Protein AF-G9BAK1-F1 (afdb_monomer_lite)

Foldseek 3Di:
DDDDDDDDYDDDDDDDDPPVVPPVPDDPDDDDDDDDDDDDDDDDDDDDDDDDDDDDDDDDDPDPPFDAKAWDFDEAEEEAAFDKDKTARPVIGGPPFDWDWKKKDWQPRDIDIDRMDIDGHHDFAKGKMKIWIATPVGHIDIDIYMYGYHYDDDDQLVPPQLLVLQVVQLPDQLQVSQVSLVVDDLLSSLNNLLNHQLLSSLSNLLNHDLVSSLSNLQNHDLLSLQRNLLSCVVNVVLLSVLVSLLVHDLVSSLSNLLNHDLVSSLSSLVSVVVPDCVSCLSVLVSVLVSVQPDDDVVSLLVVLLVVLVVQVPDDLVSVLVSLVSNVPGPDDLLSNLSNLVSHDQVSSLVNLVVCVVVPVLLSVQSNLVNHDLVSNQSSLVPHDPVSNVSNVVNHDPVSVVSHPPDPPDPQAEEEEEAAQDPDDDPLVVVCCVVVVSHHYHYHHHADALVSLVRHLEYEHHDNDLVDAHDPRSLVSVLVSVVQFNHEYEYEAEALPDPSLSCQVRSQVSCVSSPHQKGFWQFWKFAPPQAQQGRQFHWWAQPQWDPVCVQLCVVNRTFTQRRFTFMWGAPPNAIHQCVVDDDPQKTAGTKGAQQMARDDGDPDATRHDHHGDGGITGQWMWGAPPVRNYIYIYGRHRCDDPPDHRRDPPSPDCPGRNPPDDNCSSVSSVVSVVCCSRPVSPVVVVVVVVVVVVVVVVVVVVVVVVVVVVVVVVVVVVVVVVVVVVVVVVVVVVVVVVVVVVVVVVVVVVVVVVVVVVVVVVVVVVVVVVVVVVVVCCCPPVVVVVVVD

Secondary structure (DSSP, 8-state):
-----------------TTSTTTSSS------------------------------PPPSPPPPPPPPPB------EEEETT-EEEEE-TT-B-SSS-EEEEEEE-SSS-EEESSEEEEE-SS-EEEEEEEEEEETTS-EEEEEEEEEEEPPPPPPGGGS-HHHHHHHHTTS-HHHHHHHHTTS-HHHHHHHHTTS-HHHHHHHHTTS-HHHHHHHHHHS-HHHHHHHHHHHHHHT-HHHHHHHHTTS-HHHHHHHHHHS-HHHHHHHHHHHHTT-SSSTHHHHHHHHHHHTTS--HHHHHHHHHHHHHHGGGS-HHHHHHHHHHHHHSS--HHHHHHHHHHS-HHHHHHHHHHHHHHT-HHHHHHHTTTS-HHHHHHHHHHS-HHHHHHHHTTS-TTHHHHS-----S-PPEEEEEEET-SS--HHHHHHHHHSTTSEEEEESS---GGGTTTEEEEEEEE-STT----HHHHHHHHHHHTTSSEEEEEE----STT-GGGHHHHHHHHHHTT--EEEEEEEEE-SSSBSSSTTSBEEESTT--GGGGGGGTT-SEEE-SSPEEEEEEETTEEEETTT---TTEEEEEE--TTEEEEEE-SSPPSS--TT-EE--EEEEEEEETTTTEEEEEESS-SS-SSS-S--TT---TTTT-TT--TTHHHHHHHHHHHIIIIIHHHHHHHHHHHHHHHHHHHHHHHHHHHHHHHHHHHHHHHHHHHHHHHHHHHHHHHHHHHHHHHHHHHHHHHHHHHHHHHHHHHHHHHHHHHHHHHHHIIIIIHHHHTT-

Structure (mmCIF, N/CA/C/O backbone):
data_AF-G9BAK1-F1
#
_entry.id   AF-G9BAK1-F1
#
loop_
_atom_site.group_PDB
_atom_site.id
_atom_site.type_symbol
_atom_site.label_atom_id
_atom_site.label_alt_id
_atom_site.label_comp_id
_atom_site.label_asym_id
_atom_site.label_entity_id
_atom_site.label_seq_id
_atom_site.pdbx_PDB_ins_code
_atom_site.Cartn_x
_atom_site.Cartn_y
_atom_site.Cartn_z
_atom_site.occupancy
_atom_site.B_iso_or_equiv
_atom_site.auth_seq_id
_atom_site.auth_comp_id
_atom_site.auth_asym_id
_atom_site.auth_atom_id
_atom_site.pdbx_PDB_model_num
ATOM 1 N N . MET A 1 1 ? 15.906 -34.642 56.738 1.00 37.81 1 MET A N 1
ATOM 2 C CA . MET A 1 1 ? 16.535 -33.307 56.849 1.00 37.81 1 MET A CA 1
ATOM 3 C C . MET A 1 1 ? 15.830 -32.555 57.966 1.00 37.81 1 MET A C 1
ATOM 5 O O . MET A 1 1 ? 14.764 -33.004 58.373 1.00 37.81 1 MET A O 1
ATOM 9 N N . SER A 1 2 ? 16.474 -31.542 58.529 1.00 39.81 2 SER A N 1
ATOM 10 C CA . SER A 1 2 ? 16.173 -30.952 59.840 1.00 39.81 2 SER A CA 1
ATOM 11 C C . SER A 1 2 ? 15.741 -29.482 59.747 1.00 39.81 2 SER A C 1
ATOM 13 O O . SER A 1 2 ? 16.179 -28.809 58.824 1.00 39.81 2 SER A O 1
ATOM 15 N N . ASP A 1 3 ? 14.986 -29.050 60.762 1.00 38.41 3 ASP A N 1
ATOM 16 C CA . ASP A 1 3 ? 14.998 -27.744 61.455 1.00 38.41 3 ASP A CA 1
ATOM 17 C C . ASP A 1 3 ? 14.661 -26.394 60.761 1.00 38.41 3 ASP A C 1
ATOM 19 O O . ASP A 1 3 ? 15.131 -26.100 59.669 1.00 38.41 3 ASP A O 1
ATOM 23 N N . GLU A 1 4 ? 13.942 -25.566 61.563 1.00 37.47 4 GLU A N 1
ATOM 24 C CA . GLU A 1 4 ? 13.828 -24.076 61.615 1.00 37.47 4 GLU A CA 1
ATOM 25 C C . GLU A 1 4 ? 13.172 -23.304 60.430 1.00 37.47 4 GLU A C 1
ATOM 27 O O . GLU A 1 4 ? 13.466 -23.596 59.280 1.00 37.47 4 GLU A O 1
ATOM 32 N N . GLN A 1 5 ? 12.287 -22.288 60.578 1.00 36.91 5 GLN A N 1
ATOM 33 C CA . GLN A 1 5 ? 11.502 -21.648 61.683 1.00 36.91 5 GLN A CA 1
ATOM 34 C C . GLN A 1 5 ? 10.069 -21.279 61.150 1.00 36.91 5 GLN A C 1
ATOM 36 O O . GLN A 1 5 ? 9.868 -21.334 59.942 1.00 36.91 5 GLN A O 1
ATOM 41 N N . ALA A 1 6 ? 8.968 -21.185 61.927 1.00 32.50 6 ALA A N 1
ATOM 42 C CA . ALA A 1 6 ? 8.418 -20.095 62.793 1.00 32.50 6 ALA A CA 1
ATOM 43 C C . ALA A 1 6 ? 8.057 -18.774 62.047 1.00 32.50 6 ALA A C 1
ATOM 45 O O . ALA A 1 6 ? 8.842 -18.354 61.208 1.00 32.50 6 ALA A O 1
ATOM 46 N N . GLU A 1 7 ? 6.923 -18.067 62.236 1.00 31.91 7 GLU A N 1
ATOM 47 C CA . GLU A 1 7 ? 5.794 -18.035 63.217 1.00 31.91 7 GLU A CA 1
ATOM 48 C C . GLU A 1 7 ? 4.438 -17.838 62.453 1.00 31.91 7 GLU A C 1
ATOM 50 O O . GLU A 1 7 ? 4.456 -17.237 61.386 1.00 31.91 7 GLU A O 1
ATOM 55 N N . VAL A 1 8 ? 3.255 -18.420 62.751 1.00 29.33 8 VAL A N 1
ATOM 56 C CA . VAL A 1 8 ? 2.365 -18.513 63.951 1.00 29.33 8 VAL A CA 1
ATOM 57 C C . VAL A 1 8 ? 1.338 -17.336 64.032 1.00 29.33 8 VAL A C 1
ATOM 59 O O . VAL A 1 8 ? 1.750 -16.219 64.302 1.00 29.33 8 VAL A O 1
ATOM 62 N N . VAL A 1 9 ? 0.034 -17.460 63.663 1.00 27.58 9 VAL A N 1
ATOM 63 C CA . VAL A 1 9 ? -1.125 -18.242 64.242 1.00 27.58 9 VAL A CA 1
ATOM 64 C C . VAL A 1 9 ? -1.901 -17.429 65.318 1.00 27.58 9 VAL A C 1
ATOM 66 O O . VAL A 1 9 ? -1.256 -16.829 66.164 1.00 27.58 9 VAL A O 1
ATOM 69 N N . ILE A 1 10 ? -3.247 -17.373 65.449 1.00 29.88 10 ILE A N 1
ATOM 70 C CA . ILE A 1 10 ? -4.430 -17.905 64.715 1.00 29.88 10 ILE A CA 1
ATOM 71 C C . ILE A 1 10 ? -5.707 -17.142 65.167 1.00 29.88 10 ILE A C 1
ATOM 73 O O . ILE A 1 10 ? -5.758 -16.642 66.291 1.00 29.88 10 ILE A O 1
ATOM 77 N N . SER A 1 11 ? -6.773 -17.135 64.356 1.00 30.41 11 SER A N 1
ATOM 78 C CA . SER A 1 11 ? -8.149 -16.793 64.784 1.00 30.41 11 SER A CA 1
ATOM 79 C C . SER A 1 11 ? -8.885 -18.031 65.315 1.00 30.41 11 SER A C 1
ATOM 81 O O . SER A 1 11 ? -8.803 -19.063 64.661 1.00 30.41 11 SER A O 1
ATOM 83 N N . ILE A 1 12 ? -9.634 -17.949 66.431 1.00 28.78 12 ILE A N 1
ATOM 84 C CA . ILE A 1 12 ? -10.990 -18.545 66.543 1.00 28.78 12 ILE A CA 1
ATOM 85 C C . ILE A 1 12 ? -11.695 -18.269 67.886 1.00 28.78 12 ILE A C 1
ATOM 87 O O . ILE A 1 12 ? -11.139 -18.243 68.981 1.00 28.78 12 ILE A O 1
ATOM 91 N N . ASN A 1 13 ? -12.998 -18.120 67.704 1.00 33.25 13 ASN A N 1
ATOM 92 C CA . ASN A 1 13 ? -14.114 -17.815 68.579 1.00 33.25 13 ASN A CA 1
ATOM 93 C C . ASN A 1 13 ? -14.360 -18.738 69.810 1.00 33.25 13 ASN A C 1
ATOM 95 O O . ASN A 1 13 ? -14.209 -19.957 69.769 1.00 33.25 13 ASN A O 1
ATOM 99 N N . SER A 1 14 ? -15.015 -18.141 70.814 1.00 31.92 14 SER A N 1
ATOM 100 C CA . SER A 1 14 ? -16.073 -18.728 71.663 1.00 31.92 14 SER A CA 1
ATOM 101 C C . SER A 1 14 ? -15.767 -19.562 72.937 1.00 31.92 14 SER A C 1
ATOM 103 O O . SER A 1 14 ? -15.103 -20.592 72.962 1.00 31.92 14 SER A O 1
ATOM 105 N N . LYS A 1 15 ? -16.468 -19.149 74.009 1.00 28.89 15 LYS A N 1
ATOM 106 C CA . LYS A 1 15 ? -17.069 -19.983 75.075 1.00 28.89 15 LYS A CA 1
ATOM 107 C C . LYS A 1 15 ? -16.154 -20.902 75.904 1.00 28.89 15 LYS A C 1
ATOM 109 O O . LYS A 1 15 ? -16.392 -22.106 75.999 1.00 28.89 15 LYS A O 1
ATOM 114 N N . LYS A 1 16 ? -15.271 -20.300 76.716 1.00 33.50 16 LYS A N 1
ATOM 115 C CA . LYS A 1 16 ? -14.889 -20.877 78.026 1.00 33.50 16 LYS A CA 1
ATOM 116 C C . LYS A 1 16 ? -14.264 -19.869 79.005 1.00 33.50 16 LYS A C 1
ATOM 118 O O . LYS A 1 16 ? -13.090 -19.993 79.311 1.00 33.50 16 LYS A O 1
ATOM 123 N N . LEU A 1 17 ? -15.031 -18.916 79.565 1.00 35.16 17 LEU A N 1
ATOM 124 C CA . LEU A 1 17 ? -14.616 -18.260 80.830 1.00 35.16 17 LEU A CA 1
ATOM 125 C C . LEU A 1 17 ? -15.716 -17.574 81.673 1.00 35.16 17 LEU A C 1
ATOM 127 O O . LEU A 1 17 ? -15.439 -16.667 82.454 1.00 35.16 17 LEU A O 1
ATOM 131 N N . ILE A 1 18 ? -16.938 -18.124 81.655 1.00 41.12 18 ILE A N 1
ATOM 132 C CA . ILE A 1 18 ? -18.040 -17.796 82.599 1.00 41.12 18 ILE A CA 1
ATOM 133 C C . ILE A 1 18 ? -17.672 -18.078 84.087 1.00 41.12 18 ILE A C 1
ATOM 135 O O . ILE A 1 18 ? -18.438 -17.792 85.000 1.00 41.12 18 ILE A O 1
ATOM 139 N N . ALA A 1 19 ? -16.458 -18.571 84.363 1.00 33.75 19 ALA A N 1
ATOM 140 C CA . ALA A 1 19 ? -15.901 -18.752 85.705 1.00 33.75 19 ALA A CA 1
ATOM 141 C C . ALA A 1 19 ? -15.060 -17.563 86.235 1.00 33.75 19 ALA A C 1
ATOM 143 O O . ALA A 1 19 ? -14.675 -17.594 87.401 1.00 33.75 19 ALA A O 1
ATOM 144 N N . ILE A 1 20 ? -14.762 -16.525 85.433 1.00 39.31 20 ILE A N 1
ATOM 145 C CA . ILE A 1 20 ? -13.957 -15.363 85.885 1.00 39.31 20 ILE A CA 1
ATOM 146 C C . ILE A 1 20 ? -14.805 -14.162 86.352 1.00 39.31 20 ILE A C 1
ATOM 148 O O . ILE A 1 20 ? -14.320 -13.324 87.115 1.00 39.31 20 ILE A O 1
ATOM 152 N N . CYS A 1 21 ? -16.106 -14.138 86.051 1.00 34.81 21 CYS A N 1
ATOM 153 C CA . CYS A 1 21 ? -17.036 -13.063 86.430 1.00 34.81 21 CYS A CA 1
ATOM 154 C C . CYS A 1 21 ? -17.340 -12.916 87.941 1.00 34.81 21 CYS A C 1
ATOM 156 O O . CYS A 1 21 ? -18.261 -12.181 88.282 1.00 34.81 21 CYS A O 1
ATOM 158 N N . PHE A 1 22 ? -16.630 -13.595 88.856 1.00 36.41 22 PHE A N 1
ATOM 159 C CA . PHE A 1 22 ? -16.980 -13.582 90.291 1.00 36.41 22 PHE A CA 1
ATOM 160 C C . PHE A 1 22 ? -15.853 -13.283 91.291 1.00 36.41 22 PHE A C 1
ATOM 162 O O . PHE A 1 22 ? -16.140 -13.122 92.475 1.00 36.41 22 PHE A O 1
ATOM 169 N N . ILE A 1 23 ? -14.586 -13.207 90.862 1.00 36.59 23 ILE A N 1
ATOM 170 C CA . ILE A 1 23 ? -13.446 -12.967 91.780 1.00 36.59 23 ILE A CA 1
ATOM 171 C C . ILE A 1 23 ? -12.523 -11.823 91.304 1.00 36.59 23 ILE A C 1
ATOM 173 O O . ILE A 1 23 ? -11.770 -11.279 92.105 1.00 36.59 23 ILE A O 1
ATOM 177 N N . ALA A 1 24 ? -12.648 -11.361 90.053 1.00 31.78 24 ALA A N 1
ATOM 178 C CA . ALA A 1 24 ? -11.911 -10.200 89.531 1.00 31.78 24 ALA A CA 1
ATOM 179 C C . ALA A 1 24 ? -12.681 -8.858 89.605 1.00 31.78 24 ALA A C 1
ATOM 181 O O . ALA A 1 24 ? -12.133 -7.822 89.243 1.00 31.78 24 ALA A O 1
ATOM 182 N N . LEU A 1 25 ? -13.926 -8.845 90.108 1.00 34.66 25 LEU A N 1
ATOM 183 C CA . LEU A 1 25 ? -14.731 -7.618 90.286 1.00 34.66 25 LEU A CA 1
ATOM 184 C C . LEU A 1 25 ? -14.406 -6.856 91.593 1.00 34.66 25 LEU A C 1
ATOM 186 O O . LEU A 1 25 ? -15.065 -5.875 91.927 1.00 34.66 25 LEU A O 1
ATOM 190 N N . LEU A 1 26 ? -13.411 -7.306 92.366 1.00 30.03 26 LEU A N 1
ATOM 191 C CA . LEU A 1 26 ? -12.984 -6.646 93.599 1.00 30.03 26 LEU A CA 1
ATOM 192 C C . LEU A 1 26 ? -11.457 -6.520 93.671 1.00 30.03 26 LEU A C 1
ATOM 194 O O . LEU A 1 26 ? -10.754 -7.452 94.047 1.00 30.03 26 LEU A O 1
ATOM 198 N N . ALA A 1 27 ? -11.007 -5.286 93.429 1.00 29.19 27 ALA A N 1
ATOM 199 C CA . ALA A 1 27 ? -9.777 -4.689 93.950 1.00 29.19 27 ALA A CA 1
ATOM 200 C C . ALA A 1 27 ? -8.418 -5.117 93.353 1.00 29.19 27 ALA A C 1
ATOM 202 O O . ALA A 1 27 ? -7.609 -5.787 93.993 1.00 29.19 27 ALA A O 1
ATOM 203 N N . PHE A 1 28 ? -8.058 -4.470 92.238 1.00 28.62 28 PHE A N 1
ATOM 204 C CA . PHE A 1 28 ? -6.727 -3.854 92.150 1.00 28.62 28 PHE A CA 1
ATOM 205 C C . PHE A 1 28 ? -6.630 -2.762 93.239 1.00 28.62 28 PHE A C 1
ATOM 207 O O . PHE A 1 28 ? -7.223 -1.694 93.103 1.00 28.62 28 PHE A O 1
ATOM 214 N N . ILE A 1 29 ? -5.930 -3.032 94.347 1.00 33.19 29 ILE A N 1
ATOM 215 C CA . ILE A 1 29 ? -5.664 -2.060 95.424 1.00 33.19 29 ILE A CA 1
ATOM 216 C C . ILE A 1 29 ? -4.180 -2.100 95.811 1.00 33.19 29 ILE A C 1
ATOM 218 O O . ILE A 1 29 ? -3.656 -3.135 96.212 1.00 33.19 29 ILE A O 1
ATOM 222 N N . SER A 1 30 ? -3.537 -0.932 95.774 1.00 29.05 30 SER A N 1
ATOM 223 C CA . SER A 1 30 ? -2.275 -0.624 96.462 1.00 29.05 30 SER A CA 1
ATOM 224 C C . SER A 1 30 ? -2.339 0.832 96.955 1.00 29.05 30 SER A C 1
ATOM 226 O O . SER A 1 30 ? -1.797 1.727 96.322 1.00 29.05 30 SER A O 1
ATOM 228 N N . ILE A 1 31 ? -3.234 1.138 97.902 1.00 34.16 31 ILE A N 1
ATOM 229 C CA . ILE A 1 31 ? -3.016 1.141 99.370 1.00 34.16 31 ILE A CA 1
ATOM 230 C C . ILE A 1 31 ? -2.719 2.562 99.874 1.00 34.16 31 ILE A C 1
ATOM 232 O O . ILE A 1 31 ? -1.738 3.183 99.485 1.00 34.16 31 ILE A O 1
ATOM 236 N N . GLY A 1 32 ? -3.563 3.046 100.792 1.00 24.45 32 GLY A N 1
ATOM 237 C CA . GLY A 1 32 ? -3.430 4.378 101.394 1.00 24.45 32 GLY A CA 1
ATOM 238 C C . GLY A 1 32 ? -4.512 4.733 102.422 1.00 24.45 32 GLY A C 1
ATOM 239 O O . GLY A 1 32 ? -4.908 5.887 102.519 1.00 24.45 32 GLY A O 1
ATOM 240 N N . SER A 1 33 ? -5.050 3.763 103.168 1.00 36.12 33 SER A N 1
ATOM 241 C CA . SER A 1 33 ? -6.020 4.047 104.239 1.00 36.12 33 SER A CA 1
ATOM 242 C C . SER A 1 33 ? -5.337 4.703 105.442 1.00 36.12 33 SER A C 1
ATOM 244 O O . SER A 1 33 ? -4.381 4.116 105.927 1.00 36.12 33 SER A O 1
ATOM 246 N N . TYR A 1 34 ? -5.865 5.808 105.992 1.00 26.39 34 TYR A N 1
ATOM 247 C CA . TYR A 1 34 ? -5.926 6.061 107.450 1.00 26.39 34 TYR A CA 1
ATOM 248 C C . TYR A 1 34 ? -6.833 7.272 107.799 1.00 26.39 34 TYR A C 1
ATOM 250 O O . TYR A 1 34 ? -6.456 8.425 107.656 1.00 26.39 34 TYR A O 1
ATOM 258 N N . VAL A 1 35 ? -8.057 6.976 108.249 1.00 24.73 35 VAL A N 1
ATOM 259 C CA . VAL A 1 35 ? -8.646 7.402 109.542 1.00 24.73 35 VAL A CA 1
ATOM 260 C C . VAL A 1 35 ? -8.288 8.800 110.123 1.00 24.73 35 VAL A C 1
ATOM 262 O O . VAL A 1 35 ? -7.177 9.016 110.586 1.00 24.73 35 VAL A O 1
ATOM 265 N N . ILE A 1 36 ? -9.347 9.608 110.332 1.00 25.80 36 ILE A N 1
ATOM 266 C CA . ILE A 1 36 ? -9.537 10.678 111.352 1.00 25.80 36 ILE A CA 1
ATOM 267 C C . ILE A 1 36 ? -8.824 12.038 111.163 1.00 25.80 36 ILE A C 1
ATOM 269 O O . ILE A 1 36 ? -7.643 12.182 111.433 1.00 25.80 36 ILE A O 1
ATOM 273 N N . ALA A 1 37 ? -9.678 13.038 110.893 1.00 24.48 37 ALA A N 1
ATOM 274 C CA . ALA A 1 37 ? -9.787 14.386 111.482 1.00 24.48 37 ALA A CA 1
ATOM 275 C C . ALA A 1 37 ? -8.594 15.365 111.563 1.00 24.48 37 ALA A C 1
ATOM 277 O O . ALA A 1 37 ? -7.439 15.007 111.732 1.00 24.48 37 ALA A O 1
ATOM 278 N N . LEU A 1 38 ? -9.013 16.631 111.714 1.00 24.34 38 LEU A N 1
ATOM 279 C CA . LEU A 1 38 ? -8.312 17.741 112.369 1.00 24.34 38 LEU A CA 1
ATOM 280 C C . LEU A 1 38 ? -7.180 18.431 111.587 1.00 24.34 38 LEU A C 1
ATOM 282 O O . LEU A 1 38 ? -6.199 17.812 111.201 1.00 24.34 38 LEU A O 1
ATOM 286 N N . LEU A 1 39 ? -7.297 19.770 111.567 1.00 29.94 39 LEU A N 1
ATOM 287 C CA . LEU A 1 39 ? -6.290 20.780 111.204 1.00 29.94 39 LEU A CA 1
ATOM 288 C C . LEU A 1 39 ? -6.089 20.912 109.675 1.00 29.94 39 LEU A C 1
ATOM 290 O O . LEU A 1 39 ? -5.687 19.971 109.007 1.00 29.94 39 LEU A O 1
ATOM 294 N N . ASN A 1 40 ? -6.494 22.021 109.038 1.00 29.00 40 ASN A N 1
ATOM 295 C CA . ASN A 1 40 ? -5.929 23.385 109.154 1.00 29.00 40 ASN A CA 1
ATOM 296 C C . ASN A 1 40 ? -4.388 23.336 109.133 1.00 29.00 40 ASN A C 1
ATOM 298 O O . ASN A 1 40 ? -3.776 22.675 109.960 1.00 29.00 40 ASN A O 1
ATOM 302 N N . PHE A 1 41 ? -3.697 24.030 108.242 1.00 29.55 41 PHE A N 1
ATOM 303 C CA . PHE A 1 41 ? -3.612 25.492 108.167 1.00 29.55 41 PHE A CA 1
ATOM 304 C C . PHE A 1 41 ? -3.372 25.880 106.683 1.00 29.55 41 PHE A C 1
ATOM 306 O O . PHE A 1 41 ? -2.777 25.090 105.956 1.00 29.55 41 PHE A O 1
ATOM 313 N N . ASP A 1 42 ? -4.013 26.926 106.139 1.00 33.44 42 ASP A N 1
ATOM 314 C CA . ASP A 1 42 ? -3.625 28.358 106.262 1.00 33.44 42 ASP A CA 1
ATOM 315 C C . ASP A 1 42 ? -2.359 28.638 105.409 1.00 33.44 42 ASP A C 1
ATOM 317 O O . ASP A 1 42 ? -1.532 27.750 105.233 1.00 33.44 42 ASP A O 1
ATOM 321 N N . SER A 1 43 ? -2.122 29.797 104.803 1.00 33.16 43 SER A N 1
ATOM 322 C CA . SER A 1 43 ? -2.590 31.166 105.057 1.00 33.16 43 SER A CA 1
ATOM 323 C C . SER A 1 43 ? -2.490 31.977 103.729 1.00 33.16 43 SER A C 1
ATOM 325 O O . SER A 1 43 ? -2.056 31.428 102.720 1.00 33.16 43 SER A O 1
ATOM 327 N N . ASP A 1 44 ? -2.908 33.236 103.553 1.00 31.11 44 ASP A N 1
ATOM 328 C CA . ASP A 1 44 ? -2.959 34.389 104.458 1.00 31.11 44 ASP A CA 1
ATOM 329 C C . ASP A 1 44 ? -3.943 35.475 103.949 1.00 31.11 44 ASP A C 1
ATOM 331 O O . ASP A 1 44 ? -4.045 35.696 102.746 1.00 31.11 44 ASP A O 1
ATOM 335 N N . PHE A 1 45 ? -4.499 36.246 104.899 1.00 30.97 45 PHE A N 1
ATOM 336 C CA . PHE A 1 45 ? -4.790 37.700 104.820 1.00 30.97 45 PHE A CA 1
ATOM 337 C C . PHE A 1 45 ? -5.900 38.213 103.866 1.00 30.97 45 PHE A C 1
ATOM 339 O O . PHE A 1 45 ? -6.018 37.793 102.726 1.00 30.97 45 PHE A O 1
ATOM 346 N N . GLN A 1 46 ? -6.714 39.228 104.203 1.00 35.47 46 GLN A N 1
ATOM 347 C CA . GLN A 1 46 ? -7.016 40.005 105.433 1.00 35.47 46 GLN A CA 1
ATOM 348 C C . GLN A 1 46 ? -8.185 40.980 105.065 1.00 35.47 46 GLN A C 1
ATOM 350 O O . GLN A 1 46 ? -8.467 41.132 103.882 1.00 35.47 46 GLN A O 1
ATOM 355 N N . GLU A 1 47 ? -8.913 41.731 105.908 1.00 35.09 47 GLU A N 1
ATOM 356 C CA . GLU A 1 47 ? -9.135 41.844 107.365 1.00 35.09 47 GLU A CA 1
ATOM 357 C C . GLU A 1 47 ? -10.411 42.714 107.594 1.00 35.09 47 GLU A C 1
ATOM 359 O O . GLU A 1 47 ? -10.868 43.363 106.660 1.00 35.09 47 GLU A O 1
ATOM 364 N N . PHE A 1 48 ? -10.903 42.814 108.842 1.00 28.70 48 PHE A N 1
ATOM 365 C CA . PHE A 1 48 ? -11.817 43.851 109.397 1.00 28.70 48 PHE A CA 1
ATOM 366 C C . PHE A 1 48 ? -13.194 44.149 108.729 1.00 28.70 48 PHE A C 1
ATOM 368 O O . PHE A 1 48 ? -13.329 44.354 107.536 1.00 28.70 48 PHE A O 1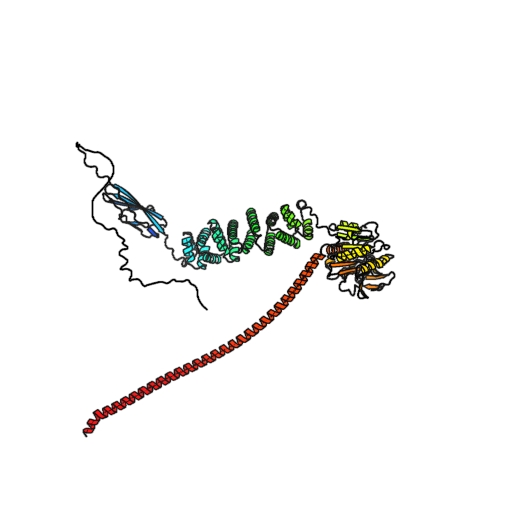
ATOM 375 N N . GLY A 1 49 ? -14.287 44.347 109.481 1.00 29.42 49 GLY A N 1
ATOM 376 C CA . GLY A 1 49 ? -14.471 44.191 110.926 1.00 29.42 49 GLY A CA 1
ATOM 377 C C . GLY A 1 49 ? -15.654 44.982 111.512 1.00 29.42 49 GLY A C 1
ATOM 378 O O . GLY A 1 49 ? -16.060 46.011 110.990 1.00 29.42 49 GLY A O 1
ATOM 379 N N . ILE A 1 50 ? -16.129 44.502 112.668 1.00 30.28 50 ILE A N 1
ATOM 380 C CA . ILE A 1 50 ? -16.876 45.206 113.735 1.00 30.28 50 ILE A CA 1
ATOM 381 C C . ILE A 1 50 ? -18.137 46.027 113.381 1.00 30.28 50 ILE A C 1
ATOM 383 O O . ILE A 1 50 ? -18.102 47.186 112.985 1.00 30.28 50 ILE A O 1
ATOM 387 N N . GLY A 1 51 ? -19.297 45.452 113.706 1.00 29.17 51 GLY A N 1
ATOM 388 C CA . GLY A 1 51 ? -20.586 46.128 113.582 1.00 29.17 51 GLY A CA 1
ATOM 389 C C . GLY A 1 51 ? -20.930 47.176 114.645 1.00 29.17 51 GLY A C 1
ATOM 390 O O . GLY A 1 51 ? -20.245 47.357 115.652 1.00 29.17 51 GLY A O 1
ATOM 391 N N . ARG A 1 52 ? -22.109 47.781 114.462 1.00 32.78 52 ARG A N 1
ATOM 392 C CA . ARG A 1 52 ? -23.050 48.112 115.544 1.00 32.78 52 ARG A CA 1
ATOM 393 C C . ARG A 1 52 ? -24.433 48.456 114.997 1.00 32.78 52 ARG A C 1
ATOM 395 O O . ARG A 1 52 ? -24.571 49.068 113.948 1.00 32.78 52 ARG A O 1
ATOM 402 N N . ALA A 1 53 ? -25.442 48.082 115.773 1.00 34.75 53 ALA A N 1
ATOM 403 C CA . ALA A 1 53 ? -26.847 48.364 115.532 1.00 34.75 53 ALA A CA 1
ATOM 404 C C . ALA A 1 53 ? -27.185 49.862 115.407 1.00 34.75 53 ALA A C 1
ATOM 406 O O . ALA A 1 53 ? -26.767 50.668 116.240 1.00 34.75 53 ALA A O 1
ATOM 407 N N . ALA A 1 54 ? -28.092 50.174 114.481 1.00 33.66 54 ALA A N 1
ATOM 408 C CA . ALA A 1 54 ? -29.134 51.186 114.647 1.00 33.66 54 ALA A CA 1
ATOM 409 C C . ALA A 1 54 ? -30.333 50.767 113.779 1.00 33.66 54 ALA A C 1
ATOM 411 O O . ALA A 1 54 ? -30.179 50.555 112.580 1.00 33.66 54 ALA A O 1
ATOM 412 N N . GLY A 1 55 ? -31.506 50.571 114.382 1.00 48.56 55 GLY A N 1
ATOM 413 C CA . GLY A 1 55 ? -32.686 50.109 113.648 1.00 48.56 55 GLY A CA 1
ATOM 414 C C . GLY A 1 55 ? -33.392 51.242 112.905 1.00 48.56 55 GLY A C 1
ATOM 415 O O . GLY A 1 55 ? -33.509 52.343 113.438 1.00 48.56 55 GLY A O 1
ATOM 416 N N . TYR A 1 56 ? -33.935 50.934 111.728 1.00 35.94 56 TYR A N 1
ATOM 417 C CA . TYR A 1 56 ? -35.044 51.668 111.118 1.00 35.94 56 TYR A CA 1
ATOM 418 C C . TYR A 1 56 ? -36.026 50.674 110.489 1.00 35.94 56 TYR A C 1
ATOM 420 O O . TYR A 1 56 ? -35.638 49.593 110.051 1.00 35.94 56 TYR A O 1
ATOM 428 N N . VAL A 1 57 ? -37.311 51.023 110.523 1.00 52.81 57 VAL A N 1
ATOM 429 C CA . VAL A 1 57 ? -38.424 50.171 110.081 1.00 52.81 57 VAL A CA 1
ATOM 430 C C . VAL A 1 57 ? -38.382 50.010 108.560 1.00 52.81 57 VAL A C 1
ATOM 432 O O . VAL A 1 57 ? -38.398 51.013 107.851 1.00 52.81 57 VAL A O 1
ATOM 435 N N . TRP A 1 58 ? -38.362 48.769 108.068 1.00 34.22 58 TRP A N 1
ATOM 436 C CA . TRP A 1 58 ? -38.480 48.469 106.637 1.00 34.22 58 TRP A CA 1
ATOM 437 C C . TRP A 1 58 ? -39.950 48.166 106.269 1.00 34.22 58 TRP A C 1
ATOM 439 O O . TRP A 1 58 ? -40.670 47.623 107.115 1.00 34.22 58 TRP A O 1
ATOM 449 N N . PRO A 1 59 ? -40.425 48.520 105.055 1.00 56.25 59 PRO A N 1
ATOM 450 C CA . PRO A 1 59 ? -41.720 48.074 104.516 1.00 56.25 59 PRO A CA 1
ATOM 451 C C . PRO A 1 59 ? -41.877 46.536 104.518 1.00 56.25 59 PRO A C 1
ATOM 453 O O . PRO A 1 59 ? -40.889 45.832 104.755 1.00 56.25 59 PRO A O 1
ATOM 456 N N . PRO A 1 60 ? -43.091 45.992 104.253 1.00 52.84 60 PRO A N 1
ATOM 457 C CA . PRO A 1 60 ? -43.260 44.553 104.028 1.00 52.84 60 PRO A CA 1
ATOM 458 C C . PRO A 1 60 ? -42.200 44.033 103.047 1.00 52.84 60 PRO A C 1
ATOM 460 O O . PRO A 1 60 ? -41.810 44.781 102.142 1.00 52.84 60 PRO A O 1
ATOM 463 N N . PRO A 1 61 ? -41.702 42.796 103.240 1.00 53.06 61 PRO A N 1
ATOM 464 C CA . PRO A 1 61 ? -40.638 42.267 102.402 1.00 53.06 61 PRO A CA 1
ATOM 465 C C . PRO A 1 61 ? -41.060 42.365 100.932 1.00 53.06 61 PRO A C 1
ATOM 467 O O . PRO A 1 61 ? -42.231 42.093 100.638 1.00 53.06 61 PRO A O 1
ATOM 470 N N . PRO A 1 62 ? -40.152 42.747 100.012 1.00 57.03 62 PRO A N 1
ATOM 471 C CA . PRO A 1 62 ? -40.424 42.522 98.603 1.00 57.03 62 PRO A CA 1
ATOM 472 C C . PRO A 1 62 ? -40.771 41.041 98.444 1.00 57.03 62 PRO A C 1
ATOM 474 O O . PRO A 1 62 ? -40.127 40.183 99.059 1.00 57.03 62 PRO A O 1
ATOM 477 N N . THR A 1 63 ? -41.806 40.743 97.660 1.00 61.03 63 THR A N 1
ATOM 478 C CA . THR A 1 63 ? -42.014 39.375 97.182 1.00 61.03 63 THR A CA 1
ATOM 479 C C . THR A 1 63 ? -40.692 38.897 96.582 1.00 61.03 63 THR A C 1
ATOM 481 O O . THR A 1 63 ? -40.043 39.704 95.903 1.00 61.03 63 THR A O 1
ATOM 484 N N . PRO A 1 64 ? -40.244 37.658 96.868 1.00 67.25 64 PRO A N 1
ATOM 485 C CA . PRO A 1 64 ? -39.021 37.147 96.261 1.00 67.25 64 PRO A CA 1
ATOM 486 C C . PRO A 1 64 ? -39.098 37.353 94.740 1.00 67.25 64 PRO A C 1
ATOM 488 O O . PRO A 1 64 ? -40.197 37.257 94.182 1.00 67.25 64 PRO A O 1
ATOM 491 N N . PRO A 1 65 ? -37.986 37.735 94.085 1.00 76.25 65 PRO A N 1
ATOM 492 C CA . PRO A 1 65 ? -37.985 37.896 92.641 1.00 76.25 65 PRO A CA 1
ATOM 493 C C . PRO A 1 65 ? -38.423 36.572 92.028 1.00 76.25 65 PRO A C 1
ATOM 495 O O . PRO A 1 65 ? -37.878 35.532 92.389 1.00 76.25 65 PRO A O 1
ATOM 498 N N . ASN A 1 66 ? -39.415 36.639 91.147 1.00 80.56 66 ASN A N 1
ATOM 499 C CA . ASN A 1 66 ? -39.907 35.473 90.442 1.00 80.56 66 ASN A CA 1
ATOM 500 C C . ASN A 1 66 ? -38.779 34.874 89.608 1.00 80.56 66 ASN A C 1
ATOM 502 O O . ASN A 1 66 ? -38.113 35.617 88.880 1.00 80.56 66 ASN A O 1
ATOM 506 N N . TRP A 1 67 ? -38.544 33.576 89.739 1.00 84.62 67 TRP A N 1
ATOM 507 C CA . TRP A 1 67 ? -37.705 32.857 88.792 1.00 84.62 67 TRP A CA 1
ATOM 508 C C . TRP A 1 67 ? -38.642 32.430 87.668 1.00 84.62 67 TRP A C 1
ATOM 510 O O . TRP A 1 67 ? -39.731 31.937 87.937 1.00 84.62 67 TRP A O 1
ATOM 520 N N . THR A 1 68 ? -38.276 32.713 86.419 1.00 89.44 68 THR A N 1
ATOM 521 C CA . THR A 1 68 ? -39.069 32.239 85.282 1.00 89.44 68 THR A CA 1
ATOM 522 C C . THR A 1 68 ? -39.121 30.711 85.305 1.00 89.44 68 THR A C 1
ATOM 524 O O . THR A 1 68 ? -38.196 30.083 85.842 1.00 89.44 68 THR A O 1
ATOM 527 N N . PRO A 1 69 ? -40.166 30.099 84.722 1.00 94.00 69 PRO A N 1
ATOM 528 C CA . PRO A 1 69 ? -40.147 28.668 84.490 1.00 94.00 69 PRO A CA 1
ATOM 529 C C . PRO A 1 69 ? -38.965 28.308 83.579 1.00 94.00 69 PRO A C 1
ATOM 531 O O . PRO A 1 69 ? -38.318 29.175 82.994 1.00 94.00 69 PRO A O 1
ATOM 534 N N . ILE A 1 70 ? -38.691 27.017 83.490 1.00 94.75 70 ILE A N 1
ATOM 535 C CA . ILE A 1 70 ? -37.785 26.406 82.530 1.00 94.75 70 ILE A CA 1
ATOM 536 C C . ILE A 1 70 ? -38.673 25.561 81.624 1.00 94.75 70 ILE A C 1
ATOM 538 O O . ILE A 1 70 ? -39.322 24.623 82.106 1.00 94.75 70 ILE A O 1
ATOM 542 N N . ALA A 1 71 ? -38.744 25.940 80.353 1.00 95.94 71 ALA A N 1
ATOM 543 C CA . ALA A 1 71 ? -39.408 25.161 79.321 1.00 95.94 71 ALA A CA 1
ATOM 544 C C . ALA A 1 71 ? -38.577 23.915 78.964 1.00 95.94 71 ALA A C 1
ATOM 546 O O . ALA A 1 71 ? -37.350 23.943 79.004 1.00 95.94 71 ALA A O 1
ATOM 547 N N . ASP A 1 72 ? -39.268 22.833 78.626 1.00 95.62 72 ASP A N 1
ATOM 548 C CA . ASP A 1 72 ? -38.713 21.615 78.032 1.00 95.62 72 ASP A CA 1
ATOM 549 C C . ASP A 1 72 ? -39.741 21.137 77.002 1.00 95.62 72 ASP A C 1
ATOM 551 O O . ASP A 1 72 ? -40.851 20.736 77.374 1.00 95.62 72 ASP A O 1
ATOM 555 N N . ALA A 1 73 ? -39.416 21.293 75.718 1.00 94.06 73 ALA A N 1
ATOM 556 C CA . ALA A 1 73 ? -40.285 20.955 74.592 1.00 94.06 73 ALA A CA 1
ATOM 557 C C . ALA A 1 73 ? -40.284 19.450 74.260 1.00 94.06 73 ALA A C 1
ATOM 559 O O . ALA A 1 73 ? -41.100 19.010 73.447 1.00 94.06 73 ALA A O 1
ATOM 560 N N . GLY A 1 74 ? -39.416 18.664 74.906 1.00 93.12 74 GLY A N 1
ATOM 561 C CA . GLY A 1 74 ? -39.135 17.276 74.559 1.00 93.12 74 GLY A CA 1
ATOM 562 C C . GLY A 1 74 ? -38.044 17.125 73.484 1.00 93.12 74 GLY A C 1
ATOM 563 O O . GLY A 1 74 ? -37.487 18.113 73.008 1.00 93.12 74 GLY A O 1
ATOM 564 N N . PRO A 1 75 ? -37.693 15.877 73.123 1.00 93.62 75 PRO A N 1
ATOM 565 C CA . PRO A 1 75 ? -36.725 15.594 72.065 1.00 93.62 75 PRO A CA 1
ATOM 566 C C . PRO A 1 75 ? -37.299 15.866 70.666 1.00 93.62 75 PRO A C 1
ATOM 568 O O . PRO A 1 75 ? -38.516 15.903 70.482 1.00 93.62 75 PRO A O 1
ATOM 571 N N . ASP A 1 76 ? -36.408 15.964 69.679 1.00 93.38 76 ASP A N 1
ATOM 572 C CA . ASP A 1 76 ? -36.759 15.979 68.255 1.00 93.38 76 ASP A CA 1
ATOM 573 C C . ASP A 1 76 ? -37.499 14.694 67.826 1.00 93.38 76 ASP A C 1
ATOM 575 O O . ASP A 1 76 ? -37.315 13.624 68.422 1.00 93.38 76 ASP A O 1
ATOM 579 N N . VAL A 1 77 ? -38.341 14.791 66.790 1.00 91.00 77 VAL A N 1
ATOM 580 C CA . VAL A 1 77 ? -39.222 13.700 66.329 1.00 91.00 77 VAL A CA 1
ATOM 581 C C . VAL A 1 77 ? -39.178 13.538 64.806 1.00 91.00 77 VAL A C 1
ATOM 583 O O . VAL A 1 77 ? -39.229 14.517 64.071 1.00 91.00 77 VAL A O 1
ATOM 586 N N . THR A 1 78 ? -39.181 12.291 64.332 1.00 87.94 78 THR A N 1
ATOM 587 C CA . THR A 1 78 ? -39.409 11.934 62.919 1.00 87.94 78 THR A CA 1
ATOM 588 C C . THR A 1 78 ? -40.750 11.209 62.787 1.00 87.94 78 THR A C 1
ATOM 590 O O . THR A 1 78 ? -41.101 10.405 63.655 1.00 87.94 78 THR A O 1
ATOM 593 N N . THR A 1 79 ? -41.526 11.517 61.748 1.00 88.31 79 THR A N 1
ATOM 594 C CA . THR A 1 79 ? -42.859 10.943 61.485 1.00 88.31 79 THR A CA 1
ATOM 595 C C . THR A 1 79 ? -43.218 11.072 59.997 1.00 88.31 79 THR A C 1
ATOM 597 O O . THR A 1 79 ? -42.458 11.686 59.263 1.00 88.31 79 THR A O 1
ATOM 600 N N . ASP A 1 80 ? -44.388 10.587 59.574 1.00 84.81 80 ASP A N 1
ATOM 601 C CA . ASP A 1 80 ? -44.858 10.647 58.180 1.00 84.81 80 ASP A CA 1
ATOM 602 C C . ASP A 1 80 ? -46.090 11.568 58.055 1.00 84.81 80 ASP A C 1
ATOM 604 O O . ASP A 1 80 ? -46.784 11.839 59.049 1.00 84.81 80 ASP A O 1
ATOM 608 N N . VAL A 1 81 ? -46.399 12.052 56.845 1.00 84.94 81 VAL A N 1
ATOM 609 C CA . VAL A 1 81 ? -47.592 12.887 56.595 1.00 84.94 81 VAL A CA 1
ATOM 610 C C . VAL A 1 81 ? -48.867 12.206 57.112 1.00 84.94 81 VAL A C 1
ATOM 612 O O . VAL A 1 81 ? -49.121 11.024 56.893 1.00 84.94 81 VAL A O 1
ATOM 615 N N . GLY A 1 82 ? -49.714 12.966 57.814 1.00 80.88 82 GLY A N 1
ATOM 616 C CA . GLY A 1 82 ? -50.973 12.450 58.362 1.00 80.88 82 GLY A CA 1
ATOM 617 C C . GLY A 1 82 ? -50.847 11.664 59.678 1.00 80.88 82 GLY A C 1
ATOM 618 O O . GLY A 1 82 ? -51.875 11.352 60.291 1.00 80.88 82 GLY A O 1
ATOM 619 N N . VAL A 1 83 ? -49.632 11.390 60.168 1.00 85.88 83 VAL A N 1
ATOM 620 C CA . VAL A 1 83 ? -49.408 10.716 61.456 1.00 85.88 83 VAL A CA 1
ATOM 621 C C . VAL A 1 83 ? -49.558 11.697 62.631 1.00 85.88 83 VAL A C 1
ATOM 623 O O . VAL A 1 83 ? -49.228 12.880 62.563 1.00 85.88 83 VAL A O 1
ATOM 626 N N . ASN A 1 84 ? -50.117 11.205 63.740 1.00 90.19 84 ASN A N 1
ATOM 627 C CA . ASN A 1 84 ? -50.449 12.007 64.918 1.00 90.19 84 ASN A CA 1
ATOM 628 C C . ASN A 1 84 ? -49.286 12.052 65.925 1.00 90.19 84 ASN A C 1
ATOM 630 O O . ASN A 1 84 ? -49.162 11.176 66.790 1.00 90.19 84 ASN A O 1
ATOM 634 N N . VAL A 1 85 ? -48.487 13.116 65.860 1.00 92.62 85 VAL A N 1
ATOM 635 C CA . VAL A 1 85 ? -47.375 13.383 66.782 1.00 92.62 85 VAL A CA 1
ATOM 636 C C . VAL A 1 85 ? -47.904 13.779 68.160 1.00 92.62 85 VAL A C 1
ATOM 638 O O . VAL A 1 85 ? -48.901 14.493 68.285 1.00 92.62 85 VAL A O 1
ATOM 641 N N . THR A 1 86 ? -47.239 13.303 69.216 1.00 95.19 86 THR A N 1
ATOM 642 C CA . THR A 1 86 ? -47.559 13.638 70.612 1.00 95.19 86 THR A CA 1
ATOM 643 C C . THR A 1 86 ? -46.452 14.495 71.204 1.00 95.19 86 THR A C 1
ATOM 645 O O . THR A 1 86 ? -45.314 14.044 71.277 1.00 95.19 86 THR A O 1
ATOM 648 N N . PHE A 1 87 ? -46.799 15.682 71.693 1.00 95.19 87 PHE A N 1
ATOM 649 C CA . PHE A 1 87 ? -45.876 16.583 72.382 1.00 95.19 87 PHE A CA 1
ATOM 650 C C . PHE A 1 87 ? -46.222 16.616 73.865 1.00 95.19 87 PHE A C 1
ATOM 652 O O . PHE A 1 87 ? -47.400 16.737 74.211 1.00 95.19 87 PHE A O 1
ATOM 659 N N . ASP A 1 88 ? -45.221 16.507 74.739 1.00 95.00 88 ASP A N 1
ATOM 660 C CA . ASP A 1 88 ? -45.417 16.507 76.189 1.00 95.00 88 ASP A CA 1
ATOM 661 C C . ASP A 1 88 ? -44.424 17.430 76.895 1.00 95.00 88 ASP A C 1
ATOM 663 O O . ASP A 1 88 ? -43.249 17.116 77.048 1.00 95.00 88 ASP A O 1
ATOM 667 N N . GLY A 1 89 ? -44.927 18.558 77.388 1.00 93.69 89 GLY A N 1
ATOM 668 C CA . GLY A 1 89 ? -44.151 19.551 78.127 1.00 93.69 89 GLY A CA 1
ATOM 669 C C . GLY A 1 89 ? -44.036 19.228 79.615 1.00 93.69 89 GLY A C 1
ATOM 670 O O . GLY A 1 89 ? -43.617 20.089 80.384 1.00 93.69 89 GLY A O 1
ATOM 671 N N . SER A 1 90 ? -44.447 18.032 80.060 1.00 93.56 90 SER A N 1
ATOM 672 C CA . SER A 1 90 ? -44.535 17.671 81.484 1.00 93.56 90 SER A CA 1
ATOM 673 C C . SER A 1 90 ? -43.198 17.708 82.244 1.00 93.56 90 SER A C 1
ATOM 675 O O . SER A 1 90 ? -43.210 17.792 83.475 1.00 93.56 90 SER A O 1
ATOM 677 N N . SER A 1 91 ? -42.067 17.710 81.529 1.00 95.00 91 SER A N 1
ATOM 678 C CA . SER A 1 91 ? -40.716 17.925 82.070 1.00 95.00 91 SER A CA 1
ATOM 679 C C . SER A 1 91 ? -40.410 19.387 82.436 1.00 95.00 91 SER A C 1
ATOM 681 O O . SER A 1 91 ? -39.507 19.635 83.239 1.00 95.00 91 SER A O 1
ATOM 683 N N . SER A 1 92 ? -41.172 20.354 81.906 1.00 95.19 92 SER A N 1
ATOM 684 C CA . SER A 1 92 ? -41.019 21.781 82.222 1.00 95.19 92 SER A CA 1
ATOM 685 C C . SER A 1 92 ? -41.212 22.035 83.722 1.00 95.19 92 SER A C 1
ATOM 687 O O . SER A 1 92 ? -42.072 21.434 84.371 1.00 95.19 92 SER A O 1
ATOM 689 N N . SER A 1 93 ? -40.438 22.955 84.304 1.00 92.81 93 SER A N 1
ATOM 690 C CA . SER A 1 93 ? -40.431 23.165 85.760 1.00 92.81 93 SER A CA 1
ATOM 691 C C . SER A 1 93 ? -40.346 24.632 86.172 1.00 92.81 93 SER A C 1
ATOM 693 O O . SER A 1 93 ? -39.779 25.458 85.474 1.00 92.81 93 SER A O 1
ATOM 695 N N . ASP A 1 94 ? -40.900 24.965 87.337 1.00 90.12 94 ASP A N 1
ATOM 696 C CA . ASP A 1 94 ? -40.767 26.283 87.964 1.00 90.12 94 ASP A CA 1
ATOM 697 C C . ASP A 1 94 ? -40.014 26.117 89.302 1.00 90.12 94 ASP A C 1
ATOM 699 O O . ASP A 1 94 ? -40.514 25.421 90.196 1.00 90.12 94 ASP A O 1
ATOM 703 N N . PRO A 1 95 ? -38.813 26.709 89.465 1.00 87.81 95 PRO A N 1
ATOM 704 C CA . PRO A 1 95 ? -38.025 26.589 90.692 1.00 87.81 95 PRO A CA 1
ATOM 705 C C . PRO A 1 95 ? -38.632 27.234 91.952 1.00 87.81 95 PRO A C 1
ATOM 707 O O . PRO A 1 95 ? -38.213 26.880 93.059 1.00 87.81 95 PRO A O 1
ATOM 710 N N . ASP A 1 96 ? -39.550 28.201 91.822 1.00 85.50 96 ASP A N 1
ATOM 711 C CA . ASP A 1 96 ? -40.070 29.006 92.945 1.00 85.50 96 ASP A CA 1
ATOM 712 C C . ASP A 1 96 ? -41.616 29.136 92.993 1.00 85.50 96 ASP A C 1
ATOM 714 O O . ASP A 1 96 ? -42.179 29.716 93.936 1.00 85.50 96 ASP A O 1
ATOM 718 N N . GLY A 1 97 ? -42.313 28.496 92.051 1.00 88.00 97 GLY A N 1
ATOM 719 C CA . GLY A 1 97 ? -43.769 28.475 91.924 1.00 88.00 97 GLY A CA 1
ATOM 720 C C . GLY A 1 97 ? -44.342 27.204 91.274 1.00 88.00 97 GLY A C 1
ATOM 721 O O . GLY A 1 97 ? -44.084 26.084 91.715 1.00 88.00 97 GLY A O 1
ATOM 722 N N . THR A 1 98 ? -45.234 27.401 90.301 1.00 90.62 98 THR A N 1
ATOM 723 C CA . THR A 1 98 ? -45.904 26.355 89.509 1.00 90.62 98 THR A CA 1
ATOM 724 C C . THR A 1 98 ? -46.295 26.913 88.142 1.00 90.62 98 THR A C 1
ATOM 726 O O . THR A 1 98 ? -46.950 27.958 88.093 1.00 90.62 98 THR A O 1
ATOM 729 N N . ILE A 1 99 ? -46.029 26.172 87.064 1.00 95.06 99 ILE A N 1
ATOM 730 C CA . ILE A 1 99 ? -46.524 26.487 85.713 1.00 95.06 99 ILE A CA 1
ATOM 731 C C . ILE A 1 99 ? -48.062 26.419 85.689 1.00 95.06 99 ILE A C 1
ATOM 733 O O . ILE A 1 99 ? -48.648 25.441 86.163 1.00 95.06 99 ILE A O 1
ATOM 737 N N . THR A 1 100 ? -48.718 27.458 85.166 1.00 94.62 100 THR A N 1
ATOM 738 C CA . THR A 1 100 ? -50.181 27.538 85.013 1.00 94.62 100 THR A CA 1
ATOM 739 C C . THR A 1 100 ? -50.654 27.278 83.592 1.00 94.62 100 THR A C 1
ATOM 741 O O . THR A 1 100 ? -51.744 26.732 83.430 1.00 94.62 100 THR A O 1
ATOM 744 N N . ASP A 1 101 ? -49.849 27.621 82.583 1.00 95.75 101 ASP A N 1
ATOM 745 C CA . ASP A 1 101 ? -50.236 27.547 81.174 1.00 95.75 101 ASP A CA 1
ATOM 746 C C . ASP A 1 101 ? -49.091 27.012 80.302 1.00 95.75 101 ASP A C 1
ATOM 748 O O . ASP A 1 101 ? -47.920 27.311 80.538 1.00 95.75 101 ASP A O 1
ATOM 752 N N . TYR A 1 102 ? -49.463 26.238 79.281 1.00 97.31 102 TYR A N 1
ATOM 753 C CA . TYR A 1 102 ? -48.587 25.625 78.279 1.00 97.31 102 TYR A CA 1
ATOM 754 C C . TYR A 1 102 ? -49.164 25.951 76.900 1.00 97.31 102 TYR A C 1
ATOM 756 O O . TYR A 1 102 ? -50.333 25.640 76.643 1.00 97.31 102 TYR A O 1
ATOM 764 N N . SER A 1 103 ? -48.373 26.579 76.033 1.00 96.75 103 SER A N 1
ATOM 765 C CA . SER A 1 103 ? -48.771 27.006 74.689 1.00 96.75 103 SER A CA 1
ATOM 766 C C . SER A 1 103 ? -47.781 26.483 73.657 1.00 96.75 103 SER A C 1
ATOM 768 O O . SER A 1 103 ? -46.590 26.746 73.768 1.00 96.75 103 SER A O 1
ATOM 770 N N . TRP A 1 104 ? -48.285 25.798 72.639 1.00 97.31 104 TRP A N 1
ATOM 771 C CA . TRP A 1 104 ? -47.509 25.189 71.563 1.00 97.31 104 TRP A CA 1
ATOM 772 C C . TRP A 1 104 ? -47.757 25.917 70.244 1.00 97.31 104 TRP A C 1
ATOM 774 O O . TRP A 1 104 ? -48.903 26.230 69.921 1.00 97.31 104 TRP A O 1
ATOM 784 N N . SER A 1 105 ? -46.695 26.150 69.479 1.00 96.81 105 SER A N 1
ATOM 785 C CA . SER A 1 105 ? -46.729 26.604 68.085 1.00 96.81 105 SER A CA 1
ATOM 786 C C . SER A 1 105 ? -45.999 25.568 67.242 1.00 96.81 105 SER A C 1
ATOM 788 O O . SER A 1 105 ? -44.836 25.301 67.527 1.00 96.81 105 SER A O 1
ATOM 790 N N . PHE A 1 106 ? -46.652 24.982 66.237 1.00 96.38 106 PHE A N 1
ATOM 791 C CA . PHE A 1 106 ? -46.136 23.783 65.558 1.00 96.38 106 PHE A CA 1
ATOM 792 C C . PHE A 1 106 ? -45.275 24.051 64.316 1.00 96.38 106 PHE A C 1
ATOM 794 O O . PHE A 1 106 ? -44.800 23.103 63.702 1.00 96.38 106 PHE A O 1
ATOM 801 N N . GLY A 1 107 ? -45.068 25.317 63.943 1.00 92.94 107 GLY A N 1
ATOM 802 C CA . GLY A 1 107 ? -44.253 25.724 62.788 1.00 92.94 107 GLY A CA 1
ATOM 803 C C . GLY A 1 107 ? -45.037 25.863 61.476 1.00 92.94 107 GLY A C 1
ATOM 804 O O . GLY A 1 107 ? -44.717 26.728 60.670 1.00 92.94 107 GLY A O 1
ATOM 805 N N . ASP A 1 108 ? -46.133 25.120 61.315 1.00 90.69 108 ASP A N 1
ATOM 806 C CA . ASP A 1 108 ? -47.048 25.151 60.157 1.00 90.69 108 ASP A CA 1
ATOM 807 C C . ASP A 1 108 ? -48.132 26.257 60.228 1.00 90.69 108 ASP A C 1
ATOM 809 O O . ASP A 1 108 ? -49.058 26.316 59.419 1.00 90.69 108 ASP A O 1
ATOM 813 N N . GLY A 1 109 ? -48.046 27.138 61.229 1.00 91.38 109 GLY A N 1
ATOM 814 C CA . GLY A 1 109 ? -49.039 28.179 61.518 1.00 91.38 109 GLY A CA 1
ATOM 815 C C . GLY A 1 109 ? -50.182 27.746 62.446 1.00 91.38 109 GLY A C 1
ATOM 816 O O . GLY A 1 109 ? -50.999 28.589 62.830 1.00 91.38 109 GLY A O 1
ATOM 817 N N . SER A 1 110 ? -50.237 26.477 62.856 1.00 93.94 110 SER A N 1
ATOM 818 C CA . SER A 1 110 ? -51.177 25.983 63.864 1.00 93.94 110 SER A CA 1
ATOM 819 C C . SER A 1 110 ? -50.612 26.077 65.296 1.00 93.94 110 SER A C 1
ATOM 821 O O . SER A 1 110 ? -49.417 26.288 65.525 1.00 93.94 110 SER A O 1
ATOM 823 N N . SER A 1 111 ? -51.498 25.994 66.295 1.00 95.00 111 SER A N 1
ATOM 824 C CA . SER A 1 111 ? -51.137 26.094 67.717 1.00 95.00 111 SER A CA 1
ATOM 825 C C . SER A 1 111 ? -52.121 25.348 68.620 1.00 95.00 111 SER A C 1
ATOM 827 O O . SER A 1 111 ? -53.296 25.187 68.282 1.00 95.00 111 SER A O 1
ATOM 829 N N . ALA A 1 112 ? -51.649 24.918 69.792 1.00 95.56 112 ALA A N 1
ATOM 830 C CA . ALA A 1 112 ? -52.446 24.220 70.804 1.00 95.56 112 ALA A CA 1
ATOM 831 C C . ALA A 1 112 ? -52.081 24.667 72.228 1.00 95.56 112 ALA A C 1
ATOM 833 O O . ALA A 1 112 ? -51.047 25.290 72.458 1.00 95.56 112 ALA A O 1
ATOM 834 N N . THR A 1 113 ? -52.921 24.331 73.210 1.00 95.06 113 THR A N 1
ATOM 835 C CA . THR A 1 113 ? -52.643 24.583 74.632 1.00 95.06 113 THR A CA 1
ATOM 836 C C . THR A 1 113 ? -52.912 23.345 75.479 1.00 95.06 113 THR A C 1
ATOM 838 O O . THR A 1 113 ? -53.914 22.652 75.296 1.00 95.06 113 THR A O 1
ATOM 841 N N . GLY A 1 114 ? -52.013 23.067 76.423 1.00 94.31 114 GLY A N 1
ATOM 842 C CA . GLY A 1 114 ? -52.057 21.874 77.269 1.00 94.31 114 GLY A CA 1
ATOM 843 C C . GLY A 1 114 ? -50.667 21.315 77.570 1.00 94.31 114 GLY A C 1
ATOM 844 O O . GLY A 1 114 ? -49.720 21.573 76.834 1.00 94.31 114 GLY A O 1
ATOM 845 N N . VAL A 1 115 ? -50.554 20.557 78.666 1.00 93.25 115 VAL A N 1
ATOM 846 C CA . VAL A 1 115 ? -49.293 19.897 79.066 1.00 93.25 115 VAL A CA 1
ATOM 847 C C . VAL A 1 115 ? -48.870 18.886 78.002 1.00 93.25 115 VAL A C 1
ATOM 849 O O . VAL A 1 115 ? -47.747 18.939 77.519 1.00 93.25 115 VAL A O 1
ATOM 852 N N . THR A 1 116 ? -49.812 18.035 77.595 1.00 95.31 116 THR A N 1
ATOM 853 C CA . THR A 1 116 ? -49.657 17.075 76.503 1.00 95.31 116 THR A CA 1
ATOM 854 C C . THR A 1 116 ? -50.658 17.424 75.405 1.00 95.31 116 THR A C 1
ATOM 856 O O . THR A 1 116 ? -51.845 17.608 75.695 1.00 95.31 116 THR A O 1
ATOM 859 N N . VAL A 1 117 ? -50.196 17.527 74.161 1.00 95.25 117 VAL A N 1
ATOM 860 C CA . VAL A 1 117 ? -51.009 17.872 72.985 1.00 95.25 117 VAL A CA 1
ATOM 861 C C . VAL A 1 117 ? -50.694 16.937 71.818 1.00 95.25 117 VAL A C 1
ATOM 863 O O . VAL A 1 117 ? -49.668 16.258 71.807 1.00 95.25 117 VAL A O 1
ATOM 866 N N . TYR A 1 118 ? -51.591 16.905 70.836 1.00 93.94 118 TYR A N 1
ATOM 867 C CA . TYR A 1 118 ? -51.422 16.142 69.604 1.00 93.94 118 TYR A CA 1
ATOM 868 C C . TYR A 1 118 ? -51.500 17.075 68.402 1.00 93.94 118 TYR A C 1
ATOM 870 O O . TYR A 1 118 ? -52.318 18.000 68.414 1.00 93.94 118 TYR A O 1
ATOM 878 N N . HIS A 1 119 ? -50.695 16.806 67.379 1.00 95.06 119 HIS A N 1
ATOM 879 C CA . HIS A 1 119 ? -50.738 17.517 66.103 1.00 95.06 119 HIS A CA 1
ATOM 880 C C . HIS A 1 119 ? -50.504 16.561 64.931 1.00 95.06 119 HIS A C 1
ATOM 882 O O . HIS A 1 119 ? -49.906 15.500 65.104 1.00 95.06 119 HIS A O 1
ATOM 888 N N . VAL A 1 120 ? -51.004 16.935 63.756 1.00 92.81 120 VAL A N 1
ATOM 889 C CA . VAL A 1 120 ? -50.861 16.192 62.499 1.00 92.81 120 VAL A CA 1
ATOM 890 C C . VAL A 1 120 ? -50.421 17.182 61.430 1.00 92.81 120 VAL A C 1
ATOM 892 O O . VAL A 1 120 ? -51.133 18.153 61.166 1.00 92.81 120 VAL A O 1
ATOM 895 N N . TYR A 1 121 ? -49.278 16.916 60.807 1.00 90.19 121 TYR A N 1
ATOM 896 C CA . TYR A 1 121 ? -48.778 17.699 59.683 1.00 90.19 121 TYR A CA 1
ATOM 897 C C . TYR A 1 121 ? -49.415 17.210 58.377 1.00 90.19 121 TYR A C 1
ATOM 899 O O . TYR A 1 121 ? -49.565 16.006 58.155 1.00 90.19 121 TYR A O 1
ATOM 907 N N . GLY A 1 122 ? -49.858 18.159 57.547 1.00 82.88 122 GLY A N 1
ATOM 908 C CA . GLY A 1 122 ? -50.554 17.893 56.280 1.00 82.88 122 GLY A CA 1
ATOM 909 C C . GLY A 1 122 ? -49.659 17.916 55.039 1.00 82.88 122 GLY A C 1
ATOM 910 O O . GLY A 1 122 ? -50.160 17.700 53.940 1.00 82.88 122 GLY A O 1
ATOM 911 N N . SER A 1 123 ? -48.373 18.200 55.225 1.00 82.69 123 SER A N 1
ATOM 912 C CA . SER A 1 123 ? -47.318 18.187 54.214 1.00 82.69 123 SER A CA 1
ATOM 913 C C . SER A 1 123 ? -46.029 17.731 54.896 1.00 82.69 123 SER A C 1
ATOM 915 O O . SER A 1 123 ? -45.885 17.881 56.114 1.00 82.69 123 SER A O 1
ATOM 917 N N . ASP A 1 124 ? -45.131 17.161 54.113 1.00 85.31 124 ASP A N 1
ATOM 918 C CA . ASP A 1 124 ? -43.768 16.785 54.470 1.00 85.31 124 ASP A CA 1
ATOM 919 C C . ASP A 1 124 ? -42.911 18.011 54.866 1.00 85.31 124 ASP A C 1
ATOM 921 O O . ASP A 1 124 ? -43.387 19.154 54.921 1.00 85.31 124 ASP A O 1
ATOM 925 N N . GLY A 1 125 ? -41.652 17.760 55.225 1.00 87.81 125 GLY A N 1
ATOM 926 C CA . GLY A 1 125 ? -40.662 18.777 55.569 1.00 87.81 125 GLY A CA 1
ATOM 927 C C . GLY A 1 125 ? -40.423 18.970 57.071 1.00 87.81 125 GLY A C 1
ATOM 928 O O . GLY A 1 125 ? -40.919 18.235 57.928 1.00 87.81 125 GLY A O 1
ATOM 929 N N . THR A 1 126 ? -39.600 19.972 57.398 1.00 90.94 126 THR A N 1
ATOM 930 C CA . THR A 1 126 ? -39.079 20.194 58.758 1.00 90.94 126 THR A CA 1
ATOM 931 C C . THR A 1 126 ? -39.748 21.378 59.451 1.00 90.94 126 THR A C 1
ATOM 933 O O . THR A 1 126 ? -39.637 22.527 59.021 1.00 90.94 126 THR A O 1
ATOM 936 N N . TYR A 1 127 ? -40.371 21.112 60.597 1.00 93.94 127 TYR A N 1
ATOM 937 C CA . TYR A 1 127 ? -41.137 22.077 61.376 1.00 93.94 127 TYR A CA 1
ATOM 938 C C . TYR A 1 127 ? -40.485 22.353 62.735 1.00 93.94 127 TYR A C 1
ATOM 940 O O . TYR A 1 127 ? -40.196 21.442 63.509 1.00 93.94 127 TYR A O 1
ATOM 948 N N . THR A 1 128 ? -40.277 23.630 63.067 1.00 95.69 128 THR A N 1
ATOM 949 C CA . THR A 1 128 ? -39.818 24.034 64.406 1.00 95.69 128 THR A CA 1
ATOM 950 C C . THR A 1 128 ? -41.009 24.191 65.345 1.00 95.69 128 THR A C 1
ATOM 952 O O . THR A 1 128 ? -41.785 25.144 65.236 1.00 95.69 128 THR A O 1
ATOM 955 N N . VAL A 1 129 ? -41.127 23.281 66.308 1.00 96.56 129 VAL A N 1
ATOM 956 C CA . VAL A 1 129 ? -42.146 23.324 67.355 1.00 96.56 129 VAL A CA 1
ATOM 957 C C . VAL A 1 129 ? -41.619 24.128 68.534 1.00 96.56 129 VAL A C 1
ATOM 959 O O . VAL A 1 129 ? -40.533 23.869 69.037 1.00 96.56 129 VAL A O 1
ATOM 962 N N . THR A 1 130 ? -42.386 25.116 68.992 1.00 96.38 130 THR A N 1
ATOM 963 C CA . THR A 1 130 ? -42.044 25.941 70.160 1.00 96.38 130 THR A CA 1
ATOM 964 C C . THR A 1 130 ? -43.050 25.714 71.279 1.00 96.38 130 THR A C 1
ATOM 966 O O . THR A 1 130 ? -44.237 26.012 71.111 1.00 96.38 130 THR A O 1
ATOM 969 N N . LEU A 1 131 ? -42.574 25.259 72.439 1.00 97.12 131 LEU A N 1
ATOM 970 C CA . LEU A 1 131 ? -43.316 25.321 73.694 1.00 97.12 131 LEU A CA 1
ATOM 971 C C . LEU A 1 131 ? -43.039 26.666 74.369 1.00 97.12 131 LEU A C 1
ATOM 973 O O . LEU A 1 131 ? -41.896 27.074 74.516 1.00 97.12 131 LEU A O 1
ATOM 977 N N . THR A 1 132 ? -44.083 27.343 74.836 1.00 96.25 132 THR A N 1
ATOM 978 C CA . THR A 1 132 ? -43.996 28.461 75.782 1.00 96.25 132 THR A CA 1
ATOM 979 C C . THR A 1 132 ? -44.781 28.116 77.042 1.00 96.25 132 THR A C 1
ATOM 981 O O . THR A 1 132 ? -45.985 27.851 76.975 1.00 96.25 132 THR A O 1
ATOM 984 N N . VAL A 1 133 ? -44.122 28.151 78.199 1.00 95.31 133 VAL A N 1
ATOM 985 C CA . VAL A 1 133 ? -44.741 27.923 79.514 1.00 95.31 133 VAL A CA 1
ATOM 986 C C . VAL A 1 133 ? -44.856 29.225 80.299 1.00 95.31 133 VAL A C 1
ATOM 988 O O . VAL A 1 133 ? -43.995 30.097 80.206 1.00 95.31 133 VAL A O 1
ATOM 991 N N . THR A 1 134 ? -45.932 29.371 81.076 1.00 93.75 134 THR A N 1
ATOM 992 C CA . THR A 1 134 ? -46.188 30.545 81.934 1.00 93.75 134 THR A CA 1
ATOM 993 C C . THR A 1 134 ? -46.379 30.121 83.387 1.00 93.75 134 THR A C 1
ATOM 995 O O . THR A 1 134 ? -47.131 29.188 83.660 1.00 93.75 134 THR A O 1
ATOM 998 N N . ASP A 1 135 ? -45.728 30.808 84.325 1.00 92.81 135 ASP A N 1
ATOM 999 C CA . ASP A 1 135 ? -45.837 30.544 85.764 1.00 92.81 135 ASP A CA 1
ATOM 1000 C C . ASP A 1 135 ? -46.991 31.285 86.469 1.00 92.81 135 ASP A C 1
ATOM 1002 O O . ASP A 1 135 ? -47.611 32.221 85.956 1.00 92.81 135 ASP A O 1
ATOM 1006 N N . ASN A 1 136 ? -47.244 30.895 87.721 1.00 88.88 136 ASN A N 1
ATOM 1007 C CA . ASN A 1 136 ? -48.285 31.462 88.581 1.00 88.88 136 ASN A CA 1
ATOM 1008 C C . ASN A 1 136 ? -48.050 32.920 89.038 1.00 88.88 136 ASN A C 1
ATOM 1010 O O . ASN A 1 136 ? -48.846 33.451 89.824 1.00 88.88 136 ASN A O 1
ATOM 1014 N N . ARG A 1 137 ? -46.990 33.580 88.563 1.00 88.44 137 ARG A N 1
ATOM 1015 C CA . ARG A 1 137 ? -46.705 35.015 88.712 1.00 88.44 137 ARG A CA 1
ATOM 1016 C C . ARG A 1 137 ? -46.496 35.723 87.362 1.00 88.44 137 ARG A C 1
ATOM 1018 O O . ARG A 1 137 ? -46.100 36.891 87.362 1.00 88.44 137 ARG A O 1
ATOM 1025 N N . ALA A 1 138 ? -46.858 35.068 86.257 1.00 88.00 138 ALA A N 1
ATOM 1026 C CA . ALA A 1 138 ? -46.764 35.533 84.874 1.00 88.00 138 ALA A CA 1
ATOM 1027 C C . ALA A 1 138 ? -45.333 35.769 84.344 1.00 88.00 138 ALA A C 1
ATOM 1029 O O . ALA A 1 138 ? -45.140 36.590 83.444 1.00 88.00 138 ALA A O 1
ATOM 1030 N N . GLY A 1 139 ? -44.333 35.062 84.876 1.00 90.00 139 GLY A N 1
ATOM 1031 C CA . GLY A 1 139 ? -43.087 34.822 84.148 1.00 90.00 139 GLY A CA 1
ATOM 1032 C C . GLY A 1 139 ? -43.291 33.768 83.056 1.00 90.00 139 GLY A C 1
ATOM 1033 O O . GLY A 1 139 ? -44.183 32.925 83.152 1.00 90.00 139 GLY A O 1
ATOM 1034 N N . THR A 1 140 ? -42.490 33.842 81.996 1.00 94.12 140 THR A N 1
ATOM 1035 C CA . THR A 1 140 ? -42.587 32.963 80.823 1.00 94.12 140 THR A CA 1
ATOM 1036 C C . THR A 1 140 ? -41.212 32.500 80.385 1.00 94.12 140 THR A C 1
ATOM 1038 O O . THR A 1 140 ? -40.261 33.278 80.474 1.00 94.12 140 THR A O 1
ATOM 1041 N N . ASP A 1 141 ? -41.140 31.292 79.841 1.00 96.50 141 ASP A N 1
ATOM 1042 C CA . ASP A 1 141 ? -39.958 30.752 79.169 1.00 96.50 141 ASP A CA 1
ATOM 1043 C C . ASP A 1 141 ? -40.379 29.885 77.977 1.00 96.50 141 ASP A C 1
ATOM 1045 O O . ASP A 1 141 ? -41.542 29.468 77.899 1.00 96.50 141 ASP A O 1
ATOM 1049 N N . SER A 1 142 ? -39.465 29.653 77.036 1.00 95.44 142 SER A N 1
ATOM 1050 C CA . SER A 1 142 ? -39.758 28.922 75.801 1.00 95.44 142 SER A CA 1
ATOM 1051 C C . SER A 1 142 ? -38.597 28.060 75.331 1.00 95.44 142 SER A C 1
ATOM 1053 O O . SER A 1 142 ? -37.462 28.530 75.302 1.00 95.44 142 SER A O 1
ATOM 1055 N N . ASP A 1 143 ? -38.922 26.859 74.866 1.00 97.19 143 ASP A N 1
ATOM 1056 C CA . ASP A 1 143 ? -37.987 25.872 74.329 1.00 97.19 143 ASP A CA 1
ATOM 1057 C C . ASP A 1 143 ? -38.500 25.325 72.987 1.00 97.19 143 ASP A C 1
ATOM 1059 O O . ASP A 1 143 ? -39.685 25.479 72.658 1.00 97.19 143 ASP A O 1
ATOM 1063 N N . THR A 1 144 ? -37.614 24.725 72.192 1.00 96.12 144 THR A N 1
ATOM 1064 C CA . THR A 1 144 ? -37.910 24.289 70.821 1.00 96.12 144 THR A CA 1
ATOM 1065 C C . THR A 1 144 ? -37.432 22.876 70.528 1.00 96.12 144 THR A C 1
ATOM 1067 O O . THR A 1 144 ? -36.272 22.565 70.778 1.00 96.12 144 THR A O 1
ATOM 1070 N N . ALA A 1 145 ? -38.289 22.094 69.874 1.00 94.38 145 ALA A N 1
ATOM 1071 C CA . ALA A 1 145 ? -37.956 20.806 69.271 1.00 94.38 145 ALA A CA 1
ATOM 1072 C C . ALA A 1 145 ? -38.198 20.864 67.753 1.00 94.38 145 ALA A C 1
ATOM 1074 O O . ALA A 1 145 ? -39.041 21.631 67.276 1.00 94.38 145 ALA A O 1
ATOM 1075 N N . THR A 1 146 ? -37.472 20.059 66.986 1.00 94.12 146 THR A N 1
ATOM 1076 C CA . THR A 1 146 ? -37.685 19.895 65.543 1.00 94.12 146 THR A CA 1
ATOM 1077 C C . THR A 1 146 ? -38.526 18.657 65.251 1.00 94.12 146 THR A C 1
ATOM 1079 O O . THR A 1 146 ? -38.427 17.636 65.933 1.00 94.12 146 THR A O 1
ATOM 1082 N N . VAL A 1 147 ? -39.391 18.764 64.244 1.00 93.56 147 VAL A N 1
ATOM 1083 C CA . VAL A 1 147 ? -40.161 17.640 63.712 1.00 93.56 147 VAL A CA 1
ATOM 1084 C C . VAL A 1 147 ? -39.873 17.516 62.229 1.00 93.56 147 VAL A C 1
ATOM 1086 O O . VAL A 1 147 ? -40.132 18.458 61.484 1.00 93.56 147 VAL A O 1
ATOM 1089 N N . THR A 1 148 ? -39.371 16.361 61.812 1.00 91.12 148 THR A N 1
ATOM 1090 C CA . THR A 1 148 ? -39.174 16.017 60.402 1.00 91.12 148 THR A CA 1
ATOM 1091 C C . THR A 1 148 ? -40.319 15.116 59.960 1.00 91.12 148 THR A C 1
ATOM 1093 O O . THR A 1 148 ? -40.558 14.078 60.581 1.00 91.12 148 THR A O 1
ATOM 1096 N N . VAL A 1 149 ? -41.039 15.528 58.920 1.00 88.12 149 VAL A N 1
ATOM 1097 C CA . VAL A 1 149 ? -42.181 14.803 58.357 1.00 88.12 149 VAL A CA 1
ATOM 1098 C C . VAL A 1 149 ? -41.770 14.246 56.994 1.00 88.12 149 VAL A C 1
ATOM 1100 O O . VAL A 1 149 ? -41.509 15.025 56.083 1.00 88.12 149 VAL A O 1
ATOM 1103 N N . GLY A 1 150 ? -41.676 12.923 56.870 1.00 77.44 150 GLY A N 1
ATOM 1104 C CA . GLY A 1 150 ? -41.463 12.229 55.596 1.00 77.44 150 GLY A CA 1
ATOM 1105 C C . GLY A 1 150 ? -42.744 12.160 54.764 1.00 77.44 150 GLY A C 1
ATOM 1106 O O . GLY A 1 150 ? -43.841 12.372 55.296 1.00 77.44 150 GLY A O 1
ATOM 1107 N N . ALA A 1 151 ? -42.601 11.874 53.468 1.00 68.62 151 ALA A N 1
ATOM 1108 C CA . ALA A 1 151 ? -43.715 11.766 52.530 1.00 68.62 151 ALA A CA 1
ATOM 1109 C C . ALA A 1 151 ? -44.727 10.674 52.941 1.00 68.62 151 ALA A C 1
ATOM 1111 O O . ALA A 1 151 ? -44.486 9.864 53.839 1.00 68.62 151 ALA A O 1
ATOM 1112 N N . ALA A 1 152 ? -45.897 10.656 52.301 1.00 63.19 152 ALA A N 1
ATOM 1113 C CA . ALA A 1 152 ? -46.779 9.498 52.420 1.00 63.19 152 ALA A CA 1
ATOM 1114 C C . ALA A 1 152 ? -46.137 8.306 51.681 1.00 63.19 152 ALA A C 1
ATOM 1116 O O . ALA A 1 152 ? -45.593 8.531 50.603 1.00 63.19 152 ALA A O 1
ATOM 1117 N N . PRO A 1 153 ? -46.208 7.068 52.208 1.00 58.72 153 PRO A N 1
ATOM 1118 C CA . PRO A 1 153 ? -45.745 5.903 51.461 1.00 58.72 153 PRO A CA 1
ATOM 1119 C C . PRO A 1 153 ? -46.545 5.786 50.160 1.00 58.72 153 PRO A C 1
ATOM 1121 O O . PRO A 1 153 ? -47.778 5.894 50.197 1.00 58.72 153 PRO A O 1
ATOM 1124 N N . LEU A 1 154 ? -45.840 5.592 49.044 1.00 62.25 154 LEU A N 1
ATOM 1125 C CA . LEU A 1 154 ? -46.444 5.375 47.733 1.00 62.25 154 LEU A CA 1
ATOM 1126 C C . LEU A 1 154 ? -47.327 4.113 47.728 1.00 62.25 154 LEU A C 1
ATOM 1128 O O . LEU A 1 154 ? -47.214 3.232 48.589 1.00 62.25 154 LEU A O 1
ATOM 1132 N N . GLU A 1 155 ? -48.245 4.050 46.762 1.00 64.81 155 GLU A N 1
ATOM 1133 C CA . GLU A 1 155 ? -48.749 2.752 46.308 1.00 64.81 155 GLU A CA 1
ATOM 1134 C C . GLU A 1 155 ? -47.641 2.096 45.466 1.00 64.81 155 GLU A C 1
ATOM 1136 O O . GLU A 1 155 ? -46.841 2.799 44.859 1.00 64.81 155 GLU A O 1
ATOM 1141 N N . ASP A 1 156 ? -47.558 0.767 45.508 1.00 79.12 156 ASP A N 1
ATOM 1142 C CA . ASP A 1 156 ? -46.487 -0.021 44.883 1.00 79.12 156 ASP A CA 1
ATOM 1143 C C . ASP A 1 156 ? -46.383 0.309 43.382 1.00 79.12 156 ASP A C 1
ATOM 1145 O O . ASP A 1 156 ? -47.363 0.118 42.653 1.00 79.12 156 ASP A O 1
ATOM 1149 N N . ILE A 1 157 ? -45.243 0.849 42.929 1.00 82.62 157 ILE A N 1
ATOM 1150 C CA . ILE A 1 157 ? -45.125 1.373 41.560 1.00 82.62 157 ILE A CA 1
ATOM 1151 C C . ILE A 1 157 ? -45.213 0.264 40.496 1.00 82.62 157 ILE A C 1
ATOM 1153 O O . ILE A 1 157 ? -45.627 0.545 39.374 1.00 82.62 157 ILE A O 1
ATOM 1157 N N . GLU A 1 158 ? -44.958 -1.003 40.861 1.00 81.94 158 GLU A N 1
ATOM 1158 C CA . GLU A 1 158 ? -45.160 -2.183 39.996 1.00 81.94 158 GLU A CA 1
ATOM 1159 C C . GLU A 1 158 ? -46.650 -2.387 39.610 1.00 81.94 158 GLU A C 1
ATOM 1161 O O . GLU A 1 158 ? -46.959 -2.985 38.578 1.00 81.94 158 GLU A O 1
ATOM 1166 N N . ASP A 1 159 ? -47.595 -1.879 40.415 1.00 83.62 159 ASP A N 1
ATOM 1167 C CA . ASP A 1 159 ? -49.049 -1.960 40.178 1.00 83.62 159 ASP A CA 1
ATOM 1168 C C . ASP A 1 159 ? -49.617 -0.711 39.441 1.00 83.62 159 ASP A C 1
ATOM 1170 O O . ASP A 1 159 ? -50.822 -0.660 39.151 1.00 83.62 159 ASP A O 1
ATOM 1174 N N . MET A 1 160 ? -48.789 0.303 39.144 1.00 89.69 160 MET A N 1
ATOM 1175 C CA . MET A 1 160 ? -49.176 1.574 38.501 1.00 89.69 160 MET A CA 1
ATOM 1176 C C . MET A 1 160 ? -48.992 1.540 36.968 1.00 89.69 160 MET A C 1
ATOM 1178 O O . MET A 1 160 ? -48.370 0.635 36.419 1.00 89.69 160 MET A O 1
ATOM 1182 N N . THR A 1 161 ? -49.554 2.511 36.233 1.00 91.31 161 THR A N 1
ATOM 1183 C CA . THR A 1 161 ? -49.140 2.739 34.829 1.00 91.31 161 THR A CA 1
ATOM 1184 C C . THR A 1 161 ? -47.875 3.601 34.776 1.00 91.31 161 THR A C 1
ATOM 1186 O O . THR A 1 161 ? -47.750 4.462 35.649 1.00 91.31 161 THR A O 1
ATOM 1189 N N . PRO A 1 162 ? -47.010 3.481 33.748 1.00 92.19 162 PRO A N 1
ATOM 1190 C CA . PRO A 1 162 ? -45.784 4.279 33.648 1.00 92.19 162 PRO A CA 1
ATOM 1191 C C . PRO A 1 162 ? -46.021 5.792 33.788 1.00 92.19 162 PRO A C 1
ATOM 1193 O O . PRO A 1 162 ? -45.461 6.408 34.688 1.00 92.19 162 PRO A O 1
ATOM 1196 N N . GLU A 1 163 ? -47.001 6.341 33.056 1.00 92.62 163 GLU A N 1
ATOM 1197 C CA . GLU A 1 163 ? -47.488 7.733 33.172 1.00 92.62 163 GLU A CA 1
ATOM 1198 C C . GLU A 1 163 ? -47.827 8.167 34.625 1.00 92.62 163 GLU A C 1
ATOM 1200 O O . GLU A 1 163 ? -47.663 9.326 35.009 1.00 92.62 163 GLU A O 1
ATOM 1205 N N . GLU A 1 164 ? -48.364 7.253 35.444 1.00 89.19 164 GLU A N 1
ATOM 1206 C CA . GLU A 1 164 ? -48.765 7.527 36.834 1.00 89.19 164 GLU A CA 1
ATOM 1207 C C . GLU A 1 164 ? -47.578 7.393 37.802 1.00 89.19 164 GLU A C 1
ATOM 1209 O O . GLU A 1 164 ? -47.525 8.126 38.792 1.00 89.19 164 GLU A O 1
ATOM 1214 N N . ALA A 1 165 ? -46.643 6.476 37.527 1.00 90.50 165 ALA A N 1
ATOM 1215 C CA . ALA A 1 165 ? -45.437 6.251 38.321 1.00 90.50 165 ALA A CA 1
ATOM 1216 C C . ALA A 1 165 ? -44.393 7.355 38.084 1.00 90.50 165 ALA A C 1
ATOM 1218 O O . ALA A 1 165 ? -43.917 7.948 39.051 1.00 90.50 165 ALA A O 1
ATOM 1219 N N . ALA A 1 166 ? -44.134 7.727 36.826 1.00 92.56 166 ALA A N 1
ATOM 1220 C CA . ALA A 1 166 ? -43.285 8.858 36.448 1.00 92.56 166 ALA A CA 1
ATOM 1221 C C . ALA A 1 166 ? -43.712 10.148 37.172 1.00 92.56 166 ALA A C 1
ATOM 1223 O O . ALA A 1 166 ? -42.927 10.769 37.891 1.00 92.56 166 ALA A O 1
ATOM 1224 N N . ALA A 1 167 ? -45.005 10.484 37.109 1.00 90.00 167 ALA A N 1
ATOM 1225 C CA . ALA A 1 167 ? -45.573 11.650 37.787 1.00 90.00 167 ALA A CA 1
ATOM 1226 C C . ALA A 1 167 ? -45.526 11.580 39.332 1.00 90.00 167 ALA A C 1
ATOM 1228 O O . ALA A 1 167 ? -45.700 12.608 39.997 1.00 90.00 167 ALA A O 1
ATOM 1229 N N . ALA A 1 168 ? -45.333 10.394 39.919 1.00 87.44 168 ALA A N 1
ATOM 1230 C CA . ALA A 1 168 ? -45.078 10.235 41.349 1.00 87.44 168 ALA A CA 1
ATOM 1231 C C . ALA A 1 168 ? -43.594 10.471 41.679 1.00 87.44 168 ALA A C 1
ATOM 1233 O O . ALA A 1 168 ? -43.304 11.224 42.612 1.00 87.44 168 ALA A O 1
ATOM 1234 N N . LEU A 1 169 ? -42.682 9.893 40.887 1.00 89.50 169 LEU A N 1
ATOM 1235 C CA . LEU A 1 169 ? -41.225 9.991 41.044 1.00 89.50 169 LEU A CA 1
ATOM 1236 C C . LEU A 1 169 ? -40.695 11.414 40.801 1.00 89.50 169 LEU A C 1
ATOM 1238 O O . LEU A 1 169 ? -39.866 11.890 41.572 1.00 89.50 169 LEU A O 1
ATOM 1242 N N . GLU A 1 170 ? -41.240 12.157 39.829 1.00 90.31 170 GLU A N 1
ATOM 1243 C CA . GLU A 1 170 ? -40.919 13.583 39.607 1.00 90.31 170 GLU A CA 1
ATOM 1244 C C . GLU A 1 170 ? -41.152 14.472 40.849 1.00 90.31 170 GLU A C 1
ATOM 1246 O O . GLU A 1 170 ? -40.596 15.567 40.962 1.00 90.31 170 GLU A O 1
ATOM 1251 N N . GLY A 1 171 ? -41.995 14.027 41.787 1.00 80.75 171 GLY A N 1
ATOM 1252 C CA . GLY A 1 171 ? -42.274 14.724 43.042 1.00 80.75 171 GLY A CA 1
ATOM 1253 C C . GLY A 1 171 ? -41.307 14.412 44.191 1.00 80.75 171 GLY A C 1
ATOM 1254 O O . GLY A 1 171 ? -41.501 14.957 45.282 1.00 80.75 171 GLY A O 1
ATOM 1255 N N . MET A 1 172 ? -40.325 13.530 43.987 1.00 86.12 172 MET A N 1
ATOM 1256 C CA . MET A 1 172 ? -39.467 12.965 45.037 1.00 86.12 172 MET A CA 1
ATOM 1257 C C . MET A 1 172 ? -38.065 13.590 45.086 1.00 86.12 172 MET A C 1
ATOM 1259 O O . MET A 1 172 ? -37.738 14.508 44.334 1.00 86.12 172 MET A O 1
ATOM 1263 N N . THR A 1 173 ? -37.232 13.123 46.022 1.00 89.12 173 THR A N 1
ATOM 1264 C CA . THR A 1 173 ? -35.779 13.322 45.917 1.00 89.12 173 THR A CA 1
ATOM 1265 C C . THR A 1 173 ? -35.197 12.332 44.907 1.00 89.12 173 THR A C 1
ATOM 1267 O O . THR A 1 173 ? -35.819 11.311 44.619 1.00 89.12 173 THR A O 1
ATOM 1270 N N . ALA A 1 174 ? -34.012 12.627 44.368 1.00 89.62 174 ALA A N 1
ATOM 1271 C CA . ALA A 1 174 ? -33.323 11.720 43.452 1.00 89.62 174 ALA A CA 1
ATOM 1272 C C . ALA A 1 174 ? -33.042 10.363 44.116 1.00 89.62 174 ALA A C 1
ATOM 1274 O O . ALA A 1 174 ? -33.240 9.323 43.501 1.00 89.62 174 ALA A O 1
ATOM 1275 N N . GLU A 1 175 ? -32.648 10.383 45.392 1.00 90.69 175 GLU A N 1
ATOM 1276 C CA . GLU A 1 175 ? -32.367 9.183 46.174 1.00 90.69 175 GLU A CA 1
ATOM 1277 C C . GLU A 1 175 ? -33.629 8.354 46.466 1.00 90.69 175 GLU A C 1
ATOM 1279 O O . GLU A 1 175 ? -33.596 7.137 46.312 1.00 90.69 175 GLU A O 1
ATOM 1284 N N . ASP A 1 176 ? -34.753 8.989 46.833 1.00 88.88 176 ASP A N 1
ATOM 1285 C CA . ASP A 1 176 ? -36.023 8.270 47.039 1.00 88.88 176 ASP A CA 1
ATOM 1286 C C . ASP A 1 176 ? -36.558 7.683 45.712 1.00 88.88 176 ASP A C 1
ATOM 1288 O O . ASP A 1 176 ? -37.143 6.604 45.709 1.00 88.88 176 ASP A O 1
ATOM 1292 N N . ALA A 1 177 ? -36.356 8.374 44.581 1.00 89.94 177 ALA A N 1
ATOM 1293 C CA . ALA A 1 177 ? -36.765 7.881 43.265 1.00 89.94 177 ALA A CA 1
ATOM 1294 C C . ALA A 1 177 ? -35.894 6.709 42.776 1.00 89.94 177 ALA A C 1
ATOM 1296 O O . ALA A 1 177 ? -36.418 5.761 42.193 1.00 89.94 177 ALA A O 1
ATOM 1297 N N . ALA A 1 178 ? -34.585 6.748 43.044 1.00 93.88 178 ALA A N 1
ATOM 1298 C CA . ALA A 1 178 ? -33.665 5.653 42.747 1.00 93.88 178 ALA A CA 1
ATOM 1299 C C . ALA A 1 178 ? -33.997 4.379 43.545 1.00 93.88 178 ALA A C 1
ATOM 1301 O O . ALA A 1 178 ? -34.062 3.303 42.955 1.00 93.88 178 ALA A O 1
ATOM 1302 N N . ASP A 1 179 ? -34.290 4.504 44.849 1.00 91.38 179 ASP A N 1
ATOM 1303 C CA . ASP A 1 179 ? -34.705 3.383 45.715 1.00 91.38 179 ASP A CA 1
ATOM 1304 C C . ASP A 1 179 ? -35.963 2.655 45.173 1.00 91.38 179 ASP A C 1
ATOM 1306 O O . ASP A 1 179 ? -36.086 1.437 45.326 1.00 91.38 179 ASP A O 1
ATOM 1310 N N . GLU A 1 180 ? -36.899 3.377 44.540 1.00 92.44 180 GLU A N 1
ATOM 1311 C CA . GLU A 1 180 ? -38.099 2.794 43.915 1.00 92.44 180 GLU A CA 1
ATOM 1312 C C . GLU A 1 180 ? -37.789 2.180 42.529 1.00 92.44 180 GLU A C 1
ATOM 1314 O O . GLU A 1 180 ? -38.250 1.073 42.243 1.00 92.44 180 GLU A O 1
ATOM 1319 N N . LEU A 1 181 ? -36.963 2.829 41.691 1.00 92.44 181 LEU A N 1
ATOM 1320 C CA . LEU A 1 181 ? -36.533 2.290 40.385 1.00 92.44 181 LEU A CA 1
ATOM 1321 C C . LEU A 1 181 ? -35.714 0.991 40.523 1.00 92.44 181 LEU A C 1
ATOM 1323 O O . LEU A 1 181 ? -35.951 0.040 39.781 1.00 92.44 181 LEU A O 1
ATOM 1327 N N . GLU A 1 182 ? -34.821 0.893 41.516 1.00 92.81 182 GLU A N 1
ATOM 1328 C CA . GLU A 1 182 ? -34.113 -0.356 41.863 1.00 92.81 182 GLU A CA 1
ATOM 1329 C C . GLU A 1 182 ? -35.049 -1.454 42.415 1.00 92.81 182 GLU A C 1
ATOM 1331 O O . GLU A 1 182 ? -34.665 -2.625 42.526 1.00 92.81 182 GLU A O 1
ATOM 1336 N N . GLY A 1 183 ? -36.281 -1.095 42.792 1.00 88.25 183 GLY A N 1
ATOM 1337 C CA . GLY A 1 183 ? -37.291 -2.005 43.325 1.00 88.25 183 GLY A CA 1
ATOM 1338 C C . GLY A 1 183 ? -38.040 -2.826 42.268 1.00 88.25 183 GLY A C 1
ATOM 1339 O O . GLY A 1 183 ? -38.603 -3.870 42.616 1.00 88.25 183 GLY A O 1
ATOM 1340 N N . VAL A 1 184 ? -38.041 -2.388 41.003 1.00 91.56 184 VAL A N 1
ATOM 1341 C CA . VAL A 1 184 ? -38.801 -2.991 39.891 1.00 91.56 184 VAL A CA 1
ATOM 1342 C C . VAL A 1 184 ? -37.897 -3.705 38.870 1.00 91.56 184 VAL A C 1
ATOM 1344 O O . VAL A 1 184 ? -36.681 -3.789 39.027 1.00 91.56 184 VAL A O 1
ATOM 1347 N N . SER A 1 185 ? -38.484 -4.309 37.831 1.00 93.56 185 SER A N 1
ATOM 1348 C CA . SER A 1 185 ? -37.729 -4.845 36.687 1.00 93.56 185 SER A CA 1
ATOM 1349 C C . SER A 1 185 ? -37.200 -3.736 35.776 1.00 93.56 185 SER A C 1
ATOM 1351 O O . SER A 1 185 ? -37.888 -2.741 35.591 1.00 93.56 185 SER A O 1
ATOM 1353 N N . VAL A 1 186 ? -36.051 -3.970 35.128 1.00 93.94 186 VAL A N 1
ATOM 1354 C CA . VAL A 1 186 ? -35.429 -3.060 34.141 1.00 93.94 186 VAL A CA 1
ATOM 1355 C C . VAL A 1 186 ? -36.431 -2.587 33.076 1.00 93.94 186 VAL A C 1
ATOM 1357 O O . VAL A 1 186 ? -36.650 -1.389 32.979 1.00 93.94 186 VAL A O 1
ATOM 1360 N N . GLU A 1 187 ? -37.152 -3.507 32.417 1.00 93.75 187 GLU A N 1
ATOM 1361 C CA . GLU A 1 187 ? -38.241 -3.212 31.450 1.00 93.75 187 GLU A CA 1
ATOM 1362 C C . GLU A 1 187 ? -39.293 -2.235 32.021 1.00 93.75 187 GLU A C 1
ATOM 1364 O O . GLU A 1 187 ? -39.802 -1.361 31.331 1.00 93.75 187 GLU A O 1
ATOM 1369 N N . THR A 1 188 ? -39.603 -2.340 33.318 1.00 93.50 188 THR A N 1
ATOM 1370 C CA . THR A 1 188 ? -40.558 -1.453 34.007 1.00 93.50 188 THR A CA 1
ATOM 1371 C C . THR A 1 188 ? -39.936 -0.112 34.386 1.00 93.50 188 THR A C 1
ATOM 1373 O O . THR A 1 188 ? -40.618 0.906 34.338 1.00 93.50 188 THR A O 1
ATOM 1376 N N . ALA A 1 189 ? -38.661 -0.094 34.776 1.00 95.12 189 ALA A N 1
ATOM 1377 C CA . ALA A 1 189 ? -37.933 1.135 35.063 1.00 95.12 189 ALA A CA 1
ATOM 1378 C C . ALA A 1 189 ? -37.708 1.962 33.785 1.00 95.12 189 ALA A C 1
ATOM 1380 O O . ALA A 1 189 ? -37.893 3.173 33.833 1.00 95.12 189 ALA A O 1
ATOM 1381 N N . ALA A 1 190 ? -37.398 1.318 32.655 1.00 96.06 190 ALA A N 1
ATOM 1382 C CA . ALA A 1 190 ? -37.280 1.944 31.339 1.00 96.06 190 ALA A CA 1
ATOM 1383 C C . ALA A 1 190 ? -38.614 2.567 30.886 1.00 96.06 190 ALA A C 1
ATOM 1385 O O . ALA A 1 190 ? -38.665 3.780 30.692 1.00 96.06 190 ALA A O 1
ATOM 1386 N N . ASP A 1 191 ? -39.708 1.785 30.867 1.00 95.69 191 ASP A N 1
ATOM 1387 C CA . ASP A 1 191 ? -41.080 2.266 30.596 1.00 95.69 191 ASP A CA 1
ATOM 1388 C C . ASP A 1 191 ? -41.440 3.516 31.438 1.00 95.69 191 ASP A C 1
ATOM 1390 O O . ASP A 1 191 ? -42.128 4.423 30.972 1.00 95.69 191 ASP A O 1
ATOM 1394 N N . ILE A 1 192 ? -41.022 3.556 32.712 1.00 95.25 192 ILE A N 1
ATOM 1395 C CA . ILE A 1 192 ? -41.282 4.679 33.630 1.00 95.25 192 ILE A CA 1
ATOM 1396 C C . ILE A 1 192 ? -40.392 5.886 33.315 1.00 95.25 192 ILE A C 1
ATOM 1398 O O . ILE A 1 192 ? -40.874 7.017 33.354 1.00 95.25 192 ILE A O 1
ATOM 1402 N N . VAL A 1 193 ? -39.111 5.656 33.032 1.00 95.75 193 VAL A N 1
ATOM 1403 C CA . VAL A 1 193 ? -38.120 6.694 32.729 1.00 95.75 193 VAL A CA 1
ATOM 1404 C C . VAL A 1 193 ? -38.437 7.406 31.408 1.00 95.75 193 VAL A C 1
ATOM 1406 O O . VAL A 1 193 ? -38.298 8.626 31.365 1.00 95.75 193 VAL A O 1
ATOM 1409 N N . GLU A 1 194 ? -38.952 6.698 30.395 1.00 95.62 194 GLU A N 1
ATOM 1410 C CA . GLU A 1 194 ? -39.452 7.286 29.134 1.00 95.62 194 GLU A CA 1
ATOM 1411 C C . GLU A 1 194 ? -40.599 8.296 29.340 1.00 95.62 194 GLU A C 1
ATOM 1413 O O . GLU A 1 194 ? -40.763 9.229 28.559 1.00 95.62 194 GLU A O 1
ATOM 1418 N N . GLU A 1 195 ? -41.401 8.154 30.400 1.00 95.62 195 GLU A N 1
ATOM 1419 C CA . GLU A 1 195 ? -42.526 9.058 30.697 1.00 95.62 195 GLU A CA 1
ATOM 1420 C C . GLU A 1 195 ? -42.148 10.194 31.680 1.00 95.62 195 GLU A C 1
ATOM 1422 O O . GLU A 1 195 ? -42.997 11.019 32.037 1.00 95.62 195 GLU A O 1
ATOM 1427 N N . MET A 1 196 ? -40.891 10.257 32.145 1.00 94.12 196 MET A N 1
ATOM 1428 C CA . MET A 1 196 ? -40.378 11.309 33.036 1.00 94.12 196 MET A CA 1
ATOM 1429 C C . MET A 1 196 ? -39.744 12.468 32.254 1.00 94.12 196 MET A C 1
ATOM 1431 O O . MET A 1 196 ? -39.084 12.276 31.240 1.00 94.12 196 MET A O 1
ATOM 1435 N N . ALA A 1 197 ? -39.831 13.696 32.775 1.00 91.88 197 ALA A N 1
ATOM 1436 C CA . ALA A 1 197 ? -39.037 14.801 32.238 1.00 91.88 197 ALA A CA 1
ATOM 1437 C C . ALA A 1 197 ? -37.521 14.520 32.354 1.00 91.88 197 ALA A C 1
ATOM 1439 O O . ALA A 1 197 ? -37.041 14.200 33.444 1.00 91.88 197 ALA A O 1
ATOM 1440 N N . GLY A 1 198 ? -36.756 14.735 31.275 1.00 90.38 198 GLY A N 1
ATOM 1441 C CA . GLY A 1 198 ? -35.323 14.401 31.186 1.00 90.38 198 GLY A CA 1
ATOM 1442 C C . GLY A 1 198 ? -34.445 14.896 32.348 1.00 90.38 198 GLY A C 1
ATOM 1443 O O . GLY A 1 198 ? -33.617 14.145 32.852 1.00 90.38 198 GLY A O 1
ATOM 1444 N N . GLU A 1 199 ? -34.664 16.114 32.870 1.00 94.19 199 GLU A N 1
ATOM 1445 C CA . GLU A 1 199 ? -33.969 16.617 34.078 1.00 94.19 199 GLU A CA 1
ATOM 1446 C C . GLU A 1 199 ? -34.222 15.729 35.320 1.00 94.19 199 GLU A C 1
ATOM 1448 O O . GLU A 1 199 ? -33.317 15.463 36.117 1.00 94.19 199 GLU A O 1
ATOM 1453 N N . SER A 1 200 ? -35.461 15.266 35.504 1.00 93.12 200 SER A N 1
ATOM 1454 C CA . SER A 1 200 ? -35.871 14.411 36.623 1.00 93.12 200 SER A CA 1
ATOM 1455 C C . SER A 1 200 ? -35.394 12.973 36.434 1.00 93.12 200 SER A C 1
ATOM 1457 O O . SER A 1 200 ? -34.861 12.397 37.383 1.00 93.12 200 SER A O 1
ATOM 1459 N N . ALA A 1 201 ? -35.516 12.427 35.221 1.00 94.38 201 ALA A N 1
ATOM 1460 C CA . ALA A 1 201 ? -34.987 11.115 34.852 1.00 94.38 201 ALA A CA 1
ATOM 1461 C C . ALA A 1 201 ? -33.468 11.041 35.078 1.00 94.38 201 ALA A C 1
ATOM 1463 O O . ALA A 1 201 ? -32.988 10.181 35.815 1.00 94.38 201 ALA A O 1
ATOM 1464 N N . ALA A 1 202 ? -32.715 12.011 34.549 1.00 95.81 202 ALA A N 1
ATOM 1465 C CA . ALA A 1 202 ? -31.267 12.089 34.718 1.00 95.81 202 ALA A CA 1
ATOM 1466 C C . ALA A 1 202 ? -30.840 12.255 36.182 1.00 95.81 202 ALA A C 1
ATOM 1468 O O . ALA A 1 202 ? -29.803 11.740 36.597 1.00 95.81 202 ALA A O 1
ATOM 1469 N N . SER A 1 203 ? -31.625 12.979 36.984 1.00 95.12 203 SER A N 1
ATOM 1470 C CA . SER A 1 203 ? -31.358 13.124 38.419 1.00 95.12 203 SER A CA 1
ATOM 1471 C C . SER A 1 203 ? -31.568 11.817 39.183 1.00 95.12 203 SER A C 1
ATOM 1473 O O . SER A 1 203 ? -30.752 11.500 40.042 1.00 95.12 203 SER A O 1
ATOM 1475 N N . ALA A 1 204 ? -32.628 11.062 38.872 1.00 94.44 204 ALA A N 1
ATOM 1476 C CA . ALA A 1 204 ? -32.908 9.772 39.500 1.00 94.44 204 ALA A CA 1
ATOM 1477 C C . ALA A 1 204 ? -31.881 8.705 39.084 1.00 94.44 204 ALA A C 1
ATOM 1479 O O . ALA A 1 204 ? -31.267 8.080 39.943 1.00 94.44 204 ALA A O 1
ATOM 1480 N N . LEU A 1 205 ? -31.613 8.559 37.781 1.00 96.31 205 LEU A N 1
ATOM 1481 C CA . LEU A 1 205 ? -30.633 7.604 37.247 1.00 96.31 205 LEU A CA 1
ATOM 1482 C C . LEU A 1 205 ? -29.206 7.853 37.760 1.00 96.31 205 LEU A C 1
ATOM 1484 O O . LEU A 1 205 ? -28.487 6.899 38.034 1.00 96.31 205 LEU A O 1
ATOM 1488 N N . ALA A 1 206 ? -28.802 9.111 37.976 1.00 96.00 206 ALA A N 1
ATOM 1489 C CA . ALA A 1 206 ? -27.507 9.431 38.590 1.00 96.00 206 ALA A CA 1
ATOM 1490 C C . ALA A 1 206 ? -27.375 8.976 40.063 1.00 96.00 206 ALA A C 1
ATOM 1492 O O . ALA A 1 206 ? -26.270 9.003 40.609 1.00 96.00 206 ALA A O 1
ATOM 1493 N N . ALA A 1 207 ? -28.481 8.598 40.717 1.00 94.75 207 ALA A N 1
ATOM 1494 C CA . ALA A 1 207 ? -28.517 8.089 42.088 1.00 94.75 207 ALA A CA 1
ATOM 1495 C C . ALA A 1 207 ? -28.738 6.562 42.187 1.00 94.75 207 ALA A C 1
ATOM 1497 O O . ALA A 1 207 ? -28.548 6.014 43.274 1.00 94.75 207 ALA A O 1
ATOM 1498 N N . VAL A 1 208 ? -29.091 5.891 41.083 1.00 96.12 208 VAL A N 1
ATOM 1499 C CA . VAL A 1 208 ? -29.191 4.421 40.955 1.00 96.12 208 VAL A CA 1
ATOM 1500 C C . VAL A 1 208 ? -27.785 3.792 40.900 1.00 96.12 208 VAL A C 1
ATOM 1502 O O . VAL A 1 208 ? -26.819 4.449 40.501 1.00 96.12 208 VAL A O 1
ATOM 1505 N N . ASP A 1 209 ? -27.632 2.521 41.296 1.00 94.31 209 ASP A N 1
ATOM 1506 C CA . ASP A 1 209 ? -26.384 1.771 41.080 1.00 94.31 209 ASP A CA 1
ATOM 1507 C C . ASP A 1 209 ? -25.955 1.826 39.595 1.00 94.31 209 ASP A C 1
ATOM 1509 O O . ASP A 1 209 ? -26.751 1.458 38.727 1.00 94.31 209 ASP A O 1
ATOM 1513 N N . PRO A 1 210 ? -24.703 2.221 39.275 1.00 92.19 210 PRO A N 1
ATOM 1514 C CA . PRO A 1 210 ? -24.249 2.423 37.897 1.00 92.19 210 PRO A CA 1
ATOM 1515 C C . PRO A 1 210 ? -24.556 1.271 36.939 1.00 92.19 210 PRO A C 1
ATOM 1517 O O . PRO A 1 210 ? -24.982 1.511 35.814 1.00 92.19 210 PRO A O 1
ATOM 1520 N N . SER A 1 211 ? -24.413 0.022 37.395 1.00 91.50 211 SER A N 1
ATOM 1521 C CA . SER A 1 211 ? -24.668 -1.144 36.541 1.00 91.50 211 SER A CA 1
ATOM 1522 C C . SER A 1 211 ? -26.150 -1.320 36.206 1.00 91.50 211 SER A C 1
ATOM 1524 O O . SER A 1 211 ? -26.488 -1.775 35.121 1.00 91.50 211 SER A O 1
ATOM 1526 N N . THR A 1 212 ? -27.038 -0.910 37.115 1.00 94.12 212 THR A N 1
ATOM 1527 C CA . THR A 1 212 ? -28.491 -0.932 36.896 1.00 94.12 212 THR A CA 1
ATOM 1528 C C . THR A 1 212 ? -28.937 0.275 36.070 1.00 94.12 212 THR A C 1
ATOM 1530 O O . THR A 1 212 ? -29.810 0.135 35.222 1.00 94.12 212 THR A O 1
ATOM 1533 N N . ALA A 1 213 ? -28.311 1.443 36.251 1.00 95.56 213 ALA A N 1
ATOM 1534 C CA . ALA A 1 213 ? -28.574 2.622 35.425 1.00 95.56 213 ALA A CA 1
ATOM 1535 C C . ALA A 1 213 ? -28.219 2.383 33.945 1.00 95.56 213 ALA A C 1
ATOM 1537 O O . ALA A 1 213 ? -28.995 2.763 33.073 1.00 95.56 213 ALA A O 1
ATOM 1538 N N . VAL A 1 214 ? -27.099 1.702 33.668 1.00 95.25 214 VAL A N 1
ATOM 1539 C CA . VAL A 1 214 ? -26.715 1.265 32.312 1.00 95.25 214 VAL A CA 1
ATOM 1540 C C . VAL A 1 214 ? -27.730 0.269 31.740 1.00 95.25 214 VAL A C 1
ATOM 1542 O O . VAL A 1 214 ? -28.253 0.523 30.660 1.00 95.25 214 VAL A O 1
ATOM 1545 N N . GLU A 1 215 ? -28.094 -0.794 32.476 1.00 95.44 215 GLU A N 1
ATOM 1546 C CA . GLU A 1 215 ? -29.114 -1.762 32.018 1.00 95.44 215 GLU A CA 1
ATOM 1547 C C . GLU A 1 215 ? -30.473 -1.091 31.712 1.00 95.44 215 GLU A C 1
ATOM 1549 O O . GLU A 1 215 ? -31.155 -1.505 30.778 1.00 95.44 215 GLU A O 1
ATOM 1554 N N . ILE A 1 216 ? -30.869 -0.049 32.459 1.00 95.75 216 ILE A N 1
ATOM 1555 C CA . ILE A 1 216 ? -32.090 0.733 32.181 1.00 95.75 216 ILE A CA 1
ATOM 1556 C C . ILE A 1 216 ? -31.930 1.572 30.908 1.00 95.75 216 ILE A C 1
ATOM 1558 O O . ILE A 1 216 ? -32.815 1.549 30.059 1.00 95.75 216 ILE A O 1
ATOM 1562 N N . LEU A 1 217 ? -30.818 2.299 30.755 1.00 95.00 217 LEU A N 1
ATOM 1563 C CA . LEU A 1 217 ? -30.566 3.157 29.589 1.00 95.00 217 LEU A CA 1
ATOM 1564 C C . LEU A 1 217 ? -30.478 2.375 28.268 1.00 95.00 217 LEU A C 1
ATOM 1566 O O . LEU A 1 217 ? -30.780 2.938 27.221 1.00 95.00 217 LEU A O 1
ATOM 1570 N N . GLU A 1 218 ? -30.091 1.098 28.305 1.00 93.94 218 GLU A N 1
ATOM 1571 C CA . GLU A 1 218 ? -30.058 0.219 27.126 1.00 93.94 218 GLU A CA 1
ATOM 1572 C C . GLU A 1 218 ? -31.437 -0.311 26.688 1.00 93.94 218 GLU A C 1
ATOM 1574 O O . GLU A 1 218 ? -31.583 -0.725 25.537 1.00 93.94 218 GLU A O 1
ATOM 1579 N N . ASP A 1 219 ? -32.442 -0.304 27.573 1.00 94.94 219 ASP A N 1
ATOM 1580 C CA . ASP A 1 219 ? -33.817 -0.757 27.279 1.00 94.94 219 ASP A CA 1
ATOM 1581 C C . ASP A 1 219 ? -34.762 0.427 26.942 1.00 94.94 219 ASP A C 1
ATOM 1583 O O . ASP A 1 219 ? -35.895 0.210 26.513 1.00 94.94 219 ASP A O 1
ATOM 1587 N N . VAL A 1 220 ? -34.286 1.674 27.095 1.00 94.44 220 VAL A N 1
ATOM 1588 C CA . VAL A 1 220 ? -34.967 2.934 26.718 1.00 94.44 220 VAL A CA 1
ATOM 1589 C C . VAL A 1 220 ? -34.734 3.270 25.236 1.00 94.44 220 VAL A C 1
ATOM 1591 O O . VAL A 1 220 ? -33.652 3.056 24.688 1.00 94.44 220 VAL A O 1
ATOM 1594 N N . ALA A 1 221 ? -35.735 3.843 24.565 1.00 89.81 221 ALA A N 1
ATOM 1595 C CA . ALA A 1 221 ? -35.625 4.290 23.177 1.00 89.81 221 ALA A CA 1
ATOM 1596 C C . ALA A 1 221 ? -34.593 5.426 22.978 1.00 89.81 221 ALA A C 1
ATOM 1598 O O . ALA A 1 221 ? -34.633 6.437 23.672 1.00 89.81 221 ALA A O 1
ATOM 1599 N N . GLU A 1 222 ? -33.732 5.306 21.956 1.00 82.06 222 GLU A N 1
ATOM 1600 C CA . GLU A 1 222 ? -32.616 6.235 21.652 1.00 82.06 222 GLU A CA 1
ATOM 1601 C C . GLU A 1 222 ? -32.998 7.737 21.666 1.00 82.06 222 GLU A C 1
ATOM 1603 O O . GLU A 1 222 ? -32.241 8.547 22.200 1.00 82.06 222 GLU A O 1
ATOM 1608 N N . GLU A 1 223 ? -34.177 8.107 21.138 1.00 83.62 223 GLU A N 1
ATOM 1609 C CA . GLU A 1 223 ? -34.706 9.492 21.123 1.00 83.62 223 GLU A CA 1
ATOM 1610 C C . GLU A 1 223 ? -34.935 10.030 22.553 1.00 83.62 223 GLU A C 1
ATOM 1612 O O . GLU A 1 223 ? -34.561 11.161 22.859 1.00 83.62 223 GLU A O 1
ATOM 1617 N N . GLU A 1 224 ? -35.459 9.198 23.459 1.00 93.00 224 GLU A N 1
ATOM 1618 C CA . GLU A 1 224 ? -35.700 9.559 24.863 1.00 93.00 224 GLU A CA 1
ATOM 1619 C C . GLU A 1 224 ? -34.395 9.522 25.687 1.00 93.00 224 GLU A C 1
ATOM 1621 O O . GLU A 1 224 ? -34.202 10.352 26.579 1.00 93.00 224 GLU A O 1
ATOM 1626 N N . VAL A 1 225 ? -33.434 8.640 25.355 1.00 91.12 225 VAL A N 1
ATOM 1627 C CA . VAL A 1 225 ? -32.079 8.700 25.948 1.00 91.12 225 VAL A CA 1
ATOM 1628 C C . VAL A 1 225 ? -31.401 10.038 25.620 1.00 91.12 225 VAL A C 1
ATOM 1630 O O . VAL A 1 225 ? -30.742 10.613 26.489 1.00 91.12 225 VAL A O 1
ATOM 1633 N N . GLY A 1 226 ? -31.607 10.576 24.413 1.00 87.38 226 GLY A N 1
ATOM 1634 C CA . GLY A 1 226 ? -31.147 11.912 24.024 1.00 87.38 226 GLY A CA 1
ATOM 1635 C C . GLY A 1 226 ? -31.661 13.020 24.956 1.00 87.38 226 GLY A C 1
ATOM 1636 O O . GLY A 1 226 ? -30.866 13.792 25.504 1.00 87.38 226 GLY A O 1
ATOM 1637 N N . ASP A 1 227 ? -32.971 13.045 25.220 1.00 92.38 227 ASP A N 1
ATOM 1638 C CA . ASP A 1 227 ? -33.616 14.008 26.131 1.00 92.38 227 ASP A CA 1
ATOM 1639 C C . ASP A 1 227 ? -33.160 13.826 27.603 1.00 92.38 227 ASP A C 1
ATOM 1641 O O . ASP A 1 227 ? -33.014 14.806 28.349 1.00 92.38 227 ASP A O 1
ATOM 1645 N N . ILE A 1 228 ? -32.860 12.593 28.036 1.00 95.81 228 ILE A N 1
ATOM 1646 C CA . ILE A 1 228 ? -32.280 12.296 29.362 1.00 95.81 228 ILE A CA 1
ATOM 1647 C C . ILE A 1 228 ? -30.842 12.825 29.467 1.00 95.81 228 ILE A C 1
ATOM 1649 O O . ILE A 1 228 ? -30.488 13.455 30.465 1.00 95.81 228 ILE A O 1
ATOM 1653 N N . LEU A 1 229 ? -30.009 12.620 28.446 1.00 93.25 229 LEU A N 1
ATOM 1654 C CA . LEU A 1 229 ? -28.631 13.121 28.397 1.00 93.25 229 LEU A CA 1
ATOM 1655 C C . LEU A 1 229 ? -28.582 14.661 28.363 1.00 93.25 229 LEU A C 1
ATOM 1657 O O . LEU A 1 229 ? -27.789 15.273 29.087 1.00 93.25 229 LEU A O 1
ATOM 1661 N N . ASP A 1 230 ? -29.490 15.305 27.623 1.00 92.62 230 ASP A N 1
ATOM 1662 C CA . ASP A 1 230 ? -29.710 16.756 27.689 1.00 92.62 230 ASP A CA 1
ATOM 1663 C C . ASP A 1 230 ? -30.130 17.209 29.100 1.00 92.62 230 ASP A C 1
ATOM 1665 O O . ASP A 1 230 ? -29.712 18.271 29.579 1.00 92.62 230 ASP A O 1
ATOM 1669 N N . GLY A 1 231 ? -30.944 16.407 29.792 1.00 94.19 231 GLY A N 1
ATOM 1670 C CA . GLY A 1 231 ? -31.286 16.589 31.202 1.00 94.19 231 GLY A CA 1
ATOM 1671 C C . GLY A 1 231 ? -30.072 16.483 32.130 1.00 94.19 231 GLY A C 1
ATOM 1672 O O . GLY A 1 231 ? -29.917 17.316 33.023 1.00 94.19 231 GLY A O 1
ATOM 1673 N N . ALA A 1 232 ? -29.175 15.523 31.890 1.00 95.81 232 ALA A N 1
ATOM 1674 C CA . ALA A 1 232 ? -27.977 15.289 32.696 1.00 95.81 232 ALA A CA 1
ATOM 1675 C C . ALA A 1 232 ? -27.008 16.480 32.672 1.00 95.81 232 ALA A C 1
ATOM 1677 O O . ALA A 1 232 ? -26.475 16.862 33.717 1.00 95.81 232 ALA A O 1
ATOM 1678 N N . VAL A 1 233 ? -26.814 17.121 31.515 1.00 92.25 233 VAL A N 1
ATOM 1679 C CA . VAL A 1 233 ? -25.987 18.337 31.423 1.00 92.25 233 VAL A CA 1
ATOM 1680 C C . VAL A 1 233 ? -26.651 19.516 32.142 1.00 92.25 233 VAL A C 1
ATOM 1682 O O . VAL A 1 233 ? -25.986 20.258 32.867 1.00 92.25 233 VAL A O 1
ATOM 1685 N N . GLN A 1 234 ? -27.976 19.658 32.032 1.00 93.12 234 GLN A N 1
ATOM 1686 C CA . GLN A 1 234 ? -28.728 20.718 32.717 1.00 93.12 234 GLN A CA 1
ATOM 1687 C C . GLN A 1 234 ? -28.728 20.573 34.248 1.00 93.12 234 GLN A C 1
ATOM 1689 O O . GLN A 1 234 ? -28.713 21.586 34.958 1.00 93.12 234 GLN A O 1
ATOM 1694 N N . THR A 1 235 ? -28.698 19.344 34.770 1.00 92.75 235 THR A N 1
ATOM 1695 C CA . THR A 1 235 ? -28.619 19.062 36.213 1.00 92.75 235 THR A CA 1
ATOM 1696 C C . THR A 1 235 ? -27.185 19.001 36.749 1.00 92.75 235 THR A C 1
ATOM 1698 O O . THR A 1 235 ? -26.986 19.134 37.959 1.00 92.75 235 THR A O 1
ATOM 1701 N N . GLY A 1 236 ? -26.184 18.888 35.870 1.00 92.06 236 GLY A N 1
ATOM 1702 C CA . GLY A 1 236 ? -24.761 18.831 36.219 1.00 92.06 236 GLY A CA 1
ATOM 1703 C C . GLY A 1 236 ? -24.239 17.424 36.531 1.00 92.06 236 GLY A C 1
ATOM 1704 O O . GLY A 1 236 ? -23.233 17.299 37.227 1.00 92.06 236 GLY A O 1
ATOM 1705 N N . ASN A 1 237 ? -24.902 16.383 36.020 1.00 92.81 237 ASN A N 1
ATOM 1706 C CA . ASN A 1 237 ? -24.533 14.970 36.170 1.00 92.81 237 ASN A CA 1
ATOM 1707 C C . ASN A 1 237 ? -23.614 14.459 35.034 1.00 92.81 237 ASN A C 1
ATOM 1709 O O . ASN A 1 237 ? -23.490 13.251 34.835 1.00 92.81 237 ASN A O 1
ATOM 1713 N N . THR A 1 238 ? -22.963 15.360 34.288 1.00 89.25 238 THR A N 1
ATOM 1714 C CA . THR A 1 238 ? -22.161 15.054 33.088 1.00 89.25 238 THR A CA 1
ATOM 1715 C C . THR A 1 238 ? -21.061 14.012 33.334 1.00 89.25 238 THR A C 1
ATOM 1717 O O . THR A 1 238 ? -20.945 13.081 32.549 1.00 89.25 238 THR A O 1
ATOM 1720 N N . GLU A 1 239 ? -20.308 14.106 34.443 1.00 87.50 239 GLU A N 1
ATOM 1721 C CA . GLU A 1 239 ? -19.271 13.115 34.822 1.00 87.50 239 GLU A CA 1
ATOM 1722 C C . GLU A 1 239 ? -19.851 11.715 35.111 1.00 87.50 239 GLU A C 1
ATOM 1724 O O . GLU A 1 239 ? -19.168 10.704 34.965 1.00 87.50 239 GLU A O 1
ATOM 1729 N N . THR A 1 240 ? -21.106 11.637 35.562 1.00 92.31 240 THR A N 1
ATOM 1730 C CA . THR A 1 240 ? -21.775 10.362 35.850 1.00 92.31 240 THR A CA 1
ATOM 1731 C C . THR A 1 240 ? -22.247 9.716 34.553 1.00 92.31 240 THR A C 1
ATOM 1733 O O . THR A 1 240 ? -21.919 8.562 34.286 1.00 92.31 240 THR A O 1
ATOM 1736 N N . PHE A 1 241 ? -22.936 10.475 33.700 1.00 92.81 241 PHE A N 1
ATOM 1737 C CA . PHE A 1 241 ? -23.438 9.962 32.425 1.00 92.81 241 PHE A CA 1
ATOM 1738 C C . PHE A 1 241 ? -22.333 9.693 31.399 1.00 92.81 241 PHE A C 1
ATOM 1740 O O . PHE A 1 241 ? -22.462 8.745 30.630 1.00 92.81 241 PHE A O 1
ATOM 1747 N N . SER A 1 242 ? -21.211 10.421 31.431 1.00 86.00 242 SER A N 1
ATOM 1748 C CA . SER A 1 242 ? -20.037 10.060 30.628 1.00 86.00 242 SER A CA 1
ATOM 1749 C C . SER A 1 242 ? -19.477 8.686 31.011 1.00 86.00 242 SER A C 1
ATOM 1751 O O . SER A 1 242 ? -19.051 7.940 30.135 1.00 86.00 242 SER A O 1
ATOM 1753 N N . SER A 1 243 ? -19.527 8.308 32.296 1.00 86.00 243 SER A N 1
ATOM 1754 C CA . SER A 1 243 ? -19.136 6.961 32.729 1.00 86.00 243 SER A CA 1
ATOM 1755 C C . SER A 1 243 ? -20.140 5.882 32.304 1.00 86.00 243 SER A C 1
ATOM 1757 O O . SER A 1 243 ? -19.713 4.807 31.897 1.00 86.00 243 SER A O 1
ATOM 1759 N N . PHE A 1 244 ? -21.447 6.177 32.300 1.00 92.19 244 PHE A N 1
ATOM 1760 C CA . PHE A 1 244 ? -22.472 5.247 31.803 1.00 92.19 244 PHE A CA 1
ATOM 1761 C C . PHE A 1 244 ? -22.318 4.990 30.296 1.00 92.19 244 PHE A C 1
ATOM 1763 O O . PHE A 1 244 ? -22.300 3.839 29.870 1.00 92.19 244 PHE A O 1
ATOM 1770 N N . LEU A 1 245 ? -22.099 6.040 29.496 1.00 84.81 245 LEU A N 1
ATOM 1771 C CA . LEU A 1 245 ? -21.870 5.936 28.046 1.00 84.81 245 LEU A CA 1
ATOM 1772 C C . LEU A 1 245 ? -20.610 5.129 27.672 1.00 84.81 245 LEU A C 1
ATOM 1774 O O . LEU A 1 245 ? -20.523 4.634 26.553 1.00 84.81 245 LEU A O 1
ATOM 1778 N N . LEU A 1 246 ? -19.637 4.994 28.582 1.00 80.38 246 LEU A N 1
ATOM 1779 C CA . LEU A 1 246 ? -18.455 4.136 28.405 1.00 80.38 246 LEU A CA 1
ATOM 1780 C C . LEU A 1 246 ? -18.702 2.663 28.793 1.00 80.38 246 LEU A C 1
ATOM 1782 O O . LEU A 1 246 ? -17.863 1.816 28.483 1.00 80.38 246 LEU A O 1
ATOM 1786 N N . GLU A 1 247 ? -19.808 2.356 29.480 1.00 85.50 247 GLU A N 1
ATOM 1787 C CA . GLU A 1 247 ? -20.190 0.997 29.900 1.00 85.50 247 GLU A CA 1
ATOM 1788 C C . GLU A 1 247 ? -21.333 0.388 29.055 1.00 85.50 247 GLU A C 1
ATOM 1790 O O . GLU A 1 247 ? -21.466 -0.835 29.046 1.00 85.50 247 GLU A O 1
ATOM 1795 N N . MET A 1 248 ? -22.102 1.210 28.324 1.00 86.25 248 MET A N 1
ATOM 1796 C CA . MET A 1 248 ? -23.178 0.801 27.398 1.00 86.25 248 MET A CA 1
ATOM 1797 C C . MET A 1 248 ? -22.678 0.106 26.111 1.00 86.25 248 MET A C 1
ATOM 1799 O O . MET A 1 248 ? -21.539 0.297 25.679 1.00 86.25 248 MET A O 1
ATOM 1803 N N . GLU A 1 249 ? -23.561 -0.642 25.435 1.00 82.12 249 GLU A N 1
ATOM 1804 C CA . GLU A 1 249 ? -23.347 -1.117 24.061 1.00 82.12 249 GLU A CA 1
ATOM 1805 C C . GLU A 1 249 ? -23.078 0.051 23.084 1.00 82.12 249 GLU A C 1
ATOM 1807 O O . GLU A 1 249 ? -23.760 1.077 23.074 1.00 82.12 249 GLU A O 1
ATOM 1812 N N . GLU A 1 250 ? -22.067 -0.136 22.231 1.00 67.62 250 GLU A N 1
ATOM 1813 C CA . GLU A 1 250 ? -21.456 0.896 21.378 1.00 67.62 250 GLU A CA 1
ATOM 1814 C C . GLU A 1 250 ? -22.446 1.585 20.423 1.00 67.62 250 GLU A C 1
ATOM 1816 O O . GLU A 1 250 ? -22.477 2.815 20.345 1.00 67.62 250 GLU A O 1
ATOM 1821 N N . ASP A 1 251 ? -23.282 0.800 19.733 1.00 66.44 251 ASP A N 1
ATOM 1822 C CA . ASP A 1 251 ? -24.310 1.317 18.821 1.00 66.44 251 ASP A CA 1
ATOM 1823 C C . ASP A 1 251 ? -25.371 2.138 19.585 1.00 66.44 251 ASP A C 1
ATOM 1825 O O . ASP A 1 251 ? -25.798 3.189 19.105 1.00 66.44 251 ASP A O 1
ATOM 1829 N N . THR A 1 252 ? -25.752 1.704 20.793 1.00 76.69 252 THR A N 1
ATOM 1830 C CA . THR A 1 252 ? -26.761 2.361 21.643 1.00 76.69 252 THR A CA 1
ATOM 1831 C C . THR A 1 252 ? -26.248 3.690 22.193 1.00 76.69 252 THR A C 1
ATOM 1833 O O . THR A 1 252 ? -26.936 4.706 22.102 1.00 76.69 252 THR A O 1
ATOM 1836 N N . ALA A 1 253 ? -25.012 3.717 22.704 1.00 74.06 253 ALA A N 1
ATOM 1837 C CA . ALA A 1 253 ? -24.365 4.944 23.168 1.00 74.06 253 ALA A CA 1
ATOM 1838 C C . ALA A 1 253 ? -24.192 5.964 22.026 1.00 74.06 253 ALA A C 1
ATOM 1840 O O . ALA A 1 253 ? -24.406 7.162 22.223 1.00 74.06 253 ALA A O 1
ATOM 1841 N N . ALA A 1 254 ? -23.851 5.499 20.818 1.00 64.06 254 ALA A N 1
ATOM 1842 C CA . ALA A 1 254 ? -23.740 6.349 19.635 1.00 64.06 254 ALA A CA 1
ATOM 1843 C C . ALA A 1 254 ? -25.104 6.884 19.152 1.00 64.06 254 ALA A C 1
ATOM 1845 O O . ALA A 1 254 ? -25.195 8.062 18.806 1.00 64.06 254 ALA A O 1
ATOM 1846 N N . GLY A 1 255 ? -26.153 6.052 19.148 1.00 67.00 255 GLY A N 1
ATOM 1847 C CA . GLY A 1 255 ? -27.522 6.452 18.798 1.00 67.00 255 GLY A CA 1
ATOM 1848 C C . GLY A 1 255 ? -28.079 7.503 19.758 1.00 67.00 255 GLY A C 1
ATOM 1849 O O . GLY A 1 255 ? -28.477 8.584 19.327 1.00 67.00 255 GLY A O 1
ATOM 1850 N N . ALA A 1 256 ? -27.986 7.246 21.065 1.00 79.69 256 ALA A N 1
ATOM 1851 C CA . ALA A 1 256 ? -28.384 8.188 22.108 1.00 79.69 256 ALA A CA 1
ATOM 1852 C C . ALA A 1 256 ? -27.673 9.548 21.982 1.00 79.69 256 ALA A C 1
ATOM 1854 O O . ALA A 1 256 ? -28.314 10.596 22.028 1.00 79.69 256 ALA A O 1
ATOM 1855 N N . LEU A 1 257 ? -26.350 9.543 21.771 1.00 75.56 257 LEU A N 1
ATOM 1856 C CA . LEU A 1 257 ? -25.567 10.767 21.583 1.00 75.56 257 LEU A CA 1
ATOM 1857 C C . LEU A 1 257 ? -25.995 11.565 20.338 1.00 75.56 257 LEU A C 1
ATOM 1859 O O . LEU A 1 257 ? -25.968 12.794 20.387 1.00 75.56 257 LEU A O 1
ATOM 1863 N N . LEU A 1 258 ? -26.415 10.905 19.252 1.00 69.31 258 LEU A N 1
ATOM 1864 C CA . LEU A 1 258 ? -26.882 11.565 18.023 1.00 69.31 258 LEU A CA 1
ATOM 1865 C C . LEU A 1 258 ? -28.216 12.311 18.186 1.00 69.31 258 LEU A C 1
ATOM 1867 O O . LEU A 1 258 ? -28.431 13.288 17.466 1.00 69.31 258 LEU A O 1
ATOM 1871 N N . GLU A 1 259 ? -29.076 11.885 19.113 1.00 80.69 259 GLU A N 1
ATOM 1872 C CA . GLU A 1 259 ? -30.359 12.546 19.395 1.00 80.69 259 GLU A CA 1
ATOM 1873 C C . GLU A 1 259 ? -30.242 13.653 20.475 1.00 80.69 259 GLU A C 1
ATOM 1875 O O . GLU A 1 259 ? -31.148 14.475 20.608 1.00 80.69 259 GLU A O 1
ATOM 1880 N N . THR A 1 260 ? -29.110 13.762 21.195 1.00 80.62 260 THR A N 1
ATOM 1881 C CA . THR A 1 260 ? -28.849 14.894 22.121 1.00 80.62 260 THR A CA 1
ATOM 1882 C C . THR A 1 260 ? -28.736 16.244 21.408 1.00 80.62 260 THR A C 1
ATOM 1884 O O . THR A 1 260 ? -28.311 16.332 20.249 1.00 80.62 260 THR A O 1
ATOM 1887 N N . THR A 1 261 ? -29.007 17.356 22.108 1.00 80.50 261 THR A N 1
ATOM 1888 C CA . THR A 1 261 ? -28.660 18.666 21.543 1.00 80.50 261 THR A CA 1
ATOM 1889 C C . THR A 1 261 ? -27.138 18.803 21.337 1.00 80.50 261 THR A C 1
ATOM 1891 O O . THR A 1 261 ? -26.360 18.513 22.250 1.00 80.50 261 THR A O 1
ATOM 1894 N N . PRO A 1 262 ? -26.665 19.352 20.193 1.00 64.81 262 PRO A N 1
ATOM 1895 C CA . PRO A 1 262 ? -25.235 19.366 19.852 1.00 64.81 262 PRO A CA 1
ATOM 1896 C C . PRO A 1 262 ? -24.299 20.049 20.860 1.00 64.81 262 PRO A C 1
ATOM 1898 O O . PRO A 1 262 ? -23.096 19.809 20.837 1.00 64.81 262 PRO A O 1
ATOM 1901 N N . VAL A 1 263 ? -24.823 20.933 21.717 1.00 69.38 263 VAL A N 1
ATOM 1902 C CA . VAL A 1 263 ? -24.032 21.604 22.762 1.00 69.38 263 VAL A CA 1
ATOM 1903 C C . VAL A 1 263 ? -23.811 20.671 23.952 1.00 69.38 263 VAL A C 1
ATOM 1905 O O . VAL A 1 263 ? -22.681 20.528 24.400 1.00 69.38 263 VAL A O 1
ATOM 1908 N N . HIS A 1 264 ? -24.859 20.001 24.432 1.00 82.06 264 HIS A N 1
ATOM 1909 C CA . HIS A 1 264 ? -24.752 19.084 25.565 1.00 82.06 264 HIS A CA 1
ATOM 1910 C C . HIS A 1 264 ? -24.080 17.760 25.174 1.00 82.06 264 HIS A C 1
ATOM 1912 O O . HIS A 1 264 ? -23.298 17.227 25.957 1.00 82.06 264 HIS A O 1
ATOM 1918 N N . GLY A 1 265 ? -24.300 17.269 23.947 1.00 74.00 265 GLY A N 1
ATOM 1919 C CA . GLY A 1 265 ? -23.547 16.139 23.398 1.00 74.00 265 GLY A CA 1
ATOM 1920 C C . GLY A 1 265 ? -22.037 16.411 23.360 1.00 74.00 265 GLY A C 1
ATOM 1921 O O . GLY A 1 265 ? -21.245 15.542 23.717 1.00 74.00 265 GLY A O 1
ATOM 1922 N N . ALA A 1 266 ? -21.624 17.642 23.026 1.00 66.56 266 ALA A N 1
ATOM 1923 C CA . ALA A 1 266 ? -20.221 18.050 23.107 1.00 66.56 266 ALA A CA 1
ATOM 1924 C C . ALA A 1 266 ? -19.700 18.087 24.558 1.00 66.56 266 ALA A C 1
ATOM 1926 O O . ALA A 1 266 ? -18.625 17.547 24.816 1.00 66.56 266 ALA A O 1
ATOM 1927 N N . ASP A 1 267 ? -20.468 18.646 25.504 1.00 75.56 267 ASP A N 1
ATOM 1928 C CA . ASP A 1 267 ? -20.109 18.672 26.935 1.00 75.56 267 ASP A CA 1
ATOM 1929 C C . ASP A 1 267 ? -19.956 17.242 27.521 1.00 75.56 267 ASP A C 1
ATOM 1931 O O . ASP A 1 267 ? -19.076 16.985 28.346 1.00 75.56 267 ASP A O 1
ATOM 1935 N N . LEU A 1 268 ? -20.789 16.285 27.085 1.00 77.19 268 LEU A N 1
ATOM 1936 C CA . LEU A 1 268 ? -20.709 14.869 27.475 1.00 77.19 268 LEU A CA 1
ATOM 1937 C C . LEU A 1 268 ? -19.477 14.172 26.886 1.00 77.19 268 LEU A C 1
ATOM 1939 O O . LEU A 1 268 ? -18.766 13.480 27.615 1.00 77.19 268 LEU A O 1
ATOM 1943 N N . VAL A 1 269 ? -19.186 14.385 25.599 1.00 70.50 269 VAL A N 1
ATOM 1944 C CA . VAL A 1 269 ? -17.985 13.842 24.941 1.00 70.50 269 VAL A CA 1
ATOM 1945 C C . VAL A 1 269 ? -16.703 14.415 25.562 1.00 70.50 269 VAL A C 1
ATOM 1947 O O . VAL A 1 269 ? -15.747 13.664 25.763 1.00 70.50 269 VAL A O 1
ATOM 1950 N N . GLU A 1 270 ? -16.681 15.697 25.952 1.00 67.38 270 GLU A N 1
ATOM 1951 C CA . GLU A 1 270 ? -15.564 16.292 26.705 1.00 67.38 270 GLU A CA 1
ATOM 1952 C C . GLU A 1 270 ? -15.340 15.552 28.040 1.00 67.38 270 GLU A C 1
ATOM 1954 O O . GLU A 1 270 ? -14.216 15.146 28.342 1.00 67.38 270 GLU A O 1
ATOM 1959 N N . ALA A 1 271 ? -16.408 15.264 28.794 1.00 73.56 271 ALA A N 1
ATOM 1960 C CA . ALA A 1 271 ? -16.325 14.514 30.051 1.00 73.56 271 ALA A CA 1
ATOM 1961 C C . ALA A 1 271 ? -15.946 13.024 29.874 1.00 73.56 271 ALA A C 1
ATOM 1963 O O . ALA A 1 271 ? -15.278 12.450 30.741 1.00 73.56 271 ALA A O 1
ATOM 1964 N N . MET A 1 272 ? -16.333 12.379 28.765 1.00 71.81 272 MET A N 1
ATOM 1965 C CA . MET A 1 272 ? -15.866 11.024 28.420 1.00 71.81 272 MET A CA 1
ATOM 1966 C C . MET A 1 272 ? -14.356 11.028 28.145 1.00 71.81 272 MET A C 1
ATOM 1968 O O . MET A 1 272 ? -13.626 10.178 28.662 1.00 71.81 272 MET A O 1
ATOM 1972 N N . ALA A 1 273 ? -13.875 12.027 27.398 1.00 60.75 273 ALA A N 1
ATOM 1973 C CA . ALA A 1 273 ? -12.470 12.172 27.026 1.00 60.75 273 ALA A CA 1
ATOM 1974 C C . ALA A 1 273 ? -11.532 12.453 28.216 1.00 60.75 273 ALA A C 1
ATOM 1976 O O . ALA A 1 273 ? -10.352 12.107 28.163 1.00 60.75 273 ALA A O 1
ATOM 1977 N N . GLU A 1 274 ? -12.029 13.032 29.314 1.00 64.75 274 GLU A N 1
ATOM 1978 C CA . GLU A 1 274 ? -11.252 13.160 30.557 1.00 64.75 274 GLU A CA 1
ATOM 1979 C C . GLU A 1 274 ? -11.142 11.845 31.365 1.00 64.75 274 GLU A C 1
ATOM 1981 O O . GLU A 1 274 ? -10.334 11.776 32.297 1.00 64.75 274 GLU A O 1
ATOM 1986 N N . THR A 1 275 ? -11.916 10.804 31.020 1.00 62.56 275 THR A N 1
ATOM 1987 C CA . THR A 1 275 ? -12.123 9.608 31.860 1.00 62.56 275 THR A CA 1
ATOM 1988 C C . THR A 1 275 ? -11.324 8.374 31.406 1.00 62.56 275 THR A C 1
ATOM 1990 O O . THR A 1 275 ? -10.437 7.933 32.141 1.00 62.56 275 THR A O 1
ATOM 1993 N N . ASP A 1 276 ? -11.596 7.814 30.219 1.00 55.75 276 ASP A N 1
ATOM 1994 C CA . ASP A 1 276 ? -10.800 6.727 29.608 1.00 55.75 276 ASP A CA 1
ATOM 1995 C C . ASP A 1 276 ? -10.908 6.778 28.075 1.00 55.75 276 ASP A C 1
ATOM 1997 O O . ASP A 1 276 ? -11.948 6.484 27.490 1.00 55.75 276 ASP A O 1
ATOM 2001 N N . LEU A 1 277 ? -9.813 7.167 27.419 1.00 51.66 277 LEU A N 1
ATOM 2002 C CA . LEU A 1 277 ? -9.751 7.329 25.964 1.00 51.66 277 LEU A CA 1
ATOM 2003 C C . LEU A 1 277 ? -9.418 6.035 25.213 1.00 51.66 277 LEU A C 1
ATOM 2005 O O . LEU A 1 277 ? -9.642 5.950 24.008 1.00 51.66 277 LEU A O 1
ATOM 2009 N N . THR A 1 278 ? -8.903 5.013 25.901 1.00 51.25 278 THR A N 1
ATOM 2010 C CA . THR A 1 278 ? -8.510 3.746 25.262 1.00 51.25 278 THR A CA 1
ATOM 2011 C C . THR A 1 278 ? -9.703 2.866 24.893 1.00 51.25 278 THR A C 1
ATOM 2013 O O . THR A 1 278 ? -9.594 2.045 23.984 1.00 51.25 278 THR A O 1
ATOM 2016 N N . SER A 1 279 ? -10.838 3.047 25.570 1.00 50.34 279 SER A N 1
ATOM 2017 C CA . SER A 1 279 ? -12.145 2.483 25.210 1.00 50.34 279 SER A CA 1
ATOM 2018 C C . SER A 1 279 ? -12.933 3.357 24.225 1.00 50.34 279 SER A C 1
ATOM 2020 O O . SER A 1 279 ? -13.867 2.867 23.604 1.00 50.34 279 SER A O 1
ATOM 2022 N N . ALA A 1 280 ? -12.549 4.624 24.042 1.00 50.25 280 ALA A N 1
ATOM 2023 C CA . ALA A 1 280 ? -13.337 5.638 23.337 1.00 50.25 280 ALA A CA 1
ATOM 2024 C C . ALA A 1 280 ? -13.066 5.742 21.819 1.00 50.25 280 ALA A C 1
ATOM 2026 O O . ALA A 1 280 ? -13.465 6.720 21.191 1.00 50.25 280 ALA A O 1
ATOM 2027 N N . ALA A 1 281 ? -12.385 4.771 21.198 1.00 49.84 281 ALA A N 1
ATOM 2028 C CA . ALA A 1 281 ? -12.061 4.826 19.764 1.00 49.84 281 ALA A CA 1
ATOM 2029 C C . ALA A 1 281 ? -13.321 4.893 18.873 1.00 49.84 281 ALA A C 1
ATOM 2031 O O . ALA A 1 281 ? -13.369 5.662 17.915 1.00 49.84 281 ALA A O 1
ATOM 2032 N N . SER A 1 282 ? -14.369 4.159 19.246 1.00 49.16 282 SER A N 1
ATOM 2033 C CA . SER A 1 282 ? -15.701 4.228 18.636 1.00 49.16 282 SER A CA 1
ATOM 2034 C C . SER A 1 282 ? -16.463 5.502 19.013 1.00 49.16 282 SER A C 1
ATOM 2036 O O . SER A 1 282 ? -17.185 6.056 18.189 1.00 49.16 282 SER A O 1
ATOM 2038 N N . THR A 1 283 ? -16.248 6.046 20.216 1.00 46.44 283 THR A N 1
ATOM 2039 C CA . THR A 1 283 ? -16.761 7.369 20.613 1.00 46.44 283 THR A CA 1
ATOM 2040 C C . THR A 1 283 ? -16.159 8.490 19.761 1.00 46.44 283 THR A C 1
ATOM 2042 O O . THR A 1 283 ? -16.850 9.460 19.470 1.00 46.44 283 THR A O 1
ATOM 2045 N N . VAL A 1 284 ? -14.909 8.360 19.299 1.00 49.75 284 VAL A N 1
ATOM 2046 C CA . VAL A 1 284 ? -14.302 9.291 18.331 1.00 49.75 284 VAL A CA 1
ATOM 2047 C C . VAL A 1 284 ? -14.964 9.155 16.951 1.00 49.75 284 VAL A C 1
ATOM 2049 O O . VAL A 1 284 ? -15.265 10.172 16.330 1.00 49.75 284 VAL A O 1
ATOM 2052 N N . GLU A 1 285 ? -15.295 7.942 16.498 1.00 52.12 285 GLU A N 1
ATOM 2053 C CA . GLU A 1 285 ? -16.084 7.723 15.269 1.00 52.12 285 GLU A CA 1
ATOM 2054 C C . GLU A 1 285 ? -17.518 8.292 15.395 1.00 52.12 285 GLU A C 1
ATOM 2056 O O . GLU A 1 285 ? -18.036 8.931 14.476 1.00 52.12 285 GLU A O 1
ATOM 2061 N N . ALA A 1 286 ? -18.157 8.136 16.559 1.00 46.66 286 ALA A N 1
ATOM 2062 C CA . ALA A 1 286 ? -19.456 8.735 16.873 1.00 46.66 286 ALA A CA 1
ATOM 2063 C C . ALA A 1 286 ? -19.382 10.271 16.962 1.00 46.66 286 ALA A C 1
ATOM 2065 O O . ALA A 1 286 ? -20.263 10.958 16.446 1.00 46.66 286 ALA A O 1
ATOM 2066 N N . ALA A 1 287 ? -18.303 10.829 17.520 1.00 47.00 287 ALA A N 1
ATOM 2067 C CA . ALA A 1 287 ? -18.040 12.265 17.526 1.00 47.00 287 ALA A CA 1
ATOM 2068 C C . ALA A 1 287 ? -17.853 12.804 16.096 1.00 47.00 287 ALA A C 1
ATOM 2070 O O . ALA A 1 287 ? -18.431 13.833 15.757 1.00 47.00 287 ALA A O 1
ATOM 2071 N N . VAL A 1 288 ? -17.142 12.086 15.218 1.00 49.78 288 VAL A N 1
ATOM 2072 C CA . VAL A 1 288 ? -17.027 12.414 13.782 1.00 49.78 288 VAL A CA 1
ATOM 2073 C C . VAL A 1 288 ? -18.395 12.407 13.083 1.00 49.78 288 VAL A C 1
ATOM 2075 O O . VAL A 1 288 ? -18.674 13.296 12.275 1.00 49.78 288 VAL A O 1
ATOM 2078 N N . LYS A 1 289 ? -19.300 11.490 13.450 1.00 47.84 289 LYS A N 1
ATOM 2079 C CA . LYS A 1 289 ? -20.693 11.476 12.959 1.00 47.84 289 LYS A CA 1
ATOM 2080 C C . LYS A 1 289 ? -21.538 12.631 13.526 1.00 47.84 289 LYS A C 1
ATOM 2082 O O . LYS A 1 289 ? -22.316 13.220 12.778 1.00 47.84 289 LYS A O 1
ATOM 2087 N N . LEU A 1 290 ? -21.340 13.021 14.789 1.00 46.09 290 LEU A N 1
ATOM 2088 C CA . LEU A 1 290 ? -21.980 14.183 15.431 1.00 46.09 290 LEU A CA 1
ATOM 2089 C C . LEU A 1 290 ? -21.520 15.534 14.847 1.00 46.09 290 LEU A C 1
ATOM 2091 O O . LEU A 1 290 ? -22.332 16.441 14.650 1.00 46.09 290 LEU A O 1
ATOM 2095 N N . ILE A 1 291 ? -20.232 15.666 14.506 1.00 47.28 291 ILE A N 1
ATOM 2096 C CA . ILE A 1 291 ? -19.654 16.857 13.850 1.00 47.28 291 ILE A CA 1
ATOM 2097 C C . ILE A 1 291 ? -20.356 17.167 12.515 1.00 47.28 291 ILE A C 1
ATOM 2099 O O . ILE A 1 291 ? -20.414 18.328 12.100 1.00 47.28 291 ILE A O 1
ATOM 2103 N N . ALA A 1 292 ? -20.906 16.154 11.841 1.00 43.69 292 ALA A N 1
ATOM 2104 C CA . ALA A 1 292 ? -21.352 16.237 10.454 1.00 43.69 292 ALA A CA 1
ATOM 2105 C C . ALA A 1 292 ? -22.600 17.110 10.189 1.00 43.69 292 ALA A C 1
ATOM 2107 O O . ALA A 1 292 ? -22.912 17.329 9.014 1.00 43.69 292 ALA A O 1
ATOM 2108 N N . LEU A 1 293 ? -23.327 17.591 11.215 1.00 41.34 293 LEU A N 1
ATOM 2109 C CA . LEU A 1 293 ? -24.622 18.269 11.018 1.00 41.34 293 LEU A CA 1
ATOM 2110 C C . LEU A 1 293 ? -24.702 19.767 11.392 1.00 41.34 293 LEU A C 1
ATOM 2112 O O . LEU A 1 293 ? -24.955 20.550 10.474 1.00 41.34 293 LEU A O 1
ATOM 2116 N N . GLU A 1 294 ? -24.535 20.215 12.651 1.00 44.09 294 GLU A N 1
ATOM 2117 C CA . GLU A 1 294 ? -24.888 21.618 13.024 1.00 44.09 294 GLU A CA 1
ATOM 2118 C C . GLU A 1 294 ? -23.951 22.386 14.005 1.00 44.09 294 GLU A C 1
ATOM 2120 O O . GLU A 1 294 ? -24.342 23.439 14.514 1.00 44.09 294 GLU A O 1
ATOM 2125 N N . LEU A 1 295 ? -22.705 21.956 14.264 1.00 48.06 295 LEU A N 1
ATOM 2126 C CA . LEU A 1 295 ? -21.792 22.702 15.165 1.00 48.06 295 LEU A CA 1
ATOM 2127 C C . LEU A 1 295 ? -21.279 24.044 14.586 1.00 48.06 295 LEU A C 1
ATOM 2129 O O . LEU A 1 295 ? -20.944 24.154 13.407 1.00 48.06 295 LEU A O 1
ATOM 2133 N N . GLU A 1 296 ? -21.152 25.065 15.445 1.00 45.19 296 GLU A N 1
ATOM 2134 C CA . GLU A 1 296 ? -20.516 26.358 15.119 1.00 45.19 296 GLU A CA 1
ATOM 2135 C C . GLU A 1 296 ? -18.969 26.254 15.150 1.00 45.19 296 GLU A C 1
ATOM 2137 O O . GLU A 1 296 ? -18.427 25.494 15.959 1.00 45.19 296 GLU A O 1
ATOM 2142 N N . PRO A 1 297 ? -18.223 27.054 14.354 1.00 49.25 297 PRO A N 1
ATOM 2143 C CA . PRO A 1 297 ? -16.790 26.828 14.104 1.00 49.25 297 PRO A CA 1
ATOM 2144 C C . PRO A 1 297 ? -15.878 26.764 15.337 1.00 49.25 297 PRO A C 1
ATOM 2146 O O . PRO A 1 297 ? -14.903 26.025 15.332 1.00 49.25 297 PRO A O 1
ATOM 2149 N N . ALA A 1 298 ? -16.194 27.492 16.411 1.00 49.84 298 ALA A N 1
ATOM 2150 C CA . ALA A 1 298 ? -15.374 27.490 17.627 1.00 49.84 298 ALA A CA 1
ATOM 2151 C C . ALA A 1 298 ? -15.447 26.167 18.418 1.00 49.84 298 ALA A C 1
ATOM 2153 O O . ALA A 1 298 ? -14.513 25.843 19.145 1.00 49.84 298 ALA A O 1
ATOM 2154 N N . ALA A 1 299 ? -16.542 25.407 18.287 1.00 47.72 299 ALA A N 1
ATOM 2155 C CA . ALA A 1 299 ? -16.660 24.072 18.879 1.00 47.72 299 ALA A CA 1
ATOM 2156 C C . ALA A 1 299 ? -15.940 23.018 18.021 1.00 47.72 299 ALA A C 1
ATOM 2158 O O . ALA A 1 299 ? -15.336 22.095 18.555 1.00 47.72 299 ALA A O 1
ATOM 2159 N N . GLN A 1 300 ? -15.942 23.203 16.695 1.00 50.41 300 GLN A N 1
ATOM 2160 C CA . GLN A 1 300 ? -15.152 22.390 15.764 1.00 50.41 300 GLN A CA 1
ATOM 2161 C C . GLN A 1 300 ? -13.647 22.568 16.027 1.00 50.41 300 GLN A C 1
ATOM 2163 O O . GLN A 1 300 ? -12.926 21.585 16.144 1.00 50.41 300 GLN A O 1
ATOM 2168 N N . GLU A 1 301 ? -13.186 23.815 16.177 1.00 48.66 301 GLU A N 1
ATOM 2169 C CA . GLU A 1 301 ? -11.788 24.163 16.474 1.00 48.66 301 GLU A CA 1
ATOM 2170 C C . GLU A 1 301 ? -11.311 23.530 17.795 1.00 48.66 301 GLU A C 1
ATOM 2172 O O . GLU A 1 301 ? -10.282 22.861 17.806 1.00 48.66 301 GLU A O 1
ATOM 2177 N N . ALA A 1 302 ? -12.095 23.640 18.876 1.00 50.84 302 ALA A N 1
ATOM 2178 C CA . ALA A 1 302 ? -11.755 23.054 20.177 1.00 50.84 302 ALA A CA 1
ATOM 2179 C C . ALA A 1 302 ? -11.707 21.513 20.163 1.00 50.84 302 ALA A C 1
ATOM 2181 O O . ALA A 1 302 ? -10.810 20.915 20.757 1.00 50.84 302 ALA A O 1
ATOM 2182 N N . LEU A 1 303 ? -12.647 20.864 19.467 1.00 50.81 303 LEU A N 1
ATOM 2183 C CA . LEU A 1 303 ? -12.687 19.405 19.351 1.00 50.81 303 LEU A CA 1
ATOM 2184 C C . LEU A 1 303 ? -11.506 18.872 18.526 1.00 50.81 303 LEU A C 1
ATOM 2186 O O . LEU A 1 303 ? -10.913 17.859 18.885 1.00 50.81 303 LEU A O 1
ATOM 2190 N N . LEU A 1 304 ? -11.113 19.579 17.463 1.00 50.88 304 LEU A N 1
ATOM 2191 C CA . LEU A 1 304 ? -9.973 19.210 16.620 1.00 50.88 304 LEU A CA 1
ATOM 2192 C C . LEU A 1 304 ? -8.619 19.496 17.285 1.00 50.88 304 LEU A C 1
ATOM 2194 O O . LEU A 1 304 ? -7.720 18.665 17.175 1.00 50.88 304 LEU A O 1
ATOM 2198 N N . GLU A 1 305 ? -8.482 20.606 18.020 1.00 52.09 305 GLU A N 1
ATOM 2199 C CA . GLU A 1 305 ? -7.304 20.886 18.860 1.00 52.09 305 GLU A CA 1
ATOM 2200 C C . GLU A 1 305 ? -7.109 19.761 19.894 1.00 52.09 305 GLU A C 1
ATOM 2202 O O . GLU A 1 305 ? -5.982 19.330 20.136 1.00 52.09 305 GLU A O 1
ATOM 2207 N N . ARG A 1 306 ? -8.209 19.209 20.434 1.00 48.62 306 ARG A N 1
ATOM 2208 C CA . ARG A 1 306 ? -8.167 18.113 21.410 1.00 48.62 306 ARG A CA 1
ATOM 2209 C C . ARG A 1 306 ? -7.926 16.733 20.802 1.00 48.62 306 ARG A C 1
ATOM 2211 O O . ARG A 1 306 ? -7.141 15.976 21.364 1.00 48.62 306 ARG A O 1
ATOM 2218 N N . VAL A 1 307 ? -8.541 16.420 19.657 1.00 49.81 307 VAL A N 1
ATOM 2219 C CA . VAL A 1 307 ? -8.223 15.202 18.890 1.00 49.81 307 VAL A CA 1
ATOM 2220 C C . VAL A 1 307 ? -6.740 15.196 18.534 1.00 49.81 307 VAL A C 1
ATOM 2222 O O . VAL A 1 307 ? -6.093 14.177 18.738 1.00 49.81 307 VAL A O 1
ATOM 2225 N N . ALA A 1 308 ? -6.178 16.323 18.088 1.00 49.75 308 ALA A N 1
ATOM 2226 C CA . ALA A 1 308 ? -4.763 16.410 17.738 1.00 49.75 308 ALA A CA 1
ATOM 2227 C C . ALA A 1 308 ? -3.817 16.204 18.937 1.00 49.75 308 ALA A C 1
ATOM 2229 O O . ALA A 1 308 ? -2.858 15.443 18.822 1.00 49.75 308 ALA A O 1
ATOM 2230 N N . ASP A 1 309 ? -4.150 16.768 20.105 1.00 48.81 309 ASP A N 1
ATOM 2231 C CA . ASP A 1 309 ? -3.497 16.498 21.403 1.00 48.81 309 ASP A CA 1
ATOM 2232 C C . ASP A 1 309 ? -3.478 14.990 21.770 1.00 48.81 309 ASP A C 1
ATOM 2234 O O . ASP A 1 309 ? -2.654 14.556 22.574 1.00 48.81 309 ASP A O 1
ATOM 2238 N N . MET A 1 310 ? -4.388 14.183 21.203 1.00 46.38 310 MET A N 1
ATOM 2239 C CA . MET A 1 310 ? -4.518 12.735 21.437 1.00 46.38 310 MET A CA 1
ATOM 2240 C C . MET A 1 310 ? -3.830 11.863 20.368 1.00 46.38 310 MET A C 1
ATOM 2242 O O . MET A 1 310 ? -3.674 10.659 20.579 1.00 46.38 310 MET A O 1
ATOM 2246 N N . LEU A 1 311 ? -3.388 12.431 19.237 1.00 48.91 311 LEU A N 1
ATOM 2247 C CA . LEU A 1 311 ? -2.765 11.672 18.138 1.00 48.91 311 LEU A CA 1
ATOM 2248 C C . LEU A 1 311 ? -1.366 11.123 18.486 1.00 48.91 311 LEU A C 1
ATOM 2250 O O . LEU A 1 311 ? -0.860 10.274 17.755 1.00 48.91 311 LEU A O 1
ATOM 2254 N N . GLU A 1 312 ? -0.752 11.555 19.597 1.00 49.12 312 GLU A N 1
ATOM 2255 C CA . GLU A 1 312 ? 0.568 11.080 20.059 1.00 49.12 312 GLU A CA 1
ATOM 2256 C C . GLU A 1 312 ? 0.550 9.599 20.527 1.00 49.12 312 GLU A C 1
ATOM 2258 O O . GLU A 1 312 ? 1.591 8.941 20.509 1.00 49.12 312 GLU A O 1
ATOM 2263 N N . ASP A 1 313 ? -0.620 9.047 20.896 1.00 45.06 313 ASP A N 1
ATOM 2264 C CA . ASP A 1 313 ? -0.766 7.706 21.507 1.00 45.06 313 ASP A CA 1
ATOM 2265 C C . ASP A 1 313 ? -1.530 6.662 20.641 1.00 45.06 313 ASP A C 1
ATOM 2267 O O . ASP A 1 313 ? -1.715 5.519 21.073 1.00 45.06 313 ASP A O 1
ATOM 2271 N N . VAL A 1 314 ? -1.958 6.997 19.414 1.00 45.81 314 VAL A N 1
ATOM 2272 C CA . VAL A 1 314 ? -2.785 6.123 18.541 1.00 45.81 314 VAL A CA 1
ATOM 2273 C C . VAL A 1 314 ? -1.982 5.539 17.361 1.00 45.81 314 VAL A C 1
ATOM 2275 O O . VAL A 1 314 ? -1.007 6.118 16.888 1.00 45.81 314 VAL A O 1
ATOM 2278 N N . THR A 1 315 ? -2.368 4.355 16.866 1.00 51.59 315 THR A N 1
ATOM 2279 C CA . THR A 1 315 ? -1.721 3.699 15.715 1.00 51.59 315 THR A CA 1
ATOM 2280 C C . THR A 1 315 ? -1.968 4.423 14.392 1.00 51.59 315 THR A C 1
ATOM 2282 O O . THR A 1 315 ? -3.110 4.720 14.057 1.00 51.59 315 THR A O 1
ATOM 2285 N N . VAL A 1 316 ? -0.899 4.613 13.608 1.00 43.25 316 VAL A N 1
ATOM 2286 C CA . VAL A 1 316 ? -0.883 5.372 12.340 1.00 43.25 316 VAL A CA 1
ATOM 2287 C C . VAL A 1 316 ? -2.001 4.969 11.369 1.00 43.25 316 VAL A C 1
ATOM 2289 O O . VAL A 1 316 ? -2.697 5.852 10.879 1.00 43.25 316 VAL A O 1
ATOM 2292 N N . ASP A 1 317 ? -2.248 3.669 11.168 1.00 43.59 317 ASP A N 1
ATOM 2293 C CA . ASP A 1 317 ? -3.324 3.172 10.288 1.00 43.59 317 ASP A CA 1
ATOM 2294 C C . ASP A 1 317 ? -4.707 3.746 10.672 1.00 43.59 317 ASP A C 1
ATOM 2296 O O . ASP A 1 317 ? -5.464 4.210 9.823 1.00 43.59 317 ASP A O 1
ATOM 2300 N N . THR A 1 318 ? -5.010 3.796 11.975 1.00 49.31 318 THR A N 1
ATOM 2301 C CA . THR A 1 318 ? -6.264 4.346 12.520 1.00 49.31 318 THR A CA 1
ATOM 2302 C C . THR A 1 318 ? -6.367 5.856 12.300 1.00 49.31 318 THR A C 1
ATOM 2304 O O . THR A 1 318 ? -7.463 6.383 12.128 1.00 49.31 318 THR A O 1
ATOM 2307 N N . LEU A 1 319 ? -5.230 6.559 12.282 1.00 49.75 319 LEU A N 1
ATOM 2308 C CA . LEU A 1 319 ? -5.183 7.996 12.013 1.00 49.75 319 LEU A CA 1
ATOM 2309 C C . LEU A 1 319 ? -5.432 8.305 10.536 1.00 49.75 319 LEU A C 1
ATOM 2311 O O . LEU A 1 319 ? -6.083 9.300 10.227 1.00 49.75 319 LEU A O 1
ATOM 2315 N N . VAL A 1 320 ? -4.949 7.448 9.633 1.00 47.03 320 VAL A N 1
ATOM 2316 C CA . VAL A 1 320 ? -5.186 7.572 8.190 1.00 47.03 320 VAL A CA 1
ATOM 2317 C C . VAL A 1 320 ? -6.663 7.343 7.862 1.00 47.03 320 VAL A C 1
ATOM 2319 O O . VAL A 1 320 ? -7.248 8.171 7.163 1.00 47.03 320 VAL A O 1
ATOM 2322 N N . ASP A 1 321 ? -7.289 6.295 8.408 1.00 52.19 321 ASP A N 1
ATOM 2323 C CA . ASP A 1 321 ? -8.718 6.020 8.189 1.00 52.19 321 ASP A CA 1
ATOM 2324 C C . ASP A 1 321 ? -9.609 7.155 8.736 1.00 52.19 321 ASP A C 1
ATOM 2326 O O . ASP A 1 321 ? -10.442 7.695 8.001 1.00 52.19 321 ASP A O 1
ATOM 2330 N N . LEU A 1 322 ? -9.369 7.602 9.978 1.00 50.88 322 LEU A N 1
ATOM 2331 C CA . LEU A 1 322 ? -10.092 8.726 10.590 1.00 50.88 322 LEU A CA 1
ATOM 2332 C C . LEU A 1 322 ? -9.924 10.023 9.780 1.00 50.88 322 LEU A C 1
ATOM 2334 O O . LEU A 1 322 ? -10.878 10.779 9.591 1.00 50.88 322 LEU A O 1
ATOM 2338 N N . PHE A 1 323 ? -8.719 10.288 9.266 1.00 51.88 323 PHE A N 1
ATOM 2339 C CA . PHE A 1 323 ? -8.447 11.479 8.465 1.00 51.88 323 PHE A CA 1
ATOM 2340 C C . PHE A 1 323 ? -9.122 11.426 7.088 1.00 51.88 323 PHE A C 1
ATOM 2342 O O . PHE A 1 323 ? -9.631 12.445 6.623 1.00 51.88 323 PHE A O 1
ATOM 2349 N N . ILE A 1 324 ? -9.171 10.258 6.437 1.00 51.44 324 ILE A N 1
ATOM 2350 C CA . ILE A 1 324 ? -9.926 10.072 5.189 1.00 51.44 324 ILE A CA 1
ATOM 2351 C C . ILE A 1 324 ? -11.419 10.328 5.433 1.00 51.44 324 ILE A C 1
ATOM 2353 O O . ILE A 1 324 ? -12.073 10.944 4.590 1.00 51.44 324 ILE A O 1
ATOM 2357 N N . GLU A 1 325 ? -11.965 9.923 6.578 1.00 51.28 325 GLU A N 1
ATOM 2358 C CA . GLU A 1 325 ? -13.366 10.183 6.915 1.00 51.28 325 GLU A CA 1
ATOM 2359 C C . GLU A 1 325 ? -13.626 11.676 7.207 1.00 51.28 325 GLU A C 1
ATOM 2361 O O . GLU A 1 325 ? -14.536 12.262 6.615 1.00 51.28 325 GLU A O 1
ATOM 2366 N N . ILE A 1 326 ? -12.759 12.338 7.986 1.00 49.12 326 ILE A N 1
ATOM 2367 C CA . ILE A 1 326 ? -12.798 13.795 8.236 1.00 49.12 326 ILE A CA 1
ATOM 2368 C C . ILE A 1 326 ? -12.672 14.604 6.932 1.00 49.12 326 ILE A C 1
ATOM 2370 O O . ILE A 1 326 ? -13.382 15.593 6.750 1.00 49.12 326 ILE A O 1
ATOM 2374 N N . ALA A 1 327 ? -11.815 14.182 6.000 1.00 47.62 327 ALA A N 1
ATOM 2375 C CA . ALA A 1 327 ? -11.637 14.828 4.698 1.00 47.62 327 ALA A CA 1
ATOM 2376 C C . ALA A 1 327 ? -12.875 14.729 3.787 1.00 47.62 327 ALA A C 1
ATOM 2378 O O . ALA A 1 327 ? -13.054 15.561 2.900 1.00 47.62 327 ALA A O 1
ATOM 2379 N N . ASN A 1 328 ? -13.734 13.726 4.003 1.00 47.56 328 ASN A N 1
ATOM 2380 C CA . ASN A 1 328 ? -14.984 13.534 3.264 1.00 47.56 328 ASN A CA 1
ATOM 2381 C C . ASN A 1 328 ? -16.203 14.215 3.927 1.00 47.56 328 ASN A C 1
ATOM 2383 O O . ASN A 1 328 ? -17.289 14.244 3.336 1.00 47.56 328 ASN A O 1
ATOM 2387 N N . LEU A 1 329 ? -16.045 14.792 5.124 1.00 46.22 329 LEU A N 1
ATOM 2388 C CA . LEU A 1 329 ? -17.028 15.694 5.731 1.00 46.22 329 LEU A CA 1
ATOM 2389 C C . LEU A 1 329 ? -17.004 17.079 5.050 1.00 46.22 329 LEU A C 1
ATOM 2391 O O . LEU A 1 329 ? -16.035 17.426 4.376 1.00 46.22 329 LEU A O 1
ATOM 2395 N N . PRO A 1 330 ? -18.031 17.934 5.238 1.00 46.69 330 PRO A N 1
ATOM 2396 C CA . PRO A 1 330 ? -18.016 19.327 4.774 1.00 46.69 330 PRO A CA 1
ATOM 2397 C C . PRO A 1 330 ? -17.081 20.234 5.611 1.00 46.69 330 PRO A C 1
ATOM 2399 O O . PRO A 1 330 ? -17.464 21.336 6.009 1.00 46.69 330 PRO A O 1
ATOM 2402 N N . ALA A 1 331 ? -15.857 19.774 5.886 1.00 51.97 331 ALA A N 1
ATOM 2403 C CA . ALA A 1 331 ? -14.796 20.545 6.522 1.00 51.97 331 ALA A CA 1
ATOM 2404 C C . ALA A 1 331 ? -14.250 21.619 5.564 1.00 51.97 331 ALA A C 1
ATOM 2406 O O . ALA A 1 331 ? -14.299 21.476 4.342 1.00 51.97 331 ALA A O 1
ATOM 2407 N N . THR A 1 332 ? -13.719 22.718 6.108 1.00 66.69 332 THR A N 1
ATOM 2408 C CA . THR A 1 332 ? -13.050 23.736 5.280 1.00 66.69 332 THR A CA 1
ATOM 2409 C C . THR A 1 332 ? -11.551 23.437 5.157 1.00 66.69 332 THR A C 1
ATOM 2411 O O . THR A 1 332 ? -10.978 22.874 6.090 1.00 66.69 332 THR A O 1
ATOM 2414 N N . PRO A 1 333 ? -10.870 23.855 4.073 1.00 70.81 333 PRO A N 1
ATOM 2415 C CA . PRO A 1 333 ? -9.419 23.674 3.942 1.00 70.81 333 PRO A CA 1
ATOM 2416 C C . PRO A 1 333 ? -8.601 24.309 5.082 1.00 70.81 333 PRO A C 1
ATOM 2418 O O . PRO A 1 333 ? -7.544 23.797 5.438 1.00 70.81 333 PRO A O 1
ATOM 2421 N N . GLU A 1 334 ? -9.119 25.381 5.694 1.00 72.19 334 GLU A N 1
ATOM 2422 C CA . GLU A 1 334 ? -8.564 26.018 6.899 1.00 72.19 334 GLU A CA 1
ATOM 2423 C C . GLU A 1 334 ? -8.617 25.067 8.107 1.00 72.19 334 GLU A C 1
ATOM 2425 O O . GLU A 1 334 ? -7.616 24.873 8.789 1.00 72.19 334 GLU A O 1
ATOM 2430 N N . THR A 1 335 ? -9.751 24.386 8.301 1.00 59.41 335 THR A N 1
ATOM 2431 C CA . THR A 1 335 ? -9.953 23.359 9.337 1.00 59.41 335 THR A CA 1
ATOM 2432 C C . THR A 1 335 ? -8.969 22.194 9.188 1.00 59.41 335 THR A C 1
ATOM 2434 O O . THR A 1 335 ? -8.362 21.765 10.167 1.00 59.41 335 THR A O 1
ATOM 2437 N N . VAL A 1 336 ? -8.778 21.698 7.960 1.00 67.38 336 VAL A N 1
ATOM 2438 C CA . VAL A 1 336 ? -7.855 20.585 7.672 1.00 67.38 336 VAL A CA 1
ATOM 2439 C C . VAL A 1 336 ? -6.395 20.997 7.908 1.00 67.38 336 VAL A C 1
ATOM 2441 O O . VAL A 1 336 ? -5.612 20.205 8.431 1.00 67.38 336 VAL A O 1
ATOM 2444 N N . ALA A 1 337 ? -6.031 22.243 7.591 1.00 75.69 337 ALA A N 1
ATOM 2445 C CA . ALA A 1 337 ? -4.695 22.770 7.857 1.00 75.69 337 ALA A CA 1
ATOM 2446 C C . ALA A 1 337 ? -4.388 22.850 9.362 1.00 75.69 337 ALA A C 1
ATOM 2448 O O . ALA A 1 337 ? -3.317 22.413 9.775 1.00 75.69 337 ALA A O 1
ATOM 2449 N N . THR A 1 338 ? -5.328 23.316 10.194 1.00 66.75 338 THR A N 1
ATOM 2450 C CA . THR A 1 338 ? -5.159 23.332 11.662 1.00 66.75 338 THR A CA 1
ATOM 2451 C C . THR A 1 338 ? -4.910 21.933 12.232 1.00 66.75 338 THR A C 1
ATOM 2453 O O . THR A 1 338 ? -4.051 21.774 13.096 1.00 66.75 338 THR A O 1
ATOM 2456 N N . VAL A 1 339 ? -5.595 20.906 11.714 1.00 60.19 339 VAL A N 1
ATOM 2457 C CA . VAL A 1 339 ? -5.355 19.505 12.108 1.00 60.19 339 VAL A CA 1
ATOM 2458 C C . VAL A 1 339 ? -3.947 19.057 11.703 1.00 60.19 339 VAL A C 1
ATOM 2460 O O . VAL A 1 339 ? -3.205 18.561 12.546 1.00 60.19 339 VAL A O 1
ATOM 2463 N N . MET A 1 340 ? -3.537 19.295 10.450 1.00 75.69 340 MET A N 1
ATOM 2464 C CA . MET A 1 340 ? -2.184 18.961 9.975 1.00 75.69 340 MET A CA 1
ATOM 2465 C C . MET A 1 340 ? -1.063 19.648 10.775 1.00 75.69 340 MET A C 1
ATOM 2467 O O . MET A 1 340 ? 0.031 19.102 10.871 1.00 75.69 340 MET A O 1
ATOM 2471 N N . GLU A 1 341 ? -1.300 20.835 11.340 1.00 78.62 341 GLU A N 1
ATOM 2472 C CA . GLU A 1 341 ? -0.307 21.564 12.145 1.00 78.62 341 GLU A CA 1
ATOM 2473 C C . GLU A 1 341 ? -0.084 21.001 13.545 1.00 78.62 341 GLU A C 1
ATOM 2475 O O . GLU A 1 341 ? 1.004 21.169 14.096 1.00 78.62 341 GLU A O 1
ATOM 2480 N N . ALA A 1 342 ? -1.095 20.354 14.117 1.00 62.06 342 ALA A N 1
ATOM 2481 C CA . ALA A 1 342 ? -1.020 19.749 15.440 1.00 62.06 342 ALA A CA 1
ATOM 2482 C C . ALA A 1 342 ? -0.636 18.252 15.390 1.00 62.06 342 ALA A C 1
ATOM 2484 O O . ALA A 1 342 ? -0.478 17.616 16.429 1.00 62.06 342 ALA A O 1
ATOM 2485 N N . MET A 1 343 ? -0.449 17.699 14.188 1.00 63.19 343 MET A N 1
ATOM 2486 C CA . MET A 1 343 ? -0.035 16.318 13.939 1.00 63.19 343 MET A CA 1
ATOM 2487 C C . MET A 1 343 ? 1.486 16.130 13.889 1.00 63.19 343 MET A C 1
ATOM 2489 O O . MET A 1 343 ? 2.245 16.997 13.455 1.00 63.19 343 MET A O 1
ATOM 2493 N N . ASP A 1 344 ? 1.921 14.918 14.229 1.00 73.50 344 ASP A N 1
ATOM 2494 C CA . ASP A 1 344 ? 3.308 14.487 14.077 1.00 73.50 344 ASP A CA 1
ATOM 2495 C C . ASP A 1 344 ? 3.676 14.326 12.586 1.00 73.50 344 ASP A C 1
ATOM 2497 O O . ASP A 1 344 ? 2.998 13.625 11.826 1.00 73.50 344 ASP A O 1
ATOM 2501 N N . LEU A 1 345 ? 4.781 14.952 12.158 1.00 76.62 345 LEU A N 1
ATOM 2502 C CA . LEU A 1 345 ? 5.176 15.065 10.742 1.00 76.62 345 LEU A CA 1
ATOM 2503 C C . LEU A 1 345 ? 5.143 13.740 9.941 1.00 76.62 345 LEU A C 1
ATOM 2505 O O . LEU A 1 345 ? 4.682 13.777 8.799 1.00 76.62 345 LEU A O 1
ATOM 2509 N N . PRO A 1 346 ? 5.588 12.573 10.462 1.00 75.19 346 PRO A N 1
ATOM 2510 C CA . PRO A 1 346 ? 5.509 11.313 9.719 1.00 75.19 346 PRO A CA 1
ATOM 2511 C C . PRO A 1 346 ? 4.083 10.931 9.300 1.00 75.19 346 PRO A C 1
ATOM 2513 O O . PRO A 1 346 ? 3.895 10.462 8.181 1.00 75.19 346 PRO A O 1
ATOM 2516 N N . VAL A 1 347 ? 3.087 11.183 10.158 1.00 65.38 347 VAL A N 1
ATOM 2517 C CA . VAL A 1 347 ? 1.673 10.872 9.884 1.00 65.38 347 VAL A CA 1
ATOM 2518 C C . VAL A 1 347 ? 1.121 11.824 8.823 1.00 65.38 347 VAL A C 1
ATOM 2520 O O . VAL A 1 347 ? 0.459 11.398 7.878 1.00 65.38 347 VAL A O 1
ATOM 2523 N N . VAL A 1 348 ? 1.466 13.114 8.914 1.00 77.25 348 VAL A N 1
ATOM 2524 C CA . VAL A 1 348 ? 1.074 14.115 7.907 1.00 77.25 348 VAL A CA 1
ATOM 2525 C C . VAL A 1 348 ? 1.642 13.770 6.528 1.00 77.25 348 VAL A C 1
ATOM 2527 O O . VAL A 1 348 ? 0.954 13.920 5.522 1.00 77.25 348 VAL A O 1
ATOM 2530 N N . LEU A 1 349 ? 2.877 13.267 6.456 1.00 80.25 349 LEU A N 1
ATOM 2531 C CA . LEU A 1 349 ? 3.493 12.857 5.191 1.00 80.25 349 LEU A CA 1
ATOM 2532 C C . LEU A 1 349 ? 2.790 11.653 4.548 1.00 80.25 349 LEU A C 1
ATOM 2534 O O . LEU A 1 349 ? 2.653 11.621 3.324 1.00 80.25 349 LEU A O 1
ATOM 2538 N N . GLU A 1 350 ? 2.311 10.692 5.336 1.00 75.38 350 GLU A N 1
ATOM 2539 C CA . GLU A 1 350 ? 1.549 9.540 4.838 1.00 75.38 350 GLU A CA 1
ATOM 2540 C C . GLU A 1 350 ? 0.163 9.949 4.316 1.00 75.38 350 GLU A C 1
ATOM 2542 O O . GLU A 1 350 ? -0.230 9.570 3.209 1.00 75.38 350 GLU A O 1
ATOM 2547 N N . VAL A 1 351 ? -0.525 10.831 5.045 1.00 73.06 351 VAL A N 1
ATOM 2548 C CA . VAL A 1 351 ? -1.774 11.477 4.613 1.00 73.06 351 VAL A CA 1
ATOM 2549 C C . VAL A 1 351 ? -1.591 12.231 3.288 1.00 73.06 351 VAL A C 1
ATOM 2551 O O . VAL A 1 351 ? -2.344 12.016 2.334 1.00 73.06 351 VAL A O 1
ATOM 2554 N N . VAL A 1 352 ? -0.555 13.071 3.192 1.00 82.69 352 VAL A N 1
ATOM 2555 C CA . VAL A 1 352 ? -0.218 13.841 1.982 1.00 82.69 352 VAL A CA 1
ATOM 2556 C C . VAL A 1 352 ? 0.097 12.913 0.804 1.00 82.69 352 VAL A C 1
ATOM 2558 O O . VAL A 1 352 ? -0.392 13.140 -0.302 1.00 82.69 352 VAL A O 1
ATOM 2561 N N . THR A 1 353 ? 0.859 11.839 1.034 1.00 78.69 353 THR A N 1
ATOM 2562 C CA . THR A 1 353 ? 1.167 10.823 0.010 1.00 78.69 353 THR A CA 1
ATOM 2563 C C . THR A 1 353 ? -0.108 10.127 -0.476 1.00 78.69 353 THR A C 1
ATOM 2565 O O . THR A 1 353 ? -0.289 9.916 -1.676 1.00 78.69 353 THR A O 1
ATOM 2568 N N . THR A 1 354 ? -1.037 9.838 0.438 1.00 76.62 354 THR A N 1
ATOM 2569 C CA . THR A 1 354 ? -2.323 9.209 0.119 1.00 76.62 354 THR A CA 1
ATOM 2570 C C . THR A 1 354 ? -3.180 10.109 -0.772 1.00 76.62 354 THR A C 1
ATOM 2572 O O . THR A 1 354 ? -3.610 9.648 -1.829 1.00 76.62 354 THR A O 1
ATOM 2575 N N . TRP A 1 355 ? -3.344 11.396 -0.436 1.00 77.81 355 TRP A N 1
ATOM 2576 C CA . TRP A 1 355 ? -4.086 12.364 -1.269 1.00 77.81 355 TRP A CA 1
ATOM 2577 C C . TRP A 1 355 ? -3.460 12.555 -2.658 1.00 77.81 355 TRP A C 1
ATOM 2579 O O . TRP A 1 355 ? -4.170 12.673 -3.660 1.00 77.81 355 TRP A O 1
ATOM 2589 N N . VAL A 1 356 ? -2.126 12.536 -2.749 1.00 76.69 356 VAL A N 1
ATOM 2590 C CA . VAL A 1 356 ? -1.424 12.555 -4.041 1.00 76.69 356 VAL A CA 1
ATOM 2591 C C . VAL A 1 356 ? -1.727 11.298 -4.860 1.00 76.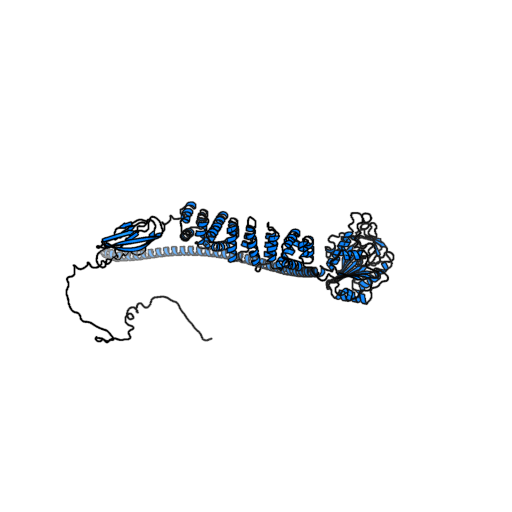69 356 VAL A C 1
ATOM 2593 O O . VAL A 1 356 ? -1.966 11.402 -6.064 1.00 76.69 356 VAL A O 1
ATOM 2596 N N . SER A 1 357 ? -1.762 10.123 -4.224 1.00 72.88 357 SER A N 1
ATOM 2597 C CA . SER A 1 357 ? -2.037 8.847 -4.897 1.00 72.88 357 SER A CA 1
ATOM 2598 C C . SER A 1 357 ? -3.490 8.696 -5.373 1.00 72.88 357 SER A C 1
ATOM 2600 O O . SER A 1 357 ? -3.730 8.080 -6.414 1.00 72.88 357 SER A O 1
ATOM 2602 N N . THR A 1 358 ? -4.455 9.279 -4.652 1.00 69.50 358 THR A N 1
ATOM 2603 C CA . THR A 1 358 ? -5.880 9.281 -5.023 1.00 69.50 358 THR A CA 1
ATOM 2604 C C . THR A 1 358 ? -6.222 10.361 -6.049 1.00 69.50 358 THR A C 1
ATOM 2606 O O . THR A 1 358 ? -7.181 10.198 -6.804 1.00 69.50 358 THR A O 1
ATOM 2609 N N . GLY A 1 359 ? -5.400 11.411 -6.149 1.00 72.69 359 GLY A N 1
ATOM 2610 C CA . GLY A 1 359 ? -5.513 12.467 -7.156 1.00 72.69 359 GLY A CA 1
ATOM 2611 C C . GLY A 1 359 ? -6.201 13.748 -6.677 1.00 72.69 359 GLY A C 1
ATOM 2612 O O . GLY A 1 359 ? -6.446 14.625 -7.506 1.00 72.69 359 GLY A O 1
ATOM 2613 N N . GLU A 1 360 ? -6.449 13.894 -5.372 1.00 76.50 360 GLU A N 1
ATOM 2614 C CA . GLU A 1 360 ? -7.124 15.050 -4.751 1.00 76.50 360 GLU A CA 1
ATOM 2615 C C . GLU A 1 360 ? -6.170 16.257 -4.594 1.00 76.50 360 GLU A C 1
ATOM 2617 O O . GLU A 1 360 ? -5.992 16.851 -3.529 1.00 76.50 360 GLU A O 1
ATOM 2622 N N . LEU A 1 361 ? -5.485 16.602 -5.690 1.00 79.88 361 LEU A N 1
ATOM 2623 C CA . LEU A 1 361 ? -4.399 17.584 -5.727 1.00 79.88 361 LEU A CA 1
ATOM 2624 C C . LEU A 1 361 ? -4.883 19.040 -5.646 1.00 79.88 361 LEU A C 1
ATOM 2626 O O . LEU A 1 361 ? -4.117 19.898 -5.207 1.00 79.88 361 LEU A O 1
ATOM 2630 N N . GLU A 1 362 ? -6.115 19.333 -6.081 1.00 80.56 362 GLU A N 1
ATOM 2631 C CA . GLU A 1 362 ? -6.702 20.678 -5.965 1.00 80.56 362 GLU A CA 1
ATOM 2632 C C . GLU A 1 362 ? -7.037 20.996 -4.498 1.00 80.56 362 GLU A C 1
ATOM 2634 O O . GLU A 1 362 ? -6.613 22.039 -3.998 1.00 80.56 362 GLU A O 1
ATOM 2639 N N . ASP A 1 363 ? -7.678 20.065 -3.785 1.00 79.81 363 ASP A N 1
ATOM 2640 C CA . ASP A 1 363 ? -8.017 20.224 -2.367 1.00 79.81 363 ASP A CA 1
ATOM 2641 C C . ASP A 1 363 ? -6.752 20.255 -1.491 1.00 79.81 363 ASP A C 1
ATOM 2643 O O . ASP A 1 363 ? -6.611 21.127 -0.631 1.00 79.81 363 ASP A O 1
ATOM 2647 N N . LEU A 1 364 ? -5.764 19.388 -1.769 1.00 83.25 364 LEU A N 1
ATOM 2648 C CA . LEU A 1 364 ? -4.464 19.407 -1.082 1.00 83.25 364 LEU A CA 1
ATOM 2649 C C . LEU A 1 364 ? -3.753 20.761 -1.232 1.00 83.25 364 LEU A C 1
ATOM 2651 O O . LEU A 1 364 ? -3.157 21.280 -0.286 1.00 83.25 364 LEU A O 1
ATOM 2655 N N . ALA A 1 365 ? -3.824 21.348 -2.429 1.00 85.75 365 ALA A N 1
ATOM 2656 C CA . ALA A 1 365 ? -3.234 22.647 -2.716 1.00 85.75 365 ALA A CA 1
ATOM 2657 C C . ALA A 1 365 ? -3.975 23.810 -2.038 1.00 85.75 365 ALA A C 1
ATOM 2659 O O . ALA A 1 365 ? -3.335 24.818 -1.717 1.00 85.75 365 ALA A O 1
ATOM 2660 N N . GLU A 1 366 ? -5.285 23.683 -1.803 1.00 85.31 366 GLU A N 1
ATOM 2661 C CA . GLU A 1 366 ? -6.051 24.655 -1.021 1.00 85.31 366 GLU A CA 1
ATOM 2662 C C . GLU A 1 366 ? -5.673 24.573 0.467 1.00 85.31 366 GLU A C 1
ATOM 2664 O O . GLU A 1 366 ? -5.326 25.603 1.044 1.00 85.31 366 GLU A O 1
ATOM 2669 N N . VAL A 1 367 ? -5.592 23.367 1.051 1.00 87.12 367 VAL A N 1
ATOM 2670 C CA . VAL A 1 367 ? -5.111 23.137 2.434 1.00 87.12 367 VAL A CA 1
ATOM 2671 C C . VAL A 1 367 ? -3.701 23.706 2.642 1.00 87.12 367 VAL A C 1
ATOM 2673 O O . VAL A 1 367 ? -3.457 24.442 3.599 1.00 87.12 367 VAL A O 1
ATOM 2676 N N . PHE A 1 368 ? -2.777 23.471 1.701 1.00 91.56 368 PHE A N 1
ATOM 2677 C CA . PHE A 1 368 ? -1.416 24.029 1.752 1.00 91.56 368 PHE A CA 1
ATOM 2678 C C . PHE A 1 368 ? -1.382 25.570 1.737 1.00 91.56 368 PHE A C 1
ATOM 2680 O O . PHE A 1 368 ? -0.365 26.165 2.094 1.00 91.56 368 PHE A O 1
ATOM 2687 N N . GLY A 1 369 ? -2.463 26.240 1.324 1.00 87.94 369 GLY A N 1
ATOM 2688 C CA . GLY A 1 369 ? -2.611 27.695 1.404 1.00 87.94 369 GLY A CA 1
ATOM 2689 C C . GLY A 1 369 ? -2.880 28.237 2.813 1.00 87.94 369 GLY A C 1
ATOM 2690 O O . GLY A 1 369 ? -2.689 29.435 3.027 1.00 87.94 369 GLY A O 1
ATOM 2691 N N . TYR A 1 370 ? -3.295 27.381 3.752 1.00 86.00 370 TYR A N 1
ATOM 2692 C CA . TYR A 1 370 ? -3.639 27.749 5.130 1.00 86.00 370 TYR A CA 1
ATOM 2693 C C . TYR A 1 370 ? -2.568 27.366 6.165 1.00 86.00 370 TYR A C 1
ATOM 2695 O O . TYR A 1 370 ? -2.556 27.947 7.247 1.00 86.00 370 TYR A O 1
ATOM 2703 N N . LEU A 1 371 ? -1.647 26.459 5.819 1.00 87.50 371 LEU A N 1
ATOM 2704 C CA . LEU A 1 371 ? -0.540 26.035 6.683 1.00 87.50 371 LEU A CA 1
ATOM 2705 C C . LEU A 1 371 ? 0.461 27.164 6.999 1.00 87.50 371 LEU A C 1
ATOM 2707 O O . LEU A 1 371 ? 0.782 28.012 6.158 1.00 87.50 371 LEU A O 1
ATOM 2711 N N . THR A 1 372 ? 1.048 27.116 8.194 1.00 88.81 372 THR A N 1
ATOM 2712 C CA . THR A 1 372 ? 2.178 27.950 8.608 1.00 88.81 372 THR A CA 1
ATOM 2713 C C . THR A 1 372 ? 3.417 27.681 7.751 1.00 88.81 372 THR A C 1
ATOM 2715 O O . THR A 1 372 ? 3.638 26.581 7.253 1.00 88.81 372 THR A O 1
ATOM 2718 N N . GLU A 1 373 ? 4.286 28.690 7.621 1.00 85.44 373 GLU A N 1
ATOM 2719 C CA . GLU A 1 373 ? 5.550 28.590 6.869 1.00 85.44 373 GLU A CA 1
ATOM 2720 C C . GLU A 1 373 ? 6.472 27.468 7.398 1.00 85.44 373 GLU A C 1
ATOM 2722 O O . GLU A 1 373 ? 7.240 26.900 6.625 1.00 85.44 373 GLU A O 1
ATOM 2727 N N . GLU A 1 374 ? 6.382 27.130 8.691 1.00 83.81 374 GLU A N 1
ATOM 2728 C CA . GLU A 1 374 ? 7.159 26.068 9.348 1.00 83.81 374 GLU A CA 1
ATOM 2729 C C . GLU A 1 374 ? 6.608 24.681 8.978 1.00 83.81 374 GLU A C 1
ATOM 2731 O O . GLU A 1 374 ? 7.305 23.914 8.315 1.00 83.81 374 GLU A O 1
ATOM 2736 N N . THR A 1 375 ? 5.329 24.406 9.256 1.00 85.38 375 THR A N 1
ATOM 2737 C CA . THR A 1 375 ? 4.679 23.128 8.909 1.00 85.38 375 THR A CA 1
ATOM 2738 C C . THR A 1 375 ? 4.683 22.869 7.400 1.00 85.38 375 THR A C 1
ATOM 2740 O O . THR A 1 375 ? 5.020 21.772 6.956 1.00 85.38 375 THR A O 1
ATOM 2743 N N . LEU A 1 376 ? 4.396 23.890 6.583 1.00 88.50 376 LEU A N 1
ATOM 2744 C CA . LEU A 1 376 ? 4.468 23.795 5.124 1.00 88.50 376 LEU A CA 1
ATOM 2745 C C . LEU A 1 376 ? 5.893 23.464 4.647 1.00 88.50 376 LEU A C 1
ATOM 2747 O O . LEU A 1 376 ? 6.053 22.692 3.706 1.00 88.50 376 LEU A O 1
ATOM 2751 N N . THR A 1 377 ? 6.932 24.012 5.288 1.00 82.31 377 THR A N 1
ATOM 2752 C CA . THR A 1 377 ? 8.340 23.695 4.982 1.00 82.31 377 THR A CA 1
ATOM 2753 C C . THR A 1 377 ? 8.683 22.248 5.329 1.00 82.31 377 THR A C 1
ATOM 2755 O O . THR A 1 377 ? 9.330 21.563 4.530 1.00 82.31 377 THR A O 1
ATOM 2758 N N . ASP A 1 378 ? 8.247 21.772 6.491 1.00 84.31 378 ASP A N 1
ATOM 2759 C CA . ASP A 1 378 ? 8.564 20.430 6.977 1.00 84.31 378 ASP A CA 1
ATOM 2760 C C . ASP A 1 378 ? 7.838 19.349 6.160 1.00 84.31 378 ASP A C 1
ATOM 2762 O O . ASP A 1 378 ? 8.483 18.411 5.684 1.00 84.31 378 ASP A O 1
ATOM 2766 N N . ILE A 1 379 ? 6.549 19.538 5.851 1.00 88.31 379 ILE A N 1
ATOM 2767 C CA . ILE A 1 379 ? 5.810 18.689 4.900 1.00 88.31 379 ILE A CA 1
ATOM 2768 C C . ILE A 1 379 ? 6.493 18.726 3.529 1.00 88.31 379 ILE A C 1
ATOM 2770 O O . ILE A 1 379 ? 6.859 17.685 2.981 1.00 88.31 379 ILE A O 1
ATOM 2774 N N . TRP A 1 380 ? 6.738 19.921 2.979 1.00 86.38 380 TRP A N 1
ATOM 2775 C CA . TRP A 1 380 ? 7.318 20.069 1.644 1.00 86.38 380 TRP A CA 1
ATOM 2776 C C . TRP A 1 380 ? 8.686 19.402 1.510 1.00 86.38 380 TRP A C 1
ATOM 2778 O O . TRP A 1 380 ? 9.009 18.860 0.452 1.00 86.38 380 TRP A O 1
ATOM 2788 N N . THR A 1 381 ? 9.514 19.435 2.555 1.00 77.00 381 THR A N 1
ATOM 2789 C CA . THR A 1 381 ? 10.833 18.788 2.545 1.00 77.00 381 THR A CA 1
ATOM 2790 C C . THR A 1 381 ? 10.763 17.284 2.814 1.00 77.00 381 THR A C 1
ATOM 2792 O O . THR A 1 381 ? 11.552 16.553 2.213 1.00 77.00 381 THR A O 1
ATOM 2795 N N . GLY A 1 382 ? 9.799 16.815 3.613 1.00 74.00 382 GLY A N 1
ATOM 2796 C CA . GLY A 1 382 ? 9.560 15.394 3.883 1.00 74.00 382 GLY A CA 1
ATOM 2797 C C . GLY A 1 382 ? 8.910 14.609 2.734 1.00 74.00 382 GLY A C 1
ATOM 2798 O O . GLY A 1 382 ? 9.174 13.417 2.600 1.00 74.00 382 GLY A O 1
ATOM 2799 N N . MET A 1 383 ? 8.121 15.262 1.872 1.00 76.94 383 MET A N 1
ATOM 2800 C CA . MET A 1 383 ? 7.517 14.650 0.673 1.00 76.94 383 MET A CA 1
ATOM 2801 C C . MET A 1 383 ? 8.566 14.042 -0.280 1.00 76.94 383 MET A C 1
ATOM 2803 O O . MET A 1 383 ? 9.720 14.494 -0.341 1.00 76.94 383 MET A O 1
ATOM 2807 N N . THR A 1 384 ? 8.172 13.074 -1.119 1.00 76.19 384 THR A N 1
ATOM 2808 C CA . THR A 1 384 ? 9.066 12.593 -2.185 1.00 76.19 384 THR A CA 1
ATOM 2809 C C . THR A 1 384 ? 9.225 13.641 -3.296 1.00 76.19 384 THR A C 1
ATOM 2811 O O . THR A 1 384 ? 8.526 14.657 -3.366 1.00 76.19 384 THR A O 1
ATOM 2814 N N . ALA A 1 385 ? 10.186 13.426 -4.202 1.00 60.97 385 ALA A N 1
ATOM 2815 C CA . ALA A 1 385 ? 10.333 14.279 -5.382 1.00 60.97 385 ALA A CA 1
ATOM 2816 C C . ALA A 1 385 ? 9.131 14.178 -6.342 1.00 60.97 385 ALA A C 1
ATOM 2818 O O . ALA A 1 385 ? 8.809 15.169 -6.996 1.00 60.97 385 ALA A O 1
ATOM 2819 N N . SER A 1 386 ? 8.463 13.018 -6.397 1.00 65.75 386 SER A N 1
ATOM 2820 C CA . SER A 1 386 ? 7.282 12.801 -7.237 1.00 65.75 386 SER A CA 1
ATOM 2821 C C . SER A 1 386 ? 6.071 13.551 -6.683 1.00 65.75 386 SER A C 1
ATOM 2823 O O . SER A 1 386 ? 5.453 14.329 -7.410 1.00 65.75 386 SER A O 1
ATOM 2825 N N . ASP A 1 387 ? 5.818 13.431 -5.377 1.00 78.81 387 ASP A N 1
ATOM 2826 C CA . ASP A 1 387 ? 4.672 14.076 -4.724 1.00 78.81 387 ASP A CA 1
ATOM 2827 C C . ASP A 1 387 ? 4.792 15.597 -4.780 1.00 78.81 387 ASP A C 1
ATOM 2829 O O . ASP A 1 387 ? 3.840 16.291 -5.142 1.00 78.81 387 ASP A O 1
ATOM 2833 N N . ARG A 1 388 ? 5.998 16.131 -4.518 1.00 78.69 388 ARG A N 1
ATOM 2834 C CA . ARG A 1 388 ? 6.278 17.560 -4.714 1.00 78.69 388 ARG A CA 1
ATOM 2835 C C . ARG A 1 388 ? 5.939 18.002 -6.132 1.00 78.69 388 ARG A C 1
ATOM 2837 O O . ARG A 1 388 ? 5.318 19.046 -6.288 1.00 78.69 388 ARG A O 1
ATOM 2844 N N . ALA A 1 389 ? 6.336 17.247 -7.158 1.00 69.56 389 ALA A N 1
ATOM 2845 C CA . ALA A 1 389 ? 6.077 17.616 -8.549 1.00 69.56 389 ALA A CA 1
ATOM 2846 C C . ALA A 1 389 ? 4.574 17.609 -8.888 1.00 69.56 389 ALA A C 1
ATOM 2848 O O . ALA A 1 389 ? 4.104 18.532 -9.555 1.00 69.56 389 ALA A O 1
ATOM 2849 N N . ALA A 1 390 ? 3.818 16.625 -8.389 1.00 72.38 390 ALA A N 1
ATOM 2850 C CA . ALA A 1 390 ? 2.367 16.554 -8.559 1.00 72.38 390 ALA A CA 1
ATOM 2851 C C . ALA A 1 390 ? 1.661 17.757 -7.905 1.00 72.38 390 ALA A C 1
ATOM 2853 O O . ALA A 1 390 ? 0.937 18.504 -8.576 1.00 72.38 390 ALA A O 1
ATOM 2854 N N . VAL A 1 391 ? 1.939 18.007 -6.622 1.00 79.06 391 VAL A N 1
ATOM 2855 C CA . VAL A 1 391 ? 1.315 19.093 -5.850 1.00 79.06 391 VAL A CA 1
ATOM 2856 C C . VAL A 1 391 ? 1.728 20.473 -6.373 1.00 79.06 391 VAL A C 1
ATOM 2858 O O . VAL A 1 391 ? 0.869 21.338 -6.531 1.00 79.06 391 VAL A O 1
ATOM 2861 N N . TYR A 1 392 ? 3.001 20.683 -6.745 1.00 78.75 392 TYR A N 1
ATOM 2862 C CA . TYR A 1 392 ? 3.517 21.985 -7.209 1.00 78.75 392 TYR A CA 1
ATOM 2863 C C . TYR A 1 392 ? 2.690 22.609 -8.339 1.00 78.75 392 TYR A C 1
ATOM 2865 O O . TYR A 1 392 ? 2.551 23.829 -8.404 1.00 78.75 392 TYR A O 1
ATOM 2873 N N . THR A 1 393 ? 2.144 21.781 -9.235 1.00 78.56 393 THR A N 1
ATOM 2874 C CA . THR A 1 393 ? 1.358 22.252 -10.387 1.00 78.56 393 THR A CA 1
ATOM 2875 C C . THR A 1 393 ? -0.017 22.821 -10.019 1.00 78.56 393 THR A C 1
ATOM 2877 O O . THR A 1 393 ? -0.587 23.563 -10.821 1.00 78.56 393 THR A O 1
ATOM 2880 N N . HIS A 1 394 ? -0.504 22.541 -8.806 1.00 81.25 394 HIS A N 1
ATOM 2881 C CA . HIS A 1 394 ? -1.797 22.985 -8.277 1.00 81.25 394 HIS A CA 1
ATOM 2882 C C . HIS A 1 394 ? -1.656 24.127 -7.250 1.00 81.25 394 HIS A C 1
ATOM 2884 O O . HIS A 1 394 ? -2.607 24.873 -7.021 1.00 81.25 394 HIS A O 1
ATOM 2890 N N . LEU A 1 395 ? -0.463 24.323 -6.670 1.00 82.50 395 LEU A N 1
ATOM 2891 C CA . LEU A 1 395 ? -0.221 25.348 -5.650 1.00 82.50 395 LEU A CA 1
ATOM 2892 C C . LEU A 1 395 ? -0.395 26.787 -6.154 1.00 82.50 395 LEU A C 1
ATOM 2894 O O . LEU A 1 395 ? -0.011 27.163 -7.266 1.00 82.50 395 LEU A O 1
ATOM 2898 N N . SER A 1 396 ? -0.897 27.645 -5.263 1.00 86.12 396 SER A N 1
ATOM 2899 C CA . SER A 1 396 ? -0.988 29.080 -5.521 1.00 86.12 396 SER A CA 1
ATOM 2900 C C . SER A 1 396 ? 0.401 29.731 -5.606 1.00 86.12 396 SER A C 1
ATOM 2902 O O . SER A 1 396 ? 1.360 29.312 -4.957 1.00 86.12 396 SER A O 1
ATOM 2904 N N . ALA A 1 397 ? 0.511 30.835 -6.351 1.00 77.25 397 ALA A N 1
ATOM 2905 C CA . ALA A 1 397 ? 1.754 31.607 -6.432 1.00 77.25 397 ALA A CA 1
ATOM 2906 C C . ALA A 1 397 ? 2.177 32.249 -5.091 1.00 77.25 397 ALA A C 1
ATOM 2908 O O . ALA A 1 397 ? 3.329 32.662 -4.962 1.00 77.25 397 ALA A O 1
ATOM 2909 N N . GLU A 1 398 ? 1.261 32.362 -4.122 1.00 84.00 398 GLU A N 1
ATOM 2910 C CA . GLU A 1 398 ? 1.560 32.849 -2.770 1.00 84.00 398 GLU A CA 1
ATOM 2911 C C . GLU A 1 398 ? 2.127 31.706 -1.914 1.00 84.00 398 GLU A C 1
ATOM 2913 O O . GLU A 1 398 ? 3.201 31.869 -1.341 1.00 84.00 398 GLU A O 1
ATOM 2918 N N . THR A 1 399 ? 1.514 30.517 -1.960 1.00 83.69 399 THR A N 1
ATOM 2919 C CA . THR A 1 399 ? 2.023 29.283 -1.333 1.00 83.69 399 THR A CA 1
ATOM 2920 C C . THR A 1 399 ? 3.417 28.923 -1.857 1.00 83.69 399 THR A C 1
ATOM 2922 O O . THR A 1 399 ? 4.349 28.750 -1.078 1.00 83.69 399 THR A O 1
ATOM 2925 N N . ILE A 1 400 ? 3.612 28.926 -3.184 1.00 78.19 400 ILE A N 1
ATOM 2926 C CA . ILE A 1 400 ? 4.910 28.661 -3.836 1.00 78.19 400 ILE A CA 1
ATOM 2927 C C . ILE A 1 400 ? 6.010 29.631 -3.370 1.00 78.19 400 ILE A C 1
ATOM 2929 O O . ILE A 1 400 ? 7.185 29.270 -3.371 1.00 78.19 400 ILE A O 1
ATOM 2933 N N . ALA A 1 401 ? 5.657 30.861 -2.982 1.00 80.25 401 ALA A N 1
ATOM 2934 C CA . ALA A 1 401 ? 6.619 31.854 -2.506 1.00 80.25 401 ALA A CA 1
ATOM 2935 C C . ALA A 1 401 ? 7.023 31.672 -1.029 1.00 80.25 401 ALA A C 1
ATOM 2937 O O . ALA A 1 401 ? 8.013 32.280 -0.615 1.00 80.25 401 ALA A O 1
ATOM 2938 N N . LEU A 1 402 ? 6.270 30.873 -0.263 1.00 79.94 402 LEU A N 1
ATOM 2939 C CA . LEU A 1 402 ? 6.576 30.473 1.116 1.00 79.94 402 LEU A CA 1
ATOM 2940 C C . LEU A 1 402 ? 7.389 29.176 1.178 1.00 79.94 402 LEU A C 1
ATOM 2942 O O . LEU A 1 402 ? 8.146 28.983 2.124 1.00 79.94 402 LEU A O 1
ATOM 2946 N N . LEU A 1 403 ? 7.272 28.312 0.164 1.00 78.06 403 LEU A N 1
ATOM 2947 C CA . LEU A 1 403 ? 8.084 27.101 0.078 1.00 78.06 403 LEU A CA 1
ATOM 2948 C C . LEU A 1 403 ? 9.579 27.452 0.138 1.00 78.06 403 LEU A C 1
ATOM 2950 O O . LEU A 1 403 ? 10.024 28.386 -0.546 1.00 78.06 403 LEU A O 1
ATOM 2954 N N . PRO A 1 404 ? 10.394 26.685 0.885 1.00 66.19 404 PRO A N 1
ATOM 2955 C CA . PRO A 1 404 ? 11.832 26.877 0.859 1.00 66.19 404 PRO A CA 1
ATOM 2956 C C . PRO A 1 404 ? 12.319 26.731 -0.585 1.00 66.19 404 PRO A C 1
ATOM 2958 O O . PRO A 1 404 ? 11.900 25.823 -1.306 1.00 66.19 404 PRO A O 1
ATOM 2961 N N . THR A 1 405 ? 13.266 27.572 -1.014 1.00 54.19 405 THR A N 1
ATOM 2962 C CA . THR A 1 405 ? 14.070 27.247 -2.200 1.00 54.19 405 THR A CA 1
ATOM 2963 C C . THR A 1 405 ? 14.898 26.018 -1.866 1.00 54.19 405 THR A C 1
ATOM 2965 O O . THR A 1 405 ? 16.017 26.139 -1.358 1.00 54.19 405 THR A O 1
ATOM 2968 N N . VAL A 1 406 ? 14.310 24.847 -2.109 1.00 41.38 406 VAL A N 1
ATOM 2969 C CA . VAL A 1 406 ? 14.929 23.545 -1.922 1.00 41.38 406 VAL A CA 1
ATOM 2970 C C . VAL A 1 406 ? 16.236 23.572 -2.703 1.00 41.38 406 VAL A C 1
ATOM 2972 O O . VAL A 1 406 ? 16.248 23.745 -3.924 1.00 41.38 406 VAL A O 1
ATOM 2975 N N . VAL A 1 407 ? 17.353 23.418 -1.991 1.00 40.66 407 VAL A N 1
ATOM 2976 C CA . VAL A 1 407 ? 18.544 22.855 -2.620 1.00 40.66 407 VAL A CA 1
ATOM 2977 C C . VAL A 1 407 ? 18.101 21.458 -3.007 1.00 40.66 407 VAL A C 1
ATOM 2979 O O . VAL A 1 407 ? 17.944 20.615 -2.126 1.00 40.66 407 VAL A O 1
ATOM 2982 N N . LEU A 1 408 ? 17.767 21.275 -4.289 1.00 39.78 408 LEU A N 1
ATOM 2983 C CA . LEU A 1 408 ? 17.383 19.972 -4.822 1.00 39.78 408 LEU A CA 1
ATOM 2984 C C . LEU A 1 408 ? 18.411 18.945 -4.322 1.00 39.78 408 LEU A C 1
ATOM 2986 O O . LEU A 1 408 ? 19.600 19.293 -4.301 1.00 39.78 408 LEU A O 1
ATOM 2990 N N . PRO A 1 409 ? 17.999 17.721 -3.931 1.00 43.38 409 PRO A N 1
ATOM 2991 C CA . PRO A 1 409 ? 18.969 16.640 -3.780 1.00 43.38 409 PRO A CA 1
ATOM 2992 C C . PRO A 1 409 ? 19.829 16.620 -5.046 1.00 43.38 409 PRO A C 1
ATOM 2994 O O . PRO A 1 409 ? 19.282 16.863 -6.127 1.00 43.38 409 PRO A O 1
ATOM 2997 N N . ASP A 1 410 ? 21.150 16.451 -4.894 1.00 59.00 410 ASP A N 1
ATOM 2998 C CA . ASP A 1 410 ? 22.114 16.678 -5.978 1.00 59.00 410 ASP A CA 1
ATOM 2999 C C . ASP A 1 410 ? 21.601 16.034 -7.268 1.00 59.00 410 ASP A C 1
ATOM 3001 O O . ASP A 1 410 ? 21.440 14.816 -7.349 1.00 59.00 410 ASP A O 1
ATOM 3005 N N . ARG A 1 411 ? 21.232 16.894 -8.232 1.00 72.25 411 ARG A N 1
ATOM 3006 C CA . ARG A 1 411 ? 20.499 16.493 -9.440 1.00 72.25 411 ARG A CA 1
ATOM 3007 C C . ARG A 1 411 ? 21.263 15.341 -10.085 1.00 72.25 411 ARG A C 1
ATOM 3009 O O . ARG A 1 411 ? 22.440 15.558 -10.393 1.00 72.25 411 ARG A O 1
ATOM 3016 N N . PRO A 1 412 ? 20.643 14.166 -10.298 1.00 84.69 412 PRO A N 1
ATOM 3017 C CA . PRO A 1 412 ? 21.385 12.986 -10.705 1.00 84.69 412 PRO A CA 1
ATOM 3018 C C . PRO A 1 412 ? 22.140 13.276 -11.999 1.00 84.69 412 PRO A C 1
ATOM 3020 O O . PRO A 1 412 ? 21.632 13.947 -12.908 1.00 84.69 412 PRO A O 1
ATOM 3023 N N . VAL A 1 413 ? 23.401 12.853 -12.026 1.00 91.56 413 VAL A N 1
ATOM 3024 C CA . VAL A 1 413 ? 24.342 13.249 -13.068 1.00 91.56 413 VAL A CA 1
ATOM 3025 C C . VAL A 1 413 ? 24.224 12.289 -14.245 1.00 91.56 413 VAL A C 1
ATOM 3027 O O . VAL A 1 413 ? 24.371 11.073 -14.093 1.00 91.56 413 VAL A O 1
ATOM 3030 N N . VAL A 1 414 ? 23.982 12.856 -15.427 1.00 95.88 414 VAL A N 1
ATOM 3031 C CA . VAL A 1 414 ? 23.970 12.129 -16.700 1.00 95.88 414 VAL A CA 1
ATOM 3032 C C . VAL A 1 414 ? 25.042 12.718 -17.604 1.00 95.88 414 VAL A C 1
ATOM 3034 O O . VAL A 1 414 ? 25.048 13.916 -17.906 1.00 95.88 414 VAL A O 1
ATOM 3037 N N . VAL A 1 415 ? 25.958 11.865 -18.052 1.00 97.62 415 VAL A N 1
ATOM 3038 C CA . VAL A 1 415 ? 27.041 12.237 -18.962 1.00 97.62 415 VAL A CA 1
ATOM 3039 C C . VAL A 1 415 ? 26.610 11.931 -20.391 1.00 97.62 415 VAL A C 1
ATOM 3041 O O . VAL A 1 415 ? 26.375 10.781 -20.739 1.00 97.62 415 VAL A O 1
ATOM 3044 N N . ALA A 1 416 ? 26.529 12.950 -21.243 1.00 96.25 416 ALA A N 1
ATOM 3045 C CA . ALA A 1 416 ? 26.235 12.812 -22.666 1.00 96.25 416 ALA A CA 1
ATOM 3046 C C . ALA A 1 416 ? 27.508 13.067 -23.490 1.00 96.25 416 ALA A C 1
ATOM 3048 O O . ALA A 1 416 ? 27.919 14.213 -23.702 1.00 96.25 416 ALA A O 1
ATOM 3049 N N . GLN A 1 417 ? 28.147 11.998 -23.968 1.00 94.69 417 GLN A N 1
ATOM 3050 C CA . GLN A 1 417 ? 29.339 12.060 -24.812 1.00 94.69 417 GLN A CA 1
ATOM 3051 C C . GLN A 1 417 ? 28.958 11.964 -26.298 1.00 94.69 417 GLN A C 1
ATOM 3053 O O . GLN A 1 417 ? 28.607 10.898 -26.791 1.00 94.69 417 GLN A O 1
ATOM 3058 N N . ILE A 1 418 ? 29.114 13.059 -27.047 1.00 92.25 418 ILE A N 1
ATOM 3059 C CA . ILE A 1 418 ? 29.032 13.081 -28.517 1.00 92.25 418 ILE A CA 1
ATOM 3060 C C . ILE A 1 418 ? 30.461 13.114 -29.084 1.00 92.25 418 ILE A C 1
ATOM 3062 O O . ILE A 1 418 ? 30.981 14.162 -29.489 1.00 92.25 418 ILE A O 1
ATOM 3066 N N . LYS A 1 419 ? 31.143 11.965 -29.071 1.00 91.56 419 LYS A N 1
ATOM 3067 C CA . LYS A 1 419 ? 32.581 11.872 -29.359 1.00 91.56 419 LYS A CA 1
ATOM 3068 C C . LYS A 1 419 ? 32.886 12.277 -30.807 1.00 91.56 419 LYS A C 1
ATOM 3070 O O . LYS A 1 419 ? 32.348 11.719 -31.765 1.00 91.56 419 LYS A O 1
ATOM 3075 N N . GLY A 1 420 ? 33.763 13.267 -30.968 1.00 88.50 420 GLY A N 1
ATOM 3076 C CA . GLY A 1 420 ? 34.171 13.816 -32.264 1.00 88.50 420 GLY A CA 1
ATOM 3077 C C . GLY A 1 420 ? 33.306 14.963 -32.803 1.00 88.50 420 GLY A C 1
ATOM 3078 O O . GLY A 1 420 ? 33.633 15.515 -33.856 1.00 88.50 420 GLY A O 1
ATOM 3079 N N . ALA A 1 421 ? 32.246 15.374 -32.097 1.00 88.88 421 ALA A N 1
ATOM 3080 C CA . ALA A 1 421 ? 31.503 16.584 -32.445 1.00 88.88 421 ALA A CA 1
ATOM 3081 C C . ALA A 1 421 ? 32.255 17.876 -32.062 1.00 88.88 421 ALA A C 1
ATOM 3083 O O . ALA A 1 421 ? 33.211 17.886 -31.284 1.00 88.88 421 ALA A O 1
ATOM 3084 N N . LEU A 1 422 ? 31.807 19.008 -32.615 1.00 86.88 422 LEU A N 1
ATOM 3085 C CA . LEU A 1 422 ? 32.340 20.336 -32.271 1.00 86.88 422 LEU A CA 1
ATOM 3086 C C . LEU A 1 422 ? 31.616 20.985 -31.082 1.00 86.88 422 LEU A C 1
ATOM 3088 O O . LEU A 1 422 ? 32.205 21.805 -30.383 1.00 86.88 422 LEU A O 1
ATOM 3092 N N . GLU A 1 423 ? 30.342 20.651 -30.896 1.00 87.19 423 GLU A N 1
ATOM 3093 C CA . GLU A 1 423 ? 29.446 21.115 -29.836 1.00 87.19 423 GLU A CA 1
ATOM 3094 C C . GLU A 1 423 ? 28.237 20.165 -29.759 1.00 87.19 423 GLU A C 1
ATOM 3096 O O . GLU A 1 423 ? 28.029 19.374 -30.681 1.00 87.19 423 GLU A O 1
ATOM 3101 N N . ALA A 1 424 ? 27.421 20.278 -28.706 1.00 85.81 424 ALA A N 1
ATOM 3102 C CA . ALA A 1 424 ? 26.118 19.615 -28.640 1.00 85.81 424 ALA A CA 1
ATOM 3103 C C . ALA A 1 424 ? 25.234 20.006 -29.838 1.00 85.81 424 ALA A C 1
ATOM 3105 O O . ALA A 1 424 ? 25.177 21.185 -30.214 1.00 85.81 424 ALA A O 1
ATOM 3106 N N . ASP A 1 425 ? 24.523 19.049 -30.426 1.00 84.81 425 ASP A N 1
ATOM 3107 C CA . ASP A 1 425 ? 23.571 19.331 -31.501 1.00 84.81 425 ASP A CA 1
ATOM 3108 C C . ASP A 1 425 ? 22.239 19.909 -30.975 1.00 84.81 425 ASP A C 1
ATOM 3110 O O . ASP A 1 425 ? 22.096 20.258 -29.805 1.00 84.81 425 ASP A O 1
ATOM 3114 N N . THR A 1 426 ? 21.276 20.111 -31.879 1.00 86.19 426 THR A N 1
ATOM 3115 C CA . THR A 1 426 ? 19.975 20.719 -31.550 1.00 86.19 426 THR A CA 1
ATOM 3116 C C . THR A 1 426 ? 19.059 19.785 -30.756 1.00 86.19 426 THR A C 1
ATOM 3118 O O . THR A 1 426 ? 18.274 20.285 -29.960 1.00 86.19 426 THR A O 1
ATOM 3121 N N . ALA A 1 427 ? 19.162 18.466 -30.942 1.00 85.56 427 ALA A N 1
ATOM 3122 C CA . ALA A 1 427 ? 18.378 17.491 -30.192 1.00 85.56 427 ALA A CA 1
ATOM 3123 C C . ALA A 1 427 ? 18.872 17.414 -28.745 1.00 85.56 427 ALA A C 1
ATOM 3125 O O . ALA A 1 427 ? 18.081 17.621 -27.833 1.00 85.56 427 ALA A O 1
ATOM 3126 N N . LEU A 1 428 ? 20.185 17.248 -28.528 1.00 89.38 428 LEU A N 1
ATOM 3127 C CA . LEU A 1 428 ? 20.735 17.222 -27.167 1.00 89.38 428 LEU A CA 1
ATOM 3128 C C . LEU A 1 428 ? 20.520 18.554 -26.427 1.00 89.38 428 LEU A C 1
ATOM 3130 O O . LEU A 1 428 ? 20.217 18.553 -25.240 1.00 89.38 428 LEU A O 1
ATOM 3134 N N . LYS A 1 429 ? 20.611 19.700 -27.115 1.00 90.06 429 LYS A N 1
ATOM 3135 C CA . LYS A 1 429 ? 20.269 21.000 -26.507 1.00 90.06 429 LYS A CA 1
ATOM 3136 C C . LYS A 1 429 ? 18.801 21.081 -26.073 1.00 90.06 429 LYS A C 1
ATOM 3138 O O . LYS A 1 429 ? 18.552 21.631 -25.010 1.00 90.06 429 LYS A O 1
ATOM 3143 N N . ALA A 1 430 ? 17.871 20.525 -26.852 1.00 85.81 430 ALA A N 1
ATOM 3144 C CA . ALA A 1 430 ? 16.462 20.453 -26.467 1.00 85.81 430 ALA A CA 1
ATOM 3145 C C . ALA A 1 430 ? 16.250 19.509 -25.273 1.00 85.81 430 ALA A C 1
ATOM 3147 O O . ALA A 1 430 ? 15.669 19.936 -24.289 1.00 85.81 430 ALA A O 1
ATOM 3148 N N . ILE A 1 431 ? 16.837 18.303 -25.282 1.00 88.06 431 ILE A N 1
ATOM 3149 C CA . ILE A 1 431 ? 16.804 17.368 -24.137 1.00 88.06 431 ILE A CA 1
ATOM 3150 C C . ILE A 1 431 ? 17.241 18.054 -22.834 1.00 88.06 431 ILE A C 1
ATOM 3152 O O . ILE A 1 431 ? 16.602 17.883 -21.804 1.00 88.06 431 ILE A O 1
ATOM 3156 N N . ILE A 1 432 ? 18.321 18.840 -22.869 1.00 88.06 432 ILE A N 1
ATOM 3157 C CA . ILE A 1 432 ? 18.851 19.535 -21.685 1.00 88.06 432 ILE A CA 1
ATOM 3158 C C . ILE A 1 432 ? 17.918 20.664 -21.206 1.00 88.06 432 ILE A C 1
ATOM 3160 O O . ILE A 1 432 ? 17.910 20.983 -20.017 1.00 88.06 432 ILE A O 1
ATOM 3164 N N . GLU A 1 433 ? 17.154 21.282 -22.113 1.00 85.69 433 GLU A N 1
ATOM 3165 C CA . GLU A 1 433 ? 16.146 22.303 -21.790 1.00 85.69 433 GLU A CA 1
ATOM 3166 C C . GLU A 1 433 ? 14.815 21.684 -21.315 1.00 85.69 433 GLU A C 1
ATOM 3168 O O . GLU A 1 433 ? 14.176 22.255 -20.435 1.00 85.69 433 GLU A O 1
ATOM 3173 N N . ASP A 1 434 ? 14.424 20.527 -21.858 1.00 81.81 434 ASP A N 1
ATOM 3174 C CA . ASP A 1 434 ? 13.157 19.835 -21.583 1.00 81.81 434 ASP A CA 1
ATOM 3175 C C . ASP A 1 434 ? 13.240 18.882 -20.364 1.00 81.81 434 ASP A C 1
ATOM 3177 O O . ASP A 1 434 ? 12.248 18.687 -19.664 1.00 81.81 434 ASP A O 1
ATOM 3181 N N . ILE A 1 435 ? 14.414 18.299 -20.080 1.00 83.69 435 ILE A N 1
ATOM 3182 C CA . ILE A 1 435 ? 14.689 17.428 -18.920 1.00 83.69 435 ILE A CA 1
ATOM 3183 C C . ILE A 1 435 ? 15.511 18.217 -17.888 1.00 83.69 435 ILE A C 1
ATOM 3185 O O . ILE A 1 435 ? 16.701 17.972 -17.642 1.00 83.69 435 ILE A O 1
ATOM 3189 N N . ASP A 1 436 ? 14.858 19.216 -17.295 1.00 82.12 436 ASP A N 1
ATOM 3190 C CA . ASP A 1 436 ? 15.482 20.260 -16.481 1.00 82.12 436 ASP A CA 1
ATOM 3191 C C . ASP A 1 436 ? 15.728 19.885 -15.008 1.00 82.12 436 ASP A C 1
ATOM 3193 O O . ASP A 1 436 ? 16.153 20.747 -14.238 1.00 82.12 436 ASP A O 1
ATOM 3197 N N . TYR A 1 437 ? 15.558 18.614 -14.630 1.00 74.62 437 TYR A N 1
ATOM 3198 C CA . TYR A 1 437 ? 15.858 18.052 -13.302 1.00 74.62 437 TYR A CA 1
ATOM 3199 C C . TYR A 1 437 ? 17.162 17.226 -13.253 1.00 74.62 437 TYR A C 1
ATOM 3201 O O . TYR A 1 437 ? 17.643 16.903 -12.171 1.00 74.62 437 TYR A O 1
ATOM 3209 N N . ILE A 1 438 ? 17.798 16.958 -14.398 1.00 87.19 438 ILE A N 1
ATOM 3210 C CA . ILE A 1 438 ? 19.041 16.169 -14.523 1.00 87.19 438 ILE A CA 1
ATOM 3211 C C . ILE A 1 438 ? 20.283 17.066 -14.586 1.00 87.19 438 ILE A C 1
ATOM 3213 O O . ILE A 1 438 ? 20.253 18.113 -15.235 1.00 87.19 438 ILE A O 1
ATOM 3217 N N . ASN A 1 439 ? 21.396 16.703 -13.942 1.00 88.88 439 ASN A N 1
ATOM 3218 C CA . ASN A 1 439 ? 22.660 17.431 -14.114 1.00 88.88 439 ASN A CA 1
ATOM 3219 C C . ASN A 1 439 ? 23.430 16.896 -15.334 1.00 88.88 439 ASN A C 1
ATOM 3221 O O . ASN A 1 439 ? 24.133 15.891 -15.254 1.00 88.88 439 ASN A O 1
ATOM 3225 N N . TRP A 1 440 ? 23.283 17.572 -16.473 1.00 93.31 440 TRP A N 1
ATOM 3226 C CA . TRP A 1 440 ? 23.878 17.154 -17.743 1.00 93.31 440 TRP A CA 1
ATOM 3227 C C . TRP A 1 440 ? 25.347 17.580 -17.884 1.00 93.31 440 TRP A C 1
ATOM 3229 O O . TRP A 1 440 ? 25.651 18.767 -18.039 1.00 93.31 440 TRP A O 1
ATOM 3239 N N . ILE A 1 441 ? 26.258 16.606 -17.945 1.00 95.06 441 ILE A N 1
ATOM 3240 C CA . ILE A 1 441 ? 27.659 16.812 -18.340 1.00 95.06 441 ILE A CA 1
ATOM 3241 C C . ILE A 1 441 ? 27.793 16.466 -19.824 1.00 95.06 441 ILE A C 1
ATOM 3243 O O . ILE A 1 441 ? 27.634 15.314 -20.213 1.00 95.06 441 ILE A O 1
ATOM 3247 N N . VAL A 1 442 ? 28.094 17.451 -20.676 1.00 95.44 442 VAL A N 1
ATOM 3248 C CA . VAL A 1 442 ? 28.222 17.225 -22.126 1.00 95.44 442 VAL A CA 1
ATOM 3249 C C . VAL A 1 442 ? 29.681 17.212 -22.564 1.00 95.44 442 VAL A C 1
ATOM 3251 O O . VAL A 1 442 ? 30.387 18.217 -22.446 1.00 95.44 442 VAL A O 1
ATOM 3254 N N . LEU A 1 443 ? 30.106 16.095 -23.152 1.00 95.19 443 LEU A N 1
ATOM 3255 C CA . LEU A 1 443 ? 31.464 15.868 -23.639 1.00 95.19 443 LEU A CA 1
ATOM 3256 C C . LEU A 1 443 ? 31.471 15.696 -25.161 1.00 95.19 443 LEU A C 1
ATOM 3258 O O . LEU A 1 443 ? 30.577 15.078 -25.733 1.00 95.19 443 LEU A O 1
ATOM 3262 N N . THR A 1 444 ? 32.506 16.198 -25.839 1.00 93.75 444 THR A N 1
ATOM 3263 C CA . THR A 1 444 ? 32.720 15.931 -27.279 1.00 93.75 444 THR A CA 1
ATOM 3264 C C . THR A 1 444 ? 34.081 15.312 -27.609 1.00 93.75 444 THR A C 1
ATOM 3266 O O . THR A 1 444 ? 34.366 15.005 -28.768 1.00 93.75 444 THR A O 1
ATOM 3269 N N . GLY A 1 445 ? 34.929 15.123 -26.597 1.00 90.31 445 GLY A N 1
ATOM 3270 C CA . GLY A 1 445 ? 36.251 14.509 -26.705 1.00 90.31 445 GLY A CA 1
ATOM 3271 C C . GLY A 1 445 ? 36.336 13.191 -25.940 1.00 90.31 445 GLY A C 1
ATOM 3272 O O . GLY A 1 445 ? 35.333 12.498 -25.763 1.00 90.31 445 GLY A O 1
ATOM 3273 N N . ASP A 1 446 ? 37.544 12.862 -25.494 1.00 93.38 446 ASP A N 1
ATOM 3274 C CA . ASP A 1 446 ? 37.801 11.707 -24.633 1.00 93.38 446 ASP A CA 1
ATOM 3275 C C . ASP A 1 446 ? 37.225 11.959 -23.231 1.00 93.38 446 ASP A C 1
ATOM 3277 O O . ASP A 1 446 ? 37.392 13.064 -22.709 1.00 93.38 446 ASP A O 1
ATOM 3281 N N . LEU A 1 447 ? 36.554 10.962 -22.645 1.00 95.69 447 LEU A N 1
ATOM 3282 C CA . LEU A 1 447 ? 36.075 11.033 -21.258 1.00 95.69 447 LEU A CA 1
ATOM 3283 C C . LEU A 1 447 ? 37.184 10.686 -20.248 1.00 95.69 447 LEU A C 1
ATOM 3285 O O . LEU A 1 447 ? 38.191 10.059 -20.591 1.00 95.69 447 LEU A O 1
ATOM 3289 N N . THR A 1 448 ? 36.998 11.079 -18.994 1.00 95.31 448 THR A N 1
ATOM 3290 C CA . THR A 1 448 ? 37.894 10.765 -17.874 1.00 95.31 448 THR A CA 1
ATOM 3291 C C . THR A 1 448 ? 37.111 10.235 -16.672 1.00 95.31 448 THR A C 1
ATOM 3293 O O . THR A 1 448 ? 35.892 10.356 -16.631 1.00 95.31 448 THR A O 1
ATOM 3296 N N . ALA A 1 449 ? 37.802 9.637 -15.693 1.00 92.94 449 ALA A N 1
ATOM 3297 C CA . ALA A 1 449 ? 37.164 9.173 -14.456 1.00 92.94 449 ALA A CA 1
ATOM 3298 C C . ALA A 1 449 ? 36.484 10.333 -13.701 1.00 92.94 449 ALA A C 1
ATOM 3300 O O . ALA A 1 449 ? 35.319 10.215 -13.352 1.00 92.94 449 ALA A O 1
ATOM 3301 N N . ASP A 1 450 ? 37.154 11.491 -13.602 1.00 92.50 450 ASP A N 1
ATOM 3302 C CA . ASP A 1 450 ? 36.609 12.728 -13.022 1.00 92.50 450 ASP A CA 1
ATOM 3303 C C . ASP A 1 450 ? 35.286 13.199 -13.684 1.00 92.50 450 ASP A C 1
ATOM 3305 O O . ASP A 1 450 ? 34.545 13.970 -13.078 1.00 92.50 450 ASP A O 1
ATOM 3309 N N . ASP A 1 451 ? 34.981 12.783 -14.926 1.00 94.06 451 ASP A N 1
ATOM 3310 C CA . ASP A 1 451 ? 33.699 13.090 -15.586 1.00 94.06 451 ASP A CA 1
ATOM 3311 C C . ASP A 1 451 ? 32.563 12.127 -15.167 1.00 94.06 451 ASP A C 1
ATOM 3313 O O . ASP A 1 451 ? 31.397 12.430 -15.415 1.00 94.06 451 ASP A O 1
ATOM 3317 N N . LEU A 1 452 ? 32.895 10.978 -14.561 1.00 95.38 452 LEU A N 1
ATOM 3318 C CA . LEU A 1 452 ? 31.984 9.898 -14.154 1.00 95.38 452 LEU A CA 1
ATOM 3319 C C . LEU A 1 452 ? 31.793 9.761 -12.628 1.00 95.38 452 LEU A C 1
ATOM 3321 O O . LEU A 1 452 ? 30.871 9.051 -12.236 1.00 95.38 452 LEU A O 1
ATOM 3325 N N . ASP A 1 453 ? 32.606 10.426 -11.792 1.00 83.31 453 ASP A N 1
ATOM 3326 C CA . ASP A 1 453 ? 32.661 10.267 -10.316 1.00 83.31 453 ASP A CA 1
ATOM 3327 C C . ASP A 1 453 ? 31.279 10.210 -9.612 1.00 83.31 453 ASP A C 1
ATOM 3329 O O . ASP A 1 453 ? 31.101 9.426 -8.685 1.00 83.31 453 ASP A O 1
ATOM 3333 N N . ASP A 1 454 ? 30.294 11.003 -10.059 1.00 85.44 454 ASP A N 1
ATOM 3334 C CA . ASP A 1 454 ? 28.918 11.033 -9.515 1.00 85.44 454 ASP A CA 1
ATOM 3335 C C . ASP A 1 454 ? 27.844 10.609 -10.550 1.00 85.44 454 ASP A C 1
ATOM 3337 O O . ASP A 1 454 ? 26.642 10.781 -10.332 1.00 85.44 454 ASP A O 1
ATOM 3341 N N . ALA A 1 455 ? 28.249 10.089 -11.714 1.00 93.00 455 ALA A N 1
ATOM 3342 C CA . ALA A 1 455 ? 27.334 9.726 -12.794 1.00 93.00 455 ALA A CA 1
ATOM 3343 C C . ALA A 1 455 ? 26.507 8.478 -12.446 1.00 93.00 455 ALA A C 1
ATOM 3345 O O . ALA A 1 455 ? 27.060 7.428 -12.106 1.00 93.00 455 ALA A O 1
ATOM 3346 N N . ALA A 1 456 ? 25.185 8.584 -12.608 1.00 92.50 456 ALA A N 1
ATOM 3347 C CA . ALA A 1 456 ? 24.269 7.440 -12.633 1.00 92.50 456 ALA A CA 1
ATOM 3348 C C . ALA A 1 456 ? 24.178 6.839 -14.047 1.00 92.50 456 ALA A C 1
ATOM 3350 O O . ALA A 1 456 ? 24.016 5.631 -14.221 1.00 92.50 456 ALA A O 1
ATOM 3351 N N . MET A 1 457 ? 24.340 7.686 -15.075 1.00 96.81 457 MET A N 1
ATOM 3352 C CA . MET A 1 457 ? 24.208 7.279 -16.470 1.00 96.81 457 MET A CA 1
ATOM 3353 C C . MET A 1 457 ? 25.256 7.914 -17.391 1.00 96.81 457 MET A C 1
ATOM 3355 O O . MET A 1 457 ? 25.560 9.105 -17.288 1.00 96.81 457 MET A O 1
ATOM 3359 N N . LEU A 1 458 ? 25.740 7.128 -18.355 1.00 97.88 458 LEU A N 1
ATOM 3360 C CA . LEU A 1 458 ? 26.576 7.567 -19.473 1.00 97.88 458 LEU A CA 1
ATOM 3361 C C . LEU A 1 458 ? 25.873 7.242 -20.795 1.00 97.88 458 LEU A C 1
ATOM 3363 O O . LEU A 1 458 ? 25.658 6.078 -21.110 1.00 97.88 458 LEU A O 1
ATOM 3367 N N . ILE A 1 459 ? 25.577 8.254 -21.607 1.00 97.00 459 ILE A N 1
ATOM 3368 C CA . ILE A 1 459 ? 25.120 8.094 -22.991 1.00 97.00 459 ILE A CA 1
ATOM 3369 C C . ILE A 1 459 ? 26.299 8.409 -23.914 1.00 97.00 459 ILE A C 1
ATOM 3371 O O . ILE A 1 459 ? 26.763 9.552 -23.948 1.00 97.00 459 ILE A O 1
ATOM 3375 N N . SER A 1 460 ? 26.802 7.422 -24.662 1.00 94.75 460 SER A N 1
ATOM 3376 C CA . SER A 1 460 ? 27.954 7.589 -25.561 1.00 94.75 460 SER A CA 1
ATOM 3377 C C . SER A 1 460 ? 27.580 7.349 -27.025 1.00 94.75 460 SER A C 1
ATOM 3379 O O . SER A 1 460 ? 27.138 6.266 -27.416 1.00 94.75 460 SER A O 1
ATOM 3381 N N . VAL A 1 461 ? 27.794 8.385 -27.840 1.00 91.50 461 VAL A N 1
ATOM 3382 C CA . VAL A 1 461 ? 27.480 8.448 -29.271 1.00 91.50 461 VAL A CA 1
ATOM 3383 C C . VAL A 1 461 ? 28.738 8.815 -30.063 1.00 91.50 461 VAL A C 1
ATOM 3385 O O . VAL A 1 461 ? 29.341 9.875 -29.859 1.00 91.50 461 VAL A O 1
ATOM 3388 N N . LEU A 1 462 ? 29.124 7.976 -31.028 1.00 89.94 462 LEU A N 1
ATOM 3389 C CA . LEU A 1 462 ? 30.246 8.240 -31.935 1.00 89.94 462 LEU A CA 1
ATOM 3390 C C . LEU A 1 462 ? 29.826 9.159 -33.093 1.00 89.94 462 LEU A C 1
ATOM 3392 O O . LEU A 1 462 ? 29.419 8.698 -34.152 1.00 89.94 462 LEU A O 1
ATOM 3396 N N . SER A 1 463 ? 29.974 10.478 -32.965 1.00 87.06 463 SER A N 1
ATOM 3397 C CA . SER A 1 463 ? 29.598 11.401 -34.053 1.00 87.06 463 SER A CA 1
ATOM 3398 C C . SER A 1 463 ? 30.576 11.388 -35.236 1.00 87.06 463 SER A C 1
ATOM 3400 O O . SER A 1 463 ? 30.154 11.504 -36.389 1.00 87.06 463 SER A O 1
ATOM 3402 N N . ASP A 1 464 ? 31.872 11.173 -34.993 1.00 85.62 464 ASP A N 1
ATOM 3403 C CA . ASP A 1 464 ? 32.888 11.018 -36.044 1.00 85.62 464 ASP A CA 1
ATOM 3404 C C . ASP A 1 464 ? 33.475 9.599 -36.048 1.00 85.62 464 ASP A C 1
ATOM 3406 O O . ASP A 1 464 ? 34.164 9.177 -35.127 1.00 85.62 464 ASP A O 1
ATOM 3410 N N . LYS A 1 465 ? 33.263 8.878 -37.148 1.00 86.19 465 LYS A N 1
ATOM 3411 C CA . LYS A 1 465 ? 33.806 7.536 -37.429 1.00 86.19 465 LYS A CA 1
ATOM 3412 C C . LYS A 1 465 ? 35.337 7.425 -37.492 1.00 86.19 465 LYS A C 1
ATOM 3414 O O . LYS A 1 465 ? 35.860 6.342 -37.728 1.00 86.19 465 LYS A O 1
ATOM 3419 N N . ALA A 1 466 ? 36.069 8.536 -37.405 1.00 87.06 466 ALA A N 1
ATOM 3420 C CA . ALA A 1 466 ? 37.522 8.518 -37.235 1.00 87.06 466 ALA A CA 1
ATOM 3421 C C . ALA A 1 466 ? 37.958 8.459 -35.757 1.00 87.06 466 ALA A C 1
ATOM 3423 O O . ALA A 1 466 ? 39.160 8.379 -35.495 1.00 87.06 466 ALA A O 1
ATOM 3424 N N . GLN A 1 467 ? 37.013 8.529 -34.812 1.00 90.00 467 GLN A N 1
ATOM 3425 C CA . GLN A 1 467 ? 37.267 8.402 -33.379 1.00 90.00 467 GLN A CA 1
ATOM 3426 C C . GLN A 1 467 ? 37.328 6.934 -32.944 1.00 90.00 467 GLN A C 1
ATOM 3428 O O . GLN A 1 467 ? 36.797 6.045 -33.601 1.00 90.00 467 GLN A O 1
ATOM 3433 N N . SER A 1 468 ? 37.969 6.703 -31.803 1.00 91.62 468 SER A N 1
ATOM 3434 C CA . SER A 1 468 ? 38.045 5.414 -31.115 1.00 91.62 468 SER A CA 1
ATOM 3435 C C . SER A 1 468 ? 38.134 5.665 -29.617 1.00 91.62 468 SER A C 1
ATOM 3437 O O . SER A 1 468 ? 38.748 6.658 -29.216 1.00 91.62 468 SER A O 1
ATOM 3439 N N . TYR A 1 469 ? 37.596 4.772 -28.794 1.00 94.69 469 TYR A N 1
ATOM 3440 C CA . TYR A 1 469 ? 37.804 4.823 -27.349 1.00 94.69 469 TYR A CA 1
ATOM 3441 C C . TYR A 1 469 ? 39.262 4.490 -27.008 1.00 94.69 469 TYR A C 1
ATOM 3443 O O . TYR A 1 469 ? 39.875 3.600 -27.601 1.00 94.69 469 TYR A O 1
ATOM 3451 N N . SER A 1 470 ? 39.854 5.260 -26.100 1.00 95.38 470 SER A N 1
ATOM 3452 C CA . SER A 1 470 ? 41.209 5.017 -25.606 1.00 95.38 470 SER A CA 1
ATOM 3453 C C . SER A 1 470 ? 41.215 4.033 -24.430 1.00 95.38 470 SER A C 1
ATOM 3455 O O . SER A 1 470 ? 40.237 3.922 -23.699 1.00 95.38 470 SER A O 1
ATOM 3457 N N . GLU A 1 471 ? 42.353 3.373 -24.188 1.00 96.38 471 GLU A N 1
ATOM 3458 C CA . GLU A 1 471 ? 42.556 2.471 -23.035 1.00 96.38 471 GLU A CA 1
ATOM 3459 C C . GLU A 1 471 ? 42.210 3.150 -21.692 1.00 96.38 471 GLU A C 1
ATOM 3461 O O . GLU A 1 471 ? 41.719 2.498 -20.776 1.00 96.38 471 GLU A O 1
ATOM 3466 N N . ALA A 1 472 ? 42.407 4.470 -21.584 1.00 97.06 472 ALA A N 1
ATOM 3467 C CA . ALA A 1 472 ? 42.043 5.249 -20.401 1.00 97.06 472 ALA A CA 1
ATOM 3468 C C . ALA A 1 472 ? 40.525 5.476 -20.265 1.00 97.06 472 ALA A C 1
ATOM 3470 O O . ALA A 1 472 ? 40.015 5.397 -19.154 1.00 97.06 472 ALA A O 1
ATOM 3471 N N . GLU A 1 473 ? 39.807 5.712 -21.369 1.00 97.31 473 GLU A N 1
ATOM 3472 C CA . GLU A 1 473 ? 38.338 5.819 -21.364 1.00 97.31 473 GLU A CA 1
ATOM 3473 C C . GLU A 1 473 ? 37.690 4.478 -21.020 1.00 97.31 473 GLU A C 1
ATOM 3475 O O . GLU A 1 473 ? 36.818 4.419 -20.163 1.00 97.31 473 GLU A O 1
ATOM 3480 N N . VAL A 1 474 ? 38.167 3.393 -21.637 1.00 97.75 474 VAL A N 1
ATOM 3481 C CA . VAL A 1 474 ? 37.711 2.024 -21.355 1.00 97.75 474 VAL A CA 1
ATOM 3482 C C . VAL A 1 474 ? 37.969 1.642 -19.896 1.00 97.75 474 VAL A C 1
ATOM 3484 O O . VAL A 1 474 ? 37.124 1.003 -19.274 1.00 97.75 474 VAL A O 1
ATOM 3487 N N . THR A 1 475 ? 39.111 2.050 -19.330 1.00 98.06 475 THR A N 1
ATOM 3488 C CA . THR A 1 475 ? 39.395 1.851 -17.898 1.00 98.06 475 THR A CA 1
ATOM 3489 C C . THR A 1 475 ? 38.422 2.655 -17.035 1.00 98.06 475 THR A C 1
ATOM 3491 O O . THR A 1 475 ? 37.845 2.086 -16.122 1.00 98.06 475 THR A O 1
ATOM 3494 N N . ALA A 1 476 ? 38.180 3.934 -17.347 1.00 98.00 476 ALA A N 1
ATOM 3495 C CA . ALA A 1 476 ? 37.253 4.772 -16.584 1.00 98.00 476 ALA A CA 1
ATOM 3496 C C . ALA A 1 476 ? 35.807 4.243 -16.615 1.00 98.00 476 ALA A C 1
ATOM 3498 O O . ALA A 1 476 ? 35.156 4.222 -15.577 1.00 98.00 476 ALA A O 1
ATOM 3499 N N . ILE A 1 477 ? 35.323 3.768 -17.771 1.00 98.19 477 ILE A N 1
ATOM 3500 C CA . ILE A 1 477 ? 33.992 3.148 -17.880 1.00 98.19 477 ILE A CA 1
ATOM 3501 C C . ILE A 1 477 ? 33.928 1.854 -17.057 1.00 98.19 477 ILE A C 1
ATOM 3503 O O . ILE A 1 477 ? 32.965 1.657 -16.327 1.00 98.19 477 ILE A O 1
ATOM 3507 N N . ASN A 1 478 ? 34.936 0.980 -17.147 1.00 97.88 478 ASN A N 1
ATOM 3508 C CA . ASN A 1 478 ? 34.951 -0.273 -16.385 1.00 97.88 478 ASN A CA 1
ATOM 3509 C C . ASN A 1 478 ? 35.057 -0.043 -14.870 1.00 97.88 478 ASN A C 1
ATOM 3511 O O . ASN A 1 478 ? 34.312 -0.670 -14.124 1.00 97.88 478 ASN A O 1
ATOM 3515 N N . ASP A 1 479 ? 35.933 0.862 -14.420 1.00 97.56 479 ASP A N 1
ATOM 3516 C CA . ASP A 1 479 ? 36.075 1.219 -13.002 1.00 97.56 479 ASP A CA 1
ATOM 3517 C C . ASP A 1 479 ? 34.751 1.794 -12.449 1.00 97.56 479 ASP A C 1
ATOM 3519 O O . ASP A 1 479 ? 34.356 1.449 -11.339 1.00 97.56 479 ASP A O 1
ATOM 3523 N N . TRP A 1 480 ? 34.034 2.604 -13.243 1.00 97.31 480 TRP A N 1
ATOM 3524 C CA . TRP A 1 480 ? 32.715 3.159 -12.907 1.00 97.31 480 TRP A CA 1
ATOM 3525 C C . TRP A 1 480 ? 31.606 2.094 -12.875 1.00 97.31 480 TRP A C 1
ATOM 3527 O O . TRP A 1 480 ? 30.834 2.045 -11.921 1.00 97.31 480 TRP A O 1
ATOM 3537 N N . LEU A 1 481 ? 31.548 1.187 -13.859 1.00 96.31 481 LEU A N 1
ATOM 3538 C CA . LEU A 1 481 ? 30.628 0.038 -13.842 1.00 96.31 481 LEU A CA 1
ATOM 3539 C C . LEU A 1 481 ? 30.932 -0.928 -12.677 1.00 96.31 481 LEU A C 1
ATOM 3541 O O . LEU A 1 481 ? 30.029 -1.588 -12.167 1.00 96.31 481 LEU A O 1
ATOM 3545 N N . ASP A 1 482 ? 32.181 -1.042 -12.220 1.00 95.06 482 ASP A N 1
ATOM 3546 C CA . ASP A 1 482 ? 32.544 -1.864 -11.055 1.00 95.06 482 ASP A CA 1
ATOM 3547 C C . ASP A 1 482 ? 32.000 -1.313 -9.716 1.00 95.06 482 ASP A C 1
ATOM 3549 O O . ASP A 1 482 ? 31.989 -2.052 -8.729 1.00 95.06 482 ASP A O 1
ATOM 3553 N N . GLU A 1 483 ? 31.497 -0.071 -9.672 1.00 91.81 483 GLU A N 1
ATOM 3554 C CA . GLU A 1 483 ? 30.800 0.495 -8.503 1.00 91.81 483 GLU A CA 1
ATOM 3555 C C . GLU A 1 483 ? 29.381 -0.066 -8.314 1.00 91.81 483 GLU A C 1
ATOM 3557 O O . GLU A 1 483 ? 28.921 -0.177 -7.176 1.00 91.81 483 GLU A O 1
ATOM 3562 N N . GLY A 1 484 ? 28.715 -0.444 -9.412 1.00 89.06 484 GLY A N 1
ATOM 3563 C CA . GLY A 1 484 ? 27.305 -0.846 -9.439 1.00 89.06 484 GLY A CA 1
ATOM 3564 C C . GLY A 1 484 ? 26.312 0.325 -9.490 1.00 89.06 484 GLY A C 1
ATOM 3565 O O . GLY A 1 484 ? 26.678 1.484 -9.273 1.00 89.06 484 GLY A O 1
ATOM 3566 N N . GLY A 1 485 ? 25.048 0.022 -9.789 1.00 88.50 485 GLY A N 1
ATOM 3567 C CA . GLY A 1 485 ? 23.966 1.007 -9.925 1.00 88.50 485 GLY A CA 1
ATOM 3568 C C . GLY A 1 485 ? 24.071 1.896 -11.172 1.00 88.50 485 GLY A C 1
ATOM 3569 O O . GLY A 1 485 ? 23.631 3.046 -11.127 1.00 88.50 485 GLY A O 1
ATOM 3570 N N . LYS A 1 486 ? 24.733 1.442 -12.250 1.00 94.31 486 LYS A N 1
ATOM 3571 C CA . LYS A 1 486 ? 25.115 2.286 -13.401 1.00 94.31 486 LYS A CA 1
ATOM 3572 C C . LYS A 1 486 ? 24.431 1.883 -14.705 1.00 94.31 486 LYS A C 1
ATOM 3574 O O . LYS A 1 486 ? 24.445 0.719 -15.099 1.00 94.31 486 LYS A O 1
ATOM 3579 N N . THR A 1 487 ? 23.950 2.868 -15.463 1.00 97.31 487 THR A N 1
ATOM 3580 C CA . THR A 1 487 ? 23.405 2.645 -16.816 1.00 97.31 487 THR A CA 1
ATOM 3581 C C . THR A 1 487 ? 24.297 3.247 -17.899 1.00 97.31 487 THR A C 1
ATOM 3583 O O . THR A 1 487 ? 24.475 4.463 -17.963 1.00 97.31 487 THR A O 1
ATOM 3586 N N . ILE A 1 488 ? 24.806 2.431 -18.822 1.00 97.62 488 ILE A N 1
ATOM 3587 C CA . ILE A 1 488 ? 25.457 2.915 -20.045 1.00 97.62 488 ILE A CA 1
ATOM 3588 C C . ILE A 1 488 ? 24.534 2.727 -21.254 1.00 97.62 488 ILE A C 1
ATOM 3590 O O . ILE A 1 488 ? 24.108 1.617 -21.555 1.00 97.62 488 ILE A O 1
ATOM 3594 N N . TRP A 1 489 ? 24.232 3.815 -21.963 1.00 97.38 489 TRP A N 1
ATOM 3595 C CA . TRP A 1 489 ? 23.521 3.793 -23.242 1.00 97.38 489 TRP A CA 1
ATOM 3596 C C . TRP A 1 489 ? 24.517 4.034 -24.370 1.00 97.38 489 TRP A C 1
ATOM 3598 O O . TRP A 1 489 ? 25.101 5.110 -24.516 1.00 97.38 489 TRP A O 1
ATOM 3608 N N . LEU A 1 490 ? 24.725 2.994 -25.164 1.00 95.44 490 LEU A N 1
ATOM 3609 C CA . LEU A 1 490 ? 25.603 2.982 -26.316 1.00 95.44 490 LEU A CA 1
ATOM 3610 C C . LEU A 1 490 ? 24.773 3.072 -27.597 1.00 95.44 490 LEU A C 1
ATOM 3612 O O . LEU A 1 490 ? 23.868 2.271 -27.822 1.00 95.44 490 LEU A O 1
ATOM 3616 N N . ALA A 1 491 ? 25.108 4.038 -28.451 1.00 88.75 491 ALA A N 1
ATOM 3617 C CA . ALA A 1 491 ? 24.529 4.149 -29.784 1.00 88.75 491 ALA A CA 1
ATOM 3618 C C . ALA A 1 491 ? 25.409 3.436 -30.815 1.00 88.75 491 ALA A C 1
ATOM 3620 O O . ALA A 1 491 ? 26.569 3.802 -31.033 1.00 88.75 491 ALA A O 1
ATOM 3621 N N . GLY A 1 492 ? 24.836 2.430 -31.464 1.00 78.25 492 GLY A N 1
ATOM 3622 C CA . GLY A 1 492 ? 25.250 1.984 -32.781 1.00 78.25 492 GLY A CA 1
ATOM 3623 C C . GLY A 1 492 ? 24.917 3.016 -33.857 1.00 78.25 492 GLY A C 1
ATOM 3624 O O . GLY A 1 492 ? 24.358 4.081 -33.600 1.00 78.25 492 GLY A O 1
ATOM 3625 N N . ASP A 1 493 ? 25.280 2.678 -35.085 1.00 79.00 493 ASP A N 1
ATOM 3626 C CA . ASP A 1 493 ? 24.844 3.383 -36.282 1.00 79.00 493 ASP A CA 1
ATOM 3627 C C . ASP A 1 493 ? 24.584 2.328 -37.356 1.00 79.00 493 ASP A C 1
ATOM 3629 O O . ASP A 1 493 ? 25.171 1.239 -37.345 1.00 79.00 493 ASP A O 1
ATOM 3633 N N . SER A 1 494 ? 23.709 2.679 -38.281 1.00 74.12 494 SER A N 1
ATOM 3634 C CA . SER A 1 494 ? 23.403 1.941 -39.492 1.00 74.12 494 SER A CA 1
ATOM 3635 C C . SER A 1 494 ? 24.644 1.588 -40.322 1.00 74.12 494 SER A C 1
ATOM 3637 O O . SER A 1 494 ? 25.684 2.258 -40.295 1.00 74.12 494 SER A O 1
ATOM 3639 N N . ASP A 1 495 ? 24.507 0.597 -41.204 1.00 72.88 495 ASP A N 1
ATOM 3640 C CA . ASP A 1 495 ? 25.529 0.349 -42.221 1.00 72.88 495 ASP A CA 1
ATOM 3641 C C . ASP A 1 495 ? 25.560 1.437 -43.327 1.00 72.88 495 ASP A C 1
ATOM 3643 O O . ASP A 1 495 ? 26.437 1.435 -44.201 1.00 72.88 495 ASP A O 1
ATOM 3647 N N . TYR A 1 496 ? 24.622 2.391 -43.305 1.00 77.44 496 TYR A N 1
ATOM 3648 C CA . TYR A 1 496 ? 24.296 3.230 -44.449 1.00 77.44 496 TYR A CA 1
ATOM 3649 C C . TYR A 1 496 ? 25.484 4.081 -44.915 1.00 77.44 496 TYR A C 1
ATOM 3651 O O . TYR A 1 496 ? 26.064 4.890 -44.193 1.00 77.44 496 TYR A O 1
ATOM 3659 N N . GLY A 1 497 ? 25.840 3.940 -46.194 1.00 82.38 497 GLY A N 1
ATOM 3660 C CA . GLY A 1 497 ? 26.772 4.811 -46.912 1.00 82.38 497 GLY A CA 1
ATOM 3661 C C . GLY A 1 497 ? 28.233 4.758 -46.447 1.00 82.38 497 GLY A C 1
ATOM 3662 O O . GLY A 1 497 ? 29.114 4.353 -47.206 1.00 82.38 497 GLY A O 1
ATOM 3663 N N . SER A 1 498 ? 28.530 5.283 -45.262 1.00 82.88 498 SER A N 1
ATOM 3664 C CA . SER A 1 498 ? 29.882 5.299 -44.693 1.00 82.88 498 SER A CA 1
ATOM 3665 C C . SER A 1 498 ? 29.913 5.289 -43.168 1.00 82.88 498 SER A C 1
ATOM 3667 O O . SER A 1 498 ? 30.957 5.605 -42.588 1.00 82.88 498 SER A O 1
ATOM 3669 N N . ASP A 1 499 ? 28.762 5.008 -42.572 1.00 82.81 499 ASP A N 1
ATOM 3670 C CA . ASP A 1 499 ? 28.488 5.107 -41.149 1.00 82.81 499 ASP A CA 1
ATOM 3671 C C . ASP A 1 499 ? 28.727 3.748 -40.452 1.00 82.81 499 ASP A C 1
ATOM 3673 O O . ASP A 1 499 ? 29.246 3.733 -39.337 1.00 82.81 499 ASP A O 1
ATOM 3677 N N . TYR A 1 500 ? 28.679 2.644 -41.224 1.00 85.25 500 TYR A N 1
ATOM 3678 C CA . TYR A 1 500 ? 29.206 1.306 -40.883 1.00 85.25 500 TYR A CA 1
ATOM 3679 C C . TYR A 1 500 ? 30.617 1.295 -40.264 1.00 85.25 500 TYR A C 1
ATOM 3681 O O . TYR A 1 500 ? 30.983 0.382 -39.533 1.00 85.25 500 TYR A O 1
ATOM 3689 N N . LEU A 1 501 ? 31.437 2.318 -40.535 1.00 88.12 501 LEU A N 1
ATOM 3690 C CA . LEU A 1 501 ? 32.777 2.469 -39.957 1.00 88.12 501 LEU A CA 1
ATOM 3691 C C . LEU A 1 501 ? 32.765 2.736 -38.436 1.00 88.12 501 LEU A C 1
ATOM 3693 O O . LEU A 1 501 ? 33.828 2.707 -37.818 1.00 88.12 501 LEU A O 1
ATOM 3697 N N . ARG A 1 502 ? 31.595 2.999 -37.837 1.00 89.38 502 ARG A N 1
ATOM 3698 C CA . ARG A 1 502 ? 31.391 3.098 -36.383 1.00 89.38 502 ARG A CA 1
ATOM 3699 C C . ARG A 1 502 ? 31.145 1.736 -35.726 1.00 89.38 502 ARG A C 1
ATOM 3701 O O . ARG A 1 502 ? 31.574 1.555 -34.591 1.00 89.38 502 ARG A O 1
ATOM 3708 N N . ILE A 1 503 ? 30.532 0.785 -36.441 1.00 91.50 503 ILE A N 1
ATOM 3709 C CA . ILE A 1 503 ? 30.053 -0.508 -35.914 1.00 91.50 503 ILE A CA 1
ATOM 3710 C C . ILE A 1 503 ? 31.178 -1.285 -35.217 1.00 91.50 503 ILE A C 1
ATOM 3712 O O . ILE A 1 503 ? 31.061 -1.603 -34.037 1.00 91.50 503 ILE A O 1
ATOM 3716 N N . ASP A 1 504 ? 32.310 -1.503 -35.897 1.00 92.12 504 ASP A N 1
ATOM 3717 C CA . ASP A 1 504 ? 33.487 -2.175 -35.319 1.00 92.12 504 ASP A CA 1
ATOM 3718 C C . ASP A 1 504 ? 34.014 -1.478 -34.048 1.00 92.12 504 ASP A C 1
ATOM 3720 O O . ASP A 1 504 ? 34.463 -2.141 -33.115 1.00 92.12 504 ASP A O 1
ATOM 3724 N N . THR A 1 505 ? 33.959 -0.143 -33.991 1.00 93.25 505 THR A N 1
ATOM 3725 C CA . THR A 1 505 ? 34.436 0.636 -32.832 1.00 93.25 505 THR A CA 1
ATOM 3726 C C . THR A 1 505 ? 33.484 0.502 -31.646 1.00 93.25 505 THR A C 1
ATOM 3728 O O . THR A 1 505 ? 33.938 0.374 -30.510 1.00 93.25 505 THR A O 1
ATOM 3731 N N . GLN A 1 506 ? 32.175 0.487 -31.908 1.00 93.94 506 GLN A N 1
ATOM 3732 C CA . GLN A 1 506 ? 31.152 0.312 -30.880 1.00 93.94 506 GLN A CA 1
ATOM 3733 C C . GLN A 1 506 ? 31.154 -1.118 -30.331 1.00 93.94 506 GLN A C 1
ATOM 3735 O O . GLN A 1 506 ? 31.165 -1.318 -29.119 1.00 93.94 506 GLN A O 1
ATOM 3740 N N . ASN A 1 507 ? 31.248 -2.112 -31.218 1.00 95.44 507 ASN A N 1
ATOM 3741 C CA . ASN A 1 507 ? 31.374 -3.525 -30.866 1.00 95.44 507 ASN A CA 1
ATOM 3742 C C . ASN A 1 507 ? 32.655 -3.824 -30.073 1.00 95.44 507 ASN A C 1
ATOM 3744 O O . ASN A 1 507 ? 32.624 -4.671 -29.182 1.00 95.44 507 ASN A O 1
ATOM 3748 N N . ALA A 1 508 ? 33.757 -3.120 -30.356 1.00 95.81 508 ALA A N 1
ATOM 3749 C CA . ALA A 1 508 ? 34.980 -3.212 -29.562 1.00 95.81 508 ALA A CA 1
ATOM 3750 C C . ALA A 1 508 ? 34.793 -2.650 -28.143 1.00 95.81 508 ALA A C 1
ATOM 3752 O O . ALA A 1 508 ? 35.207 -3.307 -27.195 1.00 95.81 508 ALA A O 1
ATOM 3753 N N . LEU A 1 509 ? 34.121 -1.499 -27.973 1.00 96.38 509 LEU A N 1
ATOM 3754 C CA . LEU A 1 509 ? 33.800 -0.987 -26.634 1.00 96.38 509 LEU A CA 1
ATOM 3755 C C . LEU A 1 509 ? 32.890 -1.958 -25.868 1.00 96.38 509 LEU A C 1
ATOM 3757 O O . LEU A 1 509 ? 33.168 -2.247 -24.710 1.00 96.38 509 LEU A O 1
ATOM 3761 N N . LEU A 1 510 ? 31.847 -2.490 -26.514 1.00 97.62 510 LEU A N 1
ATOM 3762 C CA . LEU A 1 510 ? 30.948 -3.491 -25.928 1.00 97.62 510 LEU A CA 1
ATOM 3763 C C . LEU A 1 510 ? 31.713 -4.747 -25.465 1.00 97.62 510 LEU A C 1
ATOM 3765 O O . LEU A 1 510 ? 31.453 -5.253 -24.377 1.00 97.62 510 LEU A O 1
ATOM 3769 N N . GLU A 1 511 ? 32.696 -5.226 -26.238 1.00 97.12 511 GLU A N 1
ATOM 3770 C CA . GLU A 1 511 ? 33.580 -6.327 -25.821 1.00 97.12 511 GLU A CA 1
ATOM 3771 C C . GLU A 1 511 ? 34.505 -5.939 -24.657 1.00 97.12 511 GLU A C 1
ATOM 3773 O O . GLU A 1 511 ? 34.644 -6.710 -23.707 1.00 97.12 511 GLU A O 1
ATOM 3778 N N . ASP A 1 512 ? 35.096 -4.744 -24.700 1.00 97.62 512 ASP A N 1
ATOM 3779 C CA . ASP A 1 512 ? 36.020 -4.237 -23.681 1.00 97.62 512 ASP A CA 1
ATOM 3780 C C . ASP A 1 512 ? 35.337 -3.917 -22.329 1.00 97.62 512 ASP A C 1
ATOM 3782 O O . ASP A 1 512 ? 36.014 -3.928 -21.299 1.00 97.62 512 ASP A O 1
ATOM 3786 N N . ILE A 1 513 ? 34.018 -3.666 -22.305 1.00 96.75 513 ILE A N 1
ATOM 3787 C CA . ILE A 1 513 ? 33.205 -3.563 -21.070 1.00 96.75 513 ILE A CA 1
ATOM 3788 C C . ILE A 1 513 ? 32.526 -4.885 -20.669 1.00 96.75 513 ILE A C 1
ATOM 3790 O O . ILE A 1 513 ? 31.765 -4.932 -19.707 1.00 96.75 513 ILE A O 1
ATOM 3794 N N . GLY A 1 514 ? 32.789 -5.976 -21.397 1.00 95.94 514 GLY A N 1
ATOM 3795 C CA . GLY A 1 514 ? 32.291 -7.318 -21.076 1.00 95.94 514 GLY A CA 1
ATOM 3796 C C . GLY A 1 514 ? 30.851 -7.628 -21.501 1.00 95.94 514 GLY A C 1
ATOM 3797 O O . GLY A 1 514 ? 30.408 -8.752 -21.270 1.00 95.94 514 GLY A O 1
ATOM 3798 N N . SER A 1 515 ? 30.158 -6.694 -22.155 1.00 97.69 515 SER A N 1
ATOM 3799 C CA . SER A 1 515 ? 28.806 -6.888 -22.694 1.00 97.69 515 SER A CA 1
ATOM 3800 C C . SER A 1 515 ? 28.779 -7.965 -23.789 1.00 97.69 515 SER A C 1
ATOM 3802 O O . SER A 1 515 ? 29.742 -8.134 -24.553 1.00 97.69 515 SER A O 1
ATOM 3804 N N . VAL A 1 516 ? 27.657 -8.677 -23.917 1.00 97.81 516 VAL A N 1
ATOM 3805 C CA . VAL A 1 516 ? 27.381 -9.624 -25.011 1.00 97.81 516 VAL A CA 1
ATOM 3806 C C . VAL A 1 516 ? 26.684 -8.979 -26.214 1.00 97.81 516 VAL A C 1
ATOM 3808 O O . VAL A 1 516 ? 26.767 -9.537 -27.309 1.00 97.81 516 VAL A O 1
ATOM 3811 N N . LEU A 1 517 ? 26.026 -7.827 -26.049 1.00 98.19 517 LEU A N 1
ATOM 3812 C CA . LEU A 1 517 ? 25.293 -7.118 -27.110 1.00 98.19 517 LEU A CA 1
ATOM 3813 C C . LEU A 1 517 ? 26.215 -6.596 -28.222 1.00 98.19 517 LEU A C 1
ATOM 3815 O O . LEU A 1 517 ? 27.300 -6.087 -27.952 1.00 98.19 517 LEU A O 1
ATOM 3819 N N . ARG A 1 518 ? 25.803 -6.700 -29.488 1.00 96.62 518 ARG A N 1
ATOM 3820 C CA . ARG A 1 518 ? 26.559 -6.227 -30.663 1.00 96.62 518 ARG A CA 1
ATOM 3821 C C . ARG A 1 518 ? 25.622 -5.644 -31.724 1.00 96.62 518 ARG A C 1
ATOM 3823 O O . ARG A 1 518 ? 24.469 -6.049 -31.834 1.00 96.62 518 ARG A O 1
ATOM 3830 N N . VAL A 1 519 ? 26.148 -4.731 -32.535 1.00 95.00 519 VAL A N 1
ATOM 3831 C CA . VAL A 1 519 ? 25.490 -4.191 -33.735 1.00 95.00 519 VAL A CA 1
ATOM 3832 C C . VAL A 1 519 ? 25.939 -4.995 -34.960 1.00 95.00 519 VAL A C 1
ATOM 3834 O O . VAL A 1 519 ? 27.137 -5.235 -35.142 1.00 95.00 519 VAL A O 1
ATOM 3837 N N . GLU A 1 520 ? 24.988 -5.411 -35.789 1.00 93.88 520 GLU A N 1
ATOM 3838 C CA . GLU A 1 520 ? 25.205 -6.114 -37.057 1.00 93.88 520 GLU A CA 1
ATOM 3839 C C . GLU A 1 520 ? 25.616 -5.168 -38.189 1.00 93.88 520 GLU A C 1
ATOM 3841 O O . GLU A 1 520 ? 25.290 -3.985 -38.198 1.00 93.88 520 GLU A O 1
ATOM 3846 N N . HIS A 1 521 ? 26.287 -5.709 -39.207 1.00 92.56 521 HIS A N 1
ATOM 3847 C CA . HIS A 1 521 ? 26.765 -4.952 -40.372 1.00 92.56 521 HIS A CA 1
ATOM 3848 C C . HIS A 1 521 ? 25.687 -4.692 -41.450 1.00 92.56 521 HIS A C 1
ATOM 3850 O O . HIS A 1 521 ? 25.974 -4.675 -42.648 1.00 92.56 521 HIS A O 1
ATOM 3856 N N . CYS A 1 522 ? 24.438 -4.472 -41.040 1.00 92.12 522 CYS A N 1
ATOM 3857 C CA . CYS A 1 522 ? 23.300 -4.179 -41.914 1.00 92.12 522 CYS A CA 1
ATOM 3858 C C . CYS A 1 522 ? 22.381 -3.107 -41.314 1.00 92.12 522 CYS A C 1
ATOM 3860 O O . CYS A 1 522 ? 22.421 -2.840 -40.115 1.00 92.12 522 CYS A O 1
ATOM 3862 N N . ALA A 1 523 ? 21.526 -2.518 -42.151 1.00 90.12 523 ALA A N 1
ATOM 3863 C CA . ALA A 1 523 ? 20.446 -1.635 -41.722 1.00 90.12 523 ALA A CA 1
ATOM 3864 C C . ALA A 1 523 ? 19.075 -2.295 -41.915 1.00 90.12 523 ALA A C 1
ATOM 3866 O O . ALA A 1 523 ? 18.793 -2.898 -42.960 1.00 90.12 523 ALA A O 1
ATOM 3867 N N . ALA A 1 524 ? 18.197 -2.113 -40.930 1.00 92.56 524 ALA A N 1
ATOM 3868 C CA . ALA A 1 524 ? 16.785 -2.426 -41.072 1.00 92.56 524 ALA A CA 1
ATOM 3869 C C . ALA A 1 524 ? 16.038 -1.280 -41.779 1.00 92.56 524 ALA A C 1
ATOM 3871 O O . ALA A 1 524 ? 16.190 -0.099 -41.454 1.00 92.56 524 ALA A O 1
ATOM 3872 N N . GLU A 1 525 ? 15.169 -1.634 -42.723 1.00 93.62 525 GLU A N 1
ATOM 3873 C CA . GLU A 1 525 ? 14.125 -0.753 -43.245 1.00 93.62 525 GLU A CA 1
ATOM 3874 C C . GLU A 1 525 ? 12.743 -1.315 -42.889 1.00 93.62 525 GLU A C 1
ATOM 3876 O O . GLU A 1 525 ? 12.569 -2.523 -42.784 1.00 93.62 525 GLU A O 1
ATOM 3881 N N . ASP A 1 526 ? 11.723 -0.466 -42.764 1.00 92.50 526 ASP A N 1
ATOM 3882 C CA . ASP A 1 526 ? 10.348 -0.912 -42.531 1.00 92.50 526 ASP A CA 1
ATOM 3883 C C . ASP A 1 526 ? 9.386 -0.242 -43.532 1.00 92.50 526 ASP A C 1
ATOM 3885 O O . ASP A 1 526 ? 9.129 0.959 -43.441 1.00 92.50 526 ASP A O 1
ATOM 3889 N N . PRO A 1 527 ? 8.814 -0.966 -44.510 1.00 91.38 527 PRO A N 1
ATOM 3890 C CA . PRO A 1 527 ? 7.899 -0.412 -45.506 1.00 91.38 527 PRO A CA 1
ATOM 3891 C C . PRO A 1 527 ? 6.530 0.011 -44.940 1.00 91.38 527 PRO A C 1
ATOM 3893 O O . PRO A 1 527 ? 5.789 0.706 -45.644 1.00 91.38 527 PRO A O 1
ATOM 3896 N N . VAL A 1 528 ? 6.189 -0.364 -43.702 1.00 89.12 528 VAL A N 1
ATOM 3897 C CA . VAL A 1 528 ? 4.902 -0.082 -43.042 1.00 89.12 528 VAL A CA 1
ATOM 3898 C C . VAL A 1 528 ? 5.066 0.899 -41.879 1.00 89.12 528 VAL A C 1
ATOM 3900 O O . VAL A 1 528 ? 4.365 1.911 -41.828 1.00 89.12 528 VAL A O 1
ATOM 3903 N N . SER A 1 529 ? 5.992 0.633 -40.961 1.00 87.69 529 SER A N 1
ATOM 3904 C CA . SER A 1 529 ? 6.274 1.461 -39.791 1.00 87.69 529 SER A CA 1
ATOM 3905 C C . SER A 1 529 ? 7.383 2.475 -40.066 1.00 87.69 529 SER A C 1
ATOM 3907 O O . SER A 1 529 ? 8.520 2.318 -39.630 1.00 87.69 529 SER A O 1
ATOM 3909 N N . ASN A 1 530 ? 7.068 3.536 -40.816 1.00 85.81 530 ASN A N 1
ATOM 3910 C CA . ASN A 1 530 ? 8.079 4.531 -41.171 1.00 85.81 530 ASN A CA 1
ATOM 3911 C C . ASN A 1 530 ? 7.598 5.978 -41.301 1.00 85.81 530 ASN A C 1
ATOM 3913 O O . ASN A 1 530 ? 6.439 6.279 -41.587 1.00 85.81 530 ASN A O 1
ATOM 3917 N N . GLY A 1 531 ? 8.567 6.889 -41.188 1.00 77.94 531 GLY A N 1
ATOM 3918 C CA . GLY A 1 531 ? 8.426 8.327 -41.396 1.00 77.94 531 GLY A CA 1
ATOM 3919 C C . GLY A 1 531 ? 8.410 8.778 -42.860 1.00 77.94 531 GLY A C 1
ATOM 3920 O O . GLY A 1 531 ? 9.161 9.684 -43.249 1.00 77.94 531 GLY A O 1
ATOM 3921 N N . GLY A 1 532 ? 7.587 8.129 -43.687 1.00 77.12 532 GLY A N 1
ATOM 3922 C CA . GLY A 1 532 ? 7.341 8.485 -45.090 1.00 77.12 532 GLY A CA 1
ATOM 3923 C C . GLY A 1 532 ? 8.402 8.012 -46.094 1.00 77.12 532 GLY A C 1
ATOM 3924 O O . GLY A 1 532 ? 8.418 8.482 -47.235 1.00 77.12 532 GLY A O 1
ATOM 3925 N N . ALA A 1 533 ? 9.305 7.130 -45.674 1.00 83.44 533 ALA A N 1
ATOM 3926 C CA . ALA A 1 533 ? 10.222 6.347 -46.501 1.00 83.44 533 ALA A CA 1
ATOM 3927 C C . ALA A 1 533 ? 10.697 5.153 -45.662 1.00 83.44 533 ALA A C 1
ATOM 3929 O O . ALA A 1 533 ? 10.985 5.360 -44.490 1.00 83.44 533 ALA A O 1
ATOM 3930 N N . SER A 1 534 ? 10.806 3.958 -46.244 1.00 87.88 534 SER A N 1
ATOM 3931 C CA . SER A 1 534 ? 11.046 2.689 -45.530 1.00 87.88 534 SER A CA 1
ATOM 3932 C C . SER A 1 534 ? 12.250 2.717 -44.584 1.00 87.88 534 SER A C 1
ATOM 3934 O O . SER A 1 534 ? 12.147 2.292 -43.440 1.00 87.88 534 SER A O 1
ATOM 3936 N N . TYR A 1 535 ? 13.346 3.337 -45.014 1.00 85.50 535 TYR A N 1
ATOM 3937 C CA . TYR A 1 535 ? 14.535 3.531 -44.189 1.00 85.50 535 TYR A CA 1
ATOM 3938 C C . TYR A 1 535 ? 14.310 4.380 -42.923 1.00 85.50 535 TYR A C 1
ATOM 3940 O O . TYR A 1 535 ? 15.056 4.239 -41.968 1.00 85.50 535 TYR A O 1
ATOM 3948 N N . ARG A 1 536 ? 13.279 5.233 -42.843 1.00 84.25 536 ARG A N 1
ATOM 3949 C CA . ARG A 1 536 ? 12.959 6.001 -41.621 1.00 84.25 536 ARG A CA 1
ATOM 3950 C C . ARG A 1 536 ? 12.122 5.177 -40.653 1.00 84.25 536 ARG A C 1
ATOM 3952 O O . ARG A 1 536 ? 10.977 5.549 -40.383 1.00 84.25 536 ARG A O 1
ATOM 3959 N N . VAL A 1 537 ? 12.685 4.067 -40.192 1.00 88.31 537 VAL A N 1
ATOM 3960 C CA . VAL A 1 537 ? 12.043 3.136 -39.261 1.00 88.31 537 VAL A CA 1
ATOM 3961 C C . VAL A 1 537 ? 11.513 3.882 -38.041 1.00 88.31 537 VAL A C 1
ATOM 3963 O O . VAL A 1 537 ? 12.208 4.675 -37.404 1.00 88.31 537 VAL A O 1
ATOM 3966 N N . ILE A 1 538 ? 10.241 3.631 -37.763 1.00 88.12 538 ILE A N 1
ATOM 3967 C CA . ILE A 1 538 ? 9.580 3.949 -36.509 1.00 88.12 538 ILE A CA 1
ATOM 3968 C C . ILE A 1 538 ? 9.429 2.599 -35.810 1.00 88.12 538 ILE A C 1
ATOM 3970 O O . ILE A 1 538 ? 8.531 1.829 -36.155 1.00 88.12 538 ILE A O 1
ATOM 3974 N N . SER A 1 539 ? 10.344 2.280 -34.901 1.00 91.50 539 SER A N 1
ATOM 3975 C CA . SER A 1 539 ? 10.293 1.036 -34.141 1.00 91.50 539 SER A CA 1
ATOM 3976 C C . SER A 1 539 ? 9.048 0.991 -33.256 1.00 91.50 539 SER A C 1
ATOM 3978 O O . SER A 1 539 ? 8.536 2.029 -32.831 1.00 91.50 539 SER A O 1
ATOM 3980 N N . VAL A 1 540 ? 8.552 -0.216 -33.006 1.00 91.94 540 VAL A N 1
ATOM 3981 C CA . VAL A 1 540 ? 7.373 -0.508 -32.189 1.00 91.94 540 VAL A CA 1
ATOM 3982 C C . VAL A 1 540 ? 7.786 -1.110 -30.847 1.00 91.94 540 VAL A C 1
ATOM 3984 O O . VAL A 1 540 ? 8.793 -1.820 -30.760 1.00 91.94 540 VAL A O 1
ATOM 3987 N N . THR A 1 541 ? 6.978 -0.846 -29.822 1.00 93.25 541 THR A N 1
ATOM 3988 C CA . THR A 1 541 ? 7.069 -1.482 -28.498 1.00 93.25 541 THR A CA 1
ATOM 3989 C C . THR A 1 541 ? 6.263 -2.786 -28.414 1.00 93.25 541 THR A C 1
ATOM 3991 O O . THR A 1 541 ? 6.305 -3.444 -27.386 1.00 93.25 541 THR A O 1
ATOM 3994 N N . ASP A 1 542 ? 5.606 -3.221 -29.503 1.00 92.44 542 ASP A N 1
ATOM 3995 C CA . ASP A 1 542 ? 4.788 -4.453 -29.580 1.00 92.44 542 ASP A CA 1
ATOM 3996 C C . ASP A 1 542 ? 5.509 -5.737 -29.095 1.00 92.44 542 ASP A C 1
ATOM 3998 O O . ASP A 1 542 ? 4.847 -6.705 -28.731 1.00 92.44 542 ASP A O 1
ATOM 4002 N N . ASN A 1 543 ? 6.850 -5.753 -29.123 1.00 93.12 543 ASN A N 1
ATOM 4003 C CA . ASN A 1 543 ? 7.709 -6.871 -28.705 1.00 93.12 543 ASN A CA 1
ATOM 4004 C C . ASN A 1 543 ? 8.670 -6.487 -27.555 1.00 93.12 543 ASN A C 1
ATOM 4006 O O . ASN A 1 543 ? 9.762 -7.051 -27.463 1.00 93.12 543 ASN A O 1
ATOM 4010 N N . ILE A 1 544 ? 8.331 -5.482 -26.739 1.00 95.06 544 ILE A N 1
ATOM 4011 C CA . ILE A 1 544 ? 9.104 -5.164 -25.530 1.00 95.06 544 ILE A CA 1
ATOM 4012 C C . ILE A 1 544 ? 9.039 -6.340 -24.544 1.00 95.06 544 ILE A C 1
ATOM 4014 O O . ILE A 1 544 ? 8.026 -7.032 -24.460 1.00 95.06 544 ILE A O 1
ATOM 4018 N N . ALA A 1 545 ? 10.128 -6.588 -23.820 1.00 94.62 545 ALA A N 1
ATOM 4019 C CA . ALA A 1 545 ? 10.152 -7.586 -22.756 1.00 94.62 545 ALA A CA 1
ATOM 4020 C C . ALA A 1 545 ? 9.205 -7.190 -21.606 1.00 94.62 545 ALA A C 1
ATOM 4022 O O . ALA A 1 545 ? 9.142 -6.011 -21.247 1.00 94.62 545 ALA A O 1
ATOM 4023 N N . GLU A 1 546 ? 8.499 -8.164 -21.017 1.00 90.06 546 GLU A N 1
ATOM 4024 C CA . GLU A 1 546 ? 7.509 -7.937 -19.945 1.00 90.06 546 GLU A CA 1
ATOM 4025 C C . GLU A 1 546 ? 8.143 -7.203 -18.746 1.00 90.06 546 GLU A C 1
ATOM 4027 O O . GLU A 1 546 ? 7.540 -6.301 -18.167 1.00 90.06 546 GLU A O 1
ATOM 4032 N N . GLU A 1 547 ? 9.408 -7.509 -18.443 1.00 88.25 547 GLU A N 1
ATOM 4033 C CA . GLU A 1 547 ? 10.216 -6.880 -17.394 1.00 88.25 547 GLU A CA 1
ATOM 4034 C C . GLU A 1 547 ? 10.438 -5.371 -17.609 1.00 88.25 547 GLU A C 1
ATOM 4036 O O . GLU A 1 547 ? 10.709 -4.646 -16.654 1.00 88.25 547 GLU A O 1
ATOM 4041 N N . PHE A 1 548 ? 10.310 -4.884 -18.848 1.00 91.31 548 PHE A N 1
ATOM 4042 C CA . PHE A 1 548 ? 10.586 -3.502 -19.250 1.00 91.31 548 PHE A CA 1
ATOM 4043 C C . PHE A 1 548 ? 9.377 -2.770 -19.857 1.00 91.31 548 PHE A C 1
ATOM 4045 O O . PHE A 1 548 ? 9.522 -1.622 -20.285 1.00 91.31 548 PHE A O 1
ATOM 4052 N N . GLU A 1 549 ? 8.172 -3.359 -19.842 1.00 88.94 549 GLU A N 1
ATOM 4053 C CA . GLU A 1 549 ? 6.935 -2.728 -20.347 1.00 88.94 549 GLU A CA 1
ATOM 4054 C C . GLU A 1 549 ? 6.688 -1.325 -19.764 1.00 88.94 549 GLU A C 1
ATOM 4056 O O . GLU A 1 549 ? 6.176 -0.439 -20.452 1.00 88.94 549 GLU A O 1
ATOM 4061 N N . PHE A 1 550 ? 7.108 -1.078 -18.518 1.00 84.50 550 PHE A N 1
ATOM 4062 C CA . PHE A 1 550 ? 6.972 0.225 -17.862 1.00 84.50 550 PHE A CA 1
ATOM 4063 C C . PHE A 1 550 ? 7.719 1.359 -18.598 1.00 84.50 550 PHE A C 1
ATOM 4065 O O . PHE A 1 550 ? 7.277 2.509 -18.558 1.00 84.50 550 PHE A O 1
ATOM 4072 N N . LEU A 1 551 ? 8.802 1.060 -19.330 1.00 87.44 551 LEU A N 1
ATOM 4073 C CA . LEU A 1 551 ? 9.498 2.044 -20.169 1.00 87.44 551 LEU A CA 1
ATOM 4074 C C . LEU A 1 551 ? 8.636 2.488 -21.360 1.00 87.44 551 LEU A C 1
ATOM 4076 O O . LEU A 1 551 ? 8.768 3.620 -21.827 1.00 87.44 551 LEU A O 1
ATOM 4080 N N . ALA A 1 552 ? 7.725 1.632 -21.830 1.00 86.56 552 ALA A N 1
ATOM 4081 C CA . ALA A 1 552 ? 6.823 1.903 -22.945 1.00 86.56 552 ALA A CA 1
ATOM 4082 C C . ALA A 1 552 ? 5.522 2.630 -22.540 1.00 86.56 552 ALA A C 1
ATOM 4084 O O . ALA A 1 552 ? 4.647 2.843 -23.381 1.00 86.56 552 ALA A O 1
ATOM 4085 N N . VAL A 1 553 ? 5.362 3.066 -21.283 1.00 82.44 553 VAL A N 1
ATOM 4086 C CA . VAL A 1 553 ? 4.159 3.800 -20.850 1.00 82.44 553 VAL A CA 1
ATOM 4087 C C . VAL A 1 553 ? 3.994 5.098 -21.655 1.00 82.44 553 VAL A C 1
ATOM 4089 O O . VAL A 1 553 ? 4.832 5.999 -21.618 1.00 82.44 553 VAL A O 1
ATOM 4092 N N . GLY A 1 554 ? 2.891 5.182 -22.408 1.00 80.31 554 GLY A N 1
ATOM 4093 C CA . GLY A 1 554 ? 2.594 6.282 -23.335 1.00 80.31 554 GLY A CA 1
ATOM 4094 C C . GLY A 1 554 ? 3.285 6.185 -24.706 1.00 80.31 554 GLY A C 1
ATOM 4095 O O . GLY A 1 554 ? 3.099 7.073 -25.543 1.00 80.31 554 GLY A O 1
ATOM 4096 N N . VAL A 1 555 ? 4.046 5.117 -24.956 1.00 84.12 555 VAL A N 1
ATOM 4097 C CA . VAL A 1 555 ? 4.905 4.909 -26.128 1.00 84.12 555 VAL A CA 1
ATOM 4098 C C . VAL A 1 555 ? 4.503 3.626 -26.853 1.00 84.12 555 VAL A C 1
ATOM 4100 O O . VAL A 1 555 ? 4.944 2.534 -26.513 1.00 84.12 555 VAL A O 1
ATOM 4103 N N . ASP A 1 556 ? 3.732 3.764 -27.929 1.00 84.50 556 ASP A N 1
ATOM 4104 C CA . ASP A 1 556 ? 3.513 2.658 -28.873 1.00 84.50 556 ASP A CA 1
ATOM 4105 C C . ASP A 1 556 ? 4.723 2.493 -29.819 1.00 84.50 556 ASP A C 1
ATOM 4107 O O . ASP A 1 556 ? 4.948 1.439 -30.4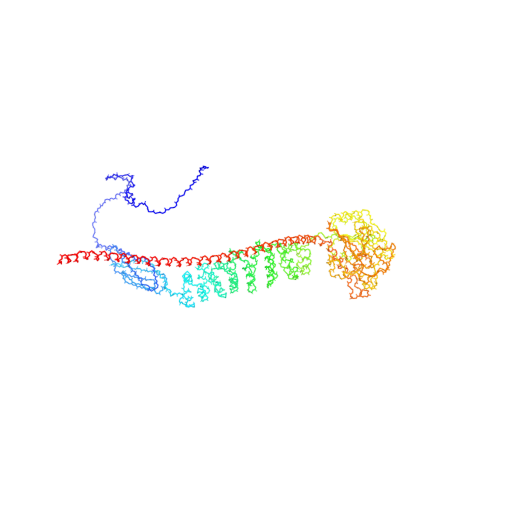22 1.00 84.50 556 ASP A O 1
ATOM 4111 N N . ARG A 1 557 ? 5.451 3.598 -30.059 1.00 84.75 557 ARG A N 1
ATOM 4112 C CA . ARG A 1 557 ? 6.429 3.731 -31.144 1.00 84.75 557 ARG A CA 1
ATOM 4113 C C . ARG A 1 557 ? 7.515 4.776 -30.878 1.00 84.75 557 ARG A C 1
ATOM 4115 O O . ARG A 1 557 ? 7.217 5.865 -30.400 1.00 84.75 557 ARG A O 1
ATOM 4122 N N . ALA A 1 558 ? 8.741 4.522 -31.331 1.00 87.00 558 ALA A N 1
ATOM 4123 C CA . ALA A 1 558 ? 9.864 5.466 -31.273 1.00 87.00 558 ALA A CA 1
ATOM 4124 C C . ALA A 1 558 ? 10.585 5.563 -32.633 1.00 87.00 558 ALA A C 1
ATOM 4126 O O . ALA A 1 558 ? 10.622 4.594 -33.387 1.00 87.00 558 ALA A O 1
ATOM 4127 N N . LEU A 1 559 ? 11.137 6.729 -32.996 1.00 85.25 559 LEU A N 1
ATOM 4128 C CA . LEU A 1 559 ? 11.942 6.843 -34.221 1.00 85.25 559 LEU A CA 1
ATOM 4129 C C . LEU A 1 559 ? 13.357 6.314 -33.959 1.00 85.25 559 LEU A C 1
ATOM 4131 O O . LEU A 1 559 ? 14.011 6.777 -33.039 1.00 85.25 559 LEU A O 1
ATOM 4135 N N . THR A 1 560 ? 13.836 5.419 -34.816 1.00 83.44 560 THR A N 1
ATOM 4136 C CA . THR A 1 560 ? 15.181 4.810 -34.740 1.00 83.44 560 THR A CA 1
ATOM 4137 C C . THR A 1 560 ? 15.943 4.920 -36.068 1.00 83.44 560 THR A C 1
ATOM 4139 O O . THR A 1 560 ? 16.969 4.289 -36.247 1.00 83.44 560 THR A O 1
ATOM 4142 N N . HIS A 1 561 ? 15.395 5.683 -37.025 1.00 81.19 561 HIS A N 1
ATOM 4143 C CA . HIS A 1 561 ? 15.954 6.091 -38.323 1.00 81.19 561 HIS A CA 1
ATOM 4144 C C . HIS A 1 561 ? 17.103 5.220 -38.901 1.00 81.19 561 HIS A C 1
ATOM 4146 O O . HIS A 1 561 ? 18.274 5.512 -38.709 1.00 81.19 561 HIS A O 1
ATOM 4152 N N . SER A 1 562 ? 16.771 4.272 -39.784 1.00 75.81 562 SER A N 1
ATOM 4153 C CA . SER A 1 562 ? 17.715 3.351 -40.452 1.00 75.81 562 SER A CA 1
ATOM 4154 C C . SER A 1 562 ? 18.525 2.440 -39.514 1.00 75.81 562 SER A C 1
ATOM 4156 O O . SER A 1 562 ? 19.661 2.129 -39.859 1.00 75.81 562 SER A O 1
ATOM 4158 N N . PRO A 1 563 ? 17.984 1.979 -38.374 1.00 84.00 563 PRO A N 1
ATOM 4159 C CA . PRO A 1 563 ? 18.793 1.412 -37.301 1.00 84.00 563 PRO A CA 1
ATOM 4160 C C . PRO A 1 563 ? 19.602 0.198 -37.760 1.00 84.00 563 PRO A C 1
ATOM 4162 O O . PRO A 1 563 ? 19.112 -0.656 -38.512 1.00 84.00 563 PRO A O 1
ATOM 4165 N N . GLY A 1 564 ? 20.828 0.100 -37.248 1.00 90.88 564 GLY A N 1
ATOM 4166 C CA . GLY A 1 564 ? 21.571 -1.152 -37.232 1.00 90.88 564 GLY A CA 1
ATOM 4167 C C . GLY A 1 564 ? 20.798 -2.222 -36.458 1.00 90.88 564 GLY A C 1
ATOM 4168 O O . GLY A 1 564 ? 20.169 -1.934 -35.438 1.00 90.88 564 GLY A O 1
ATOM 4169 N N . VAL A 1 565 ? 20.820 -3.461 -36.945 1.00 94.69 565 VAL A N 1
ATOM 4170 C CA . VAL A 1 565 ? 20.172 -4.583 -36.246 1.00 94.69 565 VAL A CA 1
ATOM 4171 C C . VAL A 1 565 ? 21.044 -5.045 -35.086 1.00 94.69 565 VAL A C 1
ATOM 4173 O O . VAL A 1 565 ? 22.270 -5.048 -35.188 1.00 94.69 565 VAL A O 1
ATOM 4176 N N . LEU A 1 566 ? 20.423 -5.427 -33.972 1.00 96.69 566 LEU A N 1
ATOM 4177 C CA . LEU A 1 566 ? 21.135 -5.885 -32.785 1.00 96.69 566 LEU A CA 1
ATOM 4178 C C . LEU A 1 566 ? 21.164 -7.413 -32.688 1.00 96.69 566 LEU A C 1
ATOM 4180 O O . LEU A 1 566 ? 20.171 -8.100 -32.926 1.00 96.69 566 LEU A O 1
ATOM 4184 N N . THR A 1 567 ? 22.318 -7.929 -32.281 1.00 96.81 567 THR A N 1
ATOM 4185 C CA . THR A 1 567 ? 22.596 -9.344 -32.014 1.00 96.81 567 THR A CA 1
ATOM 4186 C C . THR A 1 567 ? 23.268 -9.471 -30.644 1.00 96.81 567 THR A C 1
ATOM 4188 O O . THR A 1 567 ? 23.678 -8.474 -30.046 1.00 96.81 567 THR A O 1
ATOM 4191 N N . ALA A 1 568 ? 23.427 -10.688 -30.132 1.00 97.81 568 ALA A N 1
ATOM 4192 C CA . ALA A 1 568 ? 24.309 -10.950 -28.993 1.00 97.81 568 ALA A CA 1
ATOM 4193 C C . ALA A 1 568 ? 25.333 -12.034 -29.336 1.00 97.81 568 ALA A C 1
ATOM 4195 O O . ALA A 1 568 ? 25.020 -12.988 -30.046 1.00 97.81 568 ALA A O 1
ATOM 4196 N N . TYR A 1 569 ? 26.552 -11.925 -28.807 1.00 97.06 569 TYR A N 1
ATOM 4197 C CA . TYR A 1 569 ? 27.601 -12.930 -28.964 1.00 97.06 569 TYR A CA 1
ATOM 4198 C C . TYR A 1 569 ? 28.002 -13.522 -27.610 1.00 97.06 569 TYR A C 1
ATOM 4200 O O . TYR A 1 569 ? 28.768 -12.941 -26.844 1.00 97.06 569 TYR A O 1
ATOM 4208 N N . THR A 1 570 ? 27.509 -14.728 -27.323 1.00 96.12 570 THR A N 1
ATOM 4209 C CA . THR A 1 570 ? 27.859 -15.472 -26.105 1.00 96.12 570 THR A CA 1
ATOM 4210 C C . THR A 1 570 ? 27.801 -16.982 -26.326 1.00 96.12 570 THR A C 1
ATOM 4212 O O . THR A 1 570 ? 27.151 -17.483 -27.247 1.00 96.12 570 THR A O 1
ATOM 4215 N N . GLY A 1 571 ? 28.560 -17.738 -25.529 1.00 92.88 571 GLY A N 1
ATOM 4216 C CA . GLY A 1 571 ? 28.721 -19.188 -25.693 1.00 92.88 571 GLY A CA 1
ATOM 4217 C C . GLY A 1 571 ? 29.461 -19.618 -26.973 1.00 92.88 571 GLY A C 1
ATOM 4218 O O . GLY A 1 571 ? 29.531 -20.813 -27.262 1.00 92.88 571 GLY A O 1
ATOM 4219 N N . GLY A 1 572 ? 30.030 -18.672 -27.730 1.00 94.06 572 GLY A N 1
ATOM 4220 C CA . GLY A 1 572 ? 30.685 -18.925 -29.017 1.00 94.06 572 GLY A CA 1
ATOM 4221 C C . GLY A 1 572 ? 29.729 -19.013 -30.213 1.00 94.06 572 GLY A C 1
ATOM 4222 O O . GLY A 1 572 ? 30.090 -19.630 -31.216 1.00 94.06 572 GLY A O 1
ATOM 4223 N N . ARG A 1 573 ? 28.525 -18.432 -30.106 1.00 95.06 573 ARG A N 1
ATOM 4224 C CA . ARG A 1 573 ? 27.592 -18.201 -31.220 1.00 95.06 573 ARG A CA 1
ATOM 4225 C C . ARG A 1 573 ? 27.039 -16.774 -31.181 1.00 95.06 573 ARG A C 1
ATOM 4227 O O . ARG A 1 573 ? 27.003 -16.167 -30.111 1.00 95.06 573 ARG A O 1
ATOM 4234 N N . TYR A 1 574 ? 26.564 -16.308 -32.330 1.00 96.19 574 TYR A N 1
ATOM 4235 C CA . TYR A 1 574 ? 25.653 -15.170 -32.428 1.00 96.19 574 TYR A CA 1
ATOM 4236 C C . TYR A 1 574 ? 24.208 -15.613 -32.143 1.00 96.19 574 TYR A C 1
ATOM 4238 O O . TYR A 1 574 ? 23.885 -16.800 -32.280 1.00 96.19 574 TYR A O 1
ATOM 4246 N N . TRP A 1 575 ? 23.373 -14.672 -31.705 1.00 97.00 575 TRP A N 1
ATOM 4247 C CA . TRP A 1 575 ? 21.982 -14.878 -31.300 1.00 97.00 575 TRP A CA 1
ATOM 4248 C C . TRP A 1 575 ? 21.090 -13.874 -32.033 1.00 97.00 575 TRP A C 1
ATOM 4250 O O . TRP A 1 575 ? 21.285 -12.667 -31.912 1.00 97.00 575 TRP A O 1
ATOM 4260 N N . GLU A 1 576 ? 20.112 -14.373 -32.783 1.00 95.38 576 GLU A N 1
ATOM 4261 C CA . GLU A 1 576 ? 19.089 -13.553 -33.429 1.00 95.38 576 GLU A CA 1
ATOM 4262 C C . GLU A 1 576 ? 18.069 -13.116 -32.366 1.00 95.38 576 GLU A C 1
ATOM 4264 O O . GLU A 1 576 ? 17.173 -13.875 -31.999 1.00 95.38 576 GLU A O 1
ATOM 4269 N N . LEU A 1 577 ? 18.235 -11.903 -31.825 1.00 96.50 577 LEU A N 1
ATOM 4270 C CA . LEU A 1 577 ? 17.516 -11.441 -30.626 1.00 96.50 577 LEU A CA 1
ATOM 4271 C C . LEU A 1 577 ? 15.992 -11.306 -30.794 1.00 96.50 577 LEU A C 1
ATOM 4273 O O . LEU A 1 577 ? 15.295 -11.125 -29.799 1.00 96.50 577 LEU A O 1
ATOM 4277 N N . ALA A 1 578 ? 15.467 -11.396 -32.018 1.00 93.62 578 ALA A N 1
ATOM 4278 C CA . ALA A 1 578 ? 14.028 -11.470 -32.276 1.00 93.62 578 ALA A CA 1
ATOM 4279 C C . ALA A 1 578 ? 13.445 -12.881 -32.041 1.00 93.62 578 ALA A C 1
ATOM 4281 O O . ALA A 1 578 ? 12.261 -13.010 -31.742 1.00 93.62 578 ALA A O 1
ATOM 4282 N N . GLU A 1 579 ? 14.271 -13.929 -32.149 1.00 93.12 579 GLU A N 1
ATOM 4283 C CA . GLU A 1 579 ? 13.868 -15.342 -32.067 1.00 93.12 579 GLU A CA 1
ATOM 4284 C C . GLU A 1 579 ? 14.351 -16.024 -30.770 1.00 93.12 579 GLU A C 1
ATOM 4286 O O . GLU A 1 579 ? 13.648 -16.868 -30.213 1.00 93.12 579 GLU A O 1
ATOM 4291 N N . GLU A 1 580 ? 15.554 -15.691 -30.278 1.00 94.56 580 GLU A N 1
ATOM 4292 C CA . GLU A 1 580 ? 16.141 -16.291 -29.069 1.00 94.56 580 GLU A CA 1
ATOM 4293 C C . GLU A 1 580 ? 17.102 -15.314 -28.361 1.00 94.56 580 GLU A C 1
ATOM 4295 O O . GLU A 1 580 ? 18.100 -14.883 -28.942 1.00 94.56 580 GLU A O 1
ATOM 4300 N N . GLN A 1 581 ? 16.857 -15.016 -27.080 1.00 95.25 581 GLN A N 1
ATOM 4301 C CA . GLN A 1 581 ? 17.708 -14.150 -26.255 1.00 95.25 581 GLN A CA 1
ATOM 4302 C C . GLN A 1 581 ? 18.557 -14.953 -25.241 1.00 95.25 581 GLN A C 1
ATOM 4304 O O . GLN A 1 581 ? 18.112 -15.986 -24.729 1.00 95.25 581 GLN A O 1
ATOM 4309 N N . PRO A 1 582 ? 19.786 -14.500 -24.916 1.00 94.56 582 PRO A N 1
ATOM 4310 C CA . PRO A 1 582 ? 20.490 -14.888 -23.690 1.00 94.56 582 PRO A CA 1
ATOM 4311 C C . PRO A 1 582 ? 19.698 -14.536 -22.415 1.00 94.56 582 PRO A C 1
ATOM 4313 O O . PRO A 1 582 ? 18.835 -13.670 -22.447 1.00 94.56 582 PRO A O 1
ATOM 4316 N N . SER A 1 583 ? 20.031 -15.165 -21.281 1.00 87.00 583 SER A N 1
ATOM 4317 C CA . SER A 1 583 ? 19.305 -15.028 -19.999 1.00 87.00 583 SER A CA 1
ATOM 4318 C C . SER A 1 583 ? 19.192 -13.610 -19.446 1.00 87.00 583 SER A C 1
ATOM 4320 O O . SER A 1 583 ? 18.267 -13.339 -18.692 1.00 87.00 583 SER A O 1
ATOM 4322 N N . ASP A 1 584 ? 20.139 -12.748 -19.796 1.00 93.44 584 ASP A N 1
ATOM 4323 C CA . ASP A 1 584 ? 20.333 -11.432 -19.188 1.00 93.44 584 ASP A CA 1
ATOM 4324 C C . ASP A 1 584 ? 20.170 -10.309 -20.231 1.00 93.44 584 ASP A C 1
ATOM 4326 O O . ASP A 1 584 ? 20.641 -9.194 -20.026 1.00 93.44 584 ASP A O 1
ATOM 4330 N N . VAL A 1 585 ? 19.546 -10.618 -21.380 1.00 97.75 585 VAL A N 1
ATOM 4331 C CA . VAL A 1 585 ? 19.340 -9.710 -22.519 1.00 97.75 585 VAL A CA 1
ATOM 4332 C C . VAL A 1 585 ? 17.854 -9.610 -22.858 1.00 97.75 585 VAL A C 1
ATOM 4334 O O . VAL A 1 585 ? 17.211 -10.608 -23.172 1.00 97.75 585 VAL A O 1
ATOM 4337 N N . TYR A 1 586 ? 17.342 -8.383 -22.888 1.00 97.81 586 TYR A N 1
ATOM 4338 C CA . TYR A 1 586 ? 15.927 -8.066 -23.046 1.00 97.81 586 TYR A CA 1
ATOM 4339 C C . TYR A 1 586 ? 15.713 -7.120 -24.233 1.00 97.81 586 TYR A C 1
ATOM 4341 O O . TYR A 1 586 ? 16.515 -6.219 -24.496 1.00 97.81 586 TYR A O 1
ATOM 4349 N N . VAL A 1 587 ? 14.628 -7.328 -24.979 1.00 97.88 587 VAL A N 1
ATOM 4350 C CA . VAL A 1 587 ? 14.273 -6.516 -26.152 1.00 97.88 587 VAL A CA 1
ATOM 4351 C C . VAL A 1 587 ? 13.484 -5.286 -25.708 1.00 97.88 587 VAL A C 1
ATOM 4353 O O . VAL A 1 587 ? 12.542 -5.406 -24.929 1.00 97.88 587 VAL A O 1
ATOM 4356 N N . LEU A 1 588 ? 13.852 -4.104 -26.215 1.00 96.81 588 LEU A N 1
ATOM 4357 C CA . LEU A 1 588 ? 13.163 -2.841 -25.921 1.00 96.81 588 LEU A CA 1
ATOM 4358 C C . LEU A 1 588 ? 12.372 -2.307 -27.118 1.00 96.81 588 LEU A C 1
ATOM 4360 O O . LEU A 1 588 ? 11.227 -1.892 -26.967 1.00 96.81 588 LEU A O 1
ATOM 4364 N N . LEU A 1 589 ? 12.973 -2.317 -28.313 1.00 95.94 589 LEU A N 1
ATOM 4365 C CA . LEU A 1 589 ? 12.342 -1.838 -29.544 1.00 95.94 589 LEU A CA 1
ATOM 4366 C C . LEU A 1 589 ? 12.664 -2.751 -30.726 1.00 95.94 589 LEU A C 1
ATOM 4368 O O . LEU A 1 589 ? 13.793 -3.226 -30.885 1.00 95.94 589 LEU A O 1
ATOM 4372 N N . THR A 1 590 ? 11.676 -2.918 -31.604 1.00 96.56 590 THR A N 1
ATOM 4373 C CA . THR A 1 590 ? 11.778 -3.724 -32.830 1.00 96.56 590 THR A CA 1
ATOM 4374 C C . THR A 1 590 ? 11.236 -2.978 -34.047 1.00 96.56 590 THR A C 1
ATOM 4376 O O . THR A 1 590 ? 10.453 -2.041 -33.901 1.00 96.56 590 THR A O 1
ATOM 4379 N N . THR A 1 591 ? 11.592 -3.384 -35.267 1.00 95.19 591 THR A N 1
ATOM 4380 C CA . THR A 1 591 ? 10.765 -3.051 -36.443 1.00 95.19 591 THR A CA 1
ATOM 4381 C C . THR A 1 591 ? 9.371 -3.670 -36.300 1.00 95.19 591 THR A C 1
ATOM 4383 O O . THR A 1 591 ? 9.171 -4.586 -35.506 1.00 95.19 591 THR A O 1
ATOM 4386 N N . SER A 1 592 ? 8.388 -3.242 -37.097 1.00 93.75 592 SER A N 1
ATOM 4387 C CA . SER A 1 592 ? 7.152 -4.033 -37.192 1.00 93.75 592 SER A CA 1
ATOM 4388 C C . SER A 1 592 ? 7.417 -5.380 -37.884 1.00 93.75 592 SER A C 1
ATOM 4390 O O . SER A 1 592 ? 8.462 -5.560 -38.510 1.00 93.75 592 SER A O 1
ATOM 4392 N N . GLU A 1 593 ? 6.440 -6.296 -37.862 1.00 95.00 593 GLU A N 1
ATOM 4393 C CA . GLU A 1 593 ? 6.479 -7.580 -38.597 1.00 95.00 593 GLU A CA 1
ATOM 4394 C C . GLU A 1 593 ? 6.775 -7.444 -40.108 1.00 95.00 593 GLU A C 1
ATOM 4396 O O . GLU A 1 593 ? 7.060 -8.434 -40.777 1.00 95.00 593 GLU A O 1
ATOM 4401 N N . ALA A 1 594 ? 6.651 -6.237 -40.673 1.00 95.00 594 ALA A N 1
ATOM 4402 C CA . ALA A 1 594 ? 6.930 -5.953 -42.076 1.00 95.00 594 ALA A CA 1
ATOM 4403 C C . ALA A 1 594 ? 8.373 -5.487 -42.349 1.00 95.00 594 ALA A C 1
ATOM 4405 O O . ALA A 1 594 ? 8.686 -5.220 -43.513 1.00 95.00 594 ALA A O 1
ATOM 4406 N N . GLY A 1 595 ? 9.213 -5.355 -41.314 1.00 95.31 595 GLY A N 1
ATOM 4407 C CA . GLY A 1 595 ? 10.615 -4.948 -41.411 1.00 95.31 595 GLY A CA 1
ATOM 4408 C C . GLY A 1 595 ? 11.426 -5.825 -42.363 1.00 95.31 595 GLY A C 1
ATOM 4409 O O . GLY A 1 595 ? 11.056 -6.963 -42.647 1.00 95.31 595 GLY A O 1
ATOM 4410 N N . GLN A 1 596 ? 12.511 -5.280 -42.915 1.00 95.69 596 GLN A N 1
ATOM 4411 C CA . GLN A 1 596 ? 13.336 -5.925 -43.939 1.00 95.69 596 GLN A CA 1
ATOM 4412 C C . GLN A 1 596 ? 14.818 -5.586 -43.761 1.00 95.69 596 GLN A C 1
ATOM 4414 O O . GLN A 1 596 ? 15.165 -4.418 -43.566 1.00 95.69 596 GLN A O 1
ATOM 4419 N N . ILE A 1 597 ? 15.700 -6.573 -43.936 1.00 94.19 597 ILE A N 1
ATOM 4420 C CA . ILE A 1 597 ? 17.144 -6.330 -44.071 1.00 94.19 597 ILE A CA 1
ATOM 4421 C C . ILE A 1 597 ? 17.431 -5.936 -45.522 1.00 94.19 597 ILE A C 1
ATOM 4423 O O . ILE A 1 597 ? 17.429 -6.783 -46.418 1.00 94.19 597 ILE A O 1
ATOM 4427 N N . TYR A 1 598 ? 17.635 -4.644 -45.782 1.00 82.50 598 TYR A N 1
ATOM 4428 C CA . TYR A 1 598 ? 17.640 -4.121 -47.154 1.00 82.50 598 TYR A CA 1
ATOM 4429 C C . TYR A 1 598 ? 18.997 -4.235 -47.874 1.00 82.50 598 TYR A C 1
ATOM 4431 O O . TYR A 1 598 ? 19.038 -4.606 -49.051 1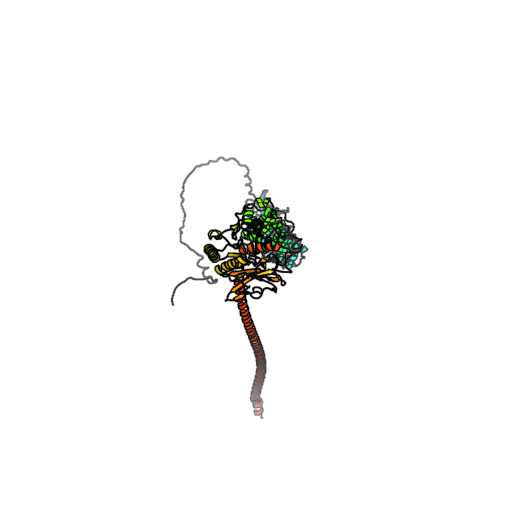.00 82.50 598 TYR A O 1
ATOM 4439 N N . ASP A 1 599 ? 20.100 -3.911 -47.195 1.00 83.69 599 ASP A N 1
ATOM 4440 C CA . ASP A 1 599 ? 21.468 -3.959 -47.734 1.00 83.69 599 ASP A CA 1
ATOM 4441 C C . ASP A 1 599 ? 22.478 -4.247 -46.602 1.00 83.69 599 ASP A C 1
ATOM 4443 O O . ASP A 1 599 ? 22.106 -4.286 -45.427 1.00 83.69 599 ASP A O 1
ATOM 4447 N N . HIS A 1 600 ? 23.742 -4.482 -46.960 1.00 90.12 600 HIS A N 1
ATOM 4448 C CA . HIS A 1 600 ? 24.845 -4.594 -45.999 1.00 90.12 600 HIS A CA 1
ATOM 4449 C C . HIS A 1 600 ? 26.158 -4.042 -46.576 1.00 90.12 600 HIS A C 1
ATOM 4451 O O . HIS A 1 600 ? 26.417 -4.109 -47.785 1.00 90.12 600 HIS A O 1
ATOM 4457 N N . ASN A 1 601 ? 27.054 -3.594 -45.697 1.00 86.94 601 ASN A N 1
ATOM 4458 C CA . ASN A 1 601 ? 28.440 -3.278 -46.027 1.00 86.94 601 ASN A CA 1
ATOM 4459 C C . ASN A 1 601 ? 29.357 -4.331 -45.387 1.00 86.94 601 ASN A C 1
ATOM 4461 O O . ASN A 1 601 ? 29.215 -4.578 -44.198 1.00 86.94 601 ASN A O 1
ATOM 4465 N N . PRO A 1 602 ? 30.317 -4.934 -46.126 1.00 83.62 602 PRO A N 1
ATOM 4466 C CA . PRO A 1 602 ? 31.127 -6.042 -45.616 1.00 83.62 602 PRO A CA 1
ATOM 4467 C C . PRO A 1 602 ? 31.813 -5.746 -44.267 1.00 83.62 602 PRO A C 1
ATOM 4469 O O . PRO A 1 602 ? 32.443 -4.686 -44.167 1.00 83.62 602 PRO A O 1
ATOM 4472 N N . PRO A 1 603 ? 31.838 -6.693 -43.305 1.00 89.06 603 PRO A N 1
ATOM 4473 C CA . PRO A 1 603 ? 31.474 -8.120 -43.413 1.00 89.06 603 PRO A CA 1
ATOM 4474 C C . PRO A 1 603 ? 29.979 -8.419 -43.640 1.00 89.06 603 PRO A C 1
ATOM 4476 O O . PRO A 1 603 ? 29.134 -7.541 -43.548 1.00 89.06 603 PRO A O 1
ATOM 4479 N N . GLU A 1 604 ? 29.665 -9.663 -44.016 1.00 90.62 604 GLU A N 1
ATOM 4480 C CA . GLU A 1 604 ? 28.273 -10.149 -44.001 1.00 90.62 604 GLU A CA 1
ATOM 4481 C C . GLU A 1 604 ? 27.789 -10.187 -42.530 1.00 90.62 604 GLU A C 1
ATOM 4483 O O . GLU A 1 604 ? 28.611 -10.513 -41.667 1.00 90.62 604 GLU A O 1
ATOM 4488 N N . PRO A 1 605 ? 26.519 -9.847 -42.224 1.00 93.00 605 PRO A N 1
ATOM 4489 C CA . PRO A 1 605 ? 25.968 -9.988 -40.873 1.00 93.00 605 PRO A CA 1
ATOM 4490 C C . PRO A 1 605 ? 26.006 -11.447 -40.391 1.00 93.00 605 PRO A C 1
ATOM 4492 O O . PRO A 1 605 ? 25.997 -12.375 -41.202 1.00 93.00 605 PRO A O 1
ATOM 4495 N N . GLU A 1 606 ? 26.069 -11.660 -39.077 1.00 94.81 606 GLU A N 1
ATOM 4496 C CA . GLU A 1 606 ? 26.346 -12.985 -38.494 1.00 94.81 606 GLU A CA 1
ATOM 4497 C C . GLU A 1 606 ? 25.077 -13.743 -38.048 1.00 94.81 606 GLU A C 1
ATOM 4499 O O . GLU A 1 606 ? 25.089 -14.977 -38.005 1.00 94.81 606 GLU A O 1
ATOM 4504 N N . SER A 1 607 ? 23.984 -13.036 -37.731 1.00 93.12 607 SER A N 1
ATOM 4505 C CA . SER A 1 607 ? 22.696 -13.612 -37.305 1.00 93.12 607 SER A CA 1
ATOM 4506 C C . SER A 1 607 ? 21.519 -13.416 -38.270 1.00 93.12 607 SER A C 1
ATOM 4508 O O . SER A 1 607 ? 20.530 -14.122 -38.114 1.00 93.12 607 SER A O 1
ATOM 4510 N N . VAL A 1 608 ? 21.620 -12.539 -39.279 1.00 93.88 608 VAL A N 1
ATOM 4511 C CA . VAL A 1 608 ? 20.542 -12.249 -40.258 1.00 93.88 608 VAL A CA 1
ATOM 4512 C C . VAL A 1 608 ? 21.066 -12.210 -41.703 1.00 93.88 608 VAL A C 1
ATOM 4514 O O . VAL A 1 608 ? 22.235 -11.896 -41.928 1.00 93.88 608 VAL A O 1
ATOM 4517 N N . GLU A 1 609 ? 20.229 -12.488 -42.708 1.00 93.50 609 GLU A N 1
ATOM 4518 C CA . GLU A 1 609 ? 20.592 -12.408 -44.132 1.00 93.50 609 GLU A CA 1
ATOM 4519 C C . GLU A 1 609 ? 19.937 -11.199 -44.842 1.00 93.50 609 GLU A C 1
ATOM 4521 O O . GLU A 1 609 ? 18.816 -10.778 -44.557 1.00 93.50 609 GLU A O 1
ATOM 4526 N N . VAL A 1 610 ? 20.627 -10.620 -45.837 1.00 91.31 610 VAL A N 1
ATOM 4527 C CA . VAL A 1 610 ? 20.042 -9.539 -46.657 1.00 91.31 610 VAL A CA 1
ATOM 4528 C C . VAL A 1 610 ? 18.895 -10.074 -47.513 1.00 91.31 610 VAL A C 1
ATOM 4530 O O . VAL A 1 610 ? 19.085 -10.947 -48.366 1.00 91.31 610 VAL A O 1
ATOM 4533 N N . GLY A 1 611 ? 17.723 -9.463 -47.351 1.00 91.81 611 GLY A N 1
ATOM 4534 C CA . GLY A 1 611 ? 16.465 -9.877 -47.960 1.00 91.81 611 GLY A CA 1
ATOM 4535 C C . GLY A 1 611 ? 15.521 -10.625 -47.018 1.00 91.81 611 GLY A C 1
ATOM 4536 O O . GLY A 1 611 ? 14.434 -10.985 -47.473 1.00 91.81 611 GLY A O 1
ATOM 4537 N N . ASP A 1 612 ? 15.898 -10.839 -45.754 1.00 95.69 612 ASP A N 1
ATOM 4538 C CA . ASP A 1 612 ? 14.975 -11.326 -44.727 1.00 95.69 612 ASP A CA 1
ATOM 4539 C C . ASP A 1 612 ? 13.874 -10.289 -44.442 1.00 95.69 612 ASP A C 1
ATOM 4541 O O . ASP A 1 612 ? 14.106 -9.077 -44.490 1.00 95.69 612 ASP A O 1
ATOM 4545 N N . GLU A 1 613 ? 12.660 -10.779 -44.167 1.00 96.00 613 GLU A N 1
ATOM 4546 C CA . GLU A 1 613 ? 11.468 -9.989 -43.829 1.00 96.00 613 GLU A CA 1
ATOM 4547 C C . GLU A 1 613 ? 10.934 -10.460 -42.463 1.00 96.00 613 GLU A C 1
ATOM 4549 O O . GLU A 1 613 ? 10.706 -11.659 -42.285 1.00 96.00 613 GLU A O 1
ATOM 4554 N N . GLY A 1 614 ? 10.713 -9.545 -41.516 1.00 94.81 614 GLY A N 1
ATOM 4555 C CA . GLY A 1 614 ? 10.286 -9.871 -40.155 1.00 94.81 614 GLY A CA 1
ATOM 4556 C C . GLY A 1 614 ? 10.423 -8.717 -39.157 1.00 94.81 614 GLY A C 1
ATOM 4557 O O . GLY A 1 614 ? 10.568 -7.553 -39.533 1.00 94.81 614 GLY A O 1
ATOM 4558 N N . SER A 1 615 ? 10.357 -9.060 -37.869 1.00 95.69 615 SER A N 1
ATOM 4559 C CA . SER A 1 615 ? 10.643 -8.155 -36.751 1.00 95.69 615 SER A CA 1
ATOM 4560 C C . SER A 1 615 ? 12.133 -8.230 -36.411 1.00 95.69 615 SER A C 1
ATOM 4562 O O . SER A 1 615 ? 12.634 -9.313 -36.122 1.00 95.69 615 SER A O 1
ATOM 4564 N N . PHE A 1 616 ? 12.844 -7.104 -36.445 1.00 96.38 616 PHE A N 1
ATOM 4565 C CA . PHE A 1 616 ? 14.273 -7.028 -36.129 1.00 96.38 616 PHE A CA 1
ATOM 4566 C C . PHE A 1 616 ? 14.505 -6.119 -34.927 1.00 96.38 616 PHE A C 1
ATOM 4568 O O . PHE A 1 616 ? 13.906 -5.047 -34.834 1.00 96.38 616 PHE A O 1
ATOM 4575 N N . VAL A 1 617 ? 15.381 -6.532 -34.009 1.00 97.19 617 VAL A N 1
ATOM 4576 C CA . VAL A 1 617 ? 15.679 -5.775 -32.786 1.00 97.19 617 VAL A CA 1
ATOM 4577 C C . VAL A 1 617 ? 16.520 -4.547 -33.120 1.00 97.19 617 VAL A C 1
ATOM 4579 O O . VAL A 1 617 ? 17.604 -4.659 -33.688 1.00 97.19 617 VAL A O 1
ATOM 4582 N N . THR A 1 618 ? 16.007 -3.374 -32.748 1.00 95.31 618 THR A N 1
ATOM 4583 C CA . THR A 1 618 ? 16.648 -2.066 -32.960 1.00 95.31 618 THR A CA 1
ATOM 4584 C C . THR A 1 618 ? 17.119 -1.435 -31.653 1.00 95.31 618 THR A C 1
ATOM 4586 O O . THR A 1 618 ? 17.897 -0.488 -31.680 1.00 95.31 618 THR A O 1
ATOM 4589 N N . MET A 1 619 ? 16.625 -1.922 -30.510 1.00 97.12 619 MET A N 1
ATOM 4590 C CA . MET A 1 619 ? 17.085 -1.528 -29.181 1.00 97.12 619 MET A CA 1
ATOM 4591 C C . MET A 1 619 ? 16.922 -2.691 -28.203 1.00 97.12 619 MET A C 1
ATOM 4593 O O . MET A 1 619 ? 15.875 -3.343 -28.182 1.00 97.12 619 MET A O 1
ATOM 4597 N N . ALA A 1 620 ? 17.950 -2.937 -27.399 1.00 98.00 620 ALA A N 1
ATOM 4598 C CA . ALA A 1 620 ? 17.997 -3.997 -26.400 1.00 98.00 620 ALA A CA 1
ATOM 4599 C C . ALA A 1 620 ? 18.747 -3.521 -25.153 1.00 98.00 620 ALA A C 1
ATOM 4601 O O . ALA A 1 620 ? 19.521 -2.562 -25.210 1.00 98.00 620 ALA A O 1
ATOM 4602 N N . VAL A 1 621 ? 18.541 -4.213 -24.039 1.00 97.94 621 VAL A N 1
ATOM 4603 C CA . VAL A 1 621 ? 19.272 -3.992 -22.792 1.00 97.94 621 VAL A CA 1
ATOM 4604 C C . VAL A 1 621 ? 19.847 -5.301 -22.270 1.00 97.94 621 VAL A C 1
ATOM 4606 O O . VAL A 1 621 ? 19.190 -6.336 -22.304 1.00 97.94 621 VAL A O 1
ATOM 4609 N N . GLU A 1 622 ? 21.087 -5.250 -21.804 1.00 98.00 622 GLU A N 1
ATOM 4610 C CA . GLU A 1 622 ? 21.744 -6.306 -21.040 1.00 98.00 622 GLU A CA 1
ATOM 4611 C C . GLU A 1 622 ? 21.858 -5.858 -19.581 1.00 98.00 622 GLU A C 1
ATOM 4613 O O . GLU A 1 622 ? 22.210 -4.703 -19.328 1.00 98.00 622 GLU A O 1
ATOM 4618 N N . VAL A 1 623 ? 21.551 -6.745 -18.632 1.00 95.62 623 VAL A N 1
ATOM 4619 C CA . VAL A 1 623 ? 21.477 -6.407 -17.202 1.00 95.62 623 VAL A CA 1
ATOM 4620 C C . VAL A 1 623 ? 22.406 -7.300 -16.380 1.00 95.62 623 VAL A C 1
ATOM 4622 O O . VAL A 1 623 ? 22.237 -8.515 -16.338 1.00 95.62 623 VAL A O 1
ATOM 4625 N N . ASP A 1 624 ? 23.367 -6.704 -15.671 1.00 92.94 624 ASP A N 1
ATOM 4626 C CA . ASP A 1 624 ? 24.114 -7.387 -14.607 1.00 92.94 624 ASP A CA 1
ATOM 4627 C C . ASP A 1 624 ? 23.372 -7.195 -13.280 1.00 92.94 624 ASP A C 1
ATOM 4629 O O . ASP A 1 624 ? 23.683 -6.304 -12.483 1.00 92.94 624 ASP A O 1
ATOM 4633 N N . TRP A 1 625 ? 22.385 -8.061 -13.041 1.00 85.75 625 TRP A N 1
ATOM 4634 C CA . TRP A 1 625 ? 21.568 -8.082 -11.823 1.00 85.75 625 TRP A CA 1
ATOM 4635 C C . TRP A 1 625 ? 22.386 -8.232 -10.526 1.00 85.75 625 TRP A C 1
ATOM 4637 O O . TRP A 1 625 ? 21.886 -7.934 -9.445 1.00 85.75 625 TRP A O 1
ATOM 4647 N N . ALA A 1 626 ? 23.643 -8.693 -10.591 1.00 86.38 626 ALA A N 1
ATOM 4648 C CA . ALA A 1 626 ? 24.500 -8.817 -9.410 1.00 86.38 626 ALA A CA 1
ATOM 4649 C C . ALA A 1 626 ? 25.189 -7.498 -9.019 1.00 86.38 626 ALA A C 1
ATOM 4651 O O . ALA A 1 626 ? 25.680 -7.385 -7.891 1.00 86.38 626 ALA A O 1
ATOM 4652 N N . LYS A 1 627 ? 25.243 -6.527 -9.938 1.00 85.81 627 LYS A N 1
ATOM 4653 C CA . LYS A 1 627 ? 25.791 -5.181 -9.719 1.00 85.81 627 LYS A CA 1
ATOM 4654 C C . LYS A 1 627 ? 24.760 -4.059 -9.851 1.00 85.81 627 LYS A C 1
ATOM 4656 O O . LYS A 1 627 ? 25.118 -2.923 -9.559 1.00 85.81 627 LYS A O 1
ATOM 4661 N N . ASP A 1 628 ? 23.540 -4.353 -10.301 1.00 86.06 628 ASP A N 1
ATOM 4662 C CA . ASP A 1 628 ? 22.585 -3.337 -10.768 1.00 86.06 628 ASP A CA 1
ATOM 4663 C C . ASP A 1 628 ? 23.215 -2.458 -11.868 1.00 86.06 628 ASP A C 1
ATOM 4665 O O . ASP A 1 628 ? 23.323 -1.242 -11.757 1.00 86.06 628 ASP A O 1
ATOM 4669 N N . ASN A 1 629 ? 23.745 -3.095 -12.918 1.00 94.50 629 ASN A N 1
ATOM 4670 C CA . ASN A 1 629 ? 24.232 -2.371 -14.092 1.00 94.50 629 ASN A CA 1
ATOM 4671 C C . ASN A 1 629 ? 23.411 -2.707 -15.328 1.00 94.50 629 ASN A C 1
ATOM 4673 O O . ASN A 1 629 ? 23.054 -3.862 -15.552 1.00 94.50 629 ASN A O 1
ATOM 4677 N N . MET A 1 630 ? 23.225 -1.709 -16.186 1.00 96.19 630 MET A N 1
ATOM 4678 C CA . MET A 1 630 ? 22.523 -1.846 -17.457 1.00 96.19 630 MET A CA 1
ATOM 4679 C C . MET A 1 630 ? 23.398 -1.382 -18.618 1.00 96.19 630 MET A C 1
ATOM 4681 O O . MET A 1 630 ? 23.923 -0.268 -18.608 1.00 96.19 630 MET A O 1
ATOM 4685 N N . VAL A 1 631 ? 23.495 -2.208 -19.657 1.00 98.06 631 VAL A N 1
ATOM 4686 C CA . VAL A 1 631 ? 24.063 -1.844 -20.958 1.00 98.06 631 VAL A CA 1
ATOM 4687 C C . VAL A 1 631 ? 22.917 -1.774 -21.959 1.00 98.06 631 VAL A C 1
ATOM 4689 O O . VAL A 1 631 ? 22.446 -2.790 -22.462 1.00 98.06 631 VAL A O 1
ATOM 4692 N N . ILE A 1 632 ? 22.452 -0.561 -22.241 1.00 97.88 632 ILE A N 1
ATOM 4693 C CA . ILE A 1 632 ? 21.458 -0.290 -23.278 1.00 97.88 632 ILE A CA 1
ATOM 4694 C C . ILE A 1 632 ? 22.201 -0.112 -24.603 1.00 97.88 632 ILE A C 1
ATOM 4696 O O . ILE A 1 632 ? 23.068 0.756 -24.721 1.00 97.88 632 ILE A O 1
ATOM 4700 N N . LEU A 1 633 ? 21.847 -0.905 -25.613 1.00 97.62 633 LEU A N 1
ATOM 4701 C CA . LEU A 1 633 ? 22.326 -0.743 -26.983 1.00 97.62 633 LEU A CA 1
ATOM 4702 C C . LEU A 1 633 ? 21.158 -0.349 -27.887 1.00 97.62 633 LEU A C 1
ATOM 4704 O O . LEU A 1 633 ? 20.123 -1.011 -27.905 1.00 97.62 633 LEU A O 1
ATOM 4708 N N . GLU A 1 634 ? 21.346 0.709 -28.668 1.00 94.62 634 GLU A N 1
ATOM 4709 C CA . GLU A 1 634 ? 20.432 1.131 -29.733 1.00 94.62 634 GLU A CA 1
ATOM 4710 C C . GLU A 1 634 ? 21.147 1.056 -31.089 1.00 94.62 634 GLU A C 1
ATOM 4712 O O . GLU A 1 634 ? 22.348 1.301 -31.172 1.00 94.62 634 GLU A O 1
ATOM 4717 N N . GLY A 1 635 ? 20.432 0.711 -32.160 1.00 91.12 635 GLY A N 1
ATOM 4718 C CA . GLY A 1 635 ? 20.968 0.646 -33.526 1.00 91.12 635 GLY A CA 1
ATOM 4719 C C . GLY A 1 635 ? 21.206 2.002 -34.209 1.00 91.12 635 GLY A C 1
ATOM 4720 O O . GLY A 1 635 ? 21.710 2.031 -35.329 1.00 91.12 635 GLY A O 1
ATOM 4721 N N . GLU A 1 636 ? 20.824 3.102 -33.566 1.00 87.56 636 GLU A N 1
ATOM 4722 C CA . GLU A 1 636 ? 20.940 4.492 -34.024 1.00 87.56 636 GLU A CA 1
ATOM 4723 C C . GLU A 1 636 ? 21.172 5.397 -32.797 1.00 87.56 636 GLU A C 1
ATOM 4725 O O . GLU A 1 636 ? 21.078 4.941 -31.655 1.00 87.56 636 GLU A O 1
ATOM 4730 N N . ALA A 1 637 ? 21.509 6.672 -32.999 1.00 87.31 637 ALA A N 1
ATOM 4731 C CA . ALA A 1 637 ? 21.717 7.608 -31.906 1.00 87.31 637 ALA A CA 1
ATOM 4732 C C . ALA A 1 637 ? 20.395 8.216 -31.378 1.00 87.31 637 ALA A C 1
ATOM 4734 O O . ALA A 1 637 ? 19.631 8.808 -32.153 1.00 87.31 637 ALA A O 1
ATOM 4735 N N . PRO A 1 638 ? 20.155 8.216 -30.049 1.00 88.44 638 PRO A N 1
ATOM 4736 C CA . PRO A 1 638 ? 18.923 8.760 -29.466 1.00 88.44 638 PRO A CA 1
ATOM 4737 C C . PRO A 1 638 ? 18.822 10.290 -29.576 1.00 88.44 638 PRO A C 1
ATOM 4739 O O . PRO A 1 638 ? 17.728 10.861 -29.559 1.00 88.44 638 PRO A O 1
ATOM 4742 N N . PHE A 1 639 ? 19.963 10.959 -29.757 1.00 87.38 639 PHE A N 1
ATOM 4743 C CA . PHE A 1 639 ? 20.090 12.353 -30.175 1.00 87.38 639 PHE A CA 1
ATOM 4744 C C . PHE A 1 639 ? 21.178 12.484 -31.246 1.00 87.38 639 PHE A C 1
ATOM 4746 O O . PHE A 1 639 ? 22.149 11.731 -31.278 1.00 87.38 639 PHE A O 1
ATOM 4753 N N . GLY A 1 640 ? 21.021 13.454 -32.143 1.00 77.06 640 GLY A N 1
ATOM 4754 C CA . GLY A 1 640 ? 21.873 13.577 -33.314 1.00 77.06 640 GLY A CA 1
ATOM 4755 C C . GLY A 1 640 ? 21.407 14.652 -34.290 1.00 77.06 640 GLY A C 1
ATOM 4756 O O . GLY A 1 640 ? 20.271 15.129 -34.275 1.00 77.06 640 GLY A O 1
ATOM 4757 N N . SER A 1 641 ? 22.292 15.022 -35.217 1.00 65.81 641 SER A N 1
ATOM 4758 C CA . SER A 1 641 ? 22.002 16.053 -36.226 1.00 65.81 641 SER A CA 1
ATOM 4759 C C . SER A 1 641 ? 21.044 15.621 -37.354 1.00 65.81 641 SER A C 1
ATOM 4761 O O . SER A 1 641 ? 20.669 16.461 -38.178 1.00 65.81 641 SER A O 1
ATOM 4763 N N . TYR A 1 642 ? 20.647 14.342 -37.415 1.00 72.38 642 TYR A N 1
ATOM 4764 C CA . TYR A 1 642 ? 19.903 13.761 -38.539 1.00 72.38 642 TYR A CA 1
ATOM 4765 C C . TYR A 1 642 ? 18.681 12.927 -38.113 1.00 72.38 642 TYR A C 1
ATOM 4767 O O . TYR A 1 642 ? 18.593 11.749 -38.414 1.00 72.38 642 TYR A O 1
ATOM 4775 N N . MET A 1 643 ? 17.687 13.581 -37.499 1.00 74.06 643 MET A N 1
ATOM 4776 C CA . MET A 1 643 ? 16.386 12.975 -37.139 1.00 74.06 643 MET A CA 1
ATOM 4777 C C . MET A 1 643 ? 16.508 11.752 -36.200 1.00 74.06 643 MET A C 1
ATOM 4779 O O . MET A 1 643 ? 16.126 10.655 -36.598 1.00 74.06 643 MET A O 1
ATOM 4783 N N . PRO A 1 644 ? 17.027 11.952 -34.977 1.00 81.50 644 PRO A N 1
ATOM 4784 C CA . PRO A 1 644 ? 17.167 10.917 -33.949 1.00 81.50 644 PRO A CA 1
ATOM 4785 C C . PRO A 1 644 ? 15.838 10.635 -33.215 1.00 81.50 644 PRO A C 1
ATOM 4787 O O . PRO A 1 644 ? 14.837 11.313 -33.471 1.00 81.50 644 PRO A O 1
ATOM 4790 N N . MET A 1 645 ? 15.854 9.703 -32.251 1.00 84.94 645 MET A N 1
ATOM 4791 C CA . MET A 1 645 ? 14.700 9.356 -31.402 1.00 84.94 645 MET A CA 1
ATOM 4792 C C . MET A 1 645 ? 14.065 10.572 -30.711 1.00 84.94 645 MET A C 1
ATOM 4794 O O . MET A 1 645 ? 12.845 10.752 -30.768 1.00 84.94 645 MET A O 1
ATOM 4798 N N . TYR A 1 646 ? 14.883 11.432 -30.100 1.00 81.50 646 TYR A N 1
ATOM 4799 C CA . TYR A 1 646 ? 14.426 12.670 -29.479 1.00 81.50 646 TYR A CA 1
ATOM 4800 C C . TYR A 1 646 ? 14.564 13.850 -30.446 1.00 81.50 646 TYR A C 1
ATOM 4802 O O . TYR A 1 646 ? 15.662 14.367 -30.669 1.00 81.50 646 TYR A O 1
ATOM 4810 N N . TYR A 1 647 ? 13.456 14.348 -31.003 1.00 74.38 647 TYR A N 1
ATOM 4811 C CA . TYR A 1 647 ? 13.509 15.549 -31.841 1.00 74.38 647 TYR A CA 1
ATOM 4812 C C . TYR A 1 647 ? 12.241 16.420 -31.731 1.00 74.38 647 TYR A C 1
ATOM 4814 O O . TYR A 1 647 ? 11.177 16.028 -32.224 1.00 74.38 647 TYR A O 1
ATOM 4822 N N . PRO A 1 648 ? 12.328 17.639 -31.155 1.00 62.91 648 PRO A N 1
ATOM 4823 C CA . PRO A 1 648 ? 11.151 18.421 -30.752 1.00 62.91 648 PRO A CA 1
ATOM 4824 C C . PRO A 1 648 ? 10.261 18.878 -31.923 1.00 62.91 648 PRO A C 1
ATOM 4826 O O . PRO A 1 648 ? 9.062 19.088 -31.751 1.00 62.91 648 PRO A O 1
ATOM 4829 N N . GLU A 1 649 ? 10.808 19.000 -33.139 1.00 58.28 649 GLU A N 1
ATOM 4830 C CA . GLU A 1 649 ? 10.066 19.463 -34.325 1.00 58.28 649 GLU A CA 1
ATOM 4831 C C . GLU A 1 649 ? 9.447 18.331 -35.178 1.00 58.28 649 GLU A C 1
ATOM 4833 O O . GLU A 1 649 ? 9.057 18.566 -36.327 1.00 58.28 649 GLU A O 1
ATOM 4838 N N . MET A 1 650 ? 9.357 17.087 -34.685 1.00 58.50 650 MET A N 1
ATOM 4839 C CA . MET A 1 650 ? 8.897 15.958 -35.516 1.00 58.50 650 MET A CA 1
ATOM 4840 C C . MET A 1 650 ? 7.422 15.992 -35.955 1.00 58.50 650 MET A C 1
ATOM 4842 O O . MET A 1 650 ? 7.023 15.188 -36.803 1.00 58.50 650 MET A O 1
ATOM 4846 N N . ILE A 1 651 ? 6.623 16.954 -35.482 1.00 50.00 651 ILE A N 1
ATOM 4847 C CA . ILE A 1 651 ? 5.251 17.190 -35.955 1.00 50.00 651 ILE A CA 1
ATOM 4848 C C . ILE A 1 651 ? 5.274 17.748 -37.391 1.00 50.00 651 ILE A C 1
ATOM 4850 O O . ILE A 1 651 ? 5.172 18.950 -37.650 1.00 50.00 651 ILE A O 1
ATOM 4854 N N . ARG A 1 652 ? 5.393 16.839 -38.363 1.00 50.84 652 ARG A N 1
ATOM 4855 C CA . ARG A 1 652 ? 5.204 17.109 -39.791 1.00 50.84 652 ARG A CA 1
ATOM 4856 C C . ARG A 1 652 ? 4.217 16.130 -40.409 1.00 50.84 652 ARG A C 1
ATOM 4858 O O . ARG A 1 652 ? 4.611 15.120 -40.999 1.00 50.84 652 ARG A O 1
ATOM 4865 N N . ASP A 1 653 ? 2.942 16.513 -40.378 1.00 53.91 653 ASP A N 1
ATOM 4866 C CA . ASP A 1 653 ? 1.827 15.852 -41.074 1.00 53.91 653 ASP A CA 1
ATOM 4867 C C . ASP A 1 653 ? 2.145 15.503 -42.538 1.00 53.91 653 ASP A C 1
ATOM 4869 O O . ASP A 1 653 ? 1.649 14.510 -43.066 1.00 53.91 653 ASP A O 1
ATOM 4873 N N . ASP A 1 654 ? 2.977 16.312 -43.209 1.00 53.12 654 ASP A N 1
ATOM 4874 C CA . ASP A 1 654 ? 3.354 16.139 -44.616 1.00 53.12 654 ASP A CA 1
ATOM 4875 C C . ASP A 1 654 ? 4.462 15.098 -44.866 1.00 53.12 654 ASP A C 1
ATOM 4877 O O . ASP A 1 654 ? 4.787 14.831 -46.025 1.00 53.12 654 ASP A O 1
ATOM 4881 N N . ARG A 1 655 ? 5.047 14.521 -43.807 1.00 52.03 655 ARG A N 1
ATOM 4882 C CA . ARG A 1 655 ? 6.104 13.496 -43.883 1.00 52.03 655 ARG A CA 1
ATOM 4883 C C . ARG A 1 655 ? 5.804 12.235 -43.086 1.00 52.03 655 ARG A C 1
ATOM 4885 O O . ARG A 1 655 ? 6.037 11.152 -43.606 1.00 52.03 655 ARG A O 1
ATOM 4892 N N . TYR A 1 656 ? 5.301 12.384 -41.865 1.00 56.84 656 TYR A N 1
ATOM 4893 C CA . TYR A 1 656 ? 5.031 11.274 -40.942 1.00 56.84 656 TYR A CA 1
ATOM 4894 C C . TYR A 1 656 ? 3.537 10.901 -40.924 1.00 56.84 656 TYR A C 1
ATOM 4896 O O . TYR A 1 656 ? 3.173 9.795 -40.545 1.00 56.84 656 TYR A O 1
ATOM 4904 N N . GLY A 1 657 ? 2.673 11.793 -41.430 1.00 54.41 657 GLY A N 1
ATOM 4905 C CA . GLY A 1 657 ? 1.219 11.644 -41.409 1.00 54.41 657 GLY A CA 1
ATOM 4906 C C . GLY A 1 657 ? 0.623 12.078 -40.070 1.00 54.41 657 GLY A C 1
ATOM 4907 O O . GLY A 1 657 ? 1.183 11.798 -39.019 1.00 54.41 657 GLY A O 1
ATOM 4908 N N . ALA A 1 658 ? -0.547 12.723 -40.102 1.00 49.47 658 ALA A N 1
ATOM 4909 C CA . ALA A 1 658 ? -1.240 13.288 -38.930 1.00 49.47 658 ALA A CA 1
ATOM 4910 C C . ALA A 1 658 ? -1.799 12.244 -37.923 1.00 49.47 658 ALA A C 1
ATOM 4912 O O . ALA A 1 658 ? -2.747 12.527 -37.195 1.00 49.47 658 ALA A O 1
ATOM 4913 N N . ALA A 1 659 ? -1.277 11.017 -37.952 1.00 50.91 659 ALA A N 1
ATOM 4914 C CA . ALA A 1 659 ? -1.645 9.894 -37.091 1.00 50.91 659 ALA A CA 1
ATOM 4915 C C . ALA A 1 659 ? -0.428 9.064 -36.629 1.00 50.91 659 ALA A C 1
ATOM 4917 O O . ALA A 1 659 ? -0.595 8.182 -35.796 1.00 50.91 659 ALA A O 1
ATOM 4918 N N . ALA A 1 660 ? 0.780 9.327 -37.145 1.00 51.38 660 ALA A N 1
ATOM 4919 C CA . ALA A 1 660 ? 2.001 8.876 -36.487 1.00 51.38 660 ALA A CA 1
ATOM 4920 C C . ALA A 1 660 ? 2.334 9.894 -35.394 1.00 51.38 660 ALA A C 1
ATOM 4922 O O . ALA A 1 660 ? 2.256 11.098 -35.644 1.00 51.38 660 ALA A O 1
ATOM 4923 N N . ASN A 1 661 ? 2.699 9.419 -34.204 1.00 58.81 661 ASN A N 1
ATOM 4924 C CA . ASN A 1 661 ? 2.868 10.252 -33.015 1.00 58.81 661 ASN A CA 1
ATOM 4925 C C . ASN A 1 661 ? 4.350 10.324 -32.586 1.00 58.81 661 ASN A C 1
ATOM 4927 O O . ASN A 1 661 ? 4.706 9.843 -31.515 1.00 58.81 661 ASN A O 1
ATOM 4931 N N . PRO A 1 662 ? 5.259 10.880 -33.414 1.00 55.66 662 PRO A N 1
ATOM 4932 C CA . PRO A 1 662 ? 6.705 10.725 -33.233 1.00 55.66 662 PRO A CA 1
ATOM 4933 C C . PRO A 1 662 ? 7.287 11.387 -31.974 1.00 55.66 662 PRO A C 1
ATOM 4935 O O . PRO A 1 662 ? 8.457 11.179 -31.678 1.00 55.66 662 PRO A O 1
ATOM 4938 N N . GLN A 1 663 ? 6.497 12.154 -31.215 1.00 62.12 663 GLN A N 1
ATOM 4939 C CA . GLN A 1 663 ? 6.905 12.633 -29.890 1.00 62.12 663 GLN A CA 1
ATOM 4940 C C . GLN A 1 663 ? 7.019 11.500 -28.854 1.00 62.12 663 GLN A C 1
ATOM 4942 O O . GLN A 1 663 ? 7.691 11.682 -27.844 1.00 62.12 663 GLN A O 1
ATOM 4947 N N . GLN A 1 664 ? 6.444 10.321 -29.121 1.00 78.75 664 GLN A N 1
ATOM 4948 C CA . GLN A 1 664 ? 6.588 9.134 -28.273 1.00 78.75 664 GLN A CA 1
ATOM 4949 C C . GLN A 1 664 ? 8.049 8.682 -28.100 1.00 78.75 664 GLN A C 1
ATOM 4951 O O . GLN A 1 664 ? 8.400 8.228 -27.020 1.00 78.75 664 GLN A O 1
ATOM 4956 N N . GLY A 1 665 ? 8.933 8.904 -29.083 1.00 80.50 665 GLY A N 1
ATOM 4957 C CA . GLY A 1 665 ? 10.374 8.661 -28.907 1.00 80.50 665 GLY A CA 1
ATOM 4958 C C . GLY A 1 665 ? 11.009 9.554 -27.832 1.00 80.50 665 GLY A C 1
ATOM 4959 O O . GLY A 1 665 ? 11.858 9.101 -27.071 1.00 80.50 665 GLY A O 1
ATOM 4960 N N . GLY A 1 666 ? 10.540 10.799 -27.698 1.00 83.62 666 GLY A N 1
ATOM 4961 C CA . GLY A 1 666 ? 10.974 11.691 -26.621 1.00 83.62 666 GLY A CA 1
ATOM 4962 C C . GLY A 1 666 ? 10.478 11.244 -25.244 1.00 83.62 666 GLY A C 1
ATOM 4963 O O . GLY A 1 666 ? 11.229 11.310 -24.278 1.00 83.62 666 GLY A O 1
ATOM 4964 N N . ILE A 1 667 ? 9.247 10.726 -25.167 1.00 84.62 667 ILE A N 1
ATOM 4965 C CA . ILE A 1 667 ? 8.690 10.131 -23.940 1.00 84.62 667 ILE A CA 1
ATOM 4966 C C . ILE A 1 667 ? 9.492 8.880 -23.550 1.00 84.62 667 ILE A C 1
ATOM 4968 O O . ILE A 1 667 ? 9.888 8.756 -22.397 1.00 84.62 667 ILE A O 1
ATOM 4972 N N . PHE A 1 668 ? 9.806 8.002 -24.508 1.00 89.12 668 PHE A N 1
ATOM 4973 C CA . PHE A 1 668 ? 10.594 6.787 -24.270 1.00 89.12 668 PHE A CA 1
ATOM 4974 C C . PHE A 1 668 ? 11.994 7.103 -23.736 1.00 89.12 668 PHE A C 1
ATOM 4976 O O . PHE A 1 668 ? 12.426 6.528 -22.739 1.00 89.12 668 PHE A O 1
ATOM 4983 N N . PHE A 1 669 ? 12.668 8.084 -24.346 1.00 91.56 669 PHE A N 1
ATOM 4984 C CA . PHE A 1 669 ? 13.943 8.601 -23.857 1.00 91.56 669 PHE A CA 1
ATOM 4985 C C . PHE A 1 669 ? 13.826 9.083 -22.401 1.00 91.56 669 PHE A C 1
ATOM 4987 O O . PHE A 1 669 ? 14.605 8.654 -21.554 1.00 91.56 669 PHE A O 1
ATOM 4994 N N . THR A 1 670 ? 12.828 9.913 -22.079 1.00 88.69 670 THR A N 1
ATOM 4995 C CA . THR A 1 670 ? 12.596 10.400 -20.707 1.00 88.69 670 THR A CA 1
ATOM 4996 C C . THR A 1 670 ? 12.291 9.267 -19.720 1.00 88.69 670 THR A C 1
ATOM 4998 O O . THR A 1 670 ? 12.799 9.295 -18.601 1.00 88.69 670 THR A O 1
ATOM 5001 N N . ASN A 1 671 ? 11.527 8.245 -20.121 1.00 88.69 671 ASN A N 1
ATOM 5002 C CA . ASN A 1 671 ? 11.243 7.074 -19.285 1.00 88.69 671 ASN A CA 1
ATOM 5003 C C . ASN A 1 671 ? 12.531 6.299 -18.946 1.00 88.69 671 ASN A C 1
ATOM 5005 O O . ASN A 1 671 ? 12.730 5.927 -17.790 1.00 88.69 671 ASN A O 1
ATOM 5009 N N . ILE A 1 672 ? 13.437 6.128 -19.917 1.00 93.25 672 ILE A N 1
ATOM 5010 C CA . ILE A 1 672 ? 14.754 5.502 -19.704 1.00 93.25 672 ILE A CA 1
ATOM 5011 C C . ILE A 1 672 ? 15.628 6.342 -18.767 1.00 93.25 672 ILE A C 1
ATOM 5013 O O . ILE A 1 672 ? 16.212 5.783 -17.840 1.00 93.25 672 ILE A O 1
ATOM 5017 N N . ILE A 1 673 ? 15.695 7.667 -18.965 1.00 91.88 673 ILE A N 1
ATOM 5018 C CA . ILE A 1 673 ? 16.417 8.570 -18.051 1.00 91.88 673 ILE A CA 1
ATOM 5019 C C . ILE A 1 673 ? 15.887 8.397 -16.623 1.00 91.88 673 ILE A C 1
ATOM 5021 O O . ILE A 1 673 ? 16.664 8.117 -15.717 1.00 91.88 673 ILE A O 1
ATOM 5025 N N . ASN A 1 674 ? 14.569 8.490 -16.430 1.00 85.00 674 ASN A N 1
ATOM 5026 C CA . ASN A 1 674 ? 13.938 8.359 -15.116 1.00 85.00 674 ASN A CA 1
ATOM 5027 C C . ASN A 1 674 ? 14.241 7.013 -14.452 1.00 85.00 674 ASN A C 1
ATOM 5029 O O . ASN A 1 674 ? 14.511 6.969 -13.252 1.00 85.00 674 ASN A O 1
ATOM 5033 N N . TYR A 1 675 ? 14.222 5.918 -15.214 1.00 85.88 675 TYR A N 1
ATOM 5034 C CA . TYR A 1 675 ? 14.579 4.611 -14.674 1.00 85.88 675 TYR A CA 1
ATOM 5035 C C . TYR A 1 675 ? 16.036 4.583 -14.198 1.00 85.88 675 TYR A C 1
ATOM 5037 O O . TYR A 1 675 ? 16.288 4.316 -13.022 1.00 85.88 675 TYR A O 1
ATOM 5045 N N . ALA A 1 676 ? 16.966 4.986 -15.069 1.00 87.94 676 ALA A N 1
ATOM 5046 C CA . ALA A 1 676 ? 18.402 5.010 -14.803 1.00 87.94 676 ALA A CA 1
ATOM 5047 C C . ALA A 1 676 ? 18.832 5.975 -13.679 1.00 87.94 676 ALA A C 1
ATOM 5049 O O . ALA A 1 676 ? 19.887 5.775 -13.082 1.00 87.94 676 ALA A O 1
ATOM 5050 N N . THR A 1 677 ? 18.061 7.034 -13.398 1.00 83.75 677 THR A N 1
ATOM 5051 C CA . THR A 1 677 ? 18.438 8.074 -12.420 1.00 83.75 677 THR A CA 1
ATOM 5052 C C . THR A 1 677 ? 17.600 8.108 -11.146 1.00 83.75 677 THR A C 1
ATOM 5054 O O . THR A 1 677 ? 17.892 8.911 -10.258 1.00 83.75 677 THR A O 1
ATOM 5057 N N . THR A 1 678 ? 16.501 7.355 -11.066 1.00 67.62 678 THR A N 1
ATOM 5058 C CA . THR A 1 678 ? 15.511 7.531 -9.984 1.00 67.62 678 THR A CA 1
ATOM 5059 C C . THR A 1 678 ? 14.857 6.233 -9.530 1.00 67.62 678 THR A C 1
ATOM 5061 O O . THR A 1 678 ? 14.645 6.074 -8.330 1.00 67.62 678 THR A O 1
ATOM 5064 N N . PHE A 1 679 ? 14.547 5.309 -10.443 1.00 54.72 679 PHE A N 1
ATOM 5065 C CA . PHE A 1 679 ? 13.768 4.115 -10.098 1.00 54.72 679 PHE A CA 1
ATOM 5066 C C . PHE A 1 679 ? 14.572 2.821 -9.975 1.00 54.72 679 PHE A C 1
ATOM 5068 O O . PHE A 1 679 ? 14.019 1.884 -9.412 1.00 54.72 679 PHE A O 1
ATOM 5075 N N . SER A 1 680 ? 15.835 2.752 -10.415 1.00 54.19 680 SER A N 1
ATOM 5076 C CA . SER A 1 680 ? 16.678 1.556 -10.238 1.00 54.19 680 SER A CA 1
ATOM 5077 C C . SER A 1 680 ? 16.704 1.088 -8.775 1.00 54.19 680 SER A C 1
ATOM 5079 O O . SER A 1 680 ? 16.058 0.097 -8.436 1.00 54.19 680 SER A O 1
ATOM 5081 N N . SER A 1 681 ? 17.345 1.835 -7.871 1.00 49.12 681 SER A N 1
ATOM 5082 C CA . SER A 1 681 ? 17.525 1.384 -6.480 1.00 49.12 681 SER A CA 1
ATOM 5083 C C . SER A 1 681 ? 16.210 1.089 -5.725 1.00 49.12 681 SER A C 1
ATOM 5085 O O . SER A 1 681 ? 16.125 0.017 -5.125 1.00 49.12 681 SER A O 1
ATOM 5087 N N . PRO A 1 682 ? 15.153 1.935 -5.770 1.00 45.78 682 PRO A N 1
ATOM 5088 C CA . PRO A 1 682 ? 13.899 1.637 -5.068 1.00 45.78 682 PRO A CA 1
ATOM 5089 C C . PRO A 1 682 ? 13.136 0.429 -5.632 1.00 45.78 682 PRO A C 1
ATOM 5091 O O . PRO A 1 682 ? 12.462 -0.273 -4.879 1.00 45.78 682 PRO A O 1
ATOM 5094 N N . MET A 1 683 ? 13.231 0.165 -6.943 1.00 46.53 683 MET A N 1
ATOM 5095 C CA . MET A 1 683 ? 12.576 -0.995 -7.558 1.00 46.53 683 MET A CA 1
ATOM 5096 C C . MET A 1 683 ? 13.270 -2.304 -7.148 1.00 46.53 683 MET A C 1
ATOM 5098 O O . MET A 1 683 ? 12.587 -3.297 -6.909 1.00 46.53 683 MET A O 1
ATOM 5102 N N . PHE A 1 684 ? 14.597 -2.297 -6.972 1.00 50.56 684 PHE A N 1
ATOM 5103 C CA . PHE A 1 684 ? 15.338 -3.458 -6.462 1.00 50.56 684 PHE A CA 1
ATOM 5104 C C . PHE A 1 684 ? 15.072 -3.753 -4.985 1.00 50.56 684 PHE A C 1
ATOM 5106 O O . PHE A 1 684 ? 14.927 -4.920 -4.617 1.00 50.56 684 PHE A O 1
ATOM 5113 N N . ASP A 1 685 ? 14.923 -2.725 -4.145 1.00 52.94 685 ASP A N 1
ATOM 5114 C CA . ASP A 1 685 ? 14.465 -2.911 -2.762 1.00 52.94 685 ASP A CA 1
ATOM 5115 C C . ASP A 1 685 ? 13.050 -3.525 -2.722 1.00 52.94 685 ASP A C 1
ATOM 5117 O O . ASP A 1 685 ? 12.764 -4.399 -1.892 1.00 52.94 685 ASP A O 1
ATOM 5121 N N . LEU A 1 686 ? 12.172 -3.137 -3.657 1.00 49.47 686 LEU A N 1
ATOM 5122 C CA . LEU A 1 686 ? 10.838 -3.720 -3.802 1.00 49.47 686 LEU A CA 1
ATOM 5123 C C . LEU A 1 686 ? 10.882 -5.170 -4.316 1.00 49.47 686 LEU A C 1
ATOM 5125 O O . LEU A 1 686 ? 10.183 -6.016 -3.763 1.00 49.47 686 LEU A O 1
ATOM 5129 N N . GLU A 1 687 ? 11.718 -5.507 -5.301 1.00 57.88 687 GLU A N 1
ATOM 5130 C CA . GLU A 1 687 ? 11.868 -6.885 -5.802 1.00 57.88 687 GLU A CA 1
ATOM 5131 C C . GLU A 1 687 ? 12.459 -7.826 -4.736 1.00 57.88 687 GLU A C 1
ATOM 5133 O O . GLU A 1 687 ? 11.964 -8.940 -4.525 1.00 57.88 687 GLU A O 1
ATOM 5138 N N . ALA A 1 688 ? 13.466 -7.366 -3.987 1.00 57.34 688 ALA A N 1
ATOM 5139 C CA . ALA A 1 688 ? 14.009 -8.092 -2.841 1.00 57.34 688 ALA A CA 1
ATOM 5140 C C . ALA A 1 688 ? 12.936 -8.321 -1.758 1.00 57.34 688 ALA A C 1
ATOM 5142 O O . ALA A 1 688 ? 12.847 -9.406 -1.171 1.00 57.34 688 ALA A O 1
ATOM 5143 N N . THR A 1 689 ? 12.070 -7.327 -1.541 1.00 63.62 689 THR A N 1
ATOM 5144 C CA . THR A 1 689 ? 10.919 -7.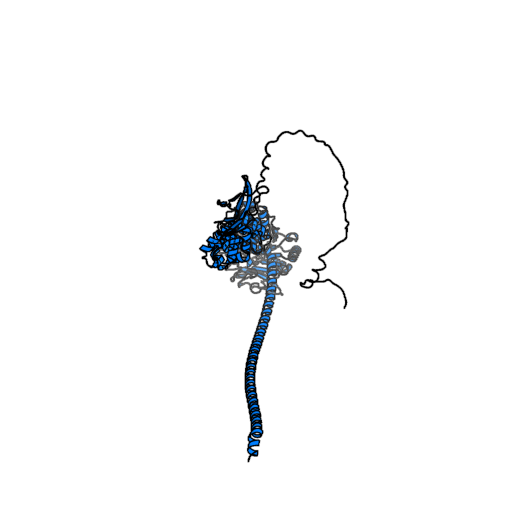414 -0.633 1.00 63.62 689 THR A CA 1
ATOM 5145 C C . THR A 1 689 ? 9.874 -8.416 -1.138 1.00 63.62 689 THR A C 1
ATOM 5147 O O . THR A 1 689 ? 9.461 -9.291 -0.376 1.00 63.62 689 THR A O 1
ATOM 5150 N N . VAL A 1 690 ? 9.504 -8.380 -2.423 1.00 66.62 690 VAL A N 1
ATOM 5151 C CA . VAL A 1 690 ? 8.584 -9.337 -3.070 1.00 66.62 690 VAL A CA 1
ATOM 5152 C C . VAL A 1 690 ? 9.131 -10.767 -3.023 1.00 66.62 690 VAL A C 1
ATOM 5154 O O . VAL A 1 690 ? 8.378 -11.706 -2.755 1.00 66.62 690 VAL A O 1
ATOM 5157 N N . THR A 1 691 ? 10.439 -10.948 -3.202 1.00 72.12 691 THR A N 1
ATOM 5158 C CA . THR A 1 691 ? 11.111 -12.250 -3.070 1.00 72.12 691 THR A CA 1
ATOM 5159 C C . THR A 1 691 ? 11.005 -12.780 -1.635 1.00 72.12 691 THR A C 1
ATOM 5161 O O . THR A 1 691 ? 10.557 -13.905 -1.421 1.00 72.12 691 THR A O 1
ATOM 5164 N N . SER A 1 692 ? 11.312 -11.942 -0.639 1.00 78.44 692 SER A N 1
ATOM 5165 C CA . SER A 1 692 ? 11.180 -12.266 0.792 1.00 78.44 692 SER A CA 1
ATOM 5166 C C . SER A 1 692 ? 9.734 -12.609 1.199 1.00 78.44 692 SER A C 1
ATOM 5168 O O . SER A 1 692 ? 9.484 -13.574 1.930 1.00 78.44 692 SER A O 1
ATOM 5170 N N . LEU A 1 693 ? 8.755 -11.862 0.678 1.00 80.12 693 LEU A N 1
ATOM 5171 C CA . LEU A 1 693 ? 7.324 -12.143 0.836 1.00 80.12 693 LEU A CA 1
ATOM 5172 C C . LEU A 1 693 ? 6.928 -13.474 0.184 1.00 80.12 693 LEU A C 1
ATOM 5174 O O . LEU A 1 693 ? 6.179 -14.241 0.784 1.00 80.12 693 LEU A O 1
ATOM 5178 N N . THR A 1 694 ? 7.456 -13.784 -1.001 1.00 85.81 694 THR A N 1
ATOM 5179 C CA . THR A 1 694 ? 7.182 -15.042 -1.716 1.00 85.81 694 THR A CA 1
ATOM 5180 C C . THR A 1 694 ? 7.694 -16.256 -0.938 1.00 85.81 694 THR A C 1
ATOM 5182 O O . THR A 1 694 ? 6.949 -17.223 -0.754 1.00 85.81 694 THR A O 1
ATOM 5185 N N . ASP A 1 695 ? 8.915 -16.186 -0.399 1.00 86.38 695 ASP A N 1
ATOM 5186 C CA . ASP A 1 695 ? 9.464 -17.216 0.493 1.00 86.38 695 ASP A CA 1
ATOM 5187 C C . ASP A 1 695 ? 8.603 -17.370 1.763 1.00 86.38 695 ASP A C 1
ATOM 5189 O O . ASP A 1 695 ? 8.231 -18.484 2.143 1.00 86.38 695 ASP A O 1
ATOM 5193 N N . THR A 1 696 ? 8.193 -16.253 2.373 1.00 89.19 696 THR A N 1
ATOM 5194 C CA . THR A 1 696 ? 7.325 -16.240 3.566 1.00 89.19 696 THR A CA 1
ATOM 5195 C C . THR A 1 696 ? 5.956 -16.880 3.293 1.00 89.19 696 THR A C 1
ATOM 5197 O O . THR A 1 696 ? 5.462 -17.668 4.103 1.00 89.19 696 THR A O 1
ATOM 5200 N N . VAL A 1 697 ? 5.342 -16.597 2.139 1.00 87.81 697 VAL A N 1
ATOM 5201 C CA . VAL A 1 697 ? 4.069 -17.201 1.707 1.00 87.81 697 VAL A CA 1
ATOM 5202 C C . VAL A 1 697 ? 4.227 -18.702 1.445 1.00 87.81 697 VAL A C 1
ATOM 5204 O O . VAL A 1 697 ? 3.336 -19.481 1.796 1.00 87.81 697 VAL A O 1
ATOM 5207 N N . SER A 1 698 ? 5.361 -19.137 0.889 1.00 91.31 698 SER A N 1
ATOM 5208 C CA . SER A 1 698 ? 5.680 -20.559 0.707 1.00 91.31 698 SER A CA 1
ATOM 5209 C C . SER A 1 698 ? 5.782 -21.297 2.053 1.00 91.31 698 SER A C 1
ATOM 5211 O O . SER A 1 698 ? 5.146 -22.341 2.235 1.00 91.31 698 SER A O 1
ATOM 5213 N N . ASP A 1 699 ? 6.503 -20.737 3.027 1.00 93.38 699 ASP A N 1
ATOM 5214 C CA . ASP A 1 699 ? 6.639 -21.312 4.375 1.00 93.38 699 ASP A CA 1
ATOM 5215 C C . ASP A 1 699 ? 5.306 -21.329 5.150 1.00 93.38 699 ASP A C 1
ATOM 5217 O O . ASP A 1 699 ? 4.978 -22.310 5.834 1.00 93.38 699 ASP A O 1
ATOM 5221 N N . LEU A 1 700 ? 4.486 -20.282 5.006 1.00 91.94 700 LEU A N 1
ATOM 5222 C CA . LEU A 1 700 ? 3.146 -20.235 5.592 1.00 91.94 700 LEU A CA 1
ATOM 5223 C C . LEU A 1 700 ? 2.220 -21.285 4.960 1.00 91.94 700 LEU A C 1
ATOM 5225 O O . LEU A 1 700 ? 1.508 -21.984 5.680 1.00 91.94 700 LEU A O 1
ATOM 5229 N N . THR A 1 701 ? 2.282 -21.467 3.637 1.00 93.75 701 THR A N 1
ATOM 5230 C CA . THR A 1 701 ? 1.523 -22.506 2.919 1.00 93.75 701 THR A CA 1
ATOM 5231 C C . THR A 1 701 ? 1.893 -23.904 3.422 1.00 93.75 701 THR A C 1
ATOM 5233 O O . THR A 1 701 ? 1.011 -24.687 3.774 1.00 93.75 701 THR A O 1
ATOM 5236 N N . ALA A 1 702 ? 3.191 -24.198 3.566 1.00 93.00 702 ALA A N 1
ATOM 5237 C CA . ALA A 1 702 ? 3.661 -25.468 4.124 1.00 93.00 702 ALA A CA 1
ATOM 5238 C C . ALA A 1 702 ? 3.195 -25.693 5.580 1.00 93.00 702 ALA A C 1
ATOM 5240 O O . ALA A 1 702 ? 2.934 -26.828 5.989 1.00 93.00 702 ALA A O 1
ATOM 5241 N N . THR A 1 703 ? 3.053 -24.616 6.358 1.00 95.44 703 THR A N 1
ATOM 5242 C CA . THR A 1 703 ? 2.519 -24.660 7.729 1.00 95.44 703 THR A CA 1
ATOM 5243 C C . THR A 1 703 ? 1.016 -24.962 7.744 1.00 95.44 703 THR A C 1
ATOM 5245 O O . THR A 1 703 ? 0.570 -25.804 8.526 1.00 95.44 703 THR A O 1
ATOM 5248 N N . VAL A 1 704 ? 0.235 -24.338 6.855 1.00 94.25 704 VAL A N 1
ATOM 5249 C CA . VAL A 1 704 ? -1.213 -24.580 6.702 1.00 94.25 704 VAL A CA 1
ATOM 5250 C C . VAL A 1 704 ? -1.501 -26.011 6.234 1.00 94.25 704 VAL A C 1
ATOM 5252 O O . VAL A 1 704 ? -2.389 -26.664 6.788 1.00 94.25 704 VAL A O 1
ATOM 5255 N N . ASP A 1 705 ? -0.719 -26.543 5.291 1.00 93.44 705 ASP A N 1
ATOM 5256 C CA . ASP A 1 705 ? -0.805 -27.949 4.866 1.00 93.44 705 ASP A CA 1
ATOM 5257 C C . ASP A 1 705 ? -0.541 -28.913 6.039 1.00 93.44 705 ASP A C 1
ATOM 5259 O O . ASP A 1 705 ? -1.249 -29.911 6.210 1.00 93.44 705 ASP A O 1
ATOM 5263 N N . GLY A 1 706 ? 0.444 -28.593 6.889 1.00 95.56 706 GLY A N 1
ATOM 5264 C CA . GLY A 1 706 ? 0.744 -29.346 8.109 1.00 95.56 706 GLY A CA 1
ATOM 5265 C C . GLY A 1 706 ? -0.427 -29.363 9.096 1.00 95.56 706 GLY A C 1
ATOM 5266 O O . GLY A 1 706 ? -0.884 -30.437 9.490 1.00 95.56 706 GLY A O 1
ATOM 5267 N N . LEU A 1 707 ? -0.964 -28.185 9.433 1.00 95.56 707 LEU A N 1
ATOM 5268 C CA . LEU A 1 707 ? -2.118 -28.047 10.331 1.00 95.56 707 LEU A CA 1
ATOM 5269 C C . LEU A 1 707 ? -3.368 -28.751 9.785 1.00 95.56 707 LEU A C 1
ATOM 5271 O O . LEU A 1 707 ? -4.098 -29.383 10.545 1.00 95.56 707 LEU A O 1
ATOM 5275 N N . THR A 1 708 ? -3.588 -28.713 8.470 1.00 94.88 708 THR A N 1
ATOM 5276 C CA . THR A 1 708 ? -4.693 -29.430 7.812 1.00 94.88 708 THR A CA 1
ATOM 5277 C C . THR A 1 708 ? -4.568 -30.949 7.998 1.00 94.88 708 THR A C 1
ATOM 5279 O O . THR A 1 708 ? -5.562 -31.634 8.249 1.00 94.88 708 THR A O 1
ATOM 5282 N N . GLY A 1 709 ? -3.345 -31.490 7.941 1.00 95.38 709 GLY A N 1
ATOM 5283 C CA . GLY A 1 709 ? -3.067 -32.900 8.238 1.00 95.38 709 GLY A CA 1
ATOM 5284 C C . GLY A 1 709 ? -3.282 -33.282 9.710 1.00 95.38 709 GLY A C 1
ATOM 5285 O O . GLY A 1 709 ? -3.792 -34.371 9.999 1.00 95.38 709 GLY A O 1
ATOM 5286 N N . ASP A 1 710 ? -2.944 -32.385 10.638 1.00 96.94 710 ASP A N 1
ATOM 5287 C CA . ASP A 1 710 ? -3.186 -32.579 12.073 1.00 96.94 710 ASP A CA 1
ATOM 5288 C C . ASP A 1 710 ? -4.690 -32.536 12.406 1.00 96.94 710 ASP A C 1
ATOM 5290 O O . ASP A 1 710 ? -5.172 -33.394 13.149 1.00 96.94 710 ASP A O 1
ATOM 5294 N N . VAL A 1 711 ? -5.460 -31.622 11.800 1.00 97.38 711 VAL A N 1
ATOM 5295 C CA . VAL A 1 711 ? -6.929 -31.560 11.943 1.00 97.38 711 VAL A CA 1
ATOM 5296 C C . VAL A 1 711 ? -7.584 -32.854 11.459 1.00 97.38 711 VAL A C 1
ATOM 5298 O O . VAL A 1 711 ? -8.320 -33.472 12.225 1.00 97.38 711 VAL A O 1
ATOM 5301 N N . ALA A 1 712 ? -7.247 -33.342 10.261 1.00 93.75 712 ALA A N 1
ATOM 5302 C CA . ALA A 1 712 ? -7.780 -34.611 9.749 1.00 93.75 712 ALA A CA 1
ATOM 5303 C C . ALA A 1 712 ? -7.415 -35.821 10.641 1.00 93.75 712 ALA A C 1
ATOM 5305 O O . ALA A 1 712 ? -8.150 -36.809 10.719 1.00 93.75 712 ALA A O 1
ATOM 5306 N N . THR A 1 713 ? -6.278 -35.750 11.344 1.00 96.62 713 THR A N 1
ATOM 5307 C CA . THR A 1 713 ? -5.876 -36.765 12.330 1.00 96.62 713 THR A CA 1
ATOM 5308 C C . THR A 1 713 ? -6.716 -36.679 13.608 1.00 96.62 713 THR A C 1
ATOM 5310 O O . THR A 1 713 ? -7.069 -37.717 14.168 1.00 96.62 713 THR A O 1
ATOM 5313 N N . LEU A 1 714 ? -7.054 -35.470 14.066 1.00 97.25 714 LEU A N 1
ATOM 5314 C CA . LEU A 1 714 ? -7.935 -35.247 15.216 1.00 97.25 714 LEU A CA 1
ATOM 5315 C C . LEU A 1 714 ? -9.383 -35.656 14.918 1.00 97.25 714 LEU A C 1
ATOM 5317 O O . LEU A 1 714 ? -9.985 -36.324 15.753 1.00 97.25 714 LEU A O 1
ATOM 5321 N N . GLU A 1 715 ? -9.915 -35.345 13.734 1.00 96.62 715 GLU A N 1
ATOM 5322 C CA . GLU A 1 715 ? -11.248 -35.791 13.294 1.00 96.62 715 GLU A CA 1
ATOM 5323 C C . GLU A 1 715 ? -11.368 -37.321 13.365 1.00 96.62 715 GLU A C 1
ATOM 5325 O O . GLU A 1 715 ? -12.266 -37.843 14.021 1.00 96.62 715 GLU A O 1
ATOM 5330 N N . SER A 1 716 ? -10.388 -38.055 12.821 1.00 96.25 716 SER A N 1
ATOM 5331 C CA . SER A 1 716 ? -10.361 -39.523 12.911 1.00 96.25 716 SER A CA 1
ATOM 5332 C C . SER A 1 716 ? -10.271 -40.054 14.350 1.00 96.25 716 SER A C 1
ATOM 5334 O O . SER A 1 716 ? -10.734 -41.163 14.607 1.00 96.25 716 SER A O 1
ATOM 5336 N N . GLN A 1 717 ? -9.659 -39.313 15.282 1.00 97.56 717 GLN A N 1
ATOM 5337 C CA . GLN A 1 717 ? -9.618 -39.694 16.701 1.00 97.56 717 GLN A CA 1
ATOM 5338 C C . GLN A 1 717 ? -10.944 -39.410 17.413 1.00 97.56 717 GLN A C 1
ATOM 5340 O O . GLN A 1 717 ? -11.292 -40.131 18.346 1.00 97.56 717 GLN A O 1
ATOM 5345 N N . VAL A 1 718 ? -11.680 -38.378 16.991 1.00 97.94 718 VAL A N 1
ATOM 5346 C CA . VAL A 1 718 ? -13.032 -38.093 17.487 1.00 97.94 718 VAL A CA 1
ATOM 5347 C C . VAL A 1 718 ? -13.998 -39.182 17.022 1.00 97.94 718 VAL A C 1
ATOM 5349 O O . VAL A 1 718 ? -14.689 -39.740 17.870 1.00 97.94 718 VAL A O 1
ATOM 5352 N N . ASP A 1 719 ? -13.970 -39.565 15.742 1.00 96.88 719 ASP A N 1
ATOM 5353 C CA . ASP A 1 719 ? -14.779 -40.670 15.200 1.00 96.88 719 ASP A CA 1
ATOM 5354 C C . ASP A 1 719 ? -14.556 -41.984 15.984 1.00 96.88 719 ASP A C 1
ATOM 5356 O O . ASP A 1 719 ? -15.515 -42.607 16.450 1.00 96.88 719 ASP A O 1
ATOM 5360 N N . ASP A 1 720 ? -13.292 -42.376 16.209 1.00 97.00 720 ASP A N 1
ATOM 5361 C CA . ASP A 1 720 ? -12.930 -43.566 17.002 1.00 97.00 720 ASP A CA 1
ATOM 5362 C C . ASP A 1 720 ? -13.492 -43.500 18.446 1.00 97.00 720 ASP A C 1
ATOM 5364 O O . ASP A 1 720 ? -13.921 -44.516 19.006 1.00 97.00 720 ASP A O 1
ATOM 5368 N N . LEU A 1 721 ? -13.512 -42.309 19.061 1.00 97.88 721 LEU A N 1
ATOM 5369 C CA . LEU A 1 721 ? -14.054 -42.084 20.408 1.00 97.88 721 LEU A CA 1
ATOM 5370 C C . LEU A 1 721 ? -15.591 -42.080 20.443 1.00 97.88 721 LEU A C 1
ATOM 5372 O O . LEU A 1 721 ? -16.172 -42.520 21.440 1.00 97.88 721 LEU A O 1
ATOM 5376 N N . GLU A 1 722 ? -16.266 -41.614 19.390 1.00 97.25 722 GLU A N 1
ATOM 5377 C CA . GLU A 1 722 ? -17.727 -41.698 19.271 1.00 97.25 722 GLU A CA 1
ATOM 5378 C C . GLU A 1 722 ? -18.200 -43.150 19.095 1.00 97.25 722 GLU A C 1
ATOM 5380 O O . GLU A 1 722 ? -19.194 -43.554 19.714 1.00 97.25 722 GLU A O 1
ATOM 5385 N N . ASP A 1 723 ? -17.453 -43.963 18.343 1.00 97.06 723 ASP A N 1
ATOM 5386 C CA . ASP A 1 723 ? -17.671 -45.409 18.227 1.00 97.06 723 ASP A CA 1
ATOM 5387 C C . ASP A 1 723 ? -17.442 -46.126 19.578 1.00 97.06 723 ASP A C 1
ATOM 5389 O O . ASP A 1 723 ? -18.281 -46.933 20.004 1.00 97.06 723 ASP A O 1
ATOM 5393 N N . GLU A 1 724 ? -16.364 -45.807 20.313 1.00 97.75 724 GLU A N 1
ATOM 5394 C CA . GLU A 1 724 ? -16.117 -46.369 21.655 1.00 97.75 724 GLU A CA 1
ATOM 5395 C C . GLU A 1 724 ? -17.227 -45.976 22.647 1.00 97.75 724 GLU A C 1
ATOM 5397 O O . GLU A 1 724 ? -17.768 -46.838 23.350 1.00 97.75 724 GLU A O 1
ATOM 5402 N N . LYS A 1 725 ? -17.635 -44.700 22.662 1.00 97.88 725 LYS A N 1
ATOM 5403 C CA . LYS A 1 725 ? -18.757 -44.205 23.476 1.00 97.88 725 LYS A CA 1
ATOM 5404 C C . LYS A 1 725 ? -20.051 -44.957 23.159 1.00 97.88 725 LYS A C 1
ATOM 5406 O O . LYS A 1 725 ? -20.726 -45.416 24.081 1.00 97.88 725 LYS A O 1
ATOM 5411 N N . SER A 1 726 ? -20.379 -45.121 21.879 1.00 96.06 726 SER A N 1
ATOM 5412 C CA . SER A 1 726 ? -21.587 -45.827 21.429 1.00 96.06 726 SER A CA 1
ATOM 5413 C C . SER A 1 726 ? -21.586 -47.298 21.866 1.00 96.06 726 SER A C 1
ATOM 5415 O O . SER A 1 726 ? -22.619 -47.834 22.278 1.00 96.06 726 SER A O 1
ATOM 5417 N N . SER A 1 727 ? -20.416 -47.949 21.853 1.00 96.94 727 SER A N 1
ATOM 5418 C CA . SER A 1 727 ? -20.250 -49.296 22.409 1.00 96.94 727 SER A CA 1
ATOM 5419 C C . SER A 1 727 ? -20.477 -49.325 23.926 1.00 96.94 727 SER A C 1
ATOM 5421 O O . SER A 1 727 ? -21.163 -50.222 24.420 1.00 96.94 727 SER A O 1
ATOM 5423 N N . LEU A 1 728 ? -19.946 -48.348 24.671 1.00 97.81 728 LEU A N 1
ATOM 5424 C CA . LEU A 1 728 ? -20.140 -48.243 26.122 1.00 97.81 728 LEU A CA 1
ATOM 5425 C C . LEU A 1 728 ? -21.610 -48.005 26.503 1.00 97.81 728 LEU A C 1
ATOM 5427 O O . LEU A 1 728 ? -22.093 -48.612 27.458 1.00 97.81 728 LEU A O 1
ATOM 5431 N N . GLU A 1 729 ? -22.336 -47.162 25.767 1.00 97.88 729 GLU A N 1
ATOM 5432 C CA . GLU A 1 729 ? -23.769 -46.922 25.996 1.00 97.88 729 GLU A CA 1
ATOM 5433 C C . GLU A 1 729 ? -24.600 -48.204 25.793 1.00 97.88 729 GLU A C 1
ATOM 5435 O O . GLU A 1 729 ? -25.495 -48.502 26.592 1.00 97.88 729 GLU A O 1
ATOM 5440 N N . SER A 1 730 ? -24.254 -49.022 24.789 1.00 97.31 730 SER A N 1
ATOM 5441 C CA . SER A 1 730 ? -24.861 -50.345 24.587 1.00 97.31 730 SER A CA 1
ATOM 5442 C C . SER A 1 730 ? -24.561 -51.303 25.747 1.00 97.31 730 SER A C 1
ATOM 5444 O O . SER A 1 730 ? -25.482 -51.940 26.267 1.00 97.31 730 SER A O 1
ATOM 5446 N N . ASP A 1 731 ? -23.300 -51.389 26.187 1.00 98.00 731 ASP A N 1
ATOM 5447 C CA . ASP A 1 731 ? -22.887 -52.242 27.312 1.00 98.00 731 ASP A CA 1
ATOM 5448 C C . ASP A 1 731 ? -23.593 -51.846 28.623 1.00 98.00 731 ASP A C 1
ATOM 5450 O O . ASP A 1 731 ? -24.005 -52.713 29.400 1.00 98.00 731 ASP A O 1
ATOM 5454 N N . VAL A 1 732 ? -23.788 -50.543 28.867 1.00 98.19 732 VAL A N 1
ATOM 5455 C CA . VAL A 1 732 ? -24.552 -50.034 30.019 1.00 98.19 732 VAL A CA 1
ATOM 5456 C C . VAL A 1 732 ? -26.016 -50.472 29.945 1.00 98.19 732 VAL A C 1
ATOM 5458 O O . VAL A 1 732 ? -26.541 -50.971 30.942 1.00 98.19 732 VAL A O 1
ATOM 5461 N N . SER A 1 733 ? -26.667 -50.372 28.782 1.00 96.88 733 SER A N 1
ATOM 5462 C CA . SER A 1 733 ? -28.075 -50.773 28.619 1.00 96.88 733 SER A CA 1
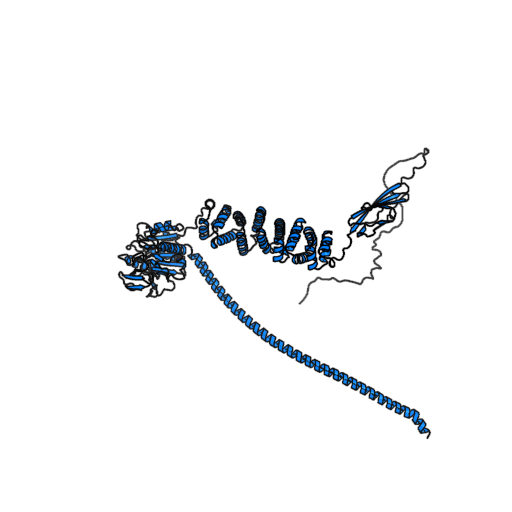ATOM 5463 C C . SER A 1 733 ? -28.301 -52.283 28.824 1.00 96.88 733 SER A C 1
ATOM 5465 O O . SER A 1 733 ? -29.278 -52.706 29.462 1.00 96.88 733 SER A O 1
ATOM 5467 N N . ASP A 1 734 ? -27.360 -53.116 28.368 1.00 97.19 734 ASP A N 1
ATOM 5468 C CA . ASP A 1 734 ? -27.348 -54.561 28.638 1.00 97.19 734 ASP A CA 1
ATOM 5469 C C . ASP A 1 734 ? -27.130 -54.863 30.136 1.00 97.19 734 ASP A C 1
ATOM 5471 O O . ASP A 1 734 ? -27.726 -55.802 30.695 1.00 97.19 734 ASP A O 1
ATOM 5475 N N . LEU A 1 735 ? -26.322 -54.048 30.825 1.00 97.69 735 LEU A N 1
ATOM 5476 C CA . LEU A 1 735 ? -26.095 -54.152 32.266 1.00 97.69 735 LEU A CA 1
ATOM 5477 C C . LEU A 1 735 ? -27.350 -53.775 33.070 1.00 97.69 735 LEU A C 1
ATOM 5479 O O . LEU A 1 735 ? -27.745 -54.530 33.960 1.00 97.69 735 LEU A O 1
ATOM 5483 N N . GLU A 1 736 ? -28.016 -52.667 32.737 1.00 97.62 736 GLU A N 1
ATOM 5484 C CA . GLU A 1 736 ? -29.283 -52.239 33.351 1.00 97.62 736 GLU A CA 1
ATOM 5485 C C . GLU A 1 736 ? -30.378 -53.300 33.178 1.00 97.62 736 GLU A C 1
ATOM 5487 O O . GLU A 1 736 ? -31.037 -53.700 34.144 1.00 97.62 736 GLU A O 1
ATOM 5492 N N . SER A 1 737 ? -30.509 -53.842 31.963 1.00 95.62 737 SER A N 1
ATOM 5493 C CA . SER A 1 737 ? -31.427 -54.944 31.650 1.00 95.62 737 SER A CA 1
ATOM 5494 C C . SER A 1 737 ? -31.141 -56.191 32.500 1.00 95.62 737 SER A C 1
ATOM 5496 O O . SER A 1 737 ? -32.058 -56.860 32.996 1.00 95.62 737 SER A O 1
ATOM 5498 N N . SER A 1 738 ? -29.859 -56.492 32.723 1.00 96.81 738 SER A N 1
ATOM 5499 C CA . SER A 1 738 ? -29.413 -57.596 33.578 1.00 96.81 738 SER A CA 1
ATOM 5500 C C . SER A 1 738 ? -29.714 -57.347 35.062 1.00 96.81 738 SER A C 1
ATOM 5502 O O . SER A 1 738 ? -30.151 -58.269 35.758 1.00 96.81 738 SER A O 1
ATOM 5504 N N . VAL A 1 739 ? -29.545 -56.112 35.546 1.00 97.94 739 VAL A N 1
ATOM 5505 C CA . VAL A 1 739 ? -29.891 -55.702 36.919 1.00 97.94 739 VAL A CA 1
ATOM 5506 C C . VAL A 1 739 ? -31.397 -55.816 37.157 1.00 97.94 739 VAL A C 1
ATOM 5508 O O . VAL A 1 739 ? -31.796 -56.497 38.102 1.00 97.94 739 VAL A O 1
ATOM 5511 N N . GLY A 1 740 ? -32.243 -55.282 36.271 1.00 95.56 740 GLY A N 1
ATOM 5512 C CA . GLY A 1 740 ? -33.703 -55.393 36.405 1.00 95.56 740 GLY A CA 1
ATOM 5513 C C . GLY A 1 740 ? -34.203 -56.849 36.413 1.00 95.56 740 GLY A C 1
ATOM 5514 O O . GLY A 1 740 ? -35.116 -57.211 37.163 1.00 95.56 740 GLY A O 1
ATOM 5515 N N . SER A 1 741 ? -33.554 -57.735 35.647 1.00 96.12 741 SER A N 1
ATOM 5516 C CA . SER A 1 741 ? -33.812 -59.183 35.705 1.00 96.12 741 SER A CA 1
ATOM 5517 C C . SER A 1 741 ? -33.433 -59.799 37.060 1.00 96.12 741 SER A C 1
ATOM 5519 O O . SER A 1 741 ? -34.173 -60.634 37.591 1.00 96.12 741 SER A O 1
ATOM 5521 N N . LEU A 1 742 ? -32.311 -59.380 37.658 1.00 97.25 742 LEU A N 1
ATOM 5522 C CA . LEU A 1 742 ? -31.889 -59.827 38.989 1.00 97.25 742 LEU A CA 1
ATOM 5523 C C . LEU A 1 742 ? -32.828 -59.319 40.092 1.00 97.25 742 LEU A C 1
ATOM 5525 O O . LEU A 1 742 ? -33.206 -60.102 40.963 1.00 97.25 742 LEU A O 1
ATOM 5529 N N . GLU A 1 743 ? -33.270 -58.063 40.041 1.00 97.25 743 GLU A N 1
ATOM 5530 C CA . GLU A 1 743 ? -34.244 -57.506 40.991 1.00 97.25 743 GLU A CA 1
ATOM 5531 C C . GLU A 1 743 ? -35.577 -58.269 40.957 1.00 97.25 743 GLU A C 1
ATOM 5533 O O . GLU A 1 743 ? -36.124 -58.634 42.003 1.00 97.25 743 GLU A O 1
ATOM 5538 N N . SER A 1 744 ? -36.065 -58.610 39.759 1.00 95.38 744 SER A N 1
ATOM 5539 C CA . SER A 1 744 ? -37.262 -59.442 39.581 1.00 95.38 744 SER A CA 1
ATOM 5540 C C . SER A 1 744 ? -37.101 -60.845 40.195 1.00 95.38 744 SER A C 1
ATOM 5542 O O . SER A 1 744 ? -38.008 -61.356 40.869 1.00 95.38 744 SER A O 1
ATOM 5544 N N . GLN A 1 745 ? -35.922 -61.460 40.037 1.00 97.00 745 GLN A N 1
ATOM 5545 C CA . GLN A 1 745 ? -35.594 -62.745 40.666 1.00 97.00 745 GLN A CA 1
ATOM 5546 C C . GLN A 1 745 ? -35.526 -62.638 42.197 1.00 97.00 745 GLN A C 1
ATOM 5548 O O . GLN A 1 745 ? -36.052 -63.514 42.888 1.00 97.00 745 GLN A O 1
ATOM 5553 N N . VAL A 1 746 ? -34.938 -61.565 42.738 1.00 97.19 746 VAL A N 1
ATOM 5554 C CA . VAL A 1 746 ? -34.887 -61.299 44.187 1.00 97.19 746 VAL A CA 1
ATOM 5555 C C . VAL A 1 746 ? -36.295 -61.124 44.755 1.00 97.19 746 VAL A C 1
ATOM 5557 O O . VAL A 1 746 ? -36.643 -61.816 45.709 1.00 97.19 746 VAL A O 1
ATOM 5560 N N . SER A 1 747 ? -37.143 -60.301 44.132 1.00 95.00 747 SER A N 1
ATOM 5561 C CA . SER A 1 747 ? -38.537 -60.102 44.560 1.00 95.00 747 SER A CA 1
ATOM 5562 C C . SER A 1 747 ? -39.339 -61.415 44.568 1.00 95.00 747 SER A C 1
ATOM 5564 O O . SER A 1 747 ? -40.084 -61.709 45.509 1.00 95.00 747 SER A O 1
ATOM 5566 N N . THR A 1 748 ? -39.122 -62.267 43.560 1.00 96.06 748 THR A N 1
ATOM 5567 C CA . THR A 1 748 ? -39.722 -63.610 43.498 1.00 96.06 748 THR A CA 1
ATOM 5568 C C . THR A 1 748 ? -39.245 -64.491 44.661 1.00 96.06 748 THR A C 1
ATOM 5570 O O . THR A 1 748 ? -40.066 -65.095 45.354 1.00 96.06 748 THR A O 1
ATOM 5573 N N . LEU A 1 749 ? -37.936 -64.514 44.938 1.00 96.12 749 LEU A N 1
ATOM 5574 C CA . LEU A 1 749 ? -37.343 -65.255 46.058 1.00 96.12 749 LEU A CA 1
ATOM 5575 C C . LEU A 1 749 ? -37.834 -64.767 47.430 1.00 96.12 749 LEU A C 1
ATOM 5577 O O . LEU A 1 749 ? -38.040 -65.584 48.330 1.00 96.12 749 LEU A O 1
ATOM 5581 N N . GLU A 1 750 ? -38.048 -63.463 47.611 1.00 95.88 750 GLU A N 1
ATOM 5582 C CA . GLU A 1 750 ? -38.616 -62.901 48.842 1.00 95.88 750 GLU A CA 1
ATOM 5583 C C . GLU A 1 750 ? -40.070 -63.340 49.060 1.00 95.88 750 GLU A C 1
ATOM 5585 O O . GLU A 1 750 ? -40.441 -63.727 50.175 1.00 95.88 750 GLU A O 1
ATOM 5590 N N . SER A 1 751 ? -40.875 -63.348 47.993 1.00 93.94 751 SER A N 1
ATOM 5591 C CA . SER A 1 751 ? -42.254 -63.849 48.004 1.00 93.94 751 SER A CA 1
ATOM 5592 C C . SER A 1 751 ? -42.312 -65.342 48.358 1.00 93.94 751 SER A C 1
ATOM 5594 O O . SER A 1 751 ? -43.027 -65.741 49.287 1.00 93.94 751 SER A O 1
ATOM 5596 N N . ASP A 1 752 ? -41.482 -66.165 47.710 1.00 95.31 752 ASP A N 1
ATOM 5597 C CA . ASP A 1 752 ? -41.359 -67.599 47.998 1.00 95.31 752 ASP A CA 1
ATOM 5598 C C . ASP A 1 752 ? -40.898 -67.855 49.444 1.00 95.31 752 ASP A C 1
ATOM 5600 O O . ASP A 1 752 ? -41.443 -68.716 50.145 1.00 95.31 752 ASP A O 1
ATOM 5604 N N . LEU A 1 753 ? -39.939 -67.067 49.945 1.00 94.94 753 LEU A N 1
ATOM 5605 C CA . LEU A 1 753 ? -39.470 -67.138 51.329 1.00 94.94 753 LEU A CA 1
ATOM 5606 C C . LEU A 1 753 ? -40.577 -66.767 52.330 1.00 94.94 753 LEU A C 1
ATOM 5608 O O . LEU A 1 753 ? -40.705 -67.413 53.377 1.00 94.94 753 LEU A O 1
ATOM 5612 N N . ALA A 1 754 ? -41.402 -65.762 52.027 1.00 92.69 754 ALA A N 1
ATOM 5613 C CA . ALA A 1 754 ? -42.554 -65.389 52.845 1.00 92.69 754 ALA A CA 1
ATOM 5614 C C . ALA A 1 754 ? -43.626 -66.496 52.861 1.00 92.69 754 ALA A C 1
ATOM 5616 O O . ALA A 1 754 ? -44.119 -66.868 53.935 1.00 92.69 754 ALA A O 1
ATOM 5617 N N . ALA A 1 755 ? -43.930 -67.095 51.705 1.00 92.31 755 ALA A N 1
ATOM 5618 C CA . ALA A 1 755 ? -44.850 -68.226 51.585 1.00 92.31 755 ALA A CA 1
ATOM 5619 C C . ALA A 1 755 ? -44.350 -69.469 52.350 1.00 92.31 755 ALA A C 1
ATOM 5621 O O . ALA A 1 755 ? -45.118 -70.120 53.075 1.00 92.31 755 ALA A O 1
ATOM 5622 N N . ALA A 1 756 ? -43.048 -69.763 52.276 1.00 91.12 756 ALA A N 1
ATOM 5623 C CA . ALA A 1 756 ? -42.406 -70.837 53.029 1.00 91.12 756 ALA A CA 1
ATOM 5624 C C . ALA A 1 756 ? -42.467 -70.597 54.550 1.00 91.12 756 ALA A C 1
ATOM 5626 O O . ALA A 1 756 ? -42.833 -71.505 55.303 1.00 91.12 756 ALA A O 1
ATOM 5627 N N . ARG A 1 757 ? -42.195 -69.367 55.017 1.00 92.31 757 ARG A N 1
ATOM 5628 C CA . ARG A 1 757 ? -42.332 -68.973 56.436 1.00 92.31 757 ARG A CA 1
ATOM 5629 C C . ARG A 1 757 ? -43.772 -69.131 56.940 1.00 92.31 757 ARG A C 1
ATOM 5631 O O . ARG A 1 757 ? -43.984 -69.695 58.013 1.00 92.31 757 ARG A O 1
ATOM 5638 N N . SER A 1 758 ? -44.765 -68.699 56.160 1.00 89.81 758 SER A N 1
ATOM 5639 C CA . SER A 1 758 ? -46.192 -68.860 56.492 1.00 89.81 758 SER A CA 1
ATOM 5640 C C . SER A 1 758 ? -46.594 -70.338 56.621 1.00 89.81 758 SER A C 1
ATOM 5642 O O . SER A 1 758 ? -47.227 -70.751 57.602 1.00 89.81 758 SER A O 1
ATOM 5644 N N . SER A 1 759 ? -46.133 -71.166 55.678 1.00 91.31 759 SER A N 1
ATOM 5645 C CA . SER A 1 759 ? -46.339 -72.618 55.685 1.00 91.31 759 SER A CA 1
ATOM 5646 C C . SER A 1 759 ? -45.692 -73.288 56.905 1.00 91.31 759 SER A C 1
ATOM 5648 O O . SER A 1 759 ? -46.316 -74.129 57.556 1.00 91.31 759 SER A O 1
ATOM 5650 N N . ALA A 1 760 ? -44.474 -72.878 57.275 1.00 90.06 760 ALA A N 1
ATOM 5651 C CA . ALA A 1 760 ? -43.779 -73.364 58.466 1.00 90.06 760 ALA A CA 1
ATOM 5652 C C . ALA A 1 760 ? -44.517 -73.000 59.767 1.00 90.06 760 ALA A C 1
ATOM 5654 O O . ALA A 1 760 ? -44.726 -73.871 60.614 1.00 90.06 760 ALA A O 1
ATOM 5655 N N . ASN A 1 761 ? -44.987 -71.755 59.901 1.00 89.06 761 ASN A N 1
ATOM 5656 C CA . ASN A 1 761 ? -45.779 -71.308 61.054 1.00 89.06 761 ASN A CA 1
ATOM 5657 C C . ASN A 1 761 ? -47.100 -72.085 61.174 1.00 89.06 761 ASN A C 1
ATOM 5659 O O . ASN A 1 761 ? -47.495 -72.493 62.267 1.00 89.06 761 ASN A O 1
ATOM 5663 N N . THR A 1 762 ? -47.755 -72.356 60.044 1.00 86.81 762 THR A N 1
ATOM 5664 C CA . THR A 1 762 ? -48.981 -73.162 59.991 1.00 86.81 762 THR A CA 1
ATOM 5665 C C . THR A 1 762 ? -48.715 -74.610 60.419 1.00 86.81 762 THR A C 1
ATOM 5667 O O . THR A 1 762 ? -49.455 -75.155 61.239 1.00 86.81 762 THR A O 1
ATOM 5670 N N . MET A 1 763 ? -47.621 -75.228 59.956 1.00 88.19 763 MET A N 1
ATOM 5671 C CA . MET A 1 763 ? -47.205 -76.561 60.415 1.00 88.19 763 MET A CA 1
ATOM 5672 C C . MET A 1 763 ? -46.876 -76.595 61.916 1.00 88.19 763 MET A C 1
ATOM 5674 O O . MET A 1 763 ? -47.290 -77.534 62.600 1.00 88.19 763 MET A O 1
ATOM 5678 N N . GLN A 1 764 ? -46.205 -75.573 62.460 1.00 87.56 764 GLN A N 1
ATOM 5679 C CA . GLN A 1 764 ? -45.973 -75.461 63.906 1.00 87.56 764 GLN A CA 1
ATOM 5680 C C . GLN A 1 764 ? -47.288 -75.354 64.689 1.00 87.56 764 GLN A C 1
ATOM 5682 O O . GLN A 1 764 ? -47.459 -76.049 65.691 1.00 87.56 764 GLN A O 1
ATOM 5687 N N . MET A 1 765 ? -48.244 -74.547 64.218 1.00 81.81 765 MET A N 1
ATOM 5688 C CA . MET A 1 765 ? -49.557 -74.414 64.853 1.00 81.81 765 MET A CA 1
ATOM 5689 C C . MET A 1 765 ? -50.317 -75.748 64.867 1.00 81.81 765 MET A C 1
ATOM 5691 O O . MET A 1 765 ? -50.845 -76.132 65.911 1.00 81.81 765 MET A O 1
ATOM 5695 N N . TYR A 1 766 ? -50.315 -76.498 63.758 1.00 80.44 766 TYR A N 1
ATOM 5696 C CA . TYR A 1 766 ? -50.902 -77.841 63.710 1.00 80.44 766 TYR A CA 1
ATOM 5697 C C . TYR A 1 766 ? -50.200 -78.827 64.654 1.00 80.44 766 TYR A C 1
ATOM 5699 O O . TYR A 1 766 ? -50.878 -79.607 65.324 1.00 80.44 766 TYR A O 1
ATOM 5707 N N . ALA A 1 767 ? -48.868 -78.779 64.765 1.00 78.94 767 ALA A N 1
ATOM 5708 C CA . ALA A 1 767 ? -48.118 -79.619 65.699 1.00 78.94 767 ALA A CA 1
ATOM 5709 C C . ALA A 1 767 ? -48.459 -79.303 67.169 1.00 78.94 767 ALA A C 1
ATOM 5711 O O . ALA A 1 767 ? -48.690 -80.219 67.962 1.00 78.94 767 ALA A O 1
ATOM 5712 N N . ILE A 1 768 ? -48.569 -78.018 67.526 1.00 79.56 768 ILE A N 1
ATOM 5713 C CA . ILE A 1 768 ? -48.998 -77.571 68.862 1.00 79.56 768 ILE A CA 1
ATOM 5714 C C . ILE A 1 768 ? -50.450 -77.988 69.128 1.00 79.56 768 ILE A C 1
ATOM 5716 O O . ILE A 1 768 ? -50.743 -78.534 70.190 1.00 79.56 768 ILE A O 1
ATOM 5720 N N . ALA A 1 769 ? -51.360 -77.799 68.168 1.00 74.25 769 ALA A N 1
ATOM 5721 C CA . ALA A 1 769 ? -52.757 -78.204 68.302 1.00 74.25 769 ALA A CA 1
ATOM 5722 C C . ALA A 1 769 ? -52.895 -79.724 68.496 1.00 74.25 769 ALA A C 1
ATOM 5724 O O . ALA A 1 769 ? -53.626 -80.163 69.382 1.00 74.25 769 ALA A O 1
ATOM 5725 N N . ALA A 1 770 ? -52.146 -80.533 67.739 1.00 74.31 770 ALA A N 1
ATOM 5726 C CA . ALA A 1 770 ? -52.103 -81.985 67.909 1.00 74.31 770 ALA A CA 1
ATOM 5727 C C . ALA A 1 770 ? -51.580 -82.391 69.300 1.00 74.31 770 ALA A C 1
ATOM 5729 O O . ALA A 1 770 ? -52.154 -83.278 69.938 1.00 74.31 770 ALA A O 1
ATOM 5730 N N . LEU A 1 771 ? -50.545 -81.708 69.808 1.00 79.06 771 LEU A N 1
ATOM 5731 C CA . LEU A 1 771 ? -50.022 -81.913 71.161 1.00 79.06 771 LEU A CA 1
ATOM 5732 C C . LEU A 1 771 ? -51.070 -81.566 72.234 1.00 79.06 771 LEU A C 1
ATOM 5734 O O . LEU A 1 771 ? -51.304 -82.363 73.143 1.00 79.06 771 LEU A O 1
ATOM 5738 N N . VAL A 1 772 ? -51.743 -80.416 72.112 1.00 75.94 772 VAL A N 1
ATOM 5739 C CA . VAL A 1 772 ? -52.801 -79.974 73.038 1.00 75.94 772 VAL A CA 1
ATOM 5740 C C . VAL A 1 772 ? -53.996 -80.926 73.010 1.00 75.94 772 VAL A C 1
ATOM 5742 O O . VAL A 1 772 ? -54.477 -81.309 74.073 1.00 75.94 772 VAL A O 1
ATOM 5745 N N . ILE A 1 773 ? -54.445 -81.371 71.832 1.00 76.19 773 ILE A N 1
ATOM 5746 C CA . ILE A 1 773 ? -55.515 -82.372 71.700 1.00 76.19 773 ILE A CA 1
ATOM 5747 C C . ILE A 1 773 ? -55.101 -83.681 72.379 1.00 76.19 773 ILE A C 1
ATOM 5749 O O . ILE A 1 773 ? -55.873 -84.220 73.170 1.00 76.19 773 ILE A O 1
ATOM 5753 N N . GLY A 1 774 ? -53.875 -84.166 72.149 1.00 70.81 774 GLY A N 1
ATOM 5754 C CA . GLY A 1 774 ? -53.346 -85.352 72.829 1.00 70.81 774 GLY A CA 1
ATOM 5755 C C . GLY A 1 774 ? -53.345 -85.211 74.357 1.00 70.81 774 GLY A C 1
ATOM 5756 O O . GLY A 1 774 ? -53.736 -86.138 75.069 1.00 70.81 774 GLY A O 1
ATOM 5757 N N . LEU A 1 775 ? -52.985 -84.030 74.864 1.00 72.69 775 LEU A N 1
ATOM 5758 C CA . LEU A 1 775 ? -52.948 -83.717 76.293 1.00 72.69 775 LEU A CA 1
ATOM 5759 C C . LEU A 1 775 ? -54.365 -83.615 76.892 1.00 72.69 775 LEU A C 1
ATOM 5761 O O . LEU A 1 775 ? -54.634 -84.214 77.932 1.00 72.69 775 LEU A O 1
ATOM 5765 N N . VAL A 1 776 ? -55.306 -82.952 76.211 1.00 69.25 776 VAL A N 1
ATOM 5766 C CA . VAL A 1 776 ? -56.723 -82.855 76.614 1.00 69.25 776 VAL A CA 1
ATOM 5767 C C . VAL A 1 776 ? -57.405 -84.224 76.597 1.00 69.25 776 VAL A C 1
ATOM 5769 O O . VAL A 1 776 ? -58.102 -84.565 77.552 1.00 69.25 776 VAL A O 1
ATOM 5772 N N . VAL A 1 777 ? -57.172 -85.050 75.574 1.00 66.75 777 VAL A N 1
ATOM 5773 C CA . VAL A 1 777 ? -57.668 -86.436 75.529 1.00 66.75 777 VAL A CA 1
ATOM 5774 C C . VAL A 1 777 ? -57.078 -87.247 76.688 1.00 66.75 777 VAL A C 1
ATOM 5776 O O . VAL A 1 777 ? -57.822 -87.916 77.408 1.00 66.75 777 VAL A O 1
ATOM 5779 N N . GLY A 1 778 ? -55.774 -87.123 76.954 1.00 64.94 778 GLY A N 1
ATOM 5780 C CA . GLY A 1 778 ? -55.124 -87.764 78.100 1.00 64.94 778 GLY A CA 1
ATOM 5781 C C . GLY A 1 778 ? -55.707 -87.351 79.460 1.00 64.94 778 GLY A C 1
ATOM 5782 O O . GLY A 1 778 ? -55.932 -88.209 80.314 1.00 64.94 778 GLY A O 1
ATOM 5783 N N . VAL A 1 779 ? -55.995 -86.059 79.653 1.00 64.38 779 VAL A N 1
ATOM 5784 C CA . VAL A 1 779 ? -56.448 -85.487 80.936 1.00 64.38 779 VAL A CA 1
ATOM 5785 C C . VAL A 1 779 ? -57.957 -85.610 81.166 1.00 64.38 779 VAL A C 1
ATOM 5787 O O . VAL A 1 779 ? -58.359 -85.864 82.297 1.00 64.38 779 VAL A O 1
ATOM 5790 N N . PHE A 1 780 ? -58.801 -85.459 80.141 1.00 58.34 780 PHE A N 1
ATOM 5791 C CA . PHE A 1 780 ? -60.267 -85.445 80.291 1.00 58.34 780 PHE A CA 1
ATOM 5792 C C . PHE A 1 780 ? -60.949 -86.739 79.834 1.00 58.34 780 PHE A C 1
ATOM 5794 O O . PHE A 1 780 ? -61.892 -87.189 80.485 1.00 58.34 780 PHE A O 1
ATOM 5801 N N . VAL A 1 781 ? -60.472 -87.376 78.759 1.00 59.25 781 VAL A N 1
ATOM 5802 C CA . VAL A 1 781 ? -61.039 -88.651 78.278 1.00 59.25 781 VAL A CA 1
ATOM 5803 C C . VAL A 1 781 ? -60.425 -89.837 79.030 1.00 59.25 781 VAL A C 1
ATOM 5805 O O . VAL A 1 781 ? -61.142 -90.774 79.379 1.00 59.25 781 VAL A O 1
ATOM 5808 N N . GLY A 1 782 ? -59.139 -89.767 79.393 1.00 58.38 782 GLY A N 1
ATOM 5809 C CA . GLY A 1 782 ? -58.459 -90.776 80.219 1.00 58.38 782 GLY A CA 1
ATOM 5810 C C . GLY A 1 782 ? -59.202 -91.146 81.521 1.00 58.38 782 GLY A C 1
ATOM 5811 O O . GLY A 1 782 ? -59.398 -92.337 81.783 1.00 58.38 782 GLY A O 1
ATOM 5812 N N . PRO A 1 783 ? -59.684 -90.178 82.328 1.00 55.69 783 PRO A N 1
ATOM 5813 C CA . PRO A 1 783 ? -60.505 -90.460 83.508 1.00 55.69 783 PRO A CA 1
ATOM 5814 C C . PRO A 1 783 ? -61.909 -90.999 83.207 1.00 55.69 783 PRO A C 1
ATOM 5816 O O . PRO A 1 783 ? -62.459 -91.713 84.045 1.00 55.69 783 PRO A O 1
ATOM 5819 N N . MET A 1 784 ? -62.493 -90.686 82.043 1.00 54.03 784 MET A N 1
ATOM 5820 C CA . MET A 1 784 ? -63.789 -91.247 81.634 1.00 54.03 784 MET A CA 1
ATOM 5821 C C . MET A 1 784 ? -63.659 -92.710 81.199 1.00 54.03 784 MET A C 1
ATOM 5823 O O . MET A 1 784 ? -64.462 -93.534 81.628 1.00 54.03 784 MET A O 1
ATOM 5827 N N . ILE A 1 785 ? -62.604 -93.062 80.455 1.00 55.22 785 ILE A N 1
ATOM 5828 C CA . ILE A 1 785 ? -62.297 -94.459 80.095 1.00 55.22 785 ILE A CA 1
ATOM 5829 C C . ILE A 1 785 ? -61.962 -95.294 81.346 1.00 55.22 785 ILE A C 1
ATOM 5831 O O . ILE A 1 785 ? -62.281 -96.473 81.400 1.00 55.22 785 ILE A O 1
ATOM 5835 N N . ARG A 1 786 ? -61.409 -94.691 82.410 1.00 53.03 786 ARG A N 1
ATOM 5836 C CA . ARG A 1 786 ? -61.218 -95.358 83.718 1.00 53.03 786 ARG A CA 1
ATOM 5837 C C . ARG A 1 786 ? -62.502 -95.575 84.541 1.00 53.03 786 ARG A C 1
ATOM 5839 O O . ARG A 1 786 ? -62.403 -96.053 85.671 1.00 53.03 786 ARG A O 1
ATOM 5846 N N . LYS A 1 787 ? -63.685 -95.209 84.032 1.00 47.25 787 LYS A N 1
ATOM 5847 C CA . LYS A 1 787 ? -64.991 -95.449 84.681 1.00 47.25 787 LYS A CA 1
ATOM 5848 C C . LYS A 1 787 ? -65.905 -96.427 83.927 1.00 47.25 787 LYS A C 1
ATOM 5850 O O . LYS A 1 787 ? -67.055 -96.594 84.332 1.00 47.25 787 LYS A O 1
ATOM 5855 N N . SER A 1 788 ? -65.377 -97.095 82.901 1.00 42.84 788 SER A N 1
ATOM 5856 C CA . SER A 1 788 ? -65.903 -98.337 82.314 1.00 42.84 788 SER A CA 1
ATOM 5857 C C . SER A 1 788 ? -64.965 -99.496 82.628 1.00 42.84 788 SER A C 1
ATOM 5859 O O . SER A 1 788 ? -65.473 -100.553 83.049 1.00 42.84 788 SER A O 1
#

InterPro domains:
  IPR000601 PKD domain [PF18911] (68-149)
  IPR000601 PKD domain [PS50093] (68-149)
  IPR006668 Magnesium transporter, MgtE intracellular domain [PF03448] (157-230)
  IPR013783 Immunoglobulin-like fold [G3DSA:2.60.40.10] (64-149)
  IPR022409 PKD/Chitinase domain [SM00089] (74-152)
  IPR035986 PKD domain superfamily [SSF49299] (66-152)

Organism: NCBI:txid907719

Radius of gyration: 57.1 Å; chains: 1; bounding box: 108×150×164 Å

Sequence (788 aa):
MSDEQAEVVISINSKKLIAICFIALLAFISIGSYVIALLNFDSDFQEFGIGRAAGYVWPPPPTPPNWTPIADAGPDVTTDVGVNVTFDGSSSSDPDGTITDYSWSFGDGSSATGVTVYHVYGSDGTYTVTLTVTDNRAGTDSDTATVTVGAAPLEDIEDMTPEEAAAALEGMTAEDAADELEGVSVETAADIVEEMAGESAASALAAVDPSTAVEILEDVAEEEVGDILDGAVQTGNTETFSSFLLEMEEDTAAGALLETTPVHGADLVEAMAETDLTSAASTVEAAVKLIALELEPAAQEALLERVADMLEDVTVDTLVDLFIEIANLPATPETVATVMEAMDLPVVLEVVTTWVSTGELEDLAEVFGYLTEETLTDIWTGMTASDRAAVYTHLSAETIALLPTVVLPDRPVVVAQIKGALEADTALKAIIEDIDYINWIVLTGDLTADDLDDAAMLISVLSDKAQSYSEAEVTAINDWLDEGGKTIWLAGDSDYGSDYLRIDTQNALLEDIGSVLRVEHCAAEDPVSNGGASYRVISVTDNIAEEFEFLAVGVDRALTHSPGVLTAYTGGRYWELAEEQPSDVYVLLTTSEAGQIYDHNPPEPESVEVGDEGSFVTMAVEVDWAKDNMVILEGEAPFGSYMPMYYPEMIRDDRYGAAANPQQGGIFFTNIINYATTFSSPMFDLEATVTSLTDTVSDLTATVDGLTGDVATLESQVDDLEDEKSSLESDVSDLESSVGSLESQVSTLESDLAAARSSANTMQMYAIAALVIGLVVGVFVGPMIRKS

pLDDT: mean 79.23, std 19.92, range [24.34, 98.19]